Protein 5HFT (pdb70)

Nearest PDB structures (foldseek):
  5hft-assembly1_A  TM=1.003E+00  e=2.000E-55  Klebsiella pneumoniae subsp. pneumoniae MGH 78578
  5hft-assembly2_C  TM=9.776E-01  e=3.869E-46  Klebsiella pneumoniae subsp. pneumoniae MGH 78578
  2dbx-assembly1_A  TM=8.575E-01  e=5.988E-19  Escherichia coli K-12
  5y9b-assembly1_A  TM=8.487E-01  e=1.385E-17  Bacillus licheniformis
  2nqo-assembly1_C  TM=8.859E-01  e=2.750E-15  Helicobacter pylori

Structure (mmCIF, N/CA/C/O backbone):
data_5HFT
#
_entry.id   5HFT
#
_cell.length_a   70.671
_cell.length_b   124.093
_cell.length_c   156.781
_cell.angle_alpha   90.000
_cell.angle_beta   90.000
_cell.angle_gamma   90.000
#
_symmetry.space_group_name_H-M   'P 21 21 21'
#
loop_
_entity.id
_entity.type
_entity.pdbx_description
1 polymer Gamma-glutamyltranspeptidase
2 polymer Gamma-glutamyltranspeptidase
#
loop_
_atom_site.group_PDB
_atom_site.id
_atom_site.type_symbol
_atom_site.label_atom_id
_atom_site.label_alt_id
_atom_site.label_comp_id
_atom_site.label_asym_id
_atom_site.label_entity_id
_atom_site.label_seq_id
_atom_site.pdbx_PDB_ins_code
_atom_site.Cartn_x
_atom_site.Cartn_y
_atom_site.Cartn_z
_atom_site.occupancy
_atom_site.B_iso_or_equiv
_atom_site.auth_seq_id
_atom_site.auth_comp_id
_atom_site.auth_asym_id
_atom_site.auth_atom_id
_atom_site.pdbx_PDB_model_num
ATOM 1 N N . SER A 1 26 ? 34.977 32.859 15.204 1.00 46.40 3 SER A N 1
ATOM 2 C CA . SER A 1 26 ? 33.860 33.326 16.029 1.00 46.64 3 SER A CA 1
ATOM 3 C C . SER A 1 26 ? 34.351 33.834 17.394 1.00 47.76 3 SER A C 1
ATOM 4 O O . SER A 1 26 ? 35.440 33.484 17.848 1.00 48.70 3 SER A O 1
ATOM 7 N N . SER A 1 27 ? 33.511 34.646 18.034 1.00 46.00 4 SER A N 1
ATOM 8 C CA . SER A 1 27 ? 33.857 35.444 19.207 1.00 37.09 4 SER A CA 1
ATOM 9 C C . SER A 1 27 ? 33.589 34.717 20.526 1.00 41.12 4 SER A C 1
ATOM 10 O O . SER A 1 27 ? 32.491 34.191 20.726 1.00 49.86 4 SER A O 1
ATOM 13 N N . ASN A 1 28 ? 34.588 34.674 21.422 1.00 39.70 5 ASN A N 1
ATOM 14 C CA . ASN A 1 28 ? 34.401 34.046 22.733 1.00 32.99 5 ASN A CA 1
ATOM 15 C C . ASN A 1 28 ? 33.562 34.972 23.593 1.00 38.14 5 ASN A C 1
ATOM 16 O O . ASN A 1 28 ? 33.907 36.143 23.770 1.00 36.79 5 ASN A O 1
ATOM 21 N N . VAL A 1 29 ? 32.470 34.454 24.146 1.00 38.72 6 VAL A N 1
ATOM 22 C CA . VAL A 1 29 ? 31.565 35.261 24.949 1.00 31.96 6 VAL A CA 1
ATOM 23 C C . VAL A 1 29 ? 31.465 34.652 26.342 1.00 33.11 6 VAL A C 1
ATOM 24 O O . VAL A 1 29 ? 31.404 33.429 26.495 1.00 36.07 6 VAL A O 1
ATOM 28 N N . SER A 1 30 ? 31.491 35.503 27.362 1.00 35.02 7 SER A N 1
ATOM 29 C CA . SER A 1 30 ? 31.392 35.045 28.741 1.00 34.96 7 SER A CA 1
ATOM 30 C C . SER A 1 30 ? 30.485 36.009 29.492 1.00 31.85 7 SER A C 1
ATOM 31 O O . SER A 1 30 ? 29.974 36.976 28.926 1.00 31.66 7 SER A O 1
ATOM 34 N N . THR A 1 31 ? 30.308 35.754 30.787 1.00 31.61 8 THR A N 1
ATOM 35 C CA . THR A 1 31 ? 29.346 36.475 31.602 1.00 34.59 8 THR A CA 1
ATOM 36 C C . THR A 1 31 ? 29.959 37.215 32.775 1.00 37.94 8 THR A C 1
ATOM 37 O O . THR A 1 31 ? 29.352 38.179 33.254 1.00 41.20 8 THR A O 1
ATOM 41 N N . HIS A 1 32 ? 31.152 36.832 33.221 1.00 38.48 9 HIS A N 1
ATOM 42 C CA . HIS A 1 32 ? 31.744 37.399 34.423 1.00 37.86 9 HIS A CA 1
ATOM 43 C C . HIS A 1 32 ? 33.003 38.205 34.143 1.00 38.29 9 HIS A C 1
ATOM 44 O O . HIS A 1 32 ? 33.094 39.370 34.546 1.00 40.82 9 HIS A O 1
ATOM 51 N N . GLY A 1 33 ? 33.983 37.620 33.456 1.00 37.13 10 GLY A N 1
ATOM 52 C CA . GLY A 1 33 ? 35.234 38.309 33.202 1.00 33.55 10 GLY A CA 1
ATOM 53 C C . GLY A 1 33 ? 35.829 37.863 31.886 1.00 32.97 10 GLY A C 1
ATOM 54 O O . GLY A 1 33 ? 35.491 36.792 31.364 1.00 31.53 10 GLY A O 1
ATOM 55 N N . MET A 1 34 ? 36.766 38.677 31.378 1.00 32.08 11 MET A N 1
ATOM 56 C CA . MET A 1 34 ? 37.341 38.468 30.050 1.00 32.73 11 MET A CA 1
ATOM 57 C C . MET A 1 34 ? 38.709 39.149 29.945 1.00 34.82 11 MET A C 1
ATOM 58 O O . MET A 1 34 ? 38.843 40.337 30.274 1.00 28.05 11 MET A O 1
ATOM 63 N N . ALA A 1 35 ? 39.723 38.385 29.503 1.00 32.34 12 ALA A N 1
ATOM 64 C CA . ALA A 1 35 ? 41.080 38.883 29.272 1.00 28.69 12 ALA A CA 1
ATOM 65 C C . ALA A 1 35 ? 41.492 38.570 27.841 1.00 29.27 12 ALA A C 1
ATOM 66 O O . ALA A 1 35 ? 41.340 37.429 27.390 1.00 33.28 12 ALA A O 1
ATOM 68 N N . VAL A 1 36 ? 42.007 39.567 27.128 1.00 21.93 13 VAL A N 1
ATOM 69 C CA . VAL A 1 36 ? 42.581 39.356 25.801 1.00 28.21 13 VAL A CA 1
ATOM 70 C C . VAL A 1 36 ? 44.073 39.714 25.844 1.00 31.39 13 VAL A C 1
ATOM 71 O O . VAL A 1 36 ? 44.458 40.789 26.325 1.00 31.34 13 VAL A O 1
ATOM 75 N N . ALA A 1 37 ? 44.910 38.820 25.335 1.00 37.21 14 ALA A N 1
ATOM 76 C CA . ALA A 1 37 ? 46.354 38.946 25.487 1.00 32.89 14 ALA A CA 1
ATOM 77 C C . ALA A 1 37 ? 47.034 38.343 24.271 1.00 35.38 14 ALA A C 1
ATOM 78 O O . ALA A 1 37 ? 46.443 37.514 23.566 1.00 32.17 14 ALA A O 1
ATOM 80 N N . PRO A 1 38 ? 48.279 38.736 23.994 1.00 34.56 15 PRO A N 1
ATOM 81 C CA . PRO A 1 38 ? 48.967 38.196 22.826 1.00 28.39 15 PRO A CA 1
ATOM 82 C C . PRO A 1 38 ? 49.420 36.788 23.023 1.00 34.23 15 PRO A C 1
ATOM 83 O O . PRO A 1 38 ? 49.819 36.148 22.043 1.00 40.34 15 PRO A O 1
ATOM 87 N N . HIS A 1 39 ? 49.392 36.281 24.251 1.00 33.31 16 HIS A N 1
ATOM 88 C CA . HIS A 1 39 ? 49.765 34.897 24.487 1.00 37.32 16 HIS A CA 1
ATOM 89 C C . HIS A 1 39 ? 48.785 34.244 25.456 1.00 37.18 16 HIS A C 1
ATOM 90 O O . HIS A 1 39 ? 48.463 34.821 26.502 1.00 36.11 16 HIS A O 1
ATOM 97 N N . HIS A 1 40 ? 48.320 33.036 25.115 1.00 36.57 17 HIS A N 1
ATOM 98 C CA . HIS A 1 40 ? 47.269 32.410 25.917 1.00 35.34 17 HIS A CA 1
ATOM 99 C C . HIS A 1 40 ? 47.690 32.237 27.374 1.00 33.59 17 HIS A C 1
ATOM 100 O O . HIS A 1 40 ? 46.840 32.230 28.263 1.00 35.36 17 HIS A O 1
ATOM 107 N N . LEU A 1 41 ? 48.982 32.123 27.659 1.00 34.15 18 LEU A N 1
ATOM 108 C CA . LEU A 1 41 ? 49.358 31.977 29.063 1.00 36.03 18 LEU A CA 1
ATOM 109 C C . LEU A 1 41 ? 49.114 33.263 29.848 1.00 39.71 18 LEU A C 1
ATOM 110 O O . LEU A 1 41 ? 48.822 33.209 31.049 1.00 39.24 18 LEU A O 1
ATOM 115 N N . ALA A 1 42 ? 49.250 34.422 29.193 1.00 35.69 19 ALA A N 1
ATOM 116 C CA . ALA A 1 42 ? 49.007 35.700 29.854 1.00 37.20 19 ALA A CA 1
ATOM 117 C C . ALA A 1 42 ? 47.514 35.931 30.088 1.00 38.18 19 ALA A C 1
ATOM 118 O O . ALA A 1 42 ? 47.113 36.429 31.151 1.00 35.26 19 ALA A O 1
ATOM 120 N N . SER A 1 43 ? 46.685 35.608 29.087 1.00 36.97 20 SER A N 1
ATOM 121 C CA . SER A 1 43 ? 45.233 35.639 29.248 1.00 32.01 20 SER A CA 1
ATOM 122 C C . SER A 1 43 ? 44.774 34.844 30.469 1.00 31.60 20 SER A C 1
ATOM 123 O O . SER A 1 43 ? 43.918 35.304 31.232 1.00 35.15 20 SER A O 1
ATOM 126 N N . GLN A 1 44 ? 45.335 33.654 30.678 1.00 32.33 21 GLN A N 1
ATOM 127 C CA . GLN A 1 44 ? 44.913 32.829 31.805 1.00 30.72 21 GLN A CA 1
ATOM 128 C C . GLN A 1 44 ? 45.428 33.347 33.137 1.00 31.71 21 GLN A C 1
ATOM 129 O O . GLN A 1 44 ? 44.800 33.112 34.170 1.00 39.58 21 GLN A O 1
ATOM 135 N N . SER A 1 45 ? 46.543 34.067 33.146 1.00 36.66 22 SER A N 1
ATOM 136 C CA . SER A 1 45 ? 47.034 34.618 34.401 1.00 34.71 22 SER A CA 1
ATOM 137 C C . SER A 1 45 ? 46.121 35.720 34.889 1.00 34.55 22 SER A C 1
ATOM 138 O O . SER A 1 45 ? 45.786 35.767 36.075 1.00 41.11 22 SER A O 1
ATOM 141 N N . ALA A 1 46 ? 45.702 36.610 33.984 1.00 33.79 23 ALA A N 1
ATOM 142 C CA . ALA A 1 46 ? 44.663 37.578 34.319 1.00 33.57 23 ALA A CA 1
ATOM 143 C C . ALA A 1 46 ? 43.386 36.877 34.743 1.00 35.14 23 ALA A C 1
ATOM 144 O O . ALA A 1 46 ? 42.783 37.233 35.763 1.00 42.25 23 ALA A O 1
ATOM 146 N N . LEU A 1 47 ? 42.978 35.849 33.993 1.00 33.25 24 LEU A N 1
ATOM 147 C CA . LEU A 1 47 ? 41.698 35.197 34.260 1.00 36.10 24 LEU A CA 1
ATOM 148 C C . LEU A 1 47 ? 41.654 34.565 35.640 1.00 38.22 24 LEU A C 1
ATOM 149 O O . LEU A 1 47 ? 40.612 34.593 36.304 1.00 35.50 24 LEU A O 1
ATOM 154 N N . ALA A 1 48 ? 42.768 33.979 36.091 1.00 41.14 25 ALA A N 1
ATOM 155 C CA . ALA A 1 48 ? 42.758 33.339 37.402 1.00 43.13 25 ALA A CA 1
ATOM 156 C C . ALA A 1 48 ? 42.475 34.364 38.494 1.00 42.36 25 ALA A C 1
ATOM 157 O O . ALA A 1 48 ? 41.595 34.152 39.338 1.00 43.78 25 ALA A O 1
ATOM 159 N N . ILE A 1 49 ? 43.140 35.523 38.427 1.00 34.22 26 ILE A N 1
ATOM 160 C CA . ILE A 1 49 ? 42.969 36.559 39.446 1.00 38.38 26 ILE A CA 1
ATOM 161 C C . ILE A 1 49 ? 41.508 36.974 39.545 1.00 35.98 26 ILE A C 1
ATOM 162 O O . ILE A 1 49 ? 40.968 37.188 40.641 1.00 33.13 26 ILE A O 1
ATOM 167 N N . LEU A 1 50 ? 40.854 37.128 38.400 1.00 38.45 27 LEU A N 1
ATOM 168 C CA . LEU A 1 50 ? 39.427 37.411 38.396 1.00 34.23 27 LEU A CA 1
ATOM 169 C C . LEU A 1 50 ? 38.654 36.334 39.155 1.00 39.68 27 LEU A C 1
ATOM 170 O O . LEU A 1 50 ? 37.948 36.622 40.131 1.00 42.20 27 LEU A O 1
ATOM 175 N N . ARG A 1 51 ? 38.796 35.075 38.728 1.00 32.79 28 ARG A N 1
ATOM 176 C CA . ARG A 1 51 ? 38.114 33.970 39.390 1.00 35.51 28 ARG A CA 1
ATOM 177 C C . ARG A 1 51 ? 38.452 33.863 40.874 1.00 39.68 28 ARG A C 1
ATOM 178 O O . ARG A 1 51 ? 37.721 33.199 41.624 1.00 38.80 28 ARG A O 1
ATOM 186 N N . GLU A 1 52 ? 39.550 34.459 41.312 1.00 34.95 29 GLU A N 1
ATOM 187 C CA . GLU A 1 52 ? 39.930 34.414 42.714 1.00 41.41 29 GLU A CA 1
ATOM 188 C C . GLU A 1 52 ? 39.405 35.617 43.469 1.00 43.37 29 GLU A C 1
ATOM 189 O O . GLU A 1 52 ? 39.871 35.884 44.585 1.00 44.92 29 GLU A O 1
ATOM 195 N N . GLY A 1 53 ? 38.477 36.370 42.861 1.00 44.55 30 GLY A N 1
ATOM 196 C CA . GLY A 1 53 ? 37.918 37.569 43.448 1.00 37.26 30 GLY A CA 1
ATOM 197 C C . GLY A 1 53 ? 38.675 38.847 43.153 1.00 35.80 30 GLY A C 1
ATOM 198 O O . GLY A 1 53 ? 38.285 39.902 43.659 1.00 33.85 30 GLY A O 1
ATOM 199 N N . GLY A 1 54 ? 39.759 38.791 42.367 1.00 35.93 31 GLY A N 1
ATOM 200 C CA . GLY A 1 54 ? 40.524 39.994 42.083 1.00 35.11 31 GLY A CA 1
ATOM 201 C C . GLY A 1 54 ? 39.879 40.888 41.037 1.00 34.36 31 GLY A C 1
ATOM 202 O O . GLY A 1 54 ? 39.041 40.469 40.240 1.00 49.82 31 GLY A O 1
ATOM 203 N N . SER A 1 55 ? 40.302 42.142 41.023 1.00 31.60 32 SER A N 1
ATOM 204 C CA . SER A 1 55 ? 39.758 43.144 40.120 1.00 31.65 32 SER A CA 1
ATOM 205 C C . SER A 1 55 ? 40.417 43.042 38.746 1.00 37.40 32 SER A C 1
ATOM 206 O O . SER A 1 55 ? 41.449 42.394 38.569 1.00 37.91 32 SER A O 1
ATOM 209 N N . ALA A 1 56 ? 39.810 43.702 37.756 1.00 35.27 33 ALA A N 1
ATOM 210 C CA . ALA A 1 56 ? 40.408 43.718 36.426 1.00 32.89 33 ALA A CA 1
ATOM 211 C C . ALA A 1 56 ? 41.824 44.286 36.437 1.00 38.26 33 ALA A C 1
ATOM 212 O O . ALA A 1 56 ? 42.642 43.913 35.586 1.00 38.81 33 ALA A O 1
ATOM 214 N N . ILE A 1 57 ? 42.127 45.220 37.345 1.00 36.25 34 ILE A N 1
ATOM 215 C CA . ILE A 1 57 ? 43.459 45.823 37.340 1.00 35.72 34 ILE A CA 1
ATOM 216 C C . ILE A 1 57 ? 44.494 44.839 37.874 1.00 35.57 34 ILE A C 1
ATOM 217 O O . ILE A 1 57 ? 45.511 44.567 37.224 1.00 33.14 34 ILE A O 1
ATOM 222 N N . GLU A 1 58 ? 44.226 44.249 39.039 1.00 34.34 35 GLU A N 1
ATOM 223 C CA . GLU A 1 58 ? 45.139 43.249 39.577 1.00 30.79 35 GLU A CA 1
ATOM 224 C C . GLU A 1 58 ? 45.298 42.096 38.589 1.00 37.82 35 GLU A C 1
ATOM 225 O O . GLU A 1 58 ? 46.394 41.544 38.428 1.00 41.23 35 GLU A O 1
ATOM 231 N N . ALA A 1 59 ? 44.217 41.731 37.899 1.00 38.59 36 ALA A N 1
ATOM 232 C CA . ALA A 1 59 ? 44.328 40.721 36.854 1.00 37.02 36 ALA A CA 1
ATOM 233 C C . ALA A 1 59 ? 45.228 41.211 35.738 1.00 32.10 36 ALA A C 1
ATOM 234 O O . ALA A 1 59 ? 45.980 40.424 35.154 1.00 34.82 36 ALA A O 1
ATOM 236 N N . MET A 1 60 ? 45.162 42.510 35.418 1.00 34.06 37 MET A N 1
ATOM 237 C CA . MET A 1 60 ? 46.053 43.061 34.397 1.00 33.61 37 MET A CA 1
ATOM 238 C C . MET A 1 60 ? 47.496 43.061 34.870 1.00 34.88 37 MET A C 1
ATOM 239 O O . MET A 1 60 ? 48.414 42.796 34.087 1.00 34.46 37 MET A O 1
ATOM 244 N N . VAL A 1 61 ? 47.718 43.331 36.153 1.00 33.61 38 VAL A N 1
ATOM 245 C CA . VAL A 1 61 ? 49.085 43.383 36.646 1.00 31.67 38 VAL A CA 1
ATOM 246 C C . VAL A 1 61 ? 49.712 41.996 36.590 1.00 37.83 38 VAL A C 1
ATOM 247 O O . VAL A 1 61 ? 50.827 41.827 36.080 1.00 37.59 38 VAL A O 1
ATOM 251 N N . ALA A 1 62 ? 48.993 40.976 37.075 1.00 34.12 39 ALA A N 1
ATOM 252 C CA . ALA A 1 62 ? 49.488 39.611 36.958 1.00 30.95 39 ALA A CA 1
ATOM 253 C C . ALA A 1 62 ? 49.852 39.282 35.518 1.00 33.91 39 ALA A C 1
ATOM 254 O O . ALA A 1 62 ? 50.881 38.641 35.253 1.00 34.24 39 ALA A O 1
ATOM 256 N N . ALA A 1 63 ? 49.052 39.762 34.571 1.00 31.32 40 ALA A N 1
ATOM 257 C CA . ALA A 1 63 ? 49.348 39.511 33.168 1.00 30.86 40 ALA A CA 1
ATOM 258 C C . ALA A 1 63 ? 50.602 40.254 32.723 1.00 34.54 40 ALA A C 1
ATOM 259 O O . ALA A 1 63 ? 51.471 39.674 32.064 1.00 34.84 40 ALA A O 1
ATOM 261 N N . ALA A 1 64 ? 50.735 41.533 33.094 1.00 34.98 41 ALA A N 1
ATOM 262 C CA . ALA A 1 64 ? 51.923 42.293 32.699 1.00 33.93 41 ALA A CA 1
ATOM 263 C C . ALA A 1 64 ? 53.217 41.560 33.071 1.00 30.58 41 ALA A C 1
ATOM 264 O O . ALA A 1 64 ? 54.177 41.543 32.296 1.00 24.66 41 ALA A O 1
ATOM 266 N N . ALA A 1 65 ? 53.218 40.884 34.218 1.00 30.06 42 ALA A N 1
ATOM 267 C CA . ALA A 1 65 ? 54.344 40.088 34.687 1.00 32.76 42 ALA A CA 1
ATOM 268 C C . ALA A 1 65 ? 54.428 38.745 33.961 1.00 37.27 42 ALA A C 1
ATOM 269 O O . ALA A 1 65 ? 55.529 38.254 33.700 1.00 35.10 42 ALA A O 1
ATOM 271 N N . ALA A 1 66 ? 53.282 38.100 33.696 1.00 38.09 43 ALA A N 1
ATOM 272 C CA . ALA A 1 66 ? 53.283 36.844 32.944 1.00 34.01 43 ALA A CA 1
ATOM 273 C C . ALA A 1 66 ? 53.765 37.039 31.509 1.00 33.04 43 ALA A C 1
ATOM 274 O O . ALA A 1 66 ? 54.647 36.320 31.039 1.00 34.06 43 ALA A O 1
ATOM 276 N N . ILE A 1 67 ? 53.198 38.018 30.800 1.00 35.71 44 ILE A N 1
ATOM 277 C CA . ILE A 1 67 ? 53.602 38.346 29.432 1.00 33.74 44 ILE A CA 1
ATOM 278 C C . ILE A 1 67 ? 55.023 38.897 29.371 1.00 35.56 44 ILE A C 1
ATOM 279 O O . ILE A 1 67 ? 55.583 39.040 28.275 1.00 36.13 44 ILE A O 1
ATOM 284 N N . ALA A 1 68 ? 55.608 39.258 30.517 1.00 36.87 45 ALA A N 1
ATOM 285 C CA . ALA A 1 68 ? 57.012 39.655 30.540 1.00 34.70 45 ALA A CA 1
ATOM 286 C C . ALA A 1 68 ? 57.917 38.440 30.493 1.00 39.11 45 ALA A C 1
ATOM 287 O O . ALA A 1 68 ? 58.918 38.426 29.773 1.00 47.14 45 ALA A O 1
ATOM 289 N N . VAL A 1 69 ? 57.556 37.386 31.206 1.00 39.18 46 VAL A N 1
ATOM 290 C CA . VAL A 1 69 ? 58.345 36.169 31.137 1.00 34.19 46 VAL A CA 1
ATOM 291 C C . VAL A 1 69 ? 58.199 35.520 29.766 1.00 43.34 46 VAL A C 1
ATOM 292 O O . VAL A 1 69 ? 59.191 35.086 29.173 1.00 51.21 46 VAL A O 1
ATOM 296 N N . VAL A 1 70 ? 56.981 35.512 29.208 1.00 43.40 47 VAL A N 1
ATOM 297 C CA . VAL A 1 70 ? 56.661 34.673 28.046 1.00 39.53 47 VAL A CA 1
ATOM 298 C C . VAL A 1 70 ? 56.972 35.329 26.693 1.00 43.83 47 VAL A C 1
ATOM 299 O O . VAL A 1 70 ? 57.270 34.613 25.726 1.00 43.17 47 VAL A O 1
ATOM 303 N N . TYR A 1 71 ? 56.893 36.665 26.584 1.00 39.33 48 TYR A N 1
ATOM 304 C CA . TYR A 1 71 ? 57.336 37.398 25.392 1.00 36.80 48 TYR A CA 1
ATOM 305 C C . TYR A 1 71 ? 58.482 38.367 25.701 1.00 43.26 48 TYR A C 1
ATOM 306 O O . TYR A 1 71 ? 58.372 39.569 25.414 1.00 40.19 48 TYR A O 1
ATOM 315 N N . PRO A 1 72 ? 59.608 37.880 26.248 1.00 39.98 49 PRO A N 1
ATOM 316 C CA . PRO A 1 72 ? 60.651 38.806 26.734 1.00 35.06 49 PRO A CA 1
ATOM 317 C C . PRO A 1 72 ? 61.300 39.670 25.661 1.00 39.85 49 PRO A C 1
ATOM 318 O O . PRO A 1 72 ? 61.923 40.694 26.004 1.00 36.80 49 PRO A O 1
ATOM 322 N N . HIS A 1 73 ? 61.181 39.303 24.386 1.00 36.71 50 HIS A N 1
ATOM 323 C CA . HIS A 1 73 ? 61.872 40.038 23.333 1.00 37.07 50 HIS A CA 1
ATOM 324 C C . HIS A 1 73 ? 61.102 41.257 22.895 1.00 37.67 50 HIS A C 1
ATOM 325 O O . HIS A 1 73 ? 61.672 42.111 22.208 1.00 42.93 50 HIS A O 1
ATOM 332 N N . MET A 1 74 ? 59.804 41.300 23.205 1.00 38.66 51 MET A N 1
ATOM 333 C CA . MET A 1 74 ? 58.902 42.367 22.800 1.00 38.40 51 MET A CA 1
ATOM 334 C C . MET A 1 74 ? 58.488 43.287 23.937 1.00 39.05 51 MET A C 1
ATOM 335 O O . MET A 1 74 ? 57.895 44.340 23.668 1.00 39.27 51 MET A O 1
ATOM 340 N N . ASN A 1 75 ? 58.763 42.920 25.187 1.00 31.91 52 ASN A N 1
ATOM 341 C CA . ASN A 1 75 ? 58.297 43.673 26.340 1.00 31.55 52 ASN A CA 1
ATOM 342 C C . ASN A 1 75 ? 58.896 43.004 27.569 1.00 29.74 52 ASN A C 1
ATOM 343 O O . ASN A 1 75 ? 59.408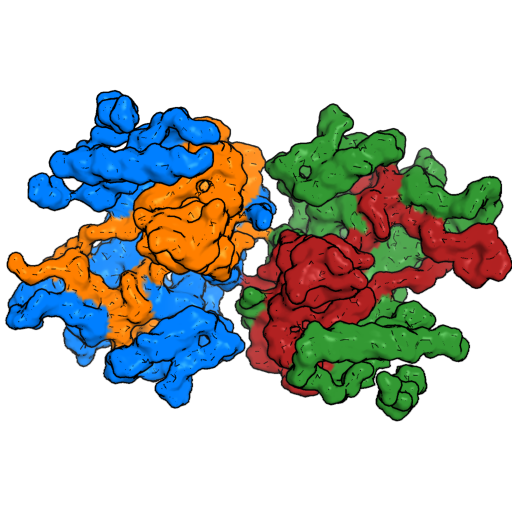 41.890 27.494 1.00 39.40 52 ASN A O 1
ATOM 348 N N . GLY A 1 76 ? 58.807 43.680 28.706 1.00 29.74 53 GLY A N 1
ATOM 349 C CA . GLY A 1 76 ? 59.234 43.089 29.954 1.00 26.99 53 GLY A CA 1
ATOM 350 C C . GLY A 1 76 ? 59.374 44.152 31.024 1.00 34.82 53 GLY A C 1
ATOM 351 O O . GLY A 1 76 ? 58.968 45.305 30.842 1.00 34.87 53 GLY A O 1
ATOM 352 N N . LEU A 1 77 ? 59.966 43.736 32.146 1.00 37.86 54 LEU A N 1
ATOM 353 C CA . LEU A 1 77 ? 60.227 44.637 33.263 1.00 30.56 54 LEU A CA 1
ATOM 354 C C . LEU A 1 77 ? 61.210 45.744 32.888 1.00 32.96 54 LEU A C 1
ATOM 355 O O . LEU A 1 77 ? 61.463 46.635 33.702 1.00 36.89 54 LEU A O 1
ATOM 360 N N . GLY A 1 78 ? 61.791 45.708 31.697 1.00 36.37 55 GLY A N 1
ATOM 361 C CA . GLY A 1 78 ? 62.830 46.665 31.380 1.00 35.95 55 GLY A CA 1
ATOM 362 C C . GLY A 1 78 ? 62.352 47.749 30.449 1.00 38.32 55 GLY A C 1
ATOM 363 O O . GLY A 1 78 ? 63.160 48.424 29.792 1.00 36.01 55 GLY A O 1
ATOM 364 N N . GLY A 1 79 ? 61.030 47.932 30.407 1.00 35.21 56 GLY A N 1
ATOM 365 C CA . GLY A 1 79 ? 60.410 48.926 29.543 1.00 38.66 56 GLY A CA 1
ATOM 366 C C . GLY A 1 79 ? 59.303 49.755 30.174 1.00 34.43 56 GLY A C 1
ATOM 367 O O . GLY A 1 79 ? 59.189 49.845 31.400 1.00 32.98 56 GLY A O 1
ATOM 368 N N . ASP A 1 80 ? 58.466 50.350 29.335 1.00 36.24 57 ASP A N 1
ATOM 369 C CA . ASP A 1 80 ? 57.458 51.316 29.749 1.00 36.04 57 ASP A CA 1
ATOM 370 C C . ASP A 1 80 ? 56.066 50.724 29.593 1.00 39.28 57 ASP A C 1
ATOM 371 O O . ASP A 1 80 ? 55.878 49.741 28.875 1.00 41.53 57 ASP A O 1
ATOM 376 N N . GLY A 1 81 ? 55.089 51.334 30.275 1.00 35.83 58 GLY A N 1
ATOM 377 C CA . GLY A 1 81 ? 53.733 50.827 30.271 1.00 30.70 58 GLY A CA 1
ATOM 378 C C . GLY A 1 81 ? 52.713 51.945 30.255 1.00 40.33 58 GLY A C 1
ATOM 379 O O . GLY A 1 81 ? 52.976 53.073 30.684 1.00 44.77 58 GLY A O 1
ATOM 380 N N . PHE A 1 82 ? 51.532 51.617 29.735 1.00 37.76 59 PHE A N 1
ATOM 381 C CA . PHE A 1 82 ? 50.492 52.610 29.514 1.00 35.30 59 PHE A CA 1
ATOM 382 C C . PHE A 1 82 ? 49.128 52.020 29.823 1.00 33.50 59 PHE A C 1
ATOM 383 O O . PHE A 1 82 ? 48.764 50.974 29.286 1.00 36.67 59 PHE A O 1
ATOM 391 N N . TRP A 1 83 ? 48.373 52.692 30.676 1.00 33.85 60 TRP A N 1
ATOM 392 C CA . TRP A 1 83 ? 47.049 52.243 31.070 1.00 32.21 60 TRP A CA 1
ATOM 393 C C . TRP A 1 83 ? 46.003 53.260 30.646 1.00 30.42 60 TRP A C 1
ATOM 394 O O . TRP A 1 83 ? 46.212 54.464 30.759 1.00 32.33 60 TRP A O 1
ATOM 405 N N . LEU A 1 84 ? 44.879 52.757 30.167 1.00 34.69 61 LEU A N 1
ATOM 406 C CA . LEU A 1 84 ? 43.623 53.486 30.118 1.00 34.98 61 LEU A CA 1
ATOM 407 C C . LEU A 1 84 ? 42.643 52.633 30.903 1.00 33.50 61 LEU A C 1
ATOM 408 O O . LEU A 1 84 ? 42.513 51.434 30.635 1.00 33.98 61 LEU A O 1
ATOM 413 N N . ILE A 1 85 ? 42.038 53.216 31.929 1.00 32.35 62 ILE A N 1
ATOM 414 C CA . ILE A 1 85 ? 41.142 52.501 32.827 1.00 31.62 62 ILE A CA 1
ATOM 415 C C . ILE A 1 85 ? 39.776 53.165 32.780 1.00 32.83 62 ILE A C 1
ATOM 416 O O . ILE A 1 85 ? 39.677 54.390 32.905 1.00 32.28 62 ILE A O 1
ATOM 421 N N . VAL A 1 86 ? 38.739 52.367 32.543 1.00 31.87 63 VAL A N 1
ATOM 422 C CA . VAL A 1 86 ? 37.370 52.881 32.514 1.00 32.50 63 VAL A CA 1
ATOM 423 C C . VAL A 1 86 ? 36.589 52.306 33.690 1.00 33.36 63 VAL A C 1
ATOM 424 O O . VAL A 1 86 ? 36.199 51.124 33.658 1.00 32.94 63 VAL A O 1
ATOM 428 N N . PRO A 1 87 ? 36.352 53.075 34.749 1.00 31.51 64 PRO A N 1
ATOM 429 C CA . PRO A 1 87 ? 35.607 52.544 35.875 1.00 35.11 64 PRO A CA 1
ATOM 430 C C . PRO A 1 87 ? 34.161 52.342 35.478 1.00 33.15 64 PRO A C 1
ATOM 431 O O . PRO A 1 87 ? 33.720 52.881 34.450 1.00 30.69 64 PRO A O 1
ATOM 435 N N . PRO A 1 88 ? 33.413 51.537 36.231 1.00 35.69 65 PRO A N 1
ATOM 436 C CA . PRO A 1 88 ? 32.010 51.302 35.861 1.00 37.52 65 PRO A CA 1
ATOM 437 C C . PRO A 1 88 ? 31.237 52.583 35.601 1.00 46.06 65 PRO A C 1
ATOM 438 O O . PRO A 1 88 ? 30.476 52.637 34.624 1.00 49.13 65 PRO A O 1
ATOM 442 N N . GLU A 1 89 ? 31.424 53.629 36.419 1.00 45.20 66 GLU A N 1
ATOM 443 C CA . GLU A 1 89 ? 30.615 54.832 36.234 1.00 47.29 66 GLU A CA 1
ATOM 444 C C . GLU A 1 89 ? 31.404 56.090 35.886 1.00 52.11 66 GLU A C 1
ATOM 445 O O . GLU A 1 89 ? 30.941 56.887 35.066 1.00 64.09 66 GLU A O 1
ATOM 451 N N . GLY A 1 90 ? 32.570 56.312 36.474 1.00 42.82 67 GLY A N 1
ATOM 452 C CA . GLY A 1 90 ? 33.233 57.600 36.366 1.00 47.24 67 GLY A CA 1
ATOM 453 C C . GLY A 1 90 ? 33.922 57.864 35.024 1.00 44.45 67 GLY A C 1
ATOM 454 O O . GLY A 1 90 ? 33.708 57.194 34.013 1.00 43.95 67 GLY A O 1
ATOM 455 N N . ASP A 1 91 ? 34.761 58.902 35.043 1.00 49.71 68 ASP A N 1
ATOM 456 C CA . ASP A 1 91 ? 35.662 59.249 33.946 1.00 50.65 68 ASP A CA 1
ATOM 457 C C . ASP A 1 91 ? 36.839 58.279 33.836 1.00 41.75 68 ASP A C 1
ATOM 458 O O . ASP A 1 91 ? 37.244 57.667 34.828 1.00 41.80 68 ASP A O 1
ATOM 463 N N . PRO A 1 92 ? 37.435 58.157 32.645 1.00 33.30 69 PRO A N 1
ATOM 464 C CA . PRO A 1 92 ? 38.582 57.253 32.490 1.00 37.55 69 PRO A CA 1
ATOM 465 C C . PRO A 1 92 ? 39.835 57.792 33.156 1.00 37.98 69 PRO A C 1
ATOM 466 O O . PRO A 1 92 ? 40.027 59.001 33.301 1.00 43.39 69 PRO A O 1
ATOM 470 N N . ILE A 1 93 ? 40.692 56.872 33.571 1.00 36.30 70 ILE A N 1
ATOM 471 C CA . ILE A 1 93 ? 41.942 57.206 34.242 1.00 36.43 70 ILE A CA 1
ATOM 472 C C . ILE A 1 93 ? 43.097 56.685 33.407 1.00 40.91 70 ILE A C 1
ATOM 473 O O . ILE A 1 93 ? 43.133 55.496 33.055 1.00 38.57 70 ILE A O 1
ATOM 478 N N . ALA A 1 94 ? 44.044 57.573 33.107 1.00 40.87 71 ALA A N 1
ATOM 479 C CA . ALA A 1 94 ? 45.208 57.256 32.298 1.00 33.56 71 ALA A CA 1
ATOM 480 C C . ALA A 1 94 ? 46.467 57.197 33.157 1.00 37.93 71 ALA A C 1
ATOM 481 O O . ALA A 1 94 ? 46.600 57.917 34.147 1.00 40.86 71 ALA A O 1
ATOM 483 N N . ILE A 1 95 ? 47.375 56.297 32.789 1.00 41.01 72 ILE A N 1
ATOM 484 C CA . ILE A 1 95 ? 48.642 56.107 33.482 1.00 34.73 72 ILE A CA 1
ATOM 485 C C . ILE A 1 95 ? 49.731 56.100 32.422 1.00 37.26 72 ILE A C 1
ATOM 486 O O . ILE A 1 95 ? 49.800 55.174 31.608 1.00 38.52 72 ILE A O 1
ATOM 491 N N . ASP A 1 96 ? 50.564 57.131 32.409 1.00 36.71 73 ASP A N 1
ATOM 492 C CA . ASP A 1 96 ? 51.737 57.164 31.544 1.00 36.05 73 ASP A CA 1
ATOM 493 C C . ASP A 1 96 ? 52.889 56.646 32.392 1.00 37.11 73 ASP A C 1
ATOM 494 O O . ASP A 1 96 ? 53.472 57.379 33.194 1.00 39.49 73 ASP A O 1
ATOM 499 N N . ALA A 1 97 ? 53.225 55.380 32.231 1.00 37.03 74 ALA A N 1
ATOM 500 C CA . ALA A 1 97 ? 54.293 54.816 33.048 1.00 38.47 74 ALA A CA 1
ATOM 501 C C . ALA A 1 97 ? 55.579 54.692 32.240 1.00 35.95 74 ALA A C 1
ATOM 502 O O . ALA A 1 97 ? 56.158 53.618 32.140 1.00 38.03 74 ALA A O 1
ATOM 504 N N . SER A 1 98 ? 56.033 55.783 31.629 1.00 32.30 75 SER A N 1
ATOM 505 C CA . SER A 1 98 ? 57.245 55.766 30.830 1.00 35.45 75 SER A CA 1
ATOM 506 C C . SER A 1 98 ? 58.331 56.602 31.500 1.00 43.29 75 SER A C 1
ATOM 507 O O . SER A 1 98 ? 58.068 57.697 32.006 1.00 50.15 75 SER A O 1
ATOM 510 N N . GLY A 1 99 ? 59.556 56.086 31.493 1.00 44.56 76 GLY A N 1
ATOM 511 C CA . GLY A 1 99 ? 60.641 56.723 32.213 1.00 44.89 76 GLY A CA 1
ATOM 512 C C . GLY A 1 99 ? 61.367 57.797 31.431 1.00 40.15 76 GLY A C 1
ATOM 513 O O . GLY A 1 99 ? 61.345 57.837 30.206 1.00 41.07 76 GLY A O 1
ATOM 514 N N . ALA A 1 100 ? 62.028 58.675 32.176 1.00 44.39 77 ALA A N 1
ATOM 515 C CA . ALA A 1 100 ? 62.783 59.776 31.600 1.00 46.84 77 ALA A CA 1
ATOM 516 C C . ALA A 1 100 ? 64.243 59.384 31.363 1.00 40.88 77 ALA A C 1
ATOM 517 O O . ALA A 1 100 ? 64.749 58.409 31.923 1.00 39.04 77 ALA A O 1
ATOM 519 N N . ALA A 1 101 ? 64.915 60.160 30.509 1.00 43.63 78 ALA A N 1
ATOM 520 C CA . ALA A 1 101 ? 66.348 59.975 30.299 1.00 44.74 78 ALA A CA 1
ATOM 521 C C . ALA A 1 101 ? 67.091 60.034 31.628 1.00 45.39 78 ALA A C 1
ATOM 522 O O . ALA A 1 101 ? 66.646 60.671 32.589 1.00 47.13 78 ALA A O 1
ATOM 524 N N . GLY A 1 102 ? 68.236 59.358 31.686 1.00 45.52 79 GLY A N 1
ATOM 525 C CA . GLY A 1 102 ? 69.016 59.362 32.904 1.00 45.49 79 GLY A CA 1
ATOM 526 C C . GLY A 1 102 ? 69.723 60.686 33.135 1.00 44.43 79 GLY A C 1
ATOM 527 O O . GLY A 1 102 ? 69.993 61.465 32.215 1.00 42.84 79 GLY A O 1
ATOM 528 N N . SER A 1 103 ? 70.043 60.933 34.404 1.00 40.60 80 SER A N 1
ATOM 529 C CA . SER A 1 103 ? 70.694 62.184 34.774 1.00 41.18 80 SER A CA 1
ATOM 530 C C . SER A 1 103 ? 72.090 62.322 34.170 1.00 45.43 80 SER A C 1
ATOM 531 O O . SER A 1 103 ? 72.611 63.439 34.090 1.00 46.69 80 SER A O 1
ATOM 534 N N . LEU A 1 104 ? 72.702 61.219 33.734 1.00 42.61 81 LEU A N 1
ATOM 535 C CA . LEU A 1 104 ? 73.974 61.243 33.026 1.00 36.91 81 LEU A CA 1
ATOM 536 C C . LEU A 1 104 ? 73.810 61.347 31.515 1.00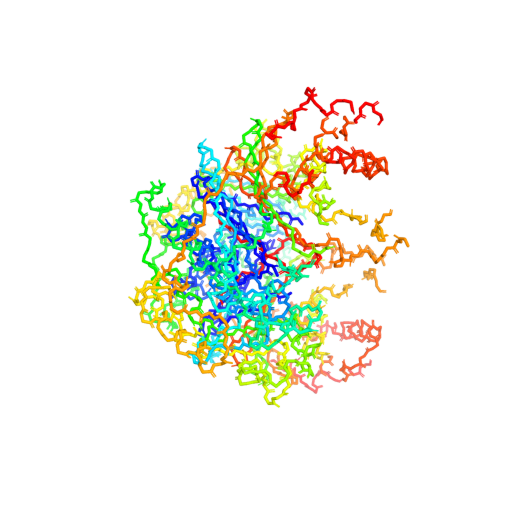 36.41 81 LEU A C 1
ATOM 537 O O . LEU A 1 104 ? 74.802 61.312 30.794 1.00 30.42 81 LEU A O 1
ATOM 542 N N . ALA A 1 105 ? 72.585 61.420 31.011 1.00 42.76 82 ALA A N 1
ATOM 543 C CA . ALA A 1 105 ? 72.355 61.414 29.567 1.00 44.63 82 ALA A CA 1
ATOM 544 C C . ALA A 1 105 ? 72.378 62.847 29.034 1.00 46.83 82 ALA A C 1
ATOM 545 O O . ALA A 1 105 ? 71.357 63.439 28.686 1.00 47.47 82 ALA A O 1
ATOM 547 N N . THR A 1 106 ? 73.577 63.413 28.964 1.00 54.24 83 THR A N 1
ATOM 548 C CA . THR A 1 106 ? 73.691 64.813 28.576 1.00 55.15 83 THR A CA 1
ATOM 549 C C . THR A 1 106 ? 74.085 64.947 27.109 1.00 55.72 83 THR A C 1
ATOM 550 O O . THR A 1 106 ? 74.768 64.089 26.545 1.00 54.76 83 THR A O 1
ATOM 554 N N . LEU A 1 107 ? 73.650 66.059 26.501 1.00 59.91 84 LEU A N 1
ATOM 555 C CA . LEU A 1 107 ? 73.902 66.301 25.082 1.00 57.04 84 LEU A CA 1
ATOM 556 C C . LEU A 1 107 ? 75.374 66.150 24.719 1.00 58.15 84 LEU A C 1
ATOM 557 O O . LEU A 1 107 ? 75.698 65.858 23.563 1.00 60.64 84 LEU A O 1
ATOM 562 N N . GLU A 1 108 ? 76.276 66.371 25.685 1.00 60.62 85 GLU A N 1
ATOM 563 C CA . GLU A 1 108 ? 77.709 66.235 25.435 1.00 58.30 85 GLU A CA 1
ATOM 564 C C . GLU A 1 108 ? 78.110 64.774 25.290 1.00 62.30 85 GLU A C 1
ATOM 565 O O . GLU A 1 108 ? 78.878 64.421 24.386 1.00 58.28 85 GLU A O 1
ATOM 567 N N . ALA A 1 109 ? 77.576 63.911 26.164 1.00 63.80 86 ALA A N 1
ATOM 568 C CA . ALA A 1 109 ? 77.985 62.512 26.284 1.00 63.50 86 ALA A CA 1
ATOM 569 C C . ALA A 1 109 ? 77.853 61.710 24.991 1.00 61.65 86 ALA A C 1
ATOM 570 O O . ALA A 1 109 ? 78.435 60.620 24.901 1.00 56.43 86 ALA A O 1
ATOM 572 N N . TYR A 1 110 ? 77.157 62.228 23.981 1.00 62.31 87 TYR A N 1
ATOM 573 C CA . TYR A 1 110 ? 76.991 61.539 22.704 1.00 67.04 87 TYR A CA 1
ATOM 574 C C . TYR A 1 110 ? 77.705 62.294 21.577 1.00 71.14 87 TYR A C 1
ATOM 575 O O . TYR A 1 110 ? 77.257 62.322 20.424 1.00 69.62 87 TYR A O 1
ATOM 584 N N . ALA A 1 111 ? 78.854 62.887 21.938 1.00 73.87 88 ALA A N 1
ATOM 585 C CA . ALA A 1 111 ? 79.856 63.544 21.094 1.00 65.09 88 ALA A CA 1
ATOM 586 C C . ALA A 1 111 ? 79.406 63.972 19.697 1.00 62.20 88 ALA A C 1
ATOM 587 O O . ALA A 1 111 ? 78.431 64.717 19.536 1.00 71.00 88 ALA A O 1
ATOM 589 N N . GLY A 1 112 ? 80.152 63.535 18.688 1.00 58.37 89 GLY A N 1
ATOM 590 C CA . GLY A 1 112 ? 79.889 63.866 17.304 1.00 57.63 89 GLY A CA 1
ATOM 591 C C . GLY A 1 112 ? 79.181 62.721 16.614 1.00 69.90 89 GLY A C 1
ATOM 592 O O . GLY A 1 112 ? 79.220 62.586 15.385 1.00 69.10 89 GLY A O 1
ATOM 593 N N . GLN A 1 113 ? 78.558 61.865 17.422 1.00 74.12 90 GLN A N 1
ATOM 594 C CA . GLN A 1 113 ? 77.669 60.843 16.892 1.00 71.16 90 GLN A CA 1
ATOM 595 C C . GLN A 1 113 ? 76.419 61.510 16.352 1.00 60.35 90 GLN A C 1
ATOM 596 O O . GLN A 1 113 ? 75.855 62.395 16.997 1.00 63.57 90 GLN A O 1
ATOM 602 N N . ARG A 1 114 ? 75.996 61.097 15.163 1.00 59.53 91 ARG A N 1
ATOM 603 C CA . ARG A 1 114 ? 74.865 61.744 14.513 1.00 64.54 91 ARG A CA 1
ATOM 604 C C . ARG A 1 114 ? 73.521 61.267 15.043 1.00 62.90 91 ARG A C 1
ATOM 605 O O . ARG A 1 114 ? 72.489 61.732 14.551 1.00 70.66 91 ARG A O 1
ATOM 607 N N . HIS A 1 115 ? 73.506 60.348 16.008 1.00 60.65 92 HIS A N 1
ATOM 608 C CA . HIS A 1 115 ? 72.273 59.858 16.620 1.00 58.03 92 HIS A CA 1
ATOM 609 C C . HIS A 1 115 ? 72.650 59.106 17.889 1.00 52.60 92 HIS A C 1
ATOM 610 O O . HIS A 1 115 ? 73.822 58.805 18.130 1.00 55.99 92 HIS A O 1
ATOM 612 N N . ILE A 1 116 ? 71.647 58.807 18.699 1.00 50.01 93 ILE A N 1
ATOM 613 C CA . ILE A 1 116 ? 71.869 57.963 19.875 1.00 54.86 93 ILE A CA 1
ATOM 614 C C . ILE A 1 116 ? 71.901 56.506 19.421 1.00 57.63 93 ILE A C 1
ATOM 615 O O . ILE A 1 116 ? 70.985 56.074 18.694 1.00 55.86 93 ILE A O 1
ATOM 620 N N . PRO A 1 117 ? 72.930 55.721 19.820 1.00 53.82 94 PRO A N 1
ATOM 621 C CA . PRO A 1 117 ? 73.036 54.322 19.371 1.00 51.57 94 PRO A CA 1
ATOM 622 C C . PRO A 1 117 ? 71.787 53.492 19.628 1.00 53.48 94 PRO A C 1
ATOM 623 O O . PRO A 1 117 ? 70.985 53.819 20.511 1.00 54.15 94 PRO A O 1
ATOM 627 N N . ASN A 1 118 ? 71.615 52.402 18.879 1.00 52.92 95 ASN A N 1
ATOM 628 C CA . ASN A 1 118 ? 70.426 51.585 19.078 1.00 43.30 95 ASN A CA 1
ATOM 629 C C . ASN A 1 118 ? 70.666 50.495 20.098 1.00 43.42 95 ASN A C 1
ATOM 630 O O . ASN A 1 118 ? 69.789 50.206 20.909 1.00 46.96 95 ASN A O 1
ATOM 635 N N . ARG A 1 119 ? 71.852 49.914 20.103 1.00 45.91 96 ARG A N 1
ATOM 636 C CA . ARG A 1 119 ? 72.200 48.868 21.046 1.00 47.60 96 ARG A CA 1
ATOM 637 C C . ARG A 1 119 ? 73.365 49.344 21.911 1.00 40.71 96 ARG A C 1
ATOM 638 O O . ARG A 1 119 ? 73.916 50.421 21.703 1.00 45.40 96 ARG A O 1
ATOM 646 N N . GLY A 1 120 ? 73.716 48.547 22.911 1.00 37.44 97 GLY A N 1
ATOM 647 C CA . GLY A 1 120 ? 74.766 48.894 23.836 1.00 35.27 97 GLY A CA 1
ATOM 648 C C . GLY A 1 120 ? 74.270 49.692 25.029 1.00 42.98 97 GLY A C 1
ATOM 649 O O . GLY A 1 120 ? 73.153 50.227 25.042 1.00 39.96 97 GLY A O 1
ATOM 650 N N . PRO A 1 121 ? 75.119 49.802 26.053 1.00 43.74 98 PRO A N 1
ATOM 651 C CA . PRO A 1 121 ? 74.732 50.538 27.276 1.00 42.91 98 PRO A CA 1
ATOM 652 C C . PRO A 1 121 ? 74.327 51.985 27.048 1.00 46.29 98 PRO A C 1
ATOM 653 O O . PRO A 1 121 ? 73.619 52.547 27.890 1.00 48.34 98 PRO A O 1
ATOM 657 N N . GLN A 1 122 ? 74.764 52.616 25.958 1.00 47.44 99 GLN A N 1
ATOM 658 C CA . GLN A 1 122 ? 74.398 54.000 25.696 1.00 43.56 99 GLN A CA 1
ATOM 659 C C . GLN A 1 122 ? 72.995 54.144 25.117 1.00 47.69 99 GLN A C 1
ATOM 660 O O . GLN A 1 122 ? 72.452 55.255 25.10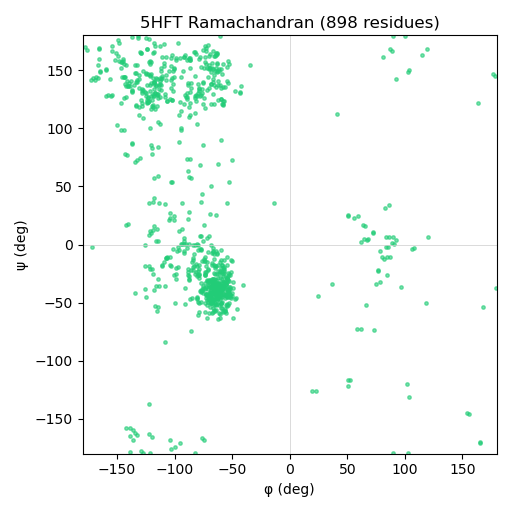2 1.00 52.69 99 GLN A O 1
ATOM 662 N N . ALA A 1 123 ? 72.416 53.073 24.588 1.00 47.13 100 ALA A N 1
ATOM 663 C CA . ALA A 1 123 ? 71.053 53.155 24.092 1.00 44.58 100 ALA A CA 1
ATOM 664 C C . ALA A 1 123 ? 70.040 52.959 25.199 1.00 38.56 100 ALA A C 1
ATOM 665 O O . ALA A 1 123 ? 68.882 53.346 25.033 1.00 39.74 100 ALA A O 1
ATOM 667 N N . ALA A 1 124 ? 70.466 52.370 26.310 1.00 36.21 101 ALA A N 1
ATOM 668 C CA . ALA A 1 124 ? 69.628 52.112 27.473 1.00 35.93 101 ALA A CA 1
ATOM 669 C C . ALA A 1 124 ? 69.637 53.314 28.414 1.00 42.23 101 ALA A C 1
ATOM 670 O O . ALA A 1 124 ? 69.985 53.203 29.596 1.00 41.20 101 ALA A O 1
ATOM 672 N N . LEU A 1 125 ? 69.222 54.467 27.862 1.00 41.48 102 LEU A N 1
ATOM 673 C CA . LEU A 1 125 ? 69.383 55.778 28.484 1.00 38.88 102 LEU A CA 1
ATOM 674 C C . LEU A 1 125 ? 68.139 56.305 29.220 1.00 47.66 102 LEU A C 1
ATOM 675 O O . LEU A 1 125 ? 68.286 57.201 30.062 1.00 46.68 102 LEU A O 1
ATOM 680 N N . THR A 1 126 ? 66.924 55.804 28.943 1.00 46.83 103 THR A N 1
ATOM 681 C CA . THR A 1 126 ? 65.740 56.234 29.689 1.00 42.11 103 THR A CA 1
ATOM 682 C C . THR A 1 126 ? 65.328 55.187 30.715 1.00 41.75 103 THR A C 1
ATOM 683 O O . THR A 1 126 ? 65.616 53.994 30.568 1.00 45.91 103 THR A O 1
ATOM 687 N N . VAL A 1 127 ? 64.660 55.663 31.766 1.00 34.45 104 VAL A N 1
ATOM 688 C CA . VAL A 1 127 ? 64.200 54.826 32.874 1.00 36.69 104 VAL A CA 1
ATOM 689 C C . VAL A 1 127 ? 63.052 53.907 32.429 1.00 41.51 104 VAL A C 1
ATOM 690 O O . VAL A 1 127 ? 62.337 54.186 31.458 1.00 44.16 104 VAL A O 1
ATOM 694 N N . ALA A 1 128 ? 62.901 52.773 33.117 1.00 35.32 105 ALA A N 1
ATOM 695 C CA . ALA A 1 128 ? 61.891 51.773 32.795 1.00 32.70 105 ALA A CA 1
ATOM 696 C C . ALA A 1 128 ? 60.645 51.988 33.655 1.00 40.37 105 ALA A C 1
ATOM 697 O O . ALA A 1 128 ? 60.721 51.950 34.888 1.00 40.49 105 ALA A O 1
ATOM 699 N N . GLY A 1 129 ? 59.494 52.185 33.015 1.00 37.56 106 GLY A N 1
ATOM 700 C CA . GLY A 1 129 ? 58.329 52.636 33.751 1.00 35.52 106 GLY A CA 1
ATOM 701 C C . GLY A 1 129 ? 57.247 51.654 34.173 1.00 38.90 106 GLY A C 1
ATOM 702 O O . GLY A 1 129 ? 56.565 51.930 35.166 1.00 36.84 106 GLY A O 1
ATOM 703 N N . THR A 1 130 ? 57.065 50.527 33.459 1.00 38.65 107 THR A N 1
ATOM 704 C CA . THR A 1 130 ? 55.899 49.672 33.692 1.00 30.94 107 THR A CA 1
ATOM 705 C C . THR A 1 130 ? 55.680 49.407 35.165 1.00 34.36 107 THR A C 1
ATOM 706 O O . THR A 1 130 ? 54.555 49.506 35.666 1.00 39.62 107 THR A O 1
ATOM 710 N N . VAL A 1 131 ? 56.745 49.051 35.876 1.00 32.32 108 VAL A N 1
ATOM 711 C CA . VAL A 1 131 ? 56.566 48.632 37.258 1.00 33.57 108 VAL A CA 1
ATOM 712 C C . VAL A 1 131 ? 55.942 49.754 38.056 1.00 36.55 108 VAL A C 1
ATOM 713 O O . VAL A 1 131 ? 55.068 49.518 38.898 1.00 37.05 108 VAL A O 1
ATOM 717 N N . SER A 1 132 ? 56.331 50.999 37.757 1.00 36.50 109 SER A N 1
ATOM 718 C CA . SER A 1 132 ? 55.633 52.142 38.342 1.00 40.52 109 SER A CA 1
ATOM 719 C C . SER A 1 132 ? 54.175 52.210 37.879 1.00 40.69 109 SER A C 1
ATOM 720 O O . SER A 1 132 ? 53.305 52.647 38.635 1.00 41.38 109 SER A O 1
ATOM 723 N N . GLY A 1 133 ? 53.873 51.737 36.671 1.00 36.52 110 GLY A N 1
ATOM 724 C CA . GLY A 1 133 ? 52.484 51.654 36.279 1.00 35.95 110 GLY A CA 1
ATOM 725 C C . GLY A 1 133 ? 51.746 50.630 37.111 1.00 36.72 110 GLY A C 1
ATOM 726 O O . GLY A 1 133 ? 50.625 50.870 37.552 1.00 36.34 110 GLY A O 1
ATOM 727 N N . TRP A 1 134 ? 52.375 49.488 37.370 1.00 39.10 111 TRP A N 1
ATOM 728 C CA . TRP A 1 134 ? 51.712 48.502 38.214 1.00 40.47 111 TRP A CA 1
ATOM 729 C C . TRP A 1 134 ? 51.462 49.062 39.609 1.00 38.53 111 TRP A C 1
ATOM 730 O O . TRP A 1 134 ? 50.366 48.905 40.152 1.00 43.54 111 TRP A O 1
ATOM 741 N N . VAL A 1 135 ? 52.451 49.749 40.193 1.00 44.60 112 VAL A N 1
ATOM 742 C CA . VAL A 1 135 ? 52.284 50.227 41.566 1.00 43.21 112 VAL A CA 1
ATOM 743 C C . VAL A 1 135 ? 51.175 51.265 41.626 1.00 39.43 112 VAL A C 1
ATOM 744 O O . VAL A 1 135 ? 50.374 51.267 42.567 1.00 40.88 112 VAL A O 1
ATOM 748 N N . GLU A 1 136 ? 51.079 52.131 40.606 1.00 42.36 113 GLU A N 1
ATOM 749 C CA . GLU A 1 136 ? 50.044 53.168 40.590 1.00 48.58 113 GLU A CA 1
ATOM 750 C C . GLU A 1 136 ? 48.653 52.581 40.340 1.00 42.34 113 GLU A C 1
ATOM 751 O O . GLU A 1 136 ? 47.686 52.928 41.030 1.00 43.13 113 GLU A O 1
ATOM 757 N N . ALA A 1 137 ? 48.524 51.722 39.330 1.00 39.54 114 ALA A N 1
ATOM 758 C CA . ALA A 1 137 ? 47.230 51.106 39.052 1.00 38.59 114 ALA A CA 1
ATOM 759 C C . ALA A 1 137 ? 46.712 50.343 40.266 1.00 38.17 114 ALA A C 1
ATOM 760 O O . ALA A 1 137 ? 45.500 50.310 40.522 1.00 37.17 114 ALA A O 1
ATOM 762 N N . LEU A 1 138 ? 47.611 49.704 41.013 1.00 35.81 115 LEU A N 1
ATOM 763 C CA . LEU A 1 138 ? 47.167 48.926 42.162 1.00 36.66 115 LEU A CA 1
ATOM 764 C C . LEU A 1 138 ? 46.614 49.822 43.257 1.00 33.47 115 LEU A C 1
ATOM 765 O O . LEU A 1 138 ? 45.596 49.493 43.876 1.00 40.68 115 LEU A O 1
ATOM 770 N N . ARG A 1 139 ? 47.282 50.943 43.525 1.00 35.60 116 ARG A N 1
ATOM 771 C CA . ARG A 1 139 ? 46.746 51.921 44.466 1.00 38.05 116 ARG A CA 1
ATOM 772 C C . ARG A 1 139 ? 45.403 52.446 43.978 1.00 40.09 116 ARG A C 1
ATOM 773 O O . ARG A 1 139 ? 44.512 52.738 44.785 1.00 42.58 116 ARG A O 1
ATOM 775 N N . ILE A 1 140 ? 45.247 52.588 42.657 1.00 37.58 117 ILE A N 1
ATOM 776 C CA . ILE A 1 140 ? 43.938 52.908 42.093 1.00 37.88 117 ILE A CA 1
ATOM 777 C C . ILE A 1 140 ? 42.959 51.781 42.358 1.00 37.91 117 ILE A C 1
ATOM 778 O O . ILE A 1 140 ? 41.817 52.011 42.763 1.00 42.42 117 ILE A O 1
ATOM 783 N N . SER A 1 141 ? 43.398 50.540 42.172 1.00 38.73 118 SER A N 1
ATOM 784 C CA . SER A 1 141 ? 42.478 49.439 42.351 1.00 33.15 118 SER A CA 1
ATOM 785 C C . SER A 1 141 ? 42.161 49.195 43.812 1.00 41.24 118 SER A C 1
ATOM 786 O O . SER A 1 141 ? 41.161 48.534 44.106 1.00 45.15 118 SER A O 1
ATOM 789 N N . ARG A 1 142 ? 42.982 49.687 44.741 1.00 39.67 119 ARG A N 1
ATOM 790 C CA . ARG A 1 142 ? 42.540 49.646 46.131 1.00 40.97 119 ARG A CA 1
ATOM 791 C C . ARG A 1 142 ? 41.579 50.793 46.454 1.00 43.16 119 ARG A C 1
ATOM 792 O O . ARG A 1 142 ? 40.737 50.647 47.343 1.00 42.34 119 ARG A O 1
ATOM 794 N N . ASP A 1 143 ? 41.661 51.928 45.742 1.00 42.69 120 ASP A N 1
ATOM 795 C CA . ASP A 1 143 ? 40.669 52.987 45.956 1.00 42.27 120 ASP A CA 1
ATOM 796 C C . ASP A 1 143 ? 39.325 52.595 45.366 1.00 47.40 120 ASP A C 1
ATOM 797 O O . ASP A 1 143 ? 38.285 52.798 46.001 1.00 52.23 120 ASP A O 1
ATOM 802 N N . LEU A 1 144 ? 39.326 52.019 44.158 1.00 44.76 121 LEU A N 1
ATOM 803 C CA . LEU A 1 144 ? 38.074 51.676 43.490 1.00 40.68 121 LEU A CA 1
ATOM 804 C C . LEU A 1 144 ? 37.423 50.471 44.142 1.00 41.60 121 LEU A C 1
ATOM 805 O O . LEU A 1 144 ? 36.281 50.542 44.594 1.00 44.80 121 LEU A O 1
ATOM 810 N N . THR A 1 145 ? 38.130 49.348 44.188 1.00 49.22 122 THR A N 1
ATOM 811 C CA . THR A 1 145 ? 37.707 48.224 45.008 1.00 43.15 122 THR A CA 1
ATOM 812 C C . THR A 1 145 ? 37.746 48.629 46.479 1.00 49.77 122 THR A C 1
ATOM 813 O O . THR A 1 145 ? 38.401 49.604 46.863 1.00 51.53 122 THR A O 1
ATOM 817 N N . GLY A 1 146 ? 37.066 47.863 47.323 1.00 52.29 123 GLY A N 1
ATOM 818 C CA . GLY A 1 146 ? 37.411 48.074 48.716 1.00 59.77 123 GLY A CA 1
ATOM 819 C C . GLY A 1 146 ? 38.511 47.176 49.241 1.00 56.55 123 GLY A C 1
ATOM 820 O O . GLY A 1 146 ? 38.906 47.283 50.409 1.00 52.19 123 GLY A O 1
ATOM 821 N N . ARG A 1 147 ? 39.040 46.312 48.380 1.00 52.58 124 ARG A N 1
ATOM 822 C CA . ARG A 1 147 ? 39.919 45.221 48.756 1.00 51.12 124 ARG A CA 1
ATOM 823 C C . ARG A 1 147 ? 41.161 45.281 47.879 1.00 45.46 124 ARG A C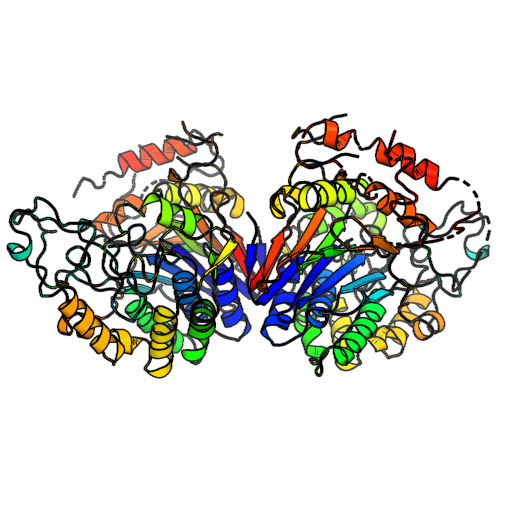 1
ATOM 824 O O . ARG A 1 147 ? 41.299 46.167 47.027 1.00 47.53 124 ARG A O 1
ATOM 826 N N . ALA A 1 148 ? 42.053 44.306 48.080 1.00 41.52 125 ALA A N 1
ATOM 827 C CA . ALA A 1 148 ? 43.263 44.110 47.289 1.00 40.16 125 ALA A CA 1
ATOM 828 C C . ALA A 1 148 ? 43.854 42.760 47.658 1.00 39.53 125 ALA A C 1
ATOM 829 O O . ALA A 1 148 ? 43.840 42.385 48.831 1.00 43.52 125 ALA A O 1
ATOM 831 N N . LEU A 1 149 ? 44.384 42.035 46.653 1.00 39.84 126 LEU A N 1
ATOM 832 C CA . LEU A 1 149 ? 45.057 40.756 46.872 1.00 38.66 126 LEU A CA 1
ATOM 833 C C . LEU A 1 149 ? 46.530 40.969 47.207 1.00 35.77 126 LEU A C 1
ATOM 834 O O . LEU A 1 149 ? 47.102 42.023 46.919 1.00 37.65 126 LEU A O 1
ATOM 839 N N . PRO A 1 150 ? 47.173 39.991 47.842 1.00 41.79 127 PRO A N 1
ATOM 840 C CA . PRO A 1 150 ? 48.622 40.095 48.077 1.00 42.06 127 PRO A CA 1
ATOM 841 C C . PRO A 1 150 ? 49.402 40.196 46.772 1.00 42.23 127 PRO A C 1
ATOM 842 O O . PRO A 1 150 ? 49.119 39.496 45.796 1.00 43.35 127 PRO A O 1
ATOM 846 N N . VAL A 1 151 ? 50.386 41.098 46.761 1.00 46.72 128 VAL A N 1
ATOM 847 C CA . VAL A 1 151 ? 51.292 41.220 45.617 1.00 49.20 128 VAL A CA 1
ATOM 848 C C . VAL A 1 151 ? 51.916 39.870 45.261 1.00 43.83 128 VAL A C 1
ATOM 849 O O . VAL A 1 151 ? 51.990 39.496 44.082 1.00 39.87 128 VAL A O 1
ATOM 853 N N . ALA A 1 152 ? 52.336 39.100 46.278 1.00 49.58 129 ALA A N 1
ATOM 854 C CA . ALA A 1 152 ? 52.937 37.783 46.058 1.00 48.79 129 ALA A CA 1
ATOM 855 C C . ALA A 1 152 ? 52.011 36.864 45.279 1.00 42.90 129 ALA A C 1
ATOM 856 O O . ALA A 1 152 ? 52.474 35.908 44.648 1.00 51.24 129 ALA A O 1
ATOM 858 N N . ARG A 1 153 ? 50.710 37.116 45.342 1.00 43.79 130 ARG A N 1
ATOM 859 C CA . ARG A 1 153 ? 49.763 36.384 44.515 1.00 47.61 130 ARG A CA 1
ATOM 860 C C . ARG A 1 153 ? 49.779 36.891 43.072 1.00 46.58 130 ARG A C 1
ATOM 861 O O . ARG A 1 153 ? 49.760 36.082 42.134 1.00 46.91 130 ARG A O 1
ATOM 869 N N . LEU A 1 154 ? 49.860 38.217 42.868 1.00 39.51 131 LEU A N 1
ATOM 870 C CA . LEU A 1 154 ? 49.804 38.753 41.509 1.00 32.94 131 LEU A CA 1
ATOM 871 C C . LEU A 1 154 ? 50.996 38.321 40.651 1.00 39.68 131 LEU A C 1
ATOM 872 O O . LEU A 1 154 ? 50.870 38.234 39.424 1.00 36.16 131 LEU A O 1
ATOM 877 N N . LEU A 1 155 ? 52.162 38.077 41.260 1.00 41.53 132 LEU A N 1
ATOM 878 C CA . LEU A 1 155 ? 53.359 37.668 40.532 1.00 41.92 132 LEU A CA 1
ATOM 879 C C . LEU A 1 155 ? 53.586 36.168 40.540 1.00 37.04 132 LEU A C 1
ATOM 880 O O . LEU A 1 155 ? 54.557 35.708 39.942 1.00 36.72 132 LEU A O 1
ATOM 885 N N . ALA A 1 156 ? 52.732 35.405 41.215 1.00 38.33 133 ALA A N 1
ATOM 886 C CA . ALA A 1 156 ? 52.994 33.986 41.398 1.00 38.75 133 ALA A CA 1
ATOM 887 C C . ALA A 1 156 ? 53.216 33.285 40.060 1.00 40.57 133 ALA A C 1
ATOM 888 O O . ALA A 1 156 ? 54.205 32.558 39.888 1.00 42.47 133 ALA A O 1
ATOM 890 N N . ASP A 1 157 ? 52.296 33.459 39.108 1.00 42.33 134 ASP A N 1
ATOM 891 C CA . ASP A 1 157 ? 52.470 32.774 37.828 1.00 40.52 134 ASP A CA 1
ATOM 892 C C . ASP A 1 157 ? 53.741 33.234 37.125 1.00 41.98 134 ASP A C 1
ATOM 893 O O . ASP A 1 157 ? 54.482 32.409 36.580 1.00 44.34 134 ASP A O 1
ATOM 898 N N . ALA A 1 158 ? 54.029 34.542 37.161 1.00 38.01 135 ALA A N 1
ATOM 899 C CA . ALA A 1 158 ? 55.226 35.068 36.502 1.00 39.01 135 ALA A CA 1
ATOM 900 C C . ALA A 1 158 ? 56.497 34.443 37.060 1.00 38.61 135 ALA A C 1
ATOM 901 O O . ALA A 1 158 ? 57.411 34.091 36.301 1.00 37.36 135 ALA A O 1
ATOM 903 N N . ILE A 1 159 ? 56.575 34.316 38.384 1.00 32.02 136 ILE A N 1
ATOM 904 C CA . ILE A 1 159 ? 57.735 33.709 39.023 1.00 38.11 136 ILE A CA 1
ATOM 905 C C . ILE A 1 159 ? 57.935 32.274 38.541 1.00 40.21 136 ILE A C 1
ATOM 906 O O . ILE A 1 159 ? 59.008 31.910 38.045 1.00 41.88 136 ILE A O 1
ATOM 911 N N . GLY A 1 160 ? 56.896 31.446 38.667 1.00 41.27 137 GLY A N 1
ATOM 912 C CA . GLY A 1 160 ? 57.004 30.033 38.337 1.00 36.23 137 GLY A CA 1
ATOM 913 C C . GLY A 1 160 ? 57.317 29.753 36.880 1.00 37.91 137 GLY A C 1
ATOM 914 O O . GLY A 1 160 ? 57.983 28.763 36.570 1.00 42.47 137 GLY A O 1
ATOM 915 N N . TYR A 1 161 ? 56.828 30.590 35.965 1.00 34.56 138 TYR A N 1
ATOM 916 C CA . TYR A 1 161 ? 57.164 30.399 34.559 1.00 35.95 138 TYR A CA 1
ATOM 917 C C . TYR A 1 161 ? 58.619 30.757 34.282 1.00 39.30 138 TYR A C 1
ATOM 918 O O . TYR A 1 161 ? 59.169 30.317 33.267 1.00 37.83 138 TYR A O 1
ATOM 927 N N . ALA A 1 162 ? 59.236 31.568 35.150 1.00 37.74 139 ALA A N 1
ATOM 928 C CA . ALA A 1 162 ? 60.646 31.920 35.018 1.00 37.47 139 ALA A CA 1
ATOM 929 C C . ALA A 1 162 ? 61.555 30.797 35.514 1.00 33.08 139 ALA A C 1
ATOM 930 O O . ALA A 1 162 ? 62.490 30.403 34.809 1.00 26.37 139 ALA A O 1
ATOM 932 N N . GLU A 1 163 ? 61.297 30.288 36.728 1.00 30.37 140 GLU A N 1
ATOM 933 C CA . GLU A 1 163 ? 62.094 29.200 37.297 1.00 38.89 140 GLU A CA 1
ATOM 934 C C . GLU A 1 163 ? 61.897 27.897 36.536 1.00 39.37 140 GLU A C 1
ATOM 935 O O . GLU A 1 163 ? 62.837 27.120 36.340 1.00 38.35 140 GLU A O 1
ATOM 941 N N . ASP A 1 164 ? 60.664 27.618 36.156 1.00 43.00 141 ASP A N 1
ATOM 942 C CA . ASP A 1 164 ? 60.287 26.304 35.679 1.00 41.66 141 ASP A CA 1
ATOM 943 C C . ASP A 1 164 ? 60.139 26.257 34.175 1.00 39.11 141 ASP A C 1
ATOM 944 O O . ASP A 1 164 ? 60.101 25.166 33.606 1.00 41.76 141 ASP A O 1
ATOM 949 N N . GLY A 1 165 ? 59.990 27.406 33.541 1.00 33.79 142 GLY A N 1
ATOM 950 C CA . GLY A 1 165 ? 60.189 27.542 32.120 1.00 37.57 142 GLY A CA 1
ATOM 951 C C . GLY A 1 165 ? 58.919 27.908 31.381 1.00 34.09 142 GLY A C 1
ATOM 952 O O . GLY A 1 165 ? 57.805 27.720 31.872 1.00 37.83 142 GLY A O 1
ATOM 953 N N . ILE A 1 166 ? 59.109 28.382 30.157 1.00 33.79 143 ILE A N 1
ATOM 954 C CA . ILE A 1 166 ? 58.007 28.724 29.266 1.00 33.91 143 ILE A CA 1
ATOM 955 C C . ILE A 1 166 ? 58.150 27.859 28.024 1.00 36.68 143 ILE A C 1
ATOM 956 O O . ILE A 1 166 ? 59.251 27.368 27.710 1.00 39.22 143 ILE A O 1
ATOM 961 N N . PRO A 1 167 ? 57.063 27.647 27.294 1.00 35.92 144 PRO A N 1
ATOM 962 C CA . PRO A 1 167 ? 57.196 27.086 25.945 1.00 31.68 144 PRO A CA 1
ATOM 963 C C . PRO A 1 167 ? 57.743 28.165 25.031 1.00 33.72 144 PRO A C 1
ATOM 964 O O . PRO A 1 167 ? 57.115 29.213 24.871 1.00 33.81 144 PRO A O 1
ATOM 968 N N . VAL A 1 168 ? 58.933 27.934 24.468 1.00 31.88 145 VAL A N 1
ATOM 969 C CA . VAL A 1 168 ? 59.509 28.973 23.617 1.00 35.12 145 VAL A CA 1
ATOM 970 C C . VAL A 1 168 ? 58.537 29.259 22.488 1.00 30.11 145 VAL A C 1
ATOM 971 O O . VAL A 1 168 ? 58.147 28.366 21.730 1.00 27.73 145 VAL A O 1
ATOM 975 N N . THR A 1 169 ? 58.090 30.494 22.411 1.00 33.47 146 THR A N 1
ATOM 976 C CA . THR A 1 169 ? 57.338 30.897 21.242 1.00 34.29 146 THR A CA 1
ATOM 977 C C . THR A 1 169 ? 58.228 30.916 20.001 1.00 31.45 146 THR A C 1
ATOM 978 O O . THR A 1 169 ? 59.450 31.065 20.066 1.00 31.50 146 THR A O 1
ATOM 982 N N . ALA A 1 170 ? 57.582 30.789 18.851 1.00 27.74 147 ALA A N 1
ATOM 983 C CA . ALA A 1 170 ? 58.311 30.851 17.602 1.00 27.46 147 ALA A CA 1
ATOM 984 C C . ALA A 1 170 ? 58.817 32.260 17.341 1.00 31.97 147 ALA A C 1
ATOM 985 O O . ALA A 1 170 ? 59.909 32.438 16.784 1.00 33.38 147 ALA A O 1
ATOM 987 N N . SER A 1 171 ? 58.049 33.280 17.732 1.00 34.51 148 SER A N 1
ATOM 988 C CA . SER A 1 171 ? 58.520 34.637 17.455 1.00 39.60 148 SER A CA 1
ATOM 989 C C . SER A 1 171 ? 59.697 35.016 18.355 1.00 37.79 148 SER A C 1
ATOM 990 O O . SER A 1 171 ? 60.588 35.750 17.916 1.00 41.12 148 SER A O 1
ATOM 993 N N . GLN A 1 172 ? 59.743 34.491 19.590 1.00 36.29 149 GLN A N 1
ATOM 994 C CA . GLN A 1 172 ? 60.931 34.653 20.428 1.00 34.40 149 GLN A CA 1
ATOM 995 C C . GLN A 1 172 ? 62.140 33.975 19.809 1.00 38.78 149 GLN A C 1
ATOM 996 O O . GLN A 1 172 ? 63.255 34.513 19.856 1.00 41.24 149 GLN A O 1
ATOM 1002 N N . ALA A 1 173 ? 61.952 32.767 19.270 1.00 35.91 150 ALA A N 1
ATOM 1003 C CA . ALA A 1 173 ? 63.041 32.111 18.555 1.00 39.07 150 ALA A CA 1
ATOM 1004 C C . ALA A 1 173 ? 63.446 32.909 17.316 1.00 41.42 150 ALA A C 1
ATOM 1005 O O . ALA A 1 173 ? 64.639 33.125 17.064 1.00 43.99 150 ALA A O 1
ATOM 1007 N N . HIS A 1 174 ? 62.465 33.368 16.537 1.00 37.05 151 HIS A N 1
ATOM 1008 C CA . HIS A 1 174 ? 62.767 34.097 15.308 1.00 39.94 151 HIS A CA 1
ATOM 1009 C C . HIS A 1 174 ? 63.460 35.418 15.613 1.00 45.60 151 HIS A C 1
ATOM 1010 O O . HIS A 1 174 ? 64.515 35.723 15.043 1.00 47.23 151 HIS A O 1
ATOM 1017 N N . ALA A 1 175 ? 62.878 36.221 16.510 1.00 42.34 152 ALA A N 1
ATOM 1018 C CA . ALA A 1 175 ? 63.497 37.492 16.875 1.00 42.61 152 ALA A CA 1
ATOM 1019 C C . ALA A 1 175 ? 64.937 37.302 17.342 1.00 39.36 152 ALA A C 1
ATOM 1020 O O . ALA A 1 175 ? 65.825 38.061 16.947 1.00 34.06 152 ALA A O 1
ATOM 1022 N N . THR A 1 176 ? 65.177 36.291 18.186 1.00 37.63 153 THR A N 1
ATOM 1023 C CA . THR A 1 176 ? 66.524 36.006 18.668 1.00 37.79 153 THR A CA 1
ATOM 1024 C C . THR A 1 176 ? 67.459 35.590 17.541 1.00 39.34 153 THR A C 1
ATOM 1025 O O . THR A 1 176 ? 68.606 36.042 17.485 1.00 42.27 153 THR A O 1
ATOM 1029 N N . ALA A 1 177 ? 67.005 34.723 16.640 1.00 44.62 154 ALA A N 1
ATOM 1030 C CA . ALA A 1 177 ? 67.856 34.346 15.511 1.00 41.20 154 ALA A CA 1
ATOM 1031 C C . ALA A 1 177 ? 68.169 35.556 14.638 1.00 44.14 154 ALA A C 1
ATOM 1032 O O . ALA A 1 177 ? 69.324 35.795 14.265 1.00 48.84 154 ALA A O 1
ATOM 1034 N N . SER A 1 178 ? 67.151 36.339 14.314 1.00 42.80 155 SER A N 1
ATOM 1035 C CA . SER A 1 178 ? 67.294 37.421 13.357 1.00 42.17 155 SER A CA 1
ATOM 1036 C C . SER A 1 178 ? 67.995 38.632 13.943 1.00 44.63 155 SER A C 1
ATOM 1037 O O . SER A 1 178 ? 68.226 39.601 13.216 1.00 48.01 155 SER A O 1
ATOM 1040 N N . LYS A 1 179 ? 68.323 38.607 15.232 1.00 46.14 156 LYS A N 1
ATOM 1041 C CA . LYS A 1 179 ? 69.121 39.651 15.861 1.00 43.30 156 LYS A CA 1
ATOM 1042 C C . LYS A 1 179 ? 70.387 39.079 16.498 1.00 42.56 156 LYS A C 1
ATOM 1043 O O . LYS A 1 179 ? 71.121 39.807 17.186 1.00 35.25 156 LYS A O 1
ATOM 1045 N N . LEU A 1 180 ? 70.664 37.794 16.261 1.00 44.95 157 LEU A N 1
ATOM 1046 C CA . LEU A 1 180 ? 71.735 37.108 16.974 1.00 40.38 157 LEU A CA 1
ATOM 1047 C C . LEU A 1 180 ? 73.090 37.740 16.685 1.00 44.07 157 LEU A C 1
ATOM 1048 O O . LEU A 1 180 ? 73.853 38.029 17.614 1.00 41.68 157 LEU A O 1
ATOM 1053 N N . GLU A 1 181 ? 73.377 38.045 15.416 1.00 43.10 158 GLU A N 1
ATOM 1054 C CA . GLU A 1 181 ? 74.712 38.528 15.084 1.00 43.82 158 GLU A CA 1
ATOM 1055 C C . GLU A 1 181 ? 74.968 39.907 15.687 1.00 44.05 158 GLU A C 1
ATOM 1056 O O . GLU A 1 181 ? 76.068 40.181 16.178 1.00 51.80 158 GLU A O 1
ATOM 1058 N N . GLU A 1 182 ? 73.938 40.743 15.760 1.00 46.61 159 GLU A N 1
ATOM 1059 C CA . GLU A 1 182 ? 74.096 42.116 16.223 1.00 41.85 159 GLU A CA 1
ATOM 1060 C C . GLU A 1 182 ? 74.148 42.204 17.748 1.00 42.98 159 GLU A C 1
ATOM 1061 O O . GLU A 1 182 ? 75.051 42.841 18.306 1.00 44.86 159 GLU A O 1
ATOM 1067 N N . LEU A 1 183 ? 73.230 41.520 18.438 1.00 39.30 160 LEU A N 1
ATOM 1068 C CA . LEU A 1 183 ? 73.164 41.489 19.896 1.00 37.89 160 LEU A CA 1
ATOM 1069 C C . LEU A 1 183 ? 74.023 40.395 20.540 1.00 43.57 160 LEU A C 1
ATOM 1070 O O . LEU A 1 183 ? 73.999 40.258 21.769 1.00 44.10 160 LEU A O 1
ATOM 1075 N N . ARG A 1 184 ? 74.750 39.593 19.756 1.00 36.47 161 ARG A N 1
ATOM 1076 C CA . ARG A 1 184 ? 75.467 38.455 20.328 1.00 40.34 161 ARG A CA 1
ATOM 1077 C C . ARG A 1 184 ? 76.405 38.877 21.460 1.00 41.62 161 ARG A C 1
ATOM 1078 O O . ARG A 1 184 ? 76.627 38.111 22.412 1.00 36.62 161 ARG A O 1
ATOM 1086 N N . HIS A 1 185 ? 76.992 40.069 21.363 1.00 41.29 162 HIS A N 1
ATOM 1087 C CA . HIS A 1 185 ? 78.073 40.463 22.258 1.00 39.29 162 HIS A CA 1
ATOM 1088 C C . HIS A 1 185 ? 77.646 41.399 23.388 1.00 43.43 162 HIS A C 1
ATOM 1089 O O . HIS A 1 185 ? 78.474 41.699 24.263 1.00 37.01 162 HIS A O 1
ATOM 1096 N N . GLN A 1 186 ? 76.378 41.834 23.417 1.00 39.75 163 GLN A N 1
ATOM 1097 C CA . GLN A 1 186 ? 75.944 42.827 24.392 1.00 35.30 163 GLN A CA 1
ATOM 1098 C C . GLN A 1 186 ? 75.978 42.281 25.818 1.00 34.67 163 GLN A C 1
ATOM 1099 O O . GLN A 1 186 ? 75.819 41.080 26.041 1.00 34.65 163 GLN A O 1
ATOM 1105 N N . PRO A 1 187 ? 76.188 43.148 26.807 1.00 34.97 164 PRO A N 1
ATOM 1106 C CA . PRO A 1 187 ? 76.334 42.660 28.183 1.00 34.12 164 PRO A CA 1
ATOM 1107 C C . PRO A 1 187 ? 75.093 41.896 28.606 1.00 32.44 164 PRO A C 1
ATOM 1108 O O . PRO A 1 187 ? 73.986 42.427 28.608 1.00 37.44 164 PRO A O 1
ATOM 1112 N N . GLY A 1 188 ? 75.280 40.642 28.962 1.00 34.96 165 GLY A N 1
ATOM 1113 C CA . GLY A 1 188 ? 74.183 39.834 29.435 1.00 35.10 165 GLY A CA 1
ATOM 1114 C C . GLY A 1 188 ? 73.378 39.125 28.369 1.00 31.72 165 GLY A C 1
ATOM 1115 O O . GLY A 1 188 ? 72.586 38.247 28.718 1.00 43.22 165 GLY A O 1
ATOM 1116 N N . PHE A 1 189 ? 73.560 39.444 27.085 1.00 29.23 166 PHE A N 1
ATOM 1117 C CA . PHE A 1 189 ? 72.688 38.876 26.061 1.00 33.45 166 PHE A CA 1
ATOM 1118 C C . PHE A 1 189 ? 72.786 37.352 25.977 1.00 41.52 166 PHE A C 1
ATOM 1119 O O . PHE A 1 189 ? 71.807 36.640 26.244 1.00 34.60 166 PHE A O 1
ATOM 1127 N N . SER A 1 190 ? 73.971 36.831 25.610 1.00 43.93 167 SER A N 1
ATOM 1128 C CA . SER A 1 190 ? 74.114 35.402 25.316 1.00 35.20 167 SER A CA 1
ATOM 1129 C C . SER A 1 190 ? 73.780 34.541 26.526 1.00 35.12 167 SER A C 1
ATOM 1130 O O . SER A 1 190 ? 73.080 33.525 26.398 1.00 31.62 167 SER A O 1
ATOM 1133 N N . GLU A 1 191 ? 74.273 34.926 27.705 1.00 32.40 168 GLU A N 1
ATOM 1134 C CA . GLU A 1 191 ? 73.998 34.172 28.927 1.00 33.36 168 GLU A CA 1
ATOM 1135 C C . GLU A 1 191 ? 72.505 34.073 29.223 1.00 41.10 168 GLU A C 1
ATOM 1136 O O . GLU A 1 191 ? 72.064 33.132 29.902 1.00 37.56 168 GLU A O 1
ATOM 1138 N N . THR A 1 192 ? 71.710 35.003 28.708 1.00 39.13 169 THR A N 1
ATOM 1139 C CA . THR A 1 192 ? 70.331 35.119 29.132 1.00 40.21 169 THR A CA 1
ATOM 1140 C C . THR A 1 192 ? 69.339 34.667 28.068 1.00 38.63 169 THR A C 1
ATOM 1141 O O . THR A 1 192 ? 68.341 34.022 28.405 1.00 39.15 169 THR A O 1
ATOM 1145 N N . TRP A 1 193 ? 69.625 34.917 26.787 1.00 36.17 170 TRP A N 1
ATOM 1146 C CA . TRP A 1 193 ? 68.716 34.602 25.701 1.00 30.26 170 TRP A CA 1
ATOM 1147 C C . TRP A 1 193 ? 69.136 33.442 24.806 1.00 37.03 170 TRP A C 1
ATOM 1148 O O . TRP A 1 193 ? 68.295 32.907 24.068 1.00 37.48 170 TRP A O 1
ATOM 1159 N N . LEU A 1 194 ? 70.377 33.006 24.868 1.00 38.96 171 LEU A N 1
ATOM 1160 C CA . LEU A 1 194 ? 70.852 31.976 23.966 1.00 29.87 171 LEU A CA 1
ATOM 1161 C C . LEU A 1 194 ? 70.832 30.618 24.634 1.00 32.38 171 LEU A C 1
ATOM 1162 O O . LEU A 1 194 ? 70.761 30.492 25.858 1.00 36.26 171 LEU A O 1
ATOM 1167 N N . VAL A 1 195 ? 70.859 29.590 23.802 1.00 34.32 172 VAL A N 1
ATOM 1168 C CA . VAL A 1 195 ? 70.981 28.211 24.252 1.00 39.33 172 VAL A CA 1
ATOM 1169 C C . VAL A 1 195 ? 72.040 27.555 23.386 1.00 37.48 172 VAL A C 1
ATOM 1170 O O . VAL A 1 195 ? 71.906 27.528 22.154 1.00 38.34 172 VAL A O 1
ATOM 1174 N N . ALA A 1 196 ? 73.103 27.064 24.025 1.00 36.39 173 ALA A N 1
ATOM 1175 C CA . ALA A 1 196 ? 74.299 26.592 23.325 1.00 37.20 173 ALA A CA 1
ATOM 1176 C C . ALA A 1 196 ? 74.804 27.637 22.335 1.00 37.71 173 ALA A C 1
ATOM 1177 O O . ALA A 1 196 ? 75.442 27.311 21.330 1.00 40.86 173 ALA A O 1
ATOM 1179 N N . GLY A 1 197 ? 74.485 28.903 22.598 1.00 33.26 174 GLY A N 1
ATOM 1180 C CA . GLY A 1 197 ? 74.990 29.977 21.786 1.00 31.79 174 GLY A CA 1
ATOM 1181 C C . GLY A 1 197 ? 74.214 30.252 20.527 1.00 36.82 174 GLY A C 1
ATOM 1182 O O . GLY A 1 197 ? 74.664 31.078 19.720 1.00 35.19 174 GLY A O 1
ATOM 1183 N N . GLU A 1 198 ? 73.068 29.595 20.325 1.00 36.99 175 GLU A N 1
ATOM 1184 C CA . GLU A 1 198 ? 72.153 29.934 19.233 1.00 38.93 175 GLU A CA 1
ATOM 1185 C C . GLU A 1 198 ? 70.800 30.297 19.807 1.00 35.27 175 GLU A C 1
ATOM 1186 O O . GLU A 1 198 ? 70.615 30.319 21.026 1.00 40.25 175 GLU A O 1
ATOM 1192 N N . ALA A 1 199 ? 69.868 30.620 18.909 1.00 36.48 176 ALA A N 1
ATOM 1193 C CA . ALA A 1 199 ? 68.483 30.885 19.310 1.00 37.76 176 ALA A CA 1
ATOM 1194 C C . ALA A 1 199 ? 67.799 29.608 19.794 1.00 32.66 176 ALA A C 1
ATOM 1195 O O . ALA A 1 199 ? 67.940 28.550 19.166 1.00 34.24 176 ALA A O 1
ATOM 1197 N N . PRO A 1 200 ? 67.016 29.679 20.874 1.00 38.88 177 PRO A N 1
ATOM 1198 C CA . PRO A 1 200 ? 66.386 28.460 21.409 1.00 33.49 177 PRO A CA 1
ATOM 1199 C C . PRO A 1 200 ? 65.352 27.921 20.439 1.00 26.95 177 PRO A C 1
ATOM 1200 O O . PRO A 1 200 ? 64.766 28.660 19.647 1.00 34.07 177 PRO A O 1
ATOM 1204 N N . ARG A 1 201 ? 65.148 26.621 20.487 1.00 28.74 178 ARG A N 1
ATOM 1205 C CA . ARG A 1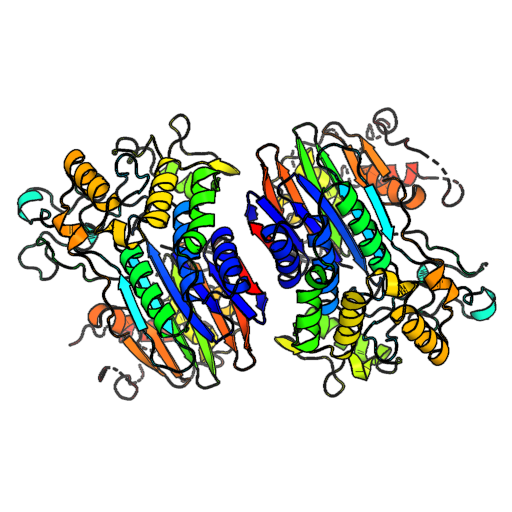 201 ? 64.246 25.962 19.547 1.00 24.64 178 ARG A CA 1
ATOM 1206 C C . ARG A 1 201 ? 62.796 26.232 19.936 1.00 25.47 178 ARG A C 1
ATOM 1207 O O . ARG A 1 201 ? 62.453 26.173 21.122 1.00 22.02 178 ARG A O 1
ATOM 1209 N N . PRO A 1 202 ? 61.944 26.597 18.985 1.00 25.84 179 PRO A N 1
ATOM 1210 C CA . PRO A 1 202 ? 60.516 26.735 19.285 1.00 30.95 179 PRO A CA 1
ATOM 1211 C C . PRO A 1 202 ? 59.958 25.454 19.897 1.00 33.70 179 PRO A C 1
ATOM 1212 O O . PRO A 1 202 ? 60.348 24.347 19.524 1.00 37.31 179 PRO A O 1
ATOM 1216 N N . GLY A 1 203 ? 59.076 25.599 20.884 1.00 30.26 180 GLY A N 1
ATOM 1217 C CA . GLY A 1 203 ? 58.522 24.427 21.536 1.00 28.52 180 GLY A CA 1
ATOM 1218 C C . GLY A 1 203 ? 59.361 23.833 22.647 1.00 35.27 180 GLY A C 1
ATOM 1219 O O . GLY A 1 203 ? 58.899 22.885 23.302 1.00 30.79 180 GLY A O 1
ATOM 1220 N N . SER A 1 204 ? 60.553 24.384 22.911 1.00 36.26 181 SER A N 1
ATOM 1221 C CA . SER A 1 204 ? 61.430 23.916 23.976 1.00 37.54 181 SER A CA 1
ATOM 1222 C C . SER A 1 204 ? 61.127 24.643 25.276 1.00 32.90 181 SER A C 1
ATOM 1223 O O . SER A 1 204 ? 60.567 25.739 25.289 1.00 33.74 181 SER A O 1
ATOM 1226 N N . ARG A 1 205 ? 61.528 24.021 26.379 1.00 36.22 182 ARG A N 1
ATOM 1227 C CA . ARG A 1 205 ? 61.386 24.637 27.688 1.00 39.88 182 ARG A CA 1
ATOM 1228 C C . ARG A 1 205 ? 62.538 25.612 27.891 1.00 41.56 182 ARG A C 1
ATOM 1229 O O . ARG A 1 205 ? 63.700 25.255 27.678 1.00 45.17 182 ARG A O 1
ATOM 1237 N N . PHE A 1 206 ? 62.214 26.850 28.266 1.00 38.54 183 PHE A N 1
ATOM 1238 C CA . PHE A 1 206 ? 63.196 27.924 28.393 1.00 39.04 183 PHE A CA 1
ATOM 1239 C C . PHE A 1 206 ? 63.006 28.565 29.759 1.00 39.05 183 PHE A C 1
ATOM 1240 O O . PHE A 1 206 ? 61.890 28.968 30.103 1.00 36.80 183 PHE A O 1
ATOM 1248 N N . ARG A 1 207 ? 64.079 28.609 30.546 1.00 35.99 184 ARG A N 1
ATOM 1249 C CA . ARG A 1 207 ? 64.068 29.117 31.910 1.00 32.73 184 ARG A CA 1
ATOM 1250 C C . ARG A 1 207 ? 64.656 30.516 31.933 1.00 29.88 184 ARG A C 1
ATOM 1251 O O . ARG A 1 207 ? 65.214 30.996 30.952 1.00 32.84 184 ARG A O 1
ATOM 1259 N N . GLN A 1 208 ? 64.401 31.216 33.019 1.00 35.02 185 GLN A N 1
ATOM 1260 C CA . GLN A 1 208 ? 64.997 32.526 33.265 1.00 34.59 185 GLN A CA 1
ATOM 1261 C C . GLN A 1 208 ? 65.257 32.566 34.757 1.00 37.02 185 GLN A C 1
ATOM 1262 O O . GLN A 1 208 ? 64.483 33.147 35.528 1.00 39.44 185 GLN A O 1
ATOM 1268 N N . PRO A 1 209 ? 66.320 31.904 35.213 1.00 35.85 186 PRO A N 1
ATOM 1269 C CA . PRO A 1 209 ? 66.542 31.807 36.658 1.00 39.53 186 PRO A CA 1
ATOM 1270 C C . PRO A 1 209 ? 66.849 33.150 37.272 1.00 38.88 186 PRO A C 1
ATOM 1271 O O . PRO A 1 209 ? 66.529 33.369 38.447 1.00 42.01 186 PRO A O 1
ATOM 1275 N N . ALA A 1 210 ? 67.460 34.052 36.502 1.00 38.43 187 ALA A N 1
ATOM 1276 C CA . ALA A 1 210 ? 67.731 35.393 36.997 1.00 39.77 187 ALA A CA 1
ATOM 1277 C C . ALA A 1 210 ? 66.441 36.162 37.183 1.00 36.46 187 ALA A C 1
ATOM 1278 O O . ALA A 1 210 ? 66.176 36.674 38.272 1.00 40.65 187 ALA A O 1
ATOM 1280 N N . LEU A 1 211 ? 65.582 36.174 36.155 1.00 41.60 188 LEU A N 1
ATOM 1281 C CA . LEU A 1 211 ? 64.345 36.951 36.236 1.00 35.29 188 LEU A CA 1
ATOM 1282 C C . LEU A 1 211 ? 63.482 36.513 37.406 1.00 33.89 188 LEU A C 1
ATOM 1283 O O . LEU A 1 211 ? 62.782 37.338 37.995 1.00 34.62 188 LEU A O 1
ATOM 1288 N N . ALA A 1 212 ? 63.562 35.240 37.793 1.00 34.11 189 ALA A N 1
ATOM 1289 C CA . ALA A 1 212 ? 62.764 34.760 38.914 1.00 35.23 189 ALA A CA 1
ATOM 1290 C C . ALA A 1 212 ? 63.225 35.356 40.243 1.00 42.06 189 ALA A C 1
ATOM 1291 O O . ALA A 1 212 ? 62.393 35.683 41.097 1.00 41.87 189 ALA A O 1
ATOM 1293 N N . GLY A 1 213 ? 64.539 35.450 40.470 1.00 40.62 190 GLY A N 1
ATOM 1294 C CA . GLY A 1 213 ? 65.016 36.151 41.653 1.00 35.93 190 GLY A CA 1
ATOM 1295 C C . GLY A 1 213 ? 64.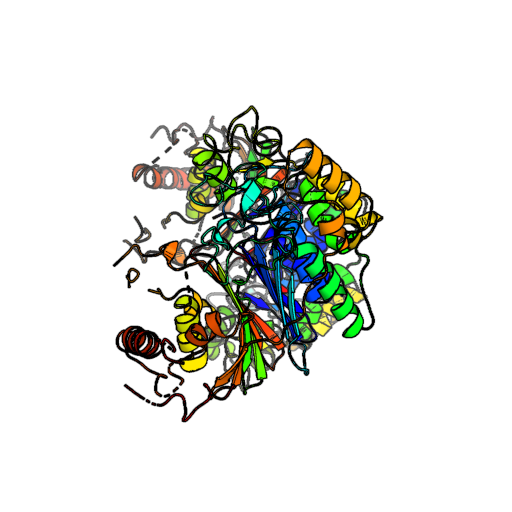562 37.601 41.686 1.00 41.76 190 GLY A C 1
ATOM 1296 O O . GLY A 1 213 ? 64.228 38.139 42.746 1.00 41.66 190 GLY A O 1
ATOM 1297 N N . THR A 1 214 ? 64.555 38.258 40.527 1.00 37.80 191 THR A N 1
ATOM 1298 C CA . THR A 1 214 ? 64.026 39.614 40.464 1.00 41.09 191 THR A CA 1
ATOM 1299 C C . THR A 1 214 ? 62.550 39.644 40.851 1.00 44.26 191 THR A C 1
ATOM 1300 O O . THR A 1 214 ? 62.139 40.419 41.723 1.00 46.78 191 THR A O 1
ATOM 1304 N N . LEU A 1 215 ? 61.736 38.797 40.213 1.00 40.87 192 LEU A N 1
ATOM 1305 C CA . LEU A 1 215 ? 60.314 38.771 40.527 1.00 36.30 192 LEU A CA 1
ATOM 1306 C C . LEU A 1 215 ? 60.073 38.339 41.968 1.00 39.94 192 LEU A C 1
ATOM 1307 O O . LEU A 1 215 ? 59.134 38.815 42.610 1.00 42.47 192 LEU A O 1
ATOM 1312 N N . ARG A 1 216 ? 60.897 37.437 42.496 1.00 42.62 193 ARG A N 1
ATOM 1313 C CA . ARG A 1 216 ? 60.756 37.070 43.903 1.00 41.60 193 ARG A CA 1
ATOM 1314 C C . ARG A 1 216 ? 61.107 38.226 44.829 1.00 46.78 193 ARG A C 1
ATOM 1315 O O . ARG A 1 216 ? 60.517 38.341 45.911 1.00 48.47 193 ARG A O 1
ATOM 1323 N N . MET A 1 217 ? 62.076 39.071 44.441 1.00 45.30 194 MET A N 1
ATOM 1324 C CA . MET A 1 217 ? 62.358 40.284 45.209 1.00 44.56 194 MET A CA 1
ATOM 1325 C C . MET A 1 217 ? 61.163 41.232 45.204 1.00 45.20 194 MET A C 1
ATOM 1326 O O . MET A 1 217 ? 60.788 41.770 46.255 1.00 44.94 194 MET A O 1
ATOM 1331 N N . LEU A 1 218 ? 60.541 41.436 44.036 1.00 45.73 195 LEU A N 1
ATOM 1332 C CA . LEU A 1 218 ? 59.363 42.301 43.968 1.00 41.30 195 LEU A CA 1
ATOM 1333 C C . LEU A 1 218 ? 58.261 41.813 44.895 1.00 42.20 195 LEU A C 1
ATOM 1334 O O . LEU A 1 218 ? 57.544 42.625 45.490 1.00 41.52 195 LEU A O 1
ATOM 1339 N N . ALA A 1 219 ? 58.120 40.488 45.040 1.00 44.23 196 ALA A N 1
ATOM 1340 C CA . ALA A 1 219 ? 57.046 39.927 45.859 1.00 42.37 196 ALA A CA 1
ATOM 1341 C C . ALA A 1 219 ? 57.333 40.077 47.350 1.00 43.64 196 ALA A C 1
ATOM 1342 O O . ALA A 1 219 ? 56.404 40.252 48.146 1.00 46.10 196 ALA A O 1
ATOM 1344 N N . SER A 1 220 ? 58.602 39.968 47.757 1.00 43.35 197 SER A N 1
ATOM 1345 C CA . SER A 1 220 ? 58.931 40.087 49.175 1.00 39.27 197 SER A CA 1
ATOM 1346 C C . SER A 1 220 ? 58.974 41.542 49.600 1.00 46.43 197 SER A C 1
ATOM 1347 O O . SER A 1 220 ? 58.358 41.915 50.608 1.00 42.30 197 SER A O 1
ATOM 1350 N N . ASP A 1 221 ? 59.703 42.370 48.818 1.00 50.62 198 ASP A N 1
ATOM 1351 C CA . ASP A 1 221 ? 59.930 43.796 49.062 1.00 44.31 198 ASP A CA 1
ATOM 1352 C C . ASP A 1 221 ? 58.805 44.704 48.594 1.00 42.31 198 ASP A C 1
ATOM 1353 O O . ASP A 1 221 ? 58.692 45.812 49.117 1.00 47.40 198 ASP A O 1
ATOM 1358 N N . GLY A 1 222 ? 58.004 44.299 47.616 1.00 45.99 199 GLY A N 1
ATOM 1359 C CA . GLY A 1 222 ? 57.010 45.207 47.068 1.00 42.39 199 GLY A CA 1
ATOM 1360 C C . GLY A 1 222 ? 57.414 45.777 45.715 1.00 43.65 199 GLY A C 1
ATOM 1361 O O . GLY A 1 222 ? 58.600 45.943 45.402 1.00 44.48 199 GLY A O 1
ATOM 1362 N N . LEU A 1 223 ? 56.405 46.074 44.886 1.00 40.90 200 LEU A N 1
ATOM 1363 C CA . LEU A 1 223 ? 56.679 46.523 43.525 1.00 39.35 200 LEU A CA 1
ATOM 1364 C C . LEU A 1 223 ? 57.523 47.784 43.508 1.00 41.07 200 LEU A C 1
ATOM 1365 O O . LEU A 1 223 ? 58.356 47.966 42.617 1.00 42.24 200 LEU A O 1
ATOM 1370 N N . ASP A 1 224 ? 57.290 48.693 44.448 1.00 43.05 201 ASP A N 1
ATOM 1371 C CA . ASP A 1 224 ? 58.013 49.954 44.370 1.00 40.52 201 ASP A CA 1
ATOM 1372 C C . ASP A 1 224 ? 59.485 49.807 44.727 1.00 40.94 201 ASP A C 1
ATOM 1373 O O . ASP A 1 224 ? 60.272 50.714 44.422 1.00 41.94 201 ASP A O 1
ATOM 1378 N N . SER A 1 225 ? 59.885 48.687 45.339 1.00 45.68 202 SER A N 1
ATOM 1379 C CA . SER A 1 225 ? 61.303 48.466 45.620 1.00 37.62 202 SER A CA 1
ATOM 1380 C C . SER A 1 225 ? 62.143 48.492 44.355 1.00 38.00 202 SER A C 1
ATOM 1381 O O . SER A 1 225 ? 63.358 48.676 44.433 1.00 47.10 202 SER A O 1
ATOM 1384 N N . PHE A 1 226 ? 61.515 48.343 43.191 1.00 37.76 203 PHE A N 1
ATOM 1385 C CA . PHE A 1 226 ? 62.209 48.482 41.915 1.00 39.76 203 PHE A CA 1
ATOM 1386 C C . PHE A 1 226 ? 62.858 49.853 41.777 1.00 38.27 203 PHE A C 1
ATOM 1387 O O . PHE A 1 226 ? 63.922 49.977 41.158 1.00 38.51 203 PHE A O 1
ATOM 1395 N N . TYR A 1 227 ? 62.246 50.892 42.349 1.00 40.13 204 TYR A N 1
ATOM 1396 C CA . TYR A 1 227 ? 62.799 52.242 42.276 1.00 43.00 204 TYR A CA 1
ATOM 1397 C C . TYR A 1 227 ? 63.303 52.776 43.609 1.00 42.59 204 TYR A C 1
ATOM 1398 O O . TYR A 1 227 ? 64.091 53.722 43.610 1.00 40.79 204 TYR A O 1
ATOM 1407 N N . ARG A 1 228 ? 62.884 52.179 44.738 1.00 46.21 205 ARG A N 1
ATOM 1408 C CA . ARG A 1 228 ? 63.144 52.729 46.066 1.00 43.41 205 ARG A CA 1
ATOM 1409 C C . ARG A 1 228 ? 63.483 51.664 47.114 1.00 42.94 205 ARG A C 1
ATOM 1410 O O . ARG A 1 228 ? 63.411 51.949 48.316 1.00 45.99 205 ARG A O 1
ATOM 1418 N N . GLY A 1 229 ? 63.852 50.454 46.701 1.00 40.64 206 GLY A N 1
ATOM 1419 C CA . GLY A 1 229 ? 64.189 49.397 47.625 1.00 40.51 206 GLY A CA 1
ATOM 1420 C C . GLY A 1 229 ? 65.464 48.671 47.233 1.00 44.46 206 GLY A C 1
ATOM 1421 O O . GLY A 1 229 ? 66.283 49.189 46.458 1.00 46.05 206 GLY A O 1
ATOM 1422 N N . PRO A 1 230 ? 65.661 47.458 47.787 1.00 43.55 207 PRO A N 1
ATOM 1423 C CA . PRO A 1 230 ? 66.882 46.679 47.473 1.00 41.64 207 PRO A CA 1
ATOM 1424 C C . PRO A 1 230 ? 67.109 46.442 45.990 1.00 40.19 207 PRO A C 1
ATOM 1425 O O . PRO A 1 230 ? 68.245 46.560 45.513 1.00 38.43 207 PRO A O 1
ATOM 1429 N N . LEU A 1 231 ? 66.056 46.088 45.251 1.00 43.79 208 LEU A N 1
ATOM 1430 C CA . LEU A 1 231 ? 66.191 45.857 43.817 1.00 44.57 208 LEU A CA 1
ATOM 1431 C C . LEU A 1 231 ? 66.607 47.124 43.079 1.00 43.93 208 LEU A C 1
ATOM 1432 O O . LEU A 1 231 ? 67.295 47.049 42.057 1.00 45.56 208 LEU A O 1
ATOM 1437 N N . ALA A 1 232 ? 66.178 48.296 43.546 1.00 43.03 209 ALA A N 1
ATOM 1438 C CA . ALA A 1 232 ? 66.616 49.510 42.879 1.00 39.63 209 ALA A CA 1
ATOM 1439 C C . ALA A 1 232 ? 68.116 49.692 43.030 1.00 45.52 209 ALA A C 1
ATOM 1440 O O . ALA A 1 232 ? 68.809 50.050 42.069 1.00 48.76 209 ALA A O 1
ATOM 1442 N N . GLU A 1 233 ? 68.643 49.399 44.218 1.00 43.33 210 GLU A N 1
ATOM 1443 C CA . GLU A 1 233 ? 70.078 49.532 44.439 1.00 50.27 210 GLU A CA 1
ATOM 1444 C C . GLU A 1 233 ? 70.864 48.465 43.682 1.00 48.06 210 GLU A C 1
ATOM 1445 O O . GLU A 1 233 ? 71.957 48.745 43.171 1.00 47.87 210 GLU A O 1
ATOM 1451 N N . ARG A 1 234 ? 70.337 47.241 43.592 1.00 42.19 211 ARG A N 1
ATOM 1452 C CA . ARG A 1 234 ? 70.985 46.265 42.725 1.00 39.94 211 ARG A CA 1
ATOM 1453 C C . ARG A 1 234 ? 70.934 46.700 41.265 1.00 42.54 211 ARG A C 1
ATOM 1454 O O . ARG A 1 234 ? 71.874 46.440 40.506 1.00 46.10 211 ARG A O 1
ATOM 1462 N N . LEU A 1 235 ? 69.861 47.374 40.851 1.00 43.43 212 LEU A N 1
ATOM 1463 C CA . LEU A 1 235 ? 69.812 47.887 39.483 1.00 45.35 212 LEU A CA 1
ATOM 1464 C C . LEU A 1 235 ? 70.810 49.022 39.282 1.00 43.65 212 LEU A C 1
ATOM 1465 O O . LEU A 1 235 ? 71.332 49.198 38.173 1.00 38.99 212 LEU A O 1
ATOM 1470 N N . ALA A 1 236 ? 71.091 49.788 40.343 1.00 45.43 213 ALA A N 1
ATOM 1471 C CA . ALA A 1 236 ? 71.988 50.936 40.234 1.00 45.12 213 ALA A CA 1
ATOM 1472 C C . ALA A 1 236 ? 73.415 50.489 39.977 1.00 47.70 213 ALA A C 1
ATOM 1473 O O . ALA A 1 236 ? 74.082 50.987 39.058 1.00 47.47 213 ALA A O 1
ATOM 1475 N N . GLN A 1 237 ? 73.904 49.558 40.795 1.00 49.66 214 GLN A N 1
ATOM 1476 C CA . GLN A 1 237 ? 75.232 49.005 40.588 1.00 46.38 214 GLN A CA 1
ATOM 1477 C C . GLN A 1 237 ? 75.380 48.489 39.162 1.00 50.46 214 GLN A C 1
ATOM 1478 O O . GLN A 1 237 ? 76.327 48.854 38.451 1.00 50.58 214 GLN A O 1
ATOM 1484 N N . GLY A 1 238 ? 74.418 47.671 38.717 1.00 43.92 215 GLY A N 1
ATOM 1485 C CA . GLY A 1 238 ? 74.455 47.145 37.364 1.00 43.21 215 GLY A CA 1
ATOM 1486 C C . GLY A 1 238 ? 74.577 48.227 36.312 1.00 45.05 215 GLY A C 1
ATOM 1487 O O . GLY A 1 238 ? 75.294 48.069 35.323 1.00 44.74 215 GLY A O 1
ATOM 1488 N N . MET A 1 239 ? 73.858 49.331 36.492 1.00 49.06 216 MET A N 1
ATOM 1489 C CA . MET A 1 239 ? 74.005 50.444 35.563 1.00 45.81 216 MET A CA 1
ATOM 1490 C C . MET A 1 239 ? 75.407 51.030 35.622 1.00 46.70 216 MET A C 1
ATOM 1491 O O . MET A 1 239 ? 75.996 51.346 34.579 1.00 46.56 216 MET A O 1
ATOM 1496 N N . ALA A 1 240 ? 75.964 51.175 36.829 1.00 46.13 217 ALA A N 1
ATOM 1497 C CA . ALA A 1 240 ? 77.310 51.729 36.952 1.00 44.43 217 ALA A CA 1
ATOM 1498 C C . ALA A 1 240 ? 78.313 50.835 36.242 1.00 43.93 217 ALA A C 1
ATOM 1499 O O . ALA A 1 240 ? 78.951 51.253 35.268 1.00 41.91 217 ALA A O 1
ATOM 1501 N N . ALA A 1 241 ? 78.387 49.567 36.664 1.00 41.76 218 ALA A N 1
ATOM 1502 C CA . ALA A 1 241 ? 79.300 48.602 36.058 1.00 43.15 218 ALA A CA 1
ATOM 1503 C C . ALA A 1 241 ? 79.196 48.593 34.540 1.00 42.27 218 ALA A C 1
ATOM 1504 O O . ALA A 1 241 ? 80.205 48.409 33.854 1.00 43.91 218 ALA A O 1
ATOM 1506 N N . LEU A 1 242 ? 78.002 48.860 34.002 1.00 46.48 219 LEU A N 1
ATOM 1507 C CA . LEU A 1 242 ? 77.739 48.780 32.569 1.00 46.48 219 LEU A CA 1
ATOM 1508 C C . LEU A 1 242 ? 78.093 50.058 31.822 1.00 44.73 219 LEU A C 1
ATOM 1509 O O . LEU A 1 242 ? 78.301 50.013 30.601 1.00 42.93 219 LEU A O 1
ATOM 1514 N N . GLY A 1 243 ? 78.158 51.191 32.514 1.00 43.29 220 GLY A N 1
ATOM 1515 C CA . GLY A 1 243 ? 78.297 52.454 31.823 1.00 41.17 220 GLY A CA 1
ATOM 1516 C C . GLY A 1 243 ? 76.990 53.013 31.323 1.00 45.14 220 GLY A C 1
ATOM 1517 O O . GLY A 1 243 ? 76.963 53.685 30.287 1.00 46.25 220 GLY A O 1
ATOM 1518 N N . MET A 1 244 ? 75.955 52.762 31.991 1.00 44.56 221 MET A N 1
ATOM 1519 C CA . MET A 1 244 ? 74.662 53.252 31.550 1.00 45.26 221 MET A CA 1
ATOM 1520 C C . MET A 1 244 ? 74.411 54.651 32.117 1.00 44.52 221 MET A C 1
ATOM 1521 O O . MET A 1 244 ? 74.702 54.905 33.290 1.00 47.67 221 MET A O 1
ATOM 1526 N N . PRO A 1 245 ? 73.851 55.572 31.323 1.00 40.65 222 PRO A N 1
ATOM 1527 C CA . PRO A 1 245 ? 73.673 56.951 31.790 1.00 37.71 222 PRO A CA 1
ATOM 1528 C C . PRO A 1 245 ? 72.516 57.136 32.761 1.00 42.07 222 PRO A C 1
ATOM 1529 O O . PRO A 1 245 ? 71.763 58.100 32.625 1.00 45.24 222 PRO A O 1
ATOM 1533 N N . ILE A 1 246 ? 72.349 56.234 33.726 1.00 37.94 223 ILE A N 1
ATOM 1534 C CA . ILE A 1 246 ? 71.230 56.262 34.660 1.00 41.33 223 ILE A CA 1
ATOM 1535 C C . ILE A 1 246 ? 71.765 56.112 36.077 1.00 41.12 223 ILE A C 1
ATOM 1536 O O . ILE A 1 246 ? 72.727 55.374 36.308 1.00 45.59 223 ILE A O 1
ATOM 1541 N N . THR A 1 247 ? 71.156 56.824 37.023 1.00 43.88 224 THR A N 1
ATOM 1542 C CA . THR A 1 247 ? 71.581 56.807 38.414 1.00 45.11 224 THR A CA 1
ATOM 1543 C C . THR A 1 247 ? 70.468 56.292 39.315 1.00 48.96 224 THR A C 1
ATOM 1544 O O . THR A 1 247 ? 69.308 56.179 38.910 1.00 49.20 224 THR A O 1
ATOM 1548 N N . LEU A 1 248 ? 70.857 55.942 40.544 1.00 49.47 225 LEU A N 1
ATOM 1549 C CA . LEU A 1 248 ? 69.880 55.601 41.568 1.00 42.81 225 LEU A CA 1
ATOM 1550 C C . LEU A 1 248 ? 68.929 56.753 41.812 1.00 49.70 225 LEU A C 1
ATOM 1551 O O . LEU A 1 248 ? 67.736 56.541 42.058 1.00 49.02 225 LEU A O 1
ATOM 1556 N N . GLY A 1 249 ? 69.434 57.986 41.729 1.00 53.83 226 GLY A N 1
ATOM 1557 C CA . GLY A 1 249 ? 68.554 59.131 41.876 1.00 45.04 226 GLY A CA 1
ATOM 1558 C C . GLY A 1 249 ? 67.458 59.121 40.832 1.00 52.51 226 GLY A C 1
ATOM 1559 O O . GLY A 1 249 ? 66.289 59.383 41.138 1.00 48.48 226 GLY A O 1
ATOM 1560 N N . ASP A 1 250 ? 67.809 58.739 39.599 1.00 49.28 227 ASP A N 1
ATOM 1561 C CA . ASP A 1 250 ? 66.825 58.714 38.528 1.00 49.62 227 ASP A CA 1
ATOM 1562 C C . ASP A 1 250 ? 65.669 57.778 38.869 1.00 47.28 227 ASP A C 1
ATOM 1563 O O . ASP A 1 250 ? 64.500 58.146 38.703 1.00 40.35 227 ASP A O 1
ATOM 1568 N N . LEU A 1 251 ? 65.981 56.591 39.408 1.00 45.79 228 LEU A N 1
ATOM 1569 C CA . LEU A 1 251 ? 64.955 55.619 39.799 1.00 43.34 228 LEU A CA 1
ATOM 1570 C C . LEU A 1 251 ? 64.109 56.147 40.943 1.00 43.36 228 LEU A C 1
ATOM 1571 O O . LEU A 1 251 ? 62.881 56.215 40.842 1.00 45.78 228 LEU A O 1
ATOM 1576 N N . GLN A 1 252 ? 64.758 56.513 42.050 1.00 49.85 229 GLN A N 1
ATOM 1577 C CA . GLN A 1 252 ? 64.035 56.995 43.223 1.00 49.20 229 GLN A CA 1
ATOM 1578 C C . GLN A 1 252 ? 63.122 58.179 42.893 1.00 46.65 229 GLN A C 1
ATOM 1579 O O . GLN A 1 252 ? 62.018 58.280 43.444 1.00 45.14 229 GLN A O 1
ATOM 1581 N N . ALA A 1 253 ? 63.540 59.060 41.966 1.00 41.00 230 ALA A N 1
ATOM 1582 C CA . ALA A 1 253 ? 62.777 60.260 41.608 1.00 41.74 230 ALA A CA 1
ATOM 1583 C C . ALA A 1 253 ? 61.593 59.998 40.679 1.00 47.18 230 ALA A C 1
ATOM 1584 O O . ALA A 1 253 ? 61.016 60.974 40.175 1.00 50.43 230 ALA A O 1
ATOM 1586 N N . HIS A 1 254 ? 61.243 58.748 40.384 1.00 45.35 231 HIS A N 1
ATOM 1587 C CA . HIS A 1 254 ? 60.391 58.454 39.239 1.00 42.64 231 HIS A CA 1
ATOM 1588 C C . HIS A 1 254 ? 59.033 57.929 39.674 1.00 43.14 231 HIS A C 1
ATOM 1589 O O . HIS A 1 254 ? 58.947 56.961 40.434 1.00 42.72 231 HIS A O 1
ATOM 1596 N N . ARG A 1 255 ? 57.975 58.557 39.171 1.00 48.85 232 ARG A N 1
ATOM 1597 C CA . ARG A 1 255 ? 56.607 58.096 39.387 1.00 44.79 232 ARG A CA 1
ATOM 1598 C C . ARG A 1 255 ? 55.899 57.958 38.043 1.00 38.53 232 ARG A C 1
ATOM 1599 O O . ARG A 1 255 ? 56.215 58.662 37.079 1.00 41.96 232 ARG A O 1
ATOM 1607 N N . ALA A 1 256 ? 54.965 57.019 37.962 1.00 39.94 233 ALA A N 1
ATOM 1608 C CA . ALA A 1 256 ? 54.075 57.025 36.807 1.00 42.09 233 ALA A CA 1
ATOM 1609 C C . ALA A 1 256 ? 53.278 58.325 36.799 1.00 39.71 233 ALA A C 1
ATOM 1610 O O . ALA A 1 256 ? 52.773 58.766 37.837 1.00 36.63 233 ALA A O 1
ATOM 1612 N N . ARG A 1 257 ? 53.147 58.918 35.615 1.00 37.13 234 ARG A N 1
ATOM 1613 C CA . ARG A 1 257 ? 52.363 60.124 35.406 1.00 33.30 234 ARG A CA 1
ATOM 1614 C C . ARG A 1 257 ? 50.884 59.782 35.264 1.00 36.98 234 ARG A C 1
ATOM 1615 O O . ARG A 1 257 ? 50.503 58.624 35.082 1.00 41.42 234 ARG A O 1
ATOM 1623 N N . ARG A 1 258 ? 50.032 60.792 35.406 1.00 36.93 235 ARG A N 1
ATOM 1624 C CA . ARG A 1 258 ? 48.591 60.618 35.230 1.00 30.75 235 ARG A CA 1
ATOM 1625 C C . ARG A 1 258 ? 48.019 61.730 34.375 1.00 30.70 235 ARG A C 1
ATOM 1626 O O . ARG A 1 258 ? 47.281 62.583 34.871 1.00 35.71 235 ARG A O 1
ATOM 1634 N N . PRO A 1 259 ? 48.314 61.736 33.080 1.00 30.94 236 PRO A N 1
ATOM 1635 C CA . PRO A 1 259 ? 47.735 62.745 32.201 1.00 31.97 236 PRO A CA 1
ATOM 1636 C C . PRO A 1 259 ? 46.273 62.442 31.962 1.00 41.65 236 PRO A C 1
ATOM 1637 O O . PRO A 1 259 ? 45.760 61.370 32.295 1.00 47.38 236 PRO A O 1
ATOM 1641 N N . GLY A 1 260 ? 45.612 63.404 31.339 1.00 40.38 237 GLY A N 1
ATOM 1642 C CA . GLY A 1 260 ? 44.246 63.252 30.926 1.00 37.01 237 GLY A CA 1
ATOM 1643 C C . GLY A 1 260 ? 44.182 62.585 29.570 1.00 44.63 237 GLY A C 1
ATOM 1644 O O . GLY A 1 260 ? 45.017 62.833 28.695 1.00 47.89 237 GLY A O 1
ATOM 1645 N N . PRO A 1 261 ? 43.235 61.667 29.393 1.00 40.70 238 PRO A N 1
ATOM 1646 C CA . PRO A 1 261 ? 43.073 61.033 28.089 1.00 35.94 238 PRO A CA 1
ATOM 1647 C C . PRO A 1 261 ? 42.607 62.058 27.084 1.00 40.47 238 PRO A C 1
ATOM 1648 O O . PRO A 1 261 ? 41.827 62.946 27.424 1.00 43.69 238 PRO A O 1
ATOM 1652 N N . LEU A 1 262 ? 43.106 61.956 25.850 1.00 40.81 239 LEU A N 1
ATOM 1653 C CA . LEU A 1 262 ? 42.496 62.686 24.738 1.00 42.42 239 LEU A CA 1
ATOM 1654 C C . LEU A 1 262 ? 41.123 62.090 24.453 1.00 44.83 239 LEU A C 1
ATOM 1655 O O . LEU A 1 262 ? 41.012 60.894 24.171 1.00 46.56 239 LEU A O 1
ATOM 1660 N N . THR A 1 263 ? 40.078 62.911 24.550 1.00 46.09 240 THR A N 1
ATOM 1661 C CA . THR A 1 263 ? 38.690 62.459 24.529 1.00 44.53 240 THR A CA 1
ATOM 1662 C C . THR A 1 263 ? 38.010 62.856 23.218 1.00 43.84 240 THR A C 1
ATOM 1663 O O . THR A 1 263 ? 38.077 64.023 22.820 1.00 47.75 240 THR A O 1
ATOM 1666 N N . LEU A 1 264 ? 37.351 61.897 22.550 1.00 39.70 241 LEU A N 1
ATOM 1667 C CA . LEU A 1 264 ? 36.593 62.164 21.322 1.00 46.33 241 LEU A CA 1
ATOM 1668 C C . LEU A 1 264 ? 35.100 61.915 21.550 1.00 43.33 241 LEU A C 1
ATOM 1669 O O . LEU A 1 264 ? 34.702 60.788 21.853 1.00 41.09 241 LEU A O 1
ATOM 1674 N N . GLN A 1 265 ? 34.280 62.965 21.382 1.00 45.76 242 GLN A N 1
ATOM 1675 C CA . GLN A 1 265 ? 32.822 62.860 21.412 1.00 46.51 242 GLN A CA 1
ATOM 1676 C C . GLN A 1 265 ? 32.304 62.569 20.013 1.00 46.23 242 GLN A C 1
ATOM 1677 O O . GLN A 1 265 ? 32.598 63.317 19.076 1.00 49.53 242 GLN A O 1
ATOM 1683 N N . HIS A 1 266 ? 31.506 61.512 19.877 1.00 43.96 243 HIS A N 1
ATOM 1684 C CA . HIS A 1 266 ? 30.903 61.202 18.590 1.00 46.03 243 HIS A CA 1
ATOM 1685 C C . HIS A 1 266 ? 29.414 60.937 18.786 1.00 51.42 243 HIS A C 1
ATOM 1686 O O . HIS A 1 266 ? 28.886 61.002 19.905 1.00 49.24 243 HIS A O 1
ATOM 1693 N N . GLN A 1 267 ? 28.715 60.688 17.675 1.00 52.65 244 GLN A N 1
ATOM 1694 C CA . GLN A 1 267 ? 27.265 60.564 17.755 1.00 43.12 244 GLN A CA 1
ATOM 1695 C C . GLN A 1 267 ? 26.866 59.412 18.653 1.00 46.41 244 GLN A C 1
ATOM 1696 O O . GLN A 1 267 ? 25.859 59.502 19.369 1.00 47.43 244 GLN A O 1
ATOM 1702 N N . GLN A 1 268 ? 27.653 58.331 18.654 1.00 46.89 245 GLN A N 1
ATOM 1703 C CA . GLN A 1 268 ? 27.323 57.166 19.460 1.00 43.08 245 GLN A CA 1
ATOM 1704 C C . GLN A 1 268 ? 27.961 57.185 20.848 1.00 40.97 245 GLN A C 1
ATOM 1705 O O . GLN A 1 268 ? 27.622 56.317 21.665 1.00 34.94 245 GLN A O 1
ATOM 1711 N N . GLY A 1 269 ? 28.852 58.134 21.142 1.00 37.31 246 GLY A N 1
ATOM 1712 C CA . GLY A 1 269 ? 29.323 58.304 22.512 1.00 35.26 246 GLY A CA 1
ATOM 1713 C C . GLY A 1 269 ? 30.718 58.925 22.575 1.00 45.50 246 GLY A C 1
ATOM 1714 O O . GLY A 1 269 ? 31.075 59.765 21.745 1.00 43.52 246 GLY A O 1
ATOM 1715 N N . THR A 1 270 ? 31.481 58.477 23.572 1.00 43.77 247 THR A N 1
ATOM 1716 C CA . THR A 1 270 ? 32.796 58.994 23.914 1.00 43.24 247 THR A CA 1
ATOM 1717 C C . THR A 1 270 ? 33.850 57.914 23.700 1.00 41.39 247 THR A C 1
ATOM 1718 O O . THR A 1 270 ? 33.606 56.734 23.978 1.00 43.63 247 THR A O 1
ATOM 1722 N N . LEU A 1 271 ? 35.027 58.326 23.215 1.00 38.87 248 LEU A N 1
ATOM 1723 C CA . LEU A 1 271 ? 36.145 57.438 22.920 1.00 37.96 248 LEU A CA 1
ATOM 1724 C C . LEU A 1 271 ? 37.429 58.108 23.388 1.00 40.99 248 LEU A C 1
ATOM 1725 O O . LEU A 1 271 ? 37.640 59.297 23.147 1.00 42.87 248 LEU A O 1
ATOM 1730 N N . TRP A 1 272 ? 38.302 57.344 24.033 1.00 43.72 249 TRP A N 1
ATOM 1731 C CA . TRP A 1 272 ? 39.507 57.904 24.620 1.00 40.96 249 TRP A CA 1
ATOM 1732 C C . TRP A 1 272 ? 40.748 57.241 24.034 1.00 41.90 249 TRP A C 1
ATOM 1733 O O . TRP A 1 272 ? 40.733 56.056 23.689 1.00 40.45 249 TRP A O 1
ATOM 1744 N N . ASN A 1 273 ? 41.814 58.037 23.897 1.00 37.94 250 ASN A N 1
ATOM 1745 C CA . ASN A 1 273 ? 43.150 57.574 23.535 1.00 36.76 250 ASN A CA 1
ATOM 1746 C C . ASN A 1 273 ? 44.136 58.229 24.484 1.00 40.21 250 ASN A C 1
ATOM 1747 O O . ASN A 1 273 ? 44.012 59.417 24.782 1.00 44.72 250 ASN A O 1
ATOM 1752 N N . LEU A 1 274 ? 45.135 57.487 24.934 1.00 36.74 251 LEU A N 1
ATOM 1753 C CA . LEU A 1 274 ? 46.240 58.092 25.659 1.00 35.51 251 LEU A CA 1
ATOM 1754 C C . LEU A 1 274 ? 47.246 58.557 24.618 1.00 39.88 251 LEU A C 1
ATOM 1755 O O . LEU A 1 274 ? 47.840 57.738 23.914 1.00 44.03 251 LEU A O 1
ATOM 1760 N N . ALA A 1 275 ? 47.386 59.865 24.483 1.00 37.58 252 ALA A N 1
ATOM 1761 C CA . ALA A 1 275 ? 48.346 60.495 23.588 1.00 44.29 252 ALA A CA 1
ATOM 1762 C C . ALA A 1 275 ? 48.402 62.006 23.840 1.00 51.56 252 ALA A C 1
ATOM 1763 O O . ALA A 1 275 ? 47.380 62.632 24.161 1.00 45.19 252 ALA A O 1
ATOM 1765 N N . PRO A 1 276 ? 49.589 62.614 23.735 1.00 55.91 253 PRO A N 1
ATOM 1766 C CA . PRO A 1 276 ? 49.675 64.071 23.865 1.00 51.89 253 PRO A CA 1
ATOM 1767 C C . PRO A 1 276 ? 49.051 64.753 22.664 1.00 56.01 253 PRO A C 1
ATOM 1768 O O . PRO A 1 276 ? 48.998 64.178 21.563 1.00 54.73 253 PRO A O 1
ATOM 1772 N N . PRO A 1 277 ? 48.534 65.976 22.837 1.00 60.13 254 PRO A N 1
ATOM 1773 C CA . PRO A 1 277 ? 47.770 66.638 21.758 1.00 56.42 254 PRO A CA 1
ATOM 1774 C C . PRO A 1 277 ? 48.474 66.720 20.412 1.00 57.70 254 PRO A C 1
ATOM 1775 O O . PRO A 1 277 ? 47.797 66.820 19.384 1.00 55.80 254 PRO A O 1
ATOM 1779 N N . THR A 1 278 ? 49.808 66.698 20.374 1.00 68.61 255 THR A N 1
ATOM 1780 C CA . THR A 1 278 ? 50.502 66.762 19.088 1.00 69.67 255 THR A CA 1
ATOM 1781 C C . THR A 1 278 ? 50.355 65.460 18.293 1.00 68.42 255 THR A C 1
ATOM 1782 O O . THR A 1 278 ? 50.092 65.494 17.080 1.00 61.01 255 THR A O 1
ATOM 1784 N N . GLN A 1 279 ? 50.480 64.304 18.965 1.00 68.83 256 GLN A N 1
ATOM 1785 C CA . GLN A 1 279 ? 50.529 63.001 18.298 1.00 68.21 256 GLN A CA 1
ATOM 1786 C C . GLN A 1 279 ? 49.157 62.380 18.069 1.00 68.10 256 GLN A C 1
ATOM 1787 O O . GLN A 1 279 ? 48.991 61.591 17.129 1.00 72.06 256 GLN A O 1
ATOM 1789 N N . GLY A 1 280 ? 48.169 62.717 18.893 1.00 62.70 257 GLY A N 1
ATOM 1790 C CA . GLY A 1 280 ? 46.912 61.999 18.860 1.00 59.33 257 GLY A CA 1
ATOM 1791 C C . GLY A 1 280 ? 45.765 62.770 18.248 1.00 60.93 257 GLY A C 1
ATOM 1792 O O . GLY A 1 280 ? 44.696 62.201 18.002 1.00 60.23 257 GLY A O 1
ATOM 1793 N N . LEU A 1 281 ? 45.955 64.072 18.027 1.00 58.56 258 LEU A N 1
ATOM 1794 C CA . LEU A 1 281 ? 44.934 64.849 17.337 1.00 55.49 258 LEU A CA 1
ATOM 1795 C C . LEU A 1 281 ? 44.605 64.243 15.978 1.00 54.87 258 LEU A C 1
ATOM 1796 O O . LEU A 1 281 ? 43.430 64.069 15.632 1.00 53.48 258 LEU A O 1
ATOM 1801 N N . VAL A 1 282 ? 45.634 63.885 15.204 1.00 54.51 259 VAL A N 1
ATOM 1802 C CA . VAL A 1 282 ? 45.395 63.412 13.842 1.00 54.00 259 VAL A CA 1
ATOM 1803 C C . VAL A 1 282 ? 44.572 62.127 13.847 1.00 59.53 259 VAL A C 1
ATOM 1804 O O . VAL A 1 282 ? 43.610 61.994 13.083 1.00 64.24 259 VAL A O 1
ATOM 1808 N N . SER A 1 283 ? 44.895 61.181 14.732 1.00 60.57 260 SER A N 1
ATOM 1809 C CA . SER A 1 283 ? 44.176 59.911 14.724 1.00 54.05 260 SER A CA 1
ATOM 1810 C C . SER A 1 283 ? 42.718 60.103 15.121 1.00 51.73 260 SER A C 1
ATOM 1811 O O . SER A 1 283 ? 41.815 59.601 14.444 1.00 52.77 260 SER A O 1
ATOM 1814 N N . LEU A 1 284 ? 42.468 60.835 16.211 1.00 52.90 261 LEU A N 1
ATOM 1815 C CA . LEU A 1 284 ? 41.096 61.012 16.683 1.00 49.06 261 LEU A CA 1
ATOM 1816 C C . LEU A 1 284 ? 40.260 61.811 15.693 1.00 50.10 261 LEU A C 1
ATOM 1817 O O . LEU A 1 284 ? 39.076 61.519 15.502 1.00 49.18 261 LEU A O 1
ATOM 1822 N N . ALA A 1 285 ? 40.862 62.803 15.028 1.00 53.19 262 ALA A N 1
ATOM 1823 C CA . ALA A 1 285 ? 40.117 63.594 14.050 1.00 51.63 262 ALA A CA 1
ATOM 1824 C C . ALA A 1 285 ? 39.617 62.736 12.899 1.00 54.79 262 ALA A C 1
ATOM 1825 O O . ALA A 1 285 ? 38.518 62.964 12.379 1.00 57.73 262 ALA A O 1
ATOM 1827 N N . ILE A 1 286 ? 40.419 61.756 12.479 1.00 57.39 263 ILE A N 1
ATOM 1828 C CA . ILE A 1 286 ? 39.985 60.819 11.444 1.00 52.12 263 ILE A CA 1
ATOM 1829 C C . ILE A 1 286 ? 38.578 60.335 11.750 1.00 56.63 263 ILE A C 1
ATOM 1830 O O . ILE A 1 286 ? 37.649 60.512 10.954 1.00 61.70 263 ILE A O 1
ATOM 1835 N N . LEU A 1 287 ? 38.393 59.774 12.948 1.00 57.49 264 LEU A N 1
ATOM 1836 C CA . LEU A 1 287 ? 37.093 59.230 13.326 1.00 50.64 264 LEU A CA 1
ATOM 1837 C C . LEU A 1 287 ? 36.033 60.318 13.372 1.00 53.06 264 LEU A C 1
ATOM 1838 O O . LEU A 1 287 ? 34.881 60.076 13.000 1.00 60.20 264 LEU A O 1
ATOM 1843 N N . GLY A 1 288 ? 36.400 61.529 13.785 1.00 54.84 265 GLY A N 1
ATOM 1844 C CA . GLY A 1 288 ? 35.466 62.648 13.735 1.00 56.61 265 GLY A CA 1
ATOM 1845 C C . GLY A 1 288 ? 35.481 63.401 12.410 1.00 57.80 265 GLY A C 1
ATOM 1846 O O . GLY A 1 288 ? 34.723 63.099 11.484 1.00 55.43 265 GLY A O 1
ATOM 1847 N N . THR A 1 290 ? 34.539 61.748 9.566 1.00 53.80 267 THR A N 1
ATOM 1848 C CA . THR A 1 290 ? 33.857 60.473 9.308 1.00 62.19 267 THR A CA 1
ATOM 1849 C C . THR A 1 290 ? 32.482 60.425 9.972 1.00 60.77 267 THR A C 1
ATOM 1850 O O . THR A 1 290 ? 31.453 60.492 9.289 1.00 65.53 267 THR A O 1
ATOM 1854 N N . ASP A 1 291 ? 32.495 60.297 11.299 1.00 54.01 268 ASP A N 1
ATOM 1855 C CA . ASP A 1 291 ? 31.303 60.324 12.153 1.00 53.44 268 ASP A CA 1
ATOM 1856 C C . ASP A 1 291 ? 30.392 61.522 11.889 1.00 54.39 268 ASP A C 1
ATOM 1857 O O . ASP A 1 291 ? 29.727 61.612 10.856 1.00 57.90 268 ASP A O 1
ATOM 1862 N N . LYS A 1 294 ? 28.611 59.863 7.485 1.00 54.14 271 LYS A N 1
ATOM 1863 C CA . LYS A 1 294 ? 27.460 58.970 7.332 1.00 61.72 271 LYS A CA 1
ATOM 1864 C C . LYS A 1 294 ? 27.884 57.705 6.604 1.00 66.76 271 LYS A C 1
ATOM 1865 O O . LYS A 1 294 ? 27.981 57.694 5.374 1.00 65.00 271 LYS A O 1
ATOM 1867 N N . MET A 1 295 ? 28.100 56.632 7.377 1.00 67.97 272 MET A N 1
ATOM 1868 C CA . MET A 1 295 ? 28.895 55.495 6.929 1.00 60.52 272 MET A CA 1
ATOM 1869 C C . MET A 1 295 ? 28.207 54.138 7.018 1.00 55.45 272 MET A C 1
ATOM 1870 O O . MET A 1 295 ? 28.824 53.140 6.634 1.00 53.35 272 MET A O 1
ATOM 1875 N N . ALA A 1 296 ? 26.967 54.066 7.499 1.00 57.75 273 ALA A N 1
ATOM 1876 C CA . ALA A 1 296 ? 26.299 52.785 7.750 1.00 51.41 273 ALA A CA 1
ATOM 1877 C C . ALA A 1 296 ? 26.284 51.872 6.524 1.00 56.55 273 ALA A C 1
ATOM 1878 O O . ALA A 1 296 ? 26.813 50.753 6.564 1.00 55.83 273 ALA A O 1
ATOM 1880 N N . ASP A 1 300 ? 31.137 49.542 -0.480 1.00 61.98 277 ASP A N 1
ATOM 1881 C CA . ASP A 1 300 ? 32.143 48.978 0.426 1.00 72.20 277 ASP A CA 1
ATOM 1882 C C . ASP A 1 300 ? 33.541 49.539 0.190 1.00 71.96 277 ASP A C 1
ATOM 1883 O O . ASP A 1 300 ? 34.299 49.725 1.141 1.00 72.15 277 ASP A O 1
ATOM 1888 N N . ALA A 1 301 ? 33.908 49.760 -1.078 1.00 73.64 278 ALA A N 1
ATOM 1889 C CA . ALA A 1 301 ? 35.212 50.359 -1.358 1.00 66.66 278 ALA A CA 1
ATOM 1890 C C . ALA A 1 301 ? 35.220 51.843 -1.015 1.00 62.36 278 ALA A C 1
ATOM 1891 O O . ALA A 1 301 ? 36.281 52.409 -0.739 1.00 61.80 278 ALA A O 1
ATOM 1893 N N . GLN A 1 302 ? 34.051 52.488 -1.039 1.00 61.46 279 GLN A N 1
ATOM 1894 C CA . GLN A 1 302 ? 33.930 53.844 -0.521 1.00 64.31 279 GLN A CA 1
ATOM 1895 C C . GLN A 1 302 ? 34.431 53.928 0.914 1.00 63.34 279 GLN A C 1
ATOM 1896 O O . GLN A 1 302 ? 34.924 54.980 1.341 1.00 63.73 279 GLN A O 1
ATOM 1898 N N . THR A 1 303 ? 34.335 52.824 1.661 1.00 61.04 280 THR A N 1
ATOM 1899 C CA . THR A 1 303 ? 34.657 52.852 3.082 1.00 58.65 280 THR A CA 1
ATOM 1900 C C . THR A 1 303 ? 36.112 53.214 3.305 1.00 62.03 280 THR A C 1
ATOM 1901 O O . THR A 1 303 ? 36.434 54.009 4.192 1.00 64.98 280 THR A O 1
ATOM 1905 N N . VAL A 1 304 ? 37.010 52.646 2.505 1.00 63.68 281 VAL A N 1
ATOM 1906 C CA . VAL A 1 304 ? 38.414 53.012 2.637 1.00 58.28 281 VAL A CA 1
ATOM 1907 C C . VAL A 1 304 ? 38.646 54.423 2.095 1.00 60.24 281 VAL A C 1
ATOM 1908 O O . VAL A 1 304 ? 39.407 55.206 2.674 1.00 63.92 281 VAL A O 1
ATOM 1912 N N . HIS A 1 305 ? 37.942 54.796 1.024 1.00 60.47 282 HIS A N 1
ATOM 1913 C CA . HIS A 1 305 ? 38.165 56.100 0.406 1.00 65.31 282 HIS A CA 1
ATOM 1914 C C . HIS A 1 305 ? 37.702 57.243 1.312 1.00 64.09 282 HIS A C 1
ATOM 1915 O O . HIS A 1 305 ? 38.407 58.248 1.463 1.00 57.91 282 HIS A O 1
ATOM 1922 N N . ARG A 1 306 ? 36.534 57.104 1.931 1.00 63.43 283 ARG A N 1
ATOM 1923 C CA . ARG A 1 306 ? 35.986 58.163 2.777 1.00 65.71 283 ARG A CA 1
ATOM 1924 C C . ARG A 1 306 ? 36.780 58.347 4.075 1.00 63.61 283 ARG A C 1
ATOM 1925 O O . ARG A 1 306 ? 37.974 58.051 4.149 1.00 60.05 283 ARG A O 1
ATOM 1927 N N . VAL A 1 308 ? 40.182 57.487 4.358 1.00 61.34 285 VAL A N 1
ATOM 1928 C CA . VAL A 1 308 ? 41.466 57.887 3.791 1.00 63.45 285 VAL A CA 1
ATOM 1929 C C . VAL A 1 308 ? 41.403 59.315 3.289 1.00 62.11 285 VAL A C 1
ATOM 1930 O O . VAL A 1 308 ? 42.333 60.092 3.517 1.00 61.63 285 VAL A O 1
ATOM 1934 N N . GLU A 1 309 ? 40.318 59.670 2.597 1.00 65.12 286 GLU A N 1
ATOM 1935 C CA . GLU A 1 309 ? 40.120 61.077 2.253 1.00 68.98 286 GLU A CA 1
ATOM 1936 C C . GLU A 1 309 ? 39.989 61.920 3.516 1.00 65.83 286 GLU A C 1
ATOM 1937 O O . GLU A 1 309 ? 40.527 63.034 3.592 1.00 66.91 286 GLU A O 1
ATOM 1939 N N . ALA A 1 310 ? 39.303 61.388 4.532 1.00 62.64 287 ALA A N 1
ATOM 1940 C CA . ALA A 1 310 ? 39.226 62.076 5.816 1.00 63.81 287 ALA A CA 1
ATOM 1941 C C . ALA A 1 310 ? 40.606 62.241 6.445 1.00 64.85 287 ALA A C 1
ATOM 1942 O O . ALA A 1 310 ? 40.867 63.247 7.116 1.00 63.67 287 ALA A O 1
ATOM 1944 N N . THR A 1 311 ? 41.504 61.275 6.229 1.00 64.28 288 THR A N 1
ATOM 1945 C CA . THR A 1 311 ? 42.840 61.360 6.810 1.00 59.76 288 THR A CA 1
ATOM 1946 C C . THR A 1 311 ? 43.685 62.405 6.098 1.00 64.12 288 THR A C 1
ATOM 1947 O O . THR A 1 311 ? 44.481 63.103 6.738 1.00 65.94 288 THR A O 1
ATOM 1951 N N . LYS A 1 312 ? 43.534 62.525 4.776 1.00 66.43 289 LYS A N 1
ATOM 1952 C CA . LYS A 1 312 ? 44.197 63.602 4.052 1.00 55.48 289 LYS A CA 1
ATOM 1953 C C . LYS A 1 312 ? 43.819 64.951 4.655 1.00 62.85 289 LYS A C 1
ATOM 1954 O O . LYS A 1 312 ? 44.679 65.682 5.161 1.00 64.19 289 LYS A O 1
ATOM 1956 N N . ARG A 1 313 ? 42.517 65.264 4.677 1.00 65.17 290 ARG A N 1
ATOM 1957 C CA . ARG A 1 313 ? 42.029 66.514 5.260 1.00 62.92 290 ARG A CA 1
ATOM 1958 C C . ARG A 1 313 ? 42.307 66.629 6.757 1.00 64.34 290 ARG A C 1
ATOM 1959 O O . ARG A 1 313 ? 42.068 67.700 7.329 1.00 65.54 290 ARG A O 1
ATOM 1961 N N . ALA A 1 314 ? 42.804 65.572 7.403 1.00 62.33 291 ALA A N 1
ATOM 1962 C CA . ALA A 1 314 ? 43.010 65.578 8.849 1.00 64.10 291 ALA A CA 1
ATOM 1963 C C . ALA A 1 314 ? 44.402 66.065 9.236 1.00 65.23 291 ALA A C 1
ATOM 19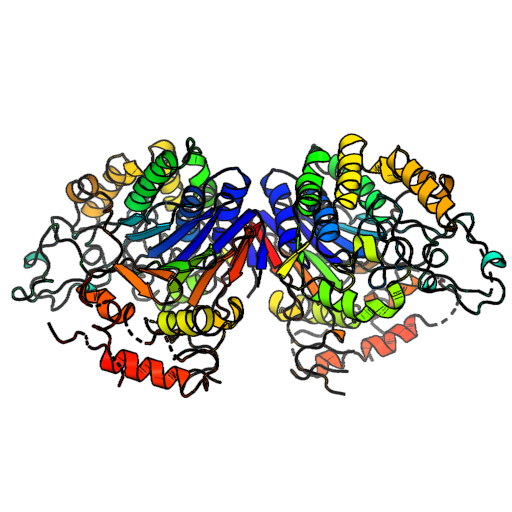64 O O . ALA A 1 314 ? 44.523 66.953 10.085 1.00 66.39 291 ALA A O 1
ATOM 1966 N N . PHE A 1 315 ? 45.455 65.492 8.638 1.00 60.44 292 PHE A N 1
ATOM 1967 C CA . PHE A 1 315 ? 46.801 66.032 8.826 1.00 63.68 292 PHE A CA 1
ATOM 1968 C C . PHE A 1 315 ? 46.834 67.529 8.533 1.00 61.81 292 PHE A C 1
ATOM 1969 O O . PHE A 1 315 ? 47.522 68.298 9.220 1.00 57.12 292 PHE A O 1
ATOM 1977 N N . ALA A 1 316 ? 46.086 67.956 7.513 1.00 62.23 293 ALA A N 1
ATOM 1978 C CA . ALA A 1 316 ? 45.967 69.375 7.208 1.00 61.80 293 ALA A CA 1
ATOM 1979 C C . ALA A 1 316 ? 45.493 70.165 8.420 1.00 62.74 293 ALA A C 1
ATOM 1980 O O . ALA A 1 316 ? 46.000 71.261 8.694 1.00 66.54 293 ALA A O 1
ATOM 1982 N N . LEU A 1 317 ? 44.535 69.612 9.170 1.00 59.34 294 LEU A N 1
ATOM 1983 C CA . LEU A 1 317 ? 44.007 70.305 10.338 1.00 59.28 294 LEU A CA 1
ATOM 1984 C C . LEU A 1 317 ? 45.051 70.478 11.426 1.00 58.58 294 LEU A C 1
ATOM 1985 O O . LEU A 1 317 ? 44.926 71.399 12.239 1.00 61.11 294 LEU A O 1
ATOM 1990 N N . ARG A 1 318 ? 46.071 69.613 11.470 1.00 56.66 295 ARG A N 1
ATOM 1991 C CA . ARG A 1 318 ? 47.162 69.824 12.418 1.00 61.25 295 ARG A CA 1
ATOM 1992 C C . ARG A 1 318 ? 47.997 71.043 12.031 1.00 63.20 295 ARG A C 1
ATOM 1993 O O . ARG A 1 318 ? 48.378 71.842 12.895 1.00 65.70 295 ARG A O 1
ATOM 2001 N N . ASP A 1 319 ? 48.272 71.214 10.740 1.00 62.65 296 ASP A N 1
ATOM 2002 C CA . ASP A 1 319 ? 49.103 72.315 10.261 1.00 62.08 296 ASP A CA 1
ATOM 2003 C C . ASP A 1 319 ? 48.286 73.601 10.118 1.00 60.82 296 ASP A C 1
ATOM 2004 O O . ASP A 1 319 ? 47.344 73.850 10.881 1.00 51.83 296 ASP A O 1
ATOM 2009 N N . THR A 1 323 ? 53.037 74.928 15.601 1.00 65.48 300 THR A N 1
ATOM 2010 C CA . THR A 1 323 ? 54.226 75.567 16.177 1.00 70.34 300 THR A CA 1
ATOM 2011 C C . THR A 1 323 ? 55.368 74.551 16.384 1.00 71.63 300 THR A C 1
ATOM 2012 O O . THR A 1 323 ? 56.270 74.418 15.545 1.00 72.02 300 THR A O 1
ATOM 2016 N N . ASP A 1 324 ? 55.308 73.842 17.516 1.00 70.91 301 ASP A N 1
ATOM 2017 C CA . ASP A 1 324 ? 56.176 72.732 17.902 1.00 67.23 301 ASP A CA 1
ATOM 2018 C C . ASP A 1 324 ? 55.280 71.509 18.156 1.00 69.82 301 ASP A C 1
ATOM 2019 O O . ASP A 1 324 ? 54.375 71.249 17.350 1.00 64.85 301 ASP A O 1
ATOM 2024 N N . PRO A 1 325 ? 55.491 70.700 19.227 1.00 70.55 302 PRO A N 1
ATOM 2025 C CA . PRO A 1 325 ? 54.341 69.990 19.817 1.00 66.50 302 PRO A CA 1
ATOM 2026 C C . PRO A 1 325 ? 53.345 70.915 20.521 1.00 69.43 302 PRO A C 1
ATOM 2027 O O . PRO A 1 325 ? 52.955 70.633 21.664 1.00 63.76 302 PRO A O 1
ATOM 2031 N N . ARG A 1 326 ? 52.913 71.985 19.830 1.00 64.86 303 ARG A N 1
ATOM 2032 C CA . ARG A 1 326 ? 52.067 73.083 20.349 1.00 60.17 303 ARG A CA 1
ATOM 2033 C C . ARG A 1 326 ? 52.115 73.249 21.876 1.00 61.58 303 ARG A C 1
ATOM 2034 O O . ARG A 1 326 ? 53.131 73.683 22.443 1.00 59.86 303 ARG A O 1
ATOM 2042 N N . GLN A 1 333 ? 42.639 72.782 23.572 1.00 66.10 310 GLN A N 1
ATOM 2043 C CA . GLN A 1 333 ? 43.045 71.850 22.520 1.00 63.41 310 GLN A CA 1
ATOM 2044 C C . GLN A 1 333 ? 41.880 71.017 21.964 1.00 68.42 310 GLN A C 1
ATOM 2045 O O . GLN A 1 333 ? 41.832 70.712 20.768 1.00 69.45 310 GLN A O 1
ATOM 2051 N N . GLN A 1 334 ? 40.950 70.621 22.830 1.00 66.20 311 GLN A N 1
ATOM 2052 C CA . GLN A 1 334 ? 39.839 69.790 22.388 1.00 56.43 311 GLN A CA 1
ATOM 2053 C C . GLN A 1 334 ? 38.972 70.505 21.352 1.00 66.12 311 GLN A C 1
ATOM 2054 O O . GLN A 1 334 ? 37.827 70.865 21.637 1.00 64.75 311 GLN A O 1
ATOM 2056 N N . LEU A 1 335 ? 39.500 70.715 20.141 1.00 66.52 312 LEU A N 1
ATOM 2057 C CA . LEU A 1 335 ? 38.654 71.206 19.060 1.00 63.28 312 LEU A CA 1
ATOM 2058 C C . LEU A 1 335 ? 37.795 70.106 18.439 1.00 70.37 312 LEU A C 1
ATOM 2059 O O . LEU A 1 335 ? 36.783 70.422 17.807 1.00 78.08 312 LEU A O 1
ATOM 2064 N N . LEU A 1 336 ? 38.181 68.831 18.593 1.00 66.72 313 LEU A N 1
ATOM 2065 C CA . LEU A 1 336 ? 37.540 67.671 17.966 1.00 64.02 313 LEU A CA 1
ATOM 2066 C C . LEU A 1 336 ? 36.030 67.569 18.193 1.00 62.71 313 LEU A C 1
ATOM 2067 O O . LEU A 1 336 ? 35.524 66.534 18.642 1.00 59.85 313 LEU A O 1
ATOM 2072 N N . THR A 1 337 ? 35.307 68.619 17.866 1.00 68.52 314 THR A N 1
ATOM 2073 C CA . THR A 1 337 ? 33.870 68.782 17.985 1.00 68.55 314 THR A CA 1
ATOM 2074 C C . THR A 1 337 ? 33.208 68.674 16.616 1.00 65.92 314 THR A C 1
ATOM 2075 O O . THR A 1 337 ? 33.817 69.011 15.594 1.00 63.87 314 THR A O 1
ATOM 2079 N N . PRO A 1 338 ? 31.970 68.180 16.548 1.00 66.49 315 PRO A N 1
ATOM 2080 C CA . PRO A 1 338 ? 31.252 68.221 15.265 1.00 64.84 315 PRO A CA 1
ATOM 2081 C C . PRO A 1 338 ? 31.019 69.645 14.782 1.00 68.53 315 PRO A C 1
ATOM 2082 O O . PRO A 1 338 ? 30.854 69.864 13.573 1.00 68.50 315 PRO A O 1
ATOM 2086 N N . GLU A 1 339 ? 31.034 70.624 15.691 1.00 68.53 316 GLU A N 1
ATOM 2087 C CA . GLU A 1 339 ? 31.059 72.035 15.320 1.00 71.72 316 GLU A CA 1
ATOM 2088 C C . GLU A 1 339 ? 32.368 72.454 14.655 1.00 67.91 316 GLU A C 1
ATOM 2089 O O . GLU A 1 339 ? 32.459 73.594 14.179 1.00 64.73 316 GLU A O 1
ATOM 2091 N N . ALA A 1 340 ? 33.375 71.570 14.610 1.00 68.38 317 ALA A N 1
ATOM 2092 C CA . ALA A 1 340 ? 34.695 71.901 14.089 1.00 64.47 317 ALA A CA 1
ATOM 2093 C C . ALA A 1 340 ? 35.190 70.972 12.997 1.00 61.63 317 ALA A C 1
ATOM 2094 O O . ALA A 1 340 ? 36.113 71.348 12.273 1.00 62.49 317 ALA A O 1
ATOM 2096 N N . LEU A 1 341 ? 34.622 69.777 12.856 1.00 65.85 318 LEU A N 1
ATOM 2097 C CA . LEU A 1 341 ? 35.062 68.863 11.811 1.00 63.68 318 LEU A CA 1
ATOM 2098 C C . LEU A 1 341 ? 34.103 68.794 10.630 1.00 63.23 318 LEU A C 1
ATOM 2099 O O . LEU A 1 341 ? 34.511 68.331 9.557 1.00 63.42 318 LEU A O 1
ATOM 2104 N N . GLN A 1 342 ? 32.858 69.252 10.803 1.00 65.87 319 GLN A N 1
ATOM 2105 C CA . GLN A 1 342 ? 31.902 69.304 9.696 1.00 64.67 319 GLN A CA 1
ATOM 2106 C C . GLN A 1 342 ? 32.465 69.954 8.435 1.00 68.55 319 GLN A C 1
ATOM 2107 O O . GLN A 1 342 ? 32.144 69.475 7.334 1.00 71.82 319 GLN A O 1
ATOM 2109 N N . PRO A 1 343 ? 33.302 71.003 8.500 1.00 69.93 320 PRO A N 1
ATOM 2110 C CA . PRO A 1 343 ? 34.029 71.357 7.276 1.00 70.94 320 PRO A CA 1
ATOM 2111 C C . PRO A 1 343 ? 35.222 70.436 7.003 1.00 68.24 320 PRO A C 1
ATOM 2112 O O . PRO A 1 343 ? 35.021 69.294 6.600 1.00 66.83 320 PRO A O 1
ATOM 2116 N N . ALA A 1 345 ? 35.394 66.992 6.082 1.00 59.16 322 ALA A N 1
ATOM 2117 C CA . ALA A 1 345 ? 34.192 66.155 6.145 1.00 64.53 322 ALA A CA 1
ATOM 2118 C C . ALA A 1 345 ? 33.203 66.481 5.016 1.00 62.99 322 ALA A C 1
ATOM 2119 O O . ALA A 1 345 ? 33.089 65.709 4.061 1.00 57.07 322 ALA A O 1
ATOM 2121 N N . ASP A 1 346 ? 32.515 67.631 5.111 1.00 68.42 323 ASP A N 1
ATOM 2122 C CA . ASP A 1 346 ? 31.588 68.108 4.075 1.00 70.67 323 ASP A CA 1
ATOM 2123 C C . ASP A 1 346 ? 32.217 68.110 2.684 1.00 71.59 323 ASP A C 1
ATOM 2124 O O . ASP A 1 346 ? 31.511 68.277 1.680 1.00 66.06 323 ASP A O 1
ATOM 2129 N N . SER A 1 347 ? 33.540 67.956 2.624 1.00 65.17 324 SER A N 1
ATOM 2130 C CA . SER A 1 347 ? 34.264 67.721 1.385 1.00 59.18 324 SER A CA 1
ATOM 2131 C C . SER A 1 347 ? 34.191 66.250 0.959 1.00 66.73 324 SER A C 1
ATOM 2132 O O . SER A 1 347 ? 34.757 65.364 1.608 1.00 68.74 324 SER A O 1
ATOM 2135 N N . SER B 1 27 ? 48.501 26.990 17.971 1.00 38.52 4 SER C N 1
ATOM 2136 C CA . SER B 1 27 ? 48.522 25.887 18.934 1.00 41.54 4 SER C CA 1
ATOM 2137 C C . SER B 1 27 ? 49.059 26.305 20.311 1.00 41.34 4 SER C C 1
ATOM 2138 O O . SER B 1 27 ? 50.246 26.621 20.451 1.00 44.68 4 SER C O 1
ATOM 2141 N N . ASN B 1 28 ? 48.194 26.209 21.328 1.00 40.70 5 ASN C N 1
ATOM 2142 C CA . ASN B 1 28 ? 48.513 26.618 22.694 1.00 34.69 5 ASN C CA 1
ATOM 2143 C C . ASN B 1 28 ? 49.366 25.580 23.399 1.00 34.77 5 ASN C C 1
ATOM 2144 O O . ASN B 1 28 ? 48.983 24.412 23.478 1.00 45.38 5 ASN C O 1
ATOM 2149 N N . VAL B 1 29 ? 50.489 26.007 23.971 1.00 37.48 6 VAL C N 1
ATOM 2150 C CA . VAL B 1 29 ? 51.376 25.110 24.705 1.00 37.05 6 VAL C CA 1
ATOM 2151 C C . VAL B 1 29 ? 51.427 25.593 26.149 1.00 34.78 6 VAL C C 1
ATOM 2152 O O . VAL B 1 29 ? 51.451 26.802 26.404 1.00 32.71 6 VAL C O 1
ATOM 2156 N N . SER B 1 30 ? 51.380 24.653 27.095 1.00 30.89 7 SER C N 1
ATOM 2157 C CA . SER B 1 30 ? 51.395 25.012 28.508 1.00 32.68 7 SER C CA 1
ATOM 2158 C C . SER B 1 30 ? 52.333 24.085 29.272 1.00 32.83 7 SER C C 1
ATOM 2159 O O . SER B 1 30 ? 52.943 23.175 28.703 1.00 34.65 7 SER C O 1
ATOM 2162 N N . THR B 1 31 ? 52.451 24.331 30.583 1.00 31.31 8 THR C N 1
ATOM 2163 C CA . THR B 1 31 ? 53.413 23.636 31.430 1.00 33.35 8 THR C CA 1
ATOM 2164 C C . THR B 1 31 ? 52.799 22.891 32.605 1.00 37.67 8 THR C C 1
ATOM 2165 O O . THR B 1 31 ? 53.502 22.091 33.222 1.00 43.40 8 THR C O 1
ATOM 2169 N N . HIS B 1 32 ? 51.568 23.208 33.007 1.00 41.07 9 HIS C N 1
ATOM 2170 C CA . HIS B 1 32 ? 50.963 22.624 34.199 1.00 40.17 9 HIS C CA 1
ATOM 2171 C C . HIS B 1 32 ? 49.719 21.800 33.901 1.00 41.58 9 HIS C C 1
ATOM 2172 O O . HIS B 1 32 ? 49.622 20.652 34.350 1.00 39.19 9 HIS C O 1
ATOM 2179 N N . GLY B 1 33 ? 48.750 22.365 33.188 1.00 38.58 10 GLY C N 1
ATOM 2180 C CA . GLY B 1 33 ? 47.505 21.679 32.902 1.00 38.46 10 GLY C CA 1
ATOM 2181 C C . GLY B 1 33 ? 46.953 22.174 31.585 1.00 39.31 10 GLY C C 1
ATOM 2182 O O . GLY B 1 33 ? 47.392 23.198 31.056 1.00 40.48 10 GLY C O 1
ATOM 2183 N N . MET B 1 34 ? 45.998 21.424 31.041 1.00 41.96 11 MET C N 1
ATOM 2184 C CA . MET B 1 34 ? 45.471 21.751 29.719 1.00 41.88 11 MET C CA 1
ATOM 2185 C C . MET B 1 34 ? 44.106 21.093 29.538 1.00 38.69 11 MET C C 1
ATOM 2186 O O . MET B 1 34 ? 43.977 19.884 29.744 1.00 38.89 11 MET C O 1
ATOM 2191 N N . ALA B 1 35 ? 43.097 21.879 29.150 1.00 40.04 12 ALA C N 1
ATOM 2192 C CA . ALA B 1 35 ? 41.750 21.372 28.896 1.00 34.53 12 ALA C CA 1
ATOM 2193 C C . ALA B 1 35 ? 41.303 21.746 27.491 1.00 32.59 12 ALA C C 1
ATOM 2194 O O . ALA B 1 35 ? 41.362 22.918 27.121 1.00 33.76 12 ALA C O 1
ATOM 2196 N N . VAL B 1 36 ? 40.843 20.760 26.717 1.00 31.84 13 VAL C N 1
ATOM 2197 C CA . VAL B 1 36 ? 40.248 20.990 25.398 1.00 34.23 13 VAL C CA 1
ATOM 2198 C C . VAL B 1 36 ? 38.788 20.530 25.407 1.00 36.21 13 VAL C C 1
ATOM 2199 O O . VAL B 1 36 ? 38.481 19.411 25.842 1.00 29.52 13 VAL C O 1
ATOM 2203 N N . ALA B 1 37 ? 37.900 21.402 24.933 1.00 29.33 14 ALA C N 1
ATOM 2204 C CA . ALA B 1 37 ? 36.463 21.205 24.961 1.00 27.88 14 ALA C CA 1
ATOM 2205 C C . ALA B 1 37 ? 35.864 21.961 23.787 1.00 34.25 14 ALA C C 1
ATOM 2206 O O . ALA B 1 37 ? 36.492 22.879 23.251 1.00 36.07 14 ALA C O 1
ATOM 2208 N N . PRO B 1 38 ? 34.658 21.589 23.346 1.00 34.45 15 PRO C N 1
ATOM 2209 C CA . PRO B 1 38 ? 34.040 22.276 22.205 1.00 32.45 15 PRO C CA 1
ATOM 2210 C C . PRO B 1 38 ? 33.524 23.670 22.510 1.00 33.69 15 PRO C C 1
ATOM 2211 O O . PRO B 1 38 ? 33.110 24.364 21.570 1.00 31.01 15 PRO C O 1
ATOM 2215 N N . HIS B 1 39 ? 33.467 24.071 23.781 1.00 33.71 16 HIS C N 1
ATOM 2216 C CA . HIS B 1 39 ? 33.050 25.413 24.171 1.00 31.95 16 HIS C CA 1
ATOM 2217 C C . HIS B 1 39 ? 33.983 25.918 25.261 1.00 38.19 16 HIS C C 1
ATOM 2218 O O . HIS B 1 39 ? 34.235 25.214 26.249 1.00 37.92 16 HIS C O 1
ATOM 2225 N N . HIS B 1 40 ? 34.470 27.149 25.067 1.00 32.93 17 HIS C N 1
ATOM 2226 C CA . HIS B 1 40 ? 35.524 27.700 25.902 1.00 33.39 17 HIS C CA 1
ATOM 2227 C C . HIS B 1 40 ? 35.099 27.836 27.347 1.00 35.14 17 HIS C C 1
ATOM 2228 O O . HIS B 1 40 ? 35.950 27.876 28.240 1.00 39.50 17 HIS C O 1
ATOM 2235 N N . LEU B 1 41 ? 33.809 27.967 27.608 1.00 36.62 18 LEU C N 1
ATOM 2236 C CA . LEU B 1 41 ? 33.413 28.052 29.005 1.00 38.21 18 LEU C CA 1
ATOM 2237 C C . LEU B 1 41 ? 33.632 26.727 29.715 1.00 38.13 18 LEU C C 1
ATOM 2238 O O . LEU B 1 41 ? 33.931 26.708 30.917 1.00 36.69 18 LEU C O 1
ATOM 2243 N N . ALA B 1 42 ? 33.504 25.616 28.989 1.00 36.38 19 ALA C N 1
ATOM 2244 C CA . ALA B 1 42 ? 33.776 24.323 29.590 1.00 34.21 19 ALA C CA 1
ATOM 2245 C C . ALA B 1 42 ? 35.268 24.174 29.841 1.00 39.47 19 ALA C C 1
ATOM 2246 O O . ALA B 1 42 ? 35.690 23.809 30.944 1.00 39.52 19 ALA C O 1
ATOM 2248 N N . SER B 1 43 ? 36.078 24.537 28.840 1.00 37.00 20 SER C N 1
ATOM 2249 C CA . SER B 1 43 ? 37.528 24.520 28.968 1.00 31.25 20 SER C CA 1
ATOM 2250 C C . SER B 1 43 ? 37.988 25.285 30.199 1.00 34.20 20 SER C C 1
ATOM 2251 O O . SER B 1 43 ? 38.833 24.802 30.958 1.00 37.99 20 SER C O 1
ATOM 2254 N N . GLN B 1 44 ? 37.421 26.478 30.425 1.00 35.06 21 GLN C N 1
ATOM 2255 C CA . GLN B 1 44 ? 37.830 27.320 31.548 1.00 31.50 21 GLN C CA 1
ATOM 2256 C C . GLN B 1 44 ? 37.334 26.789 32.883 1.00 36.07 21 GLN C C 1
ATOM 2257 O O . GLN B 1 44 ? 37.897 27.130 33.925 1.00 43.86 21 GLN C O 1
ATOM 2263 N N . SER B 1 45 ? 36.236 26.037 32.897 1.00 37.30 22 SER C N 1
ATOM 2264 C CA . SER B 1 45 ? 35.791 25.444 34.151 1.00 34.28 22 SER C CA 1
ATOM 2265 C C . SER B 1 45 ? 36.667 24.252 34.519 1.00 36.56 22 SER C C 1
ATOM 2266 O O . SER B 1 45 ? 37.020 24.068 35.690 1.00 38.88 22 SER C O 1
ATOM 2269 N N . ALA B 1 46 ? 37.016 23.421 33.535 1.00 36.00 23 ALA C N 1
ATOM 2270 C CA . ALA B 1 46 ? 38.015 22.391 33.780 1.00 33.57 23 ALA C CA 1
ATOM 2271 C C . ALA B 1 46 ? 39.318 23.016 34.263 1.00 37.76 23 ALA C C 1
ATOM 2272 O O . ALA B 1 46 ? 39.939 22.518 35.212 1.00 37.08 23 ALA C O 1
ATOM 2274 N N . LEU B 1 47 ? 39.734 24.123 33.635 1.00 36.38 24 LEU C N 1
ATOM 2275 C CA . LEU B 1 47 ? 41.008 24.749 33.977 1.00 38.46 24 LEU C CA 1
ATOM 2276 C C . LEU B 1 47 ? 41.011 25.267 35.411 1.00 39.39 24 LEU C C 1
ATOM 2277 O O . LEU B 1 47 ? 42.033 25.183 36.107 1.00 38.95 24 LEU C O 1
ATOM 2282 N N . ALA B 1 48 ? 39.885 25.820 35.865 1.00 35.54 25 ALA C N 1
ATOM 2283 C CA . ALA B 1 48 ? 39.832 26.376 37.214 1.00 34.32 25 ALA C CA 1
ATOM 2284 C C . ALA B 1 48 ? 40.029 25.293 38.264 1.00 40.62 25 ALA C C 1
ATOM 2285 O O . ALA B 1 48 ? 40.755 25.503 39.246 1.00 40.83 25 ALA C O 1
ATOM 2287 N N . ILE B 1 49 ? 39.384 24.133 38.080 1.00 30.48 26 ILE C N 1
ATOM 2288 C CA . ILE B 1 49 ? 39.535 23.039 39.035 1.00 31.34 26 ILE C CA 1
ATOM 2289 C C . ILE B 1 49 ? 40.997 22.609 39.133 1.00 37.81 26 ILE C C 1
ATOM 2290 O O . ILE B 1 49 ? 41.533 22.419 40.233 1.00 34.78 26 ILE C O 1
ATOM 2295 N N . LEU B 1 50 ? 41.668 22.467 37.982 1.00 41.94 27 LEU C N 1
ATOM 2296 C CA . LEU B 1 50 ? 43.093 22.137 37.965 1.00 35.02 27 LEU C CA 1
ATOM 2297 C C . LEU B 1 50 ? 43.901 23.153 38.767 1.00 38.26 27 LEU C C 1
ATOM 2298 O O . LEU B 1 50 ? 44.597 22.796 39.728 1.00 37.90 27 LEU C O 1
ATOM 2303 N N . ARG B 1 51 ? 43.794 24.437 38.399 1.00 36.01 28 ARG C N 1
ATOM 2304 C CA . ARG B 1 51 ? 44.503 25.495 39.112 1.00 32.39 28 ARG C CA 1
ATOM 2305 C C . ARG B 1 51 ? 44.207 25.491 40.606 1.00 35.29 28 ARG C C 1
ATOM 2306 O O . ARG B 1 51 ? 44.933 26.141 41.371 1.00 36.69 28 ARG C O 1
ATOM 2314 N N . GLU B 1 52 ? 43.123 24.831 41.033 1.00 35.71 29 GLU C N 1
ATOM 2315 C CA . GLU B 1 52 ? 42.748 24.760 42.438 1.00 36.18 29 GLU C CA 1
ATOM 2316 C C . GLU B 1 52 ? 43.239 23.497 43.120 1.00 38.44 29 GLU C C 1
ATOM 2317 O O . GLU B 1 52 ? 42.838 23.244 44.261 1.00 40.28 29 GLU C O 1
ATOM 2323 N N . GLY B 1 53 ? 44.131 22.728 42.474 1.00 36.51 30 GLY C N 1
ATOM 2324 C CA . GLY B 1 53 ? 44.618 21.466 43.007 1.00 33.96 30 GLY C CA 1
ATOM 2325 C C . GLY B 1 53 ? 43.839 20.218 42.622 1.00 33.81 30 GLY C C 1
ATOM 2326 O O . GLY B 1 53 ? 44.234 19.113 43.027 1.00 37.70 30 GLY C O 1
ATOM 2327 N N . GLY B 1 54 ? 42.775 20.338 41.829 1.00 32.31 31 GLY C N 1
ATOM 2328 C CA . GLY B 1 54 ? 42.005 19.169 41.455 1.00 40.48 31 GLY C CA 1
ATOM 2329 C C . GLY B 1 54 ? 42.641 18.334 40.349 1.00 36.22 31 GLY C C 1
ATOM 2330 O O . GLY B 1 54 ? 43.472 18.792 39.571 1.00 39.91 31 GLY C O 1
ATOM 2331 N N . SER B 1 55 ? 42.213 17.079 40.261 1.00 37.04 32 SER C N 1
ATOM 2332 C CA . SER B 1 55 ? 42.760 16.192 39.245 1.00 39.31 32 SER C CA 1
ATOM 2333 C C . SER B 1 55 ? 42.039 16.393 37.906 1.00 42.74 32 SER C C 1
ATOM 2334 O O . SER B 1 55 ? 40.965 17.003 37.825 1.00 38.43 32 SER C O 1
ATOM 2337 N N . ALA B 1 56 ? 42.648 15.861 36.839 1.00 37.91 33 ALA C N 1
ATOM 2338 C CA . ALA B 1 56 ? 42.012 15.922 35.529 1.00 35.49 33 ALA C CA 1
ATOM 2339 C C . ALA B 1 56 ? 40.628 15.297 35.555 1.00 38.08 33 ALA C C 1
ATOM 2340 O O . ALA B 1 56 ? 39.743 15.736 34.816 1.00 37.44 33 ALA C O 1
ATOM 2342 N N . ILE B 1 57 ? 40.423 14.278 36.399 1.00 38.27 34 ILE C N 1
ATOM 2343 C CA . ILE B 1 57 ? 39.128 13.615 36.458 1.00 38.44 34 ILE C CA 1
ATOM 2344 C C . ILE B 1 57 ? 38.093 14.553 37.048 1.00 35.32 34 ILE C C 1
ATOM 2345 O O . ILE B 1 57 ? 36.969 14.642 36.549 1.00 40.76 34 ILE C O 1
ATOM 2350 N N . GLU B 1 58 ? 38.435 15.212 38.156 1.00 32.73 35 GLU C N 1
ATOM 2351 C CA . GLU B 1 58 ? 37.562 16.239 38.703 1.00 35.25 35 GLU C CA 1
ATOM 2352 C C . GLU B 1 58 ? 37.390 17.385 37.728 1.00 32.29 35 GLU C C 1
ATOM 2353 O O . GLU B 1 58 ? 36.293 17.926 37.579 1.00 36.23 35 GLU C O 1
ATOM 2359 N N . ALA B 1 59 ? 38.459 17.760 37.036 1.00 39.97 36 ALA C N 1
ATOM 2360 C CA . ALA B 1 59 ? 38.336 18.847 36.074 1.00 41.10 36 ALA C CA 1
ATOM 2361 C C . ALA B 1 59 ? 37.384 18.465 34.957 1.00 33.84 36 ALA C C 1
ATOM 2362 O O . ALA B 1 59 ? 36.560 19.274 34.524 1.00 32.89 36 ALA C O 1
ATOM 2364 N N . MET B 1 60 ? 37.456 17.216 34.515 1.00 38.53 37 MET C N 1
ATOM 2365 C CA . MET B 1 60 ? 36.573 16.731 33.463 1.00 36.49 37 MET C CA 1
ATOM 2366 C C . MET B 1 60 ? 35.126 16.669 33.929 1.00 35.62 37 MET C C 1
ATOM 2367 O O . MET B 1 60 ? 34.218 16.798 33.110 1.00 37.45 37 MET C O 1
ATOM 2372 N N . VAL B 1 61 ? 34.882 16.393 35.213 1.00 35.52 38 VAL C N 1
ATOM 2373 C CA . VAL B 1 61 ? 33.504 16.310 35.687 1.00 34.94 38 VAL C CA 1
ATOM 2374 C C . VAL B 1 61 ? 32.874 17.691 35.722 1.00 34.42 38 VAL C C 1
ATOM 2375 O O . VAL B 1 61 ? 31.768 17.898 35.207 1.00 39.50 38 VAL C O 1
ATOM 2379 N N . ALA B 1 62 ? 33.567 18.658 36.323 1.00 34.78 39 ALA C N 1
ATOM 2380 C CA . ALA B 1 62 ? 33.109 20.042 36.256 1.00 34.92 39 ALA C CA 1
ATOM 2381 C C . ALA B 1 62 ? 32.889 20.469 34.815 1.00 36.39 39 ALA C C 1
ATOM 2382 O O . ALA B 1 62 ? 31.943 21.210 34.510 1.00 41.49 39 ALA C O 1
ATOM 2384 N N . ALA B 1 63 ? 33.762 20.015 33.913 1.00 33.24 40 ALA C N 1
ATOM 2385 C CA . ALA B 1 63 ? 33.584 20.319 32.500 1.00 35.88 40 ALA C CA 1
ATOM 2386 C C . ALA B 1 63 ? 32.362 19.607 31.952 1.00 36.24 40 ALA C C 1
ATOM 2387 O O . ALA B 1 63 ? 31.592 20.189 31.175 1.00 38.85 40 ALA C O 1
ATOM 2389 N N . ALA B 1 64 ? 32.195 18.333 32.329 1.00 33.92 41 ALA C N 1
ATOM 2390 C CA . ALA B 1 64 ? 31.040 17.539 31.930 1.00 33.27 41 ALA C CA 1
ATOM 2391 C C . ALA B 1 64 ? 29.726 18.203 32.309 1.00 36.78 41 ALA C C 1
ATOM 2392 O O . ALA B 1 64 ? 28.718 18.025 31.610 1.00 36.95 41 ALA C O 1
ATOM 2394 N N . ALA B 1 65 ? 29.702 18.917 33.437 1.00 31.76 42 ALA C N 1
ATOM 2395 C CA . ALA B 1 65 ? 28.497 19.621 33.848 1.00 31.91 42 ALA C CA 1
ATOM 2396 C C . ALA B 1 65 ? 28.328 20.958 33.125 1.00 34.40 42 ALA C C 1
ATOM 2397 O O . ALA B 1 65 ? 27.248 21.255 32.625 1.00 41.66 42 ALA C O 1
ATOM 2399 N N . ALA B 1 66 ? 29.389 21.756 33.013 1.00 43.88 43 ALA C N 1
ATOM 2400 C CA . ALA B 1 66 ? 29.284 23.052 32.341 1.00 36.43 43 ALA C CA 1
ATOM 2401 C C . ALA B 1 66 ? 28.867 22.909 30.877 1.00 36.39 43 ALA C C 1
ATOM 2402 O O . ALA B 1 66 ? 28.116 23.742 30.368 1.00 37.77 43 ALA C O 1
ATOM 2404 N N . ILE B 1 67 ? 29.424 21.923 30.156 1.00 37.72 44 ILE C N 1
ATOM 2405 C CA . ILE B 1 67 ? 29.035 21.663 28.761 1.00 36.32 44 ILE C CA 1
ATOM 2406 C C . ILE B 1 67 ? 27.592 21.141 28.653 1.00 38.32 44 ILE C C 1
ATOM 2407 O O . ILE B 1 67 ? 26.967 21.197 27.577 1.00 32.57 44 ILE C O 1
ATOM 2412 N N . ALA B 1 68 ? 27.033 20.656 29.759 1.00 36.85 45 ALA C N 1
ATOM 2413 C CA . ALA B 1 68 ? 25.625 20.294 29.770 1.00 34.85 45 ALA C CA 1
ATOM 2414 C C . ALA B 1 68 ? 24.752 21.545 29.818 1.00 38.64 45 ALA C C 1
ATOM 2415 O O . ALA B 1 68 ? 23.677 21.591 29.204 1.00 42.03 45 ALA C O 1
ATOM 2417 N N . VAL B 1 69 ? 25.187 22.561 30.565 1.00 31.90 46 VAL C N 1
ATOM 2418 C CA . VAL B 1 69 ? 24.450 23.816 30.618 1.00 36.04 46 VAL C CA 1
ATOM 2419 C C . VAL B 1 69 ? 24.667 24.660 29.352 1.00 41.70 46 VAL C C 1
ATOM 2420 O O . VAL B 1 69 ? 23.723 25.287 28.858 1.00 45.65 46 VAL C O 1
ATOM 2424 N N . VAL B 1 70 ? 25.890 24.708 28.806 1.00 37.79 47 VAL C N 1
ATOM 2425 C CA . VAL B 1 70 ? 26.195 25.653 27.721 1.00 34.36 47 VAL C CA 1
ATOM 2426 C C . VAL B 1 70 ? 25.884 25.090 26.327 1.00 40.84 47 VAL C C 1
ATOM 2427 O O . VAL B 1 70 ? 25.560 25.851 25.406 1.00 41.79 47 VAL C O 1
ATOM 2431 N N . TYR B 1 71 ? 25.979 23.771 26.134 1.00 46.89 48 TYR C N 1
ATOM 2432 C CA . TYR B 1 71 ? 25.524 23.184 24.874 1.00 41.53 48 TYR C CA 1
ATOM 2433 C C . TYR B 1 71 ? 24.334 22.265 25.085 1.00 40.82 48 TYR C C 1
ATOM 2434 O O . TYR B 1 71 ? 24.418 21.088 24.726 1.00 43.28 48 TYR C O 1
ATOM 2443 N N . PRO B 1 72 ? 23.209 22.758 25.627 1.00 40.73 49 PRO C N 1
ATOM 2444 C CA . PRO B 1 72 ? 22.128 21.843 26.039 1.00 38.58 49 PRO C CA 1
ATOM 2445 C C . PRO B 1 72 ? 21.516 21.044 24.913 1.00 38.59 49 PRO C C 1
ATOM 2446 O O . PRO B 1 72 ? 20.856 20.030 25.186 1.00 41.86 49 PRO C O 1
ATOM 2450 N N . HIS B 1 73 ? 21.704 21.455 23.660 1.00 34.68 50 HIS C N 1
ATOM 2451 C CA . HIS B 1 73 ? 21.030 20.764 22.574 1.00 35.66 50 HIS C CA 1
ATOM 2452 C C . HIS B 1 73 ? 21.775 19.536 22.119 1.00 41.18 50 HIS C C 1
ATOM 2453 O O . HIS B 1 73 ? 21.148 18.608 21.587 1.00 43.55 50 HIS C O 1
ATOM 2460 N N . MET B 1 74 ? 23.080 19.474 22.387 1.00 42.73 51 MET C N 1
ATOM 2461 C CA . MET B 1 74 ? 23.925 18.400 21.883 1.00 41.66 51 MET C CA 1
ATOM 2462 C C . MET B 1 74 ? 24.281 17.362 22.939 1.00 34.03 51 MET C C 1
ATOM 2463 O O . MET B 1 74 ? 24.793 16.299 22.573 1.00 32.81 51 MET C O 1
ATOM 2468 N N . ASN B 1 75 ? 24.002 17.634 24.215 1.00 29.25 52 ASN C N 1
ATOM 2469 C CA . ASN B 1 75 ? 24.362 16.756 25.320 1.00 30.17 52 ASN C CA 1
ATOM 2470 C C . ASN B 1 75 ? 23.829 17.400 26.600 1.00 28.78 52 ASN C C 1
ATOM 2471 O O . ASN B 1 75 ? 23.387 18.553 26.598 1.00 32.69 52 ASN C O 1
ATOM 2476 N N . GLY B 1 76 ? 23.887 16.647 27.695 1.00 28.14 53 GLY C N 1
ATOM 2477 C CA . GLY B 1 76 ? 23.539 17.185 28.997 1.00 29.52 53 GLY C CA 1
ATOM 2478 C C . GLY B 1 76 ? 23.340 16.072 30.008 1.00 32.76 53 GLY C C 1
ATOM 2479 O O . GLY B 1 76 ? 23.593 14.897 29.719 1.00 35.39 53 GLY C O 1
ATOM 2480 N N . LEU B 1 77 ? 22.822 16.455 31.184 1.00 33.36 54 LEU C N 1
ATOM 2481 C CA . LEU B 1 77 ? 22.538 15.472 32.230 1.00 29.44 54 LEU C CA 1
ATOM 2482 C C . LEU B 1 77 ? 21.539 14.400 31.824 1.00 26.61 54 LEU C C 1
ATOM 2483 O O . LEU B 1 77 ? 21.326 13.470 32.604 1.00 26.66 54 LEU C O 1
ATOM 2488 N N . GLY B 1 78 ? 20.938 14.480 30.644 1.00 34.61 55 GLY C N 1
ATOM 2489 C CA . GLY B 1 78 ? 19.894 13.539 30.281 1.00 28.14 55 GLY C CA 1
ATOM 2490 C C . GLY B 1 78 ? 20.365 12.488 29.310 1.00 32.90 55 GLY C C 1
ATOM 2491 O O . GLY B 1 78 ? 19.558 11.917 28.566 1.00 35.52 55 GLY C O 1
ATOM 2492 N N . GLY B 1 79 ? 21.679 12.243 29.285 1.00 35.20 56 GLY C N 1
ATOM 2493 C CA . GLY B 1 79 ? 22.249 11.286 28.353 1.00 34.21 56 GLY C CA 1
ATOM 2494 C C . GLY B 1 79 ? 23.334 10.368 28.889 1.00 37.13 56 GLY C C 1
ATOM 2495 O O . GLY B 1 79 ? 23.459 10.164 30.099 1.00 36.66 56 GLY C O 1
ATOM 2496 N N . ASP B 1 80 ? 24.145 9.831 27.981 1.00 35.30 57 ASP C N 1
ATOM 2497 C CA . ASP B 1 80 ? 25.159 8.838 28.284 1.00 35.79 57 ASP C CA 1
ATOM 2498 C C . ASP B 1 80 ? 26.562 9.443 28.197 1.00 42.06 57 ASP C C 1
ATOM 2499 O O . ASP B 1 80 ? 26.772 10.520 27.620 1.00 38.78 57 ASP C O 1
ATOM 2504 N N . GLY B 1 81 ? 27.518 8.753 28.814 1.00 39.76 58 GLY C N 1
ATOM 2505 C CA . GLY B 1 81 ? 28.885 9.237 28.879 1.00 38.21 58 GLY C CA 1
ATOM 2506 C C . GLY B 1 81 ? 29.893 8.114 28.782 1.00 37.40 58 GLY C C 1
ATOM 2507 O O . GLY B 1 81 ? 29.608 6.960 29.101 1.00 35.97 58 GLY C O 1
ATOM 2508 N N . PHE B 1 82 ? 31.086 8.468 28.322 1.00 37.77 59 PHE C N 1
ATOM 2509 C CA . PHE B 1 82 ? 32.120 7.478 28.055 1.00 39.65 59 PHE C CA 1
ATOM 2510 C C . PHE B 1 82 ? 33.485 8.065 28.415 1.00 41.82 59 PHE C C 1
ATOM 2511 O O . PHE B 1 82 ? 33.844 9.157 27.947 1.00 38.55 59 PHE C O 1
ATOM 2519 N N . TRP B 1 83 ? 34.237 7.348 29.258 1.00 38.36 60 TRP C N 1
ATOM 2520 C CA . TRP B 1 83 ? 35.546 7.789 29.729 1.00 34.57 60 TRP C CA 1
ATOM 2521 C C . TRP B 1 83 ? 36.623 6.827 29.282 1.00 34.29 60 TRP C C 1
ATOM 2522 O O . TRP B 1 83 ? 36.447 5.611 29.344 1.00 35.59 60 TRP C O 1
ATOM 2533 N N . LEU B 1 84 ? 37.755 7.375 28.875 1.00 35.59 61 LEU C N 1
ATOM 2534 C CA . LEU B 1 84 ? 39.000 6.629 28.855 1.00 34.02 61 LEU C CA 1
ATOM 2535 C C . LEU B 1 84 ? 39.986 7.408 29.705 1.00 34.77 61 LEU C C 1
ATOM 2536 O O . LEU B 1 84 ? 40.222 8.591 29.460 1.00 33.35 61 LEU C O 1
ATOM 2541 N N . ILE B 1 85 ? 40.519 6.755 30.730 1.00 40.49 62 ILE C N 1
ATOM 2542 C CA . ILE B 1 85 ? 41.408 7.384 31.694 1.00 40.27 62 ILE C CA 1
ATOM 2543 C C . ILE B 1 85 ? 42.747 6.667 31.645 1.00 36.31 62 ILE C C 1
ATOM 2544 O O . ILE B 1 85 ? 42.813 5.440 31.802 1.00 34.57 62 ILE C O 1
ATOM 2549 N N . VAL B 1 86 ? 43.804 7.431 31.408 1.00 37.85 63 VAL C N 1
ATOM 2550 C CA . VAL B 1 86 ? 45.157 6.890 31.356 1.00 35.20 63 VAL C CA 1
ATOM 2551 C C . VAL B 1 86 ? 45.927 7.484 32.523 1.00 32.10 63 VAL C C 1
ATOM 2552 O O . VAL B 1 86 ? 46.257 8.680 32.499 1.00 32.72 63 VAL C O 1
ATOM 2556 N N . PRO B 1 87 ? 46.185 6.710 33.569 1.00 33.85 64 PRO C N 1
ATOM 2557 C CA . PRO B 1 87 ? 46.943 7.217 34.713 1.00 43.26 64 PRO C CA 1
ATOM 2558 C C . PRO B 1 87 ? 48.392 7.452 34.327 1.00 37.96 64 PRO C C 1
ATOM 2559 O O . PRO B 1 87 ? 48.850 6.963 33.285 1.00 38.02 64 PRO C O 1
ATOM 2563 N N . PRO B 1 88 ? 49.144 8.203 35.124 1.00 37.99 65 PRO C N 1
ATOM 2564 C CA . PRO B 1 88 ? 50.550 8.478 34.743 1.00 45.02 65 PRO C CA 1
ATOM 2565 C C . PRO B 1 88 ? 51.360 7.231 34.380 1.00 42.90 65 PRO C C 1
ATOM 2566 O O . PRO B 1 88 ? 51.986 7.196 33.311 1.00 39.53 65 PRO C O 1
ATOM 2570 N N . GLU B 1 89 ? 51.280 6.172 35.183 1.00 42.66 66 GLU C N 1
ATOM 2571 C CA . GLU B 1 89 ? 52.067 4.963 34.952 1.00 47.80 66 GLU C CA 1
ATOM 2572 C C . GLU B 1 89 ? 51.235 3.720 34.648 1.00 52.25 66 GLU C C 1
ATOM 2573 O O . GLU B 1 89 ? 51.665 2.883 33.835 1.00 55.08 66 GLU C O 1
ATOM 2575 N N . GLY B 1 90 ? 50.066 3.561 35.270 1.00 45.73 67 GLY C N 1
ATOM 2576 C CA . GLY B 1 90 ? 49.357 2.295 35.242 1.00 46.35 67 GLY C CA 1
ATOM 2577 C C . GLY B 1 90 ? 48.670 1.962 33.915 1.00 46.01 67 GLY C C 1
ATOM 2578 O O . GLY B 1 90 ? 48.898 2.570 32.868 1.00 44.31 67 GLY C O 1
ATOM 2579 N N . ASP B 1 91 ? 47.824 0.928 33.986 1.00 42.32 68 ASP C N 1
ATOM 2580 C CA . ASP B 1 91 ? 46.939 0.540 32.894 1.00 48.62 68 ASP C CA 1
ATOM 2581 C C . ASP B 1 91 ? 45.766 1.520 32.771 1.00 50.05 68 ASP C C 1
ATOM 2582 O O . ASP B 1 91 ? 45.351 2.135 33.758 1.00 47.72 68 ASP C O 1
ATOM 2587 N N . PRO B 1 92 ? 45.210 1.680 31.574 1.00 45.96 69 PRO C N 1
ATOM 2588 C CA . PRO B 1 92 ? 44.090 2.611 31.397 1.00 44.75 69 PRO C CA 1
ATOM 2589 C C . PRO B 1 92 ? 42.777 2.035 31.899 1.00 46.52 69 PRO C C 1
ATOM 2590 O O . PRO B 1 92 ? 42.556 0.820 31.896 1.00 50.16 69 PRO C O 1
ATOM 2594 N N . ILE B 1 93 ? 41.884 2.936 32.302 1.00 41.81 70 ILE C N 1
ATOM 2595 C CA . ILE B 1 93 ? 40.573 2.570 32.825 1.00 40.60 70 ILE C CA 1
ATOM 2596 C C . ILE B 1 93 ? 39.497 3.151 31.913 1.00 43.99 70 ILE C C 1
ATOM 2597 O O . ILE B 1 93 ? 39.506 4.354 31.612 1.00 39.22 70 ILE C O 1
ATOM 2602 N N . ALA B 1 94 ? 38.578 2.300 31.465 1.00 43.51 71 ALA C N 1
ATOM 2603 C CA . ALA B 1 94 ? 37.506 2.729 30.584 1.00 40.19 71 ALA C CA 1
ATOM 2604 C C . ALA B 1 94 ? 36.200 2.738 31.358 1.00 39.08 71 ALA C C 1
ATOM 2605 O O . ALA B 1 94 ? 35.940 1.835 32.158 1.00 42.72 71 ALA C O 1
ATOM 2607 N N . ILE B 1 95 ? 35.361 3.731 31.087 1.00 34.39 72 ILE C N 1
ATOM 2608 C CA . ILE B 1 95 ? 34.084 3.871 31.765 1.00 36.19 72 ILE C CA 1
ATOM 2609 C C . ILE B 1 95 ? 33.009 4.006 30.705 1.00 36.50 72 ILE C C 1
ATOM 2610 O O . ILE B 1 95 ? 32.920 5.042 30.038 1.00 37.63 72 ILE C O 1
ATOM 2615 N N . ASP B 1 96 ? 32.191 2.969 30.561 1.00 37.89 73 ASP C N 1
ATOM 2616 C CA . ASP B 1 96 ? 30.988 2.988 29.733 1.00 39.22 73 ASP C CA 1
ATOM 2617 C C . ASP B 1 96 ? 29.815 3.342 30.634 1.00 38.69 73 ASP C C 1
ATOM 2618 O O . ASP B 1 96 ? 29.273 2.483 31.334 1.00 38.91 73 ASP C O 1
ATOM 2623 N N . ALA B 1 97 ? 29.405 4.602 30.594 1.00 37.10 74 ALA C N 1
ATOM 2624 C CA . ALA B 1 97 ? 28.314 5.093 31.433 1.00 39.26 74 ALA C CA 1
ATOM 2625 C C . ALA B 1 97 ? 27.010 5.222 30.653 1.00 38.69 74 ALA C C 1
ATOM 2626 O O . ALA B 1 97 ? 26.407 6.288 30.643 1.00 39.00 74 ALA C O 1
ATOM 2628 N N . SER B 1 98 ? 26.557 4.163 29.987 1.00 36.67 75 SER C N 1
ATOM 2629 C CA . SER B 1 98 ? 25.315 4.198 29.226 1.00 38.92 75 SER C CA 1
ATOM 2630 C C . SER B 1 98 ? 24.267 3.287 29.852 1.00 40.17 75 SER C C 1
ATOM 2631 O O . SER B 1 98 ? 24.573 2.171 30.288 1.00 38.28 75 SER C O 1
ATOM 2634 N N . GLY B 1 99 ? 23.020 3.797 29.912 1.00 46.39 76 GLY C N 1
ATOM 2635 C CA . GLY B 1 99 ? 21.926 3.095 30.542 1.00 35.89 76 GLY C CA 1
ATOM 2636 C C . GLY B 1 99 ? 21.213 2.164 29.583 1.00 41.26 76 GLY C C 1
ATOM 2637 O O . GLY B 1 99 ? 21.311 2.314 28.364 1.00 38.98 76 GLY C O 1
ATOM 2638 N N . ALA B 1 100 ? 20.503 1.192 30.160 1.00 44.88 77 ALA C N 1
ATOM 2639 C CA . ALA B 1 100 ? 19.724 0.222 29.401 1.00 46.99 77 ALA C CA 1
ATOM 2640 C C . ALA B 1 100 ? 18.294 0.721 29.198 1.00 38.31 77 ALA C C 1
ATOM 2641 O O . ALA B 1 100 ? 17.832 1.635 29.880 1.00 36.87 77 ALA C O 1
ATOM 2643 N N . ALA B 1 101 ? 17.600 0.103 28.241 1.00 38.57 78 ALA C N 1
ATOM 2644 C CA . ALA B 1 101 ? 16.188 0.369 27.990 1.00 38.34 78 ALA C CA 1
ATOM 2645 C C . ALA B 1 101 ? 15.394 0.233 29.275 1.00 38.37 78 ALA C C 1
ATOM 2646 O O . ALA B 1 101 ? 15.828 -0.439 30.208 1.00 40.91 78 ALA C O 1
ATOM 2648 N N . GLY B 1 102 ? 14.259 0.903 29.354 1.00 41.93 79 GLY C N 1
ATOM 2649 C CA . GLY B 1 102 ? 13.465 0.860 30.561 1.00 40.80 79 GLY C CA 1
ATOM 2650 C C . GLY B 1 102 ? 12.750 -0.466 30.749 1.00 43.67 79 GLY C C 1
ATOM 2651 O O . GLY B 1 102 ? 12.587 -1.276 29.829 1.00 41.70 79 GLY C O 1
ATOM 2652 N N . SER B 1 103 ? 12.334 -0.701 31.991 1.00 41.05 80 SER C N 1
ATOM 2653 C CA . SER B 1 103 ? 11.636 -1.937 32.289 1.00 40.79 80 SER C CA 1
ATOM 2654 C C . SER B 1 103 ? 10.301 -2.023 31.562 1.00 44.91 80 SER C C 1
ATOM 2655 O O . SER B 1 103 ? 9.766 -3.127 31.417 1.00 46.33 80 SER C O 1
ATOM 2658 N N . LEU B 1 104 ? 9.741 -0.895 31.108 1.00 44.78 81 LEU C N 1
ATOM 2659 C CA . LEU B 1 104 ? 8.502 -0.931 30.327 1.00 42.74 81 LEU C CA 1
ATOM 2660 C C . LEU B 1 104 ? 8.733 -0.932 28.822 1.00 40.59 81 LEU C C 1
ATOM 2661 O O . LEU B 1 104 ? 7.762 -0.944 28.068 1.00 39.82 81 LEU C O 1
ATOM 2666 N N . ALA B 1 105 ? 9.979 -0.913 28.357 1.00 41.32 82 ALA C N 1
ATOM 2667 C CA . ALA B 1 105 ? 10.238 -0.812 26.922 1.00 46.16 82 ALA C CA 1
ATOM 2668 C C . ALA B 1 105 ? 10.236 -2.205 26.285 1.00 57.47 82 ALA C C 1
ATOM 2669 O O . ALA B 1 105 ? 11.274 -2.755 25.898 1.00 60.13 82 ALA C O 1
ATOM 2671 N N . THR B 1 106 ? 9.028 -2.767 26.160 1.00 53.48 83 THR C N 1
ATOM 2672 C CA . THR B 1 106 ? 8.819 -4.128 25.676 1.00 52.37 83 THR C CA 1
ATOM 2673 C C . THR B 1 106 ? 8.396 -4.131 24.212 1.00 55.49 83 THR C C 1
ATOM 2674 O O . THR B 1 106 ? 7.753 -3.198 23.726 1.00 55.74 83 THR C O 1
ATOM 2678 N N . LEU B 1 107 ? 8.733 -5.220 23.521 1.00 57.86 84 LEU C N 1
ATOM 2679 C CA . LEU B 1 107 ? 8.372 -5.342 22.114 1.00 57.86 84 LEU C CA 1
ATOM 2680 C C . LEU B 1 107 ? 6.874 -5.140 21.890 1.00 64.42 84 LEU C C 1
ATOM 2681 O O . LEU B 1 107 ? 6.462 -4.671 20.821 1.00 64.61 84 LEU C O 1
ATOM 2686 N N . GLU B 1 108 ? 6.047 -5.461 22.892 1.00 65.82 85 GLU C N 1
ATOM 2687 C CA . GLU B 1 108 ? 4.605 -5.298 22.739 1.00 59.63 85 GLU C CA 1
ATOM 2688 C C . GLU B 1 108 ? 4.214 -3.822 22.739 1.00 63.21 85 GLU C C 1
ATOM 2689 O O . GLU B 1 108 ? 3.436 -3.378 21.888 1.00 67.07 85 GLU C O 1
ATOM 2691 N N . ALA B 1 109 ? 4.755 -3.038 23.677 1.00 61.61 86 ALA C N 1
ATOM 2692 C CA . ALA B 1 109 ? 4.357 -1.639 23.807 1.00 63.88 86 ALA C CA 1
ATOM 2693 C C . ALA B 1 109 ? 4.625 -0.824 22.538 1.00 67.95 86 ALA C C 1
ATOM 2694 O O . ALA B 1 109 ? 4.129 0.307 22.425 1.00 65.80 86 ALA C O 1
ATOM 2696 N N . TYR B 1 110 ? 5.412 -1.357 21.602 1.00 68.73 87 TYR C N 1
ATOM 2697 C CA . TYR B 1 110 ? 5.707 -0.732 20.315 1.00 72.19 87 TYR C CA 1
ATOM 2698 C C . TYR B 1 110 ? 5.220 -1.619 19.169 1.00 73.65 87 TYR C C 1
ATOM 2699 O O . TYR B 1 110 ? 5.882 -1.751 18.133 1.00 71.44 87 TYR C O 1
ATOM 2708 N N . ALA B 1 111 ? 4.079 -2.280 19.354 1.00 71.09 88 ALA C N 1
ATOM 2709 C CA . ALA B 1 111 ? 3.498 -3.071 18.280 1.00 72.06 88 ALA C CA 1
ATOM 2710 C C . ALA B 1 111 ? 2.761 -2.162 17.308 1.00 76.93 88 ALA C C 1
ATOM 2711 O O . ALA B 1 111 ? 2.056 -1.233 17.715 1.00 75.71 88 ALA C O 1
ATOM 2713 N N . GLY B 1 112 ? 2.933 -2.437 16.018 1.00 78.65 89 GLY C N 1
ATOM 2714 C CA . GLY B 1 112 ? 2.318 -1.634 14.980 1.00 76.74 89 GLY C CA 1
ATOM 2715 C C . GLY B 1 112 ? 3.256 -0.579 14.428 1.00 76.19 89 GLY C C 1
ATOM 2716 O O . GLY B 1 112 ? 3.234 -0.284 13.228 1.00 77.09 89 GLY C O 1
ATOM 2717 N N . GLN B 1 113 ? 4.088 -0.005 15.294 1.00 73.62 90 GLN C N 1
ATOM 2718 C CA . GLN B 1 113 ? 5.140 0.897 14.842 1.00 72.56 90 GLN C CA 1
ATOM 2719 C C . GLN B 1 113 ? 6.241 0.099 14.143 1.00 63.44 90 GLN C C 1
ATOM 2720 O O . GLN B 1 113 ? 6.670 -0.943 14.642 1.00 70.03 90 GLN C O 1
ATOM 2726 N N . ARG B 1 114 ? 6.675 0.567 12.970 1.00 59.11 91 ARG C N 1
ATOM 2727 C CA . ARG B 1 114 ? 7.670 -0.144 12.170 1.00 60.17 91 ARG C CA 1
ATOM 2728 C C . ARG B 1 114 ? 9.103 0.148 12.596 1.00 64.67 91 ARG C C 1
ATOM 2729 O O . ARG B 1 114 ? 10.038 -0.394 11.994 1.00 64.84 91 ARG C O 1
ATOM 2731 N N . HIS B 1 115 ? 9.285 0.998 13.600 1.00 66.14 92 HIS C N 1
ATOM 2732 C CA . HIS B 1 115 ? 10.566 1.370 14.188 1.00 58.65 92 HIS C CA 1
ATOM 2733 C C . HIS B 1 115 ? 10.224 2.056 15.504 1.00 65.79 92 HIS C C 1
ATOM 2734 O O . HIS B 1 115 ?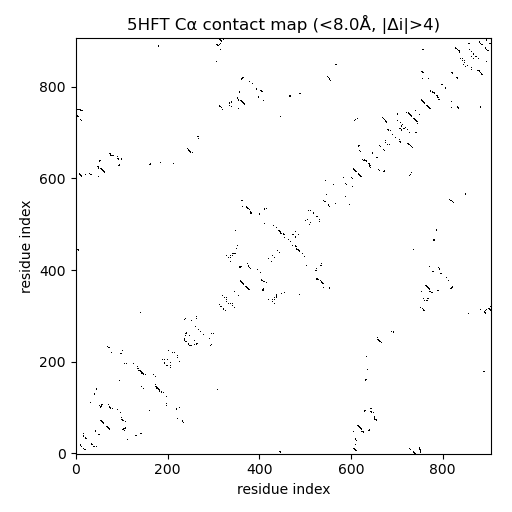 9.053 2.338 15.785 1.00 65.77 92 HIS C O 1
ATOM 2736 N N . ILE B 1 116 ? 11.238 2.286 16.324 1.00 63.91 93 ILE C N 1
ATOM 2737 C CA . ILE B 1 116 ? 11.013 3.015 17.574 1.00 61.04 93 ILE C CA 1
ATOM 2738 C C . ILE B 1 116 ? 11.017 4.513 17.277 1.00 64.08 93 ILE C C 1
ATOM 2739 O O . ILE B 1 116 ? 11.959 5.006 16.636 1.00 63.51 93 ILE C O 1
ATOM 2744 N N . PRO B 1 117 ? 9.998 5.257 17.700 1.00 56.76 94 PRO C N 1
ATOM 2745 C CA . PRO B 1 117 ? 9.991 6.701 17.460 1.00 51.20 94 PRO C CA 1
ATOM 2746 C C . PRO B 1 117 ? 11.216 7.380 18.062 1.00 54.44 94 PRO C C 1
ATOM 2747 O O . PRO B 1 117 ? 11.856 6.875 18.989 1.00 56.40 94 PRO C O 1
ATOM 2751 N N . ASN B 1 118 ? 11.556 8.533 17.478 1.00 57.63 95 ASN C N 1
ATOM 2752 C CA . ASN B 1 118 ? 12.693 9.358 17.878 1.00 46.17 95 ASN C CA 1
ATOM 2753 C C . ASN B 1 118 ? 12.308 10.533 18.766 1.00 44.25 95 ASN C C 1
ATOM 2754 O O . ASN B 1 118 ? 13.123 10.963 19.590 1.00 43.18 95 ASN C O 1
ATOM 2759 N N . ARG B 1 119 ? 11.106 11.073 18.635 1.00 43.36 96 ARG C N 1
ATOM 2760 C CA . ARG B 1 119 ? 10.692 12.150 19.521 1.00 42.68 96 ARG C CA 1
ATOM 2761 C C . ARG B 1 119 ? 9.559 11.666 20.420 1.00 41.98 96 ARG C C 1
ATOM 2762 O O . ARG B 1 119 ? 9.031 10.566 20.256 1.00 43.84 96 ARG C O 1
ATOM 2764 N N . GLY B 1 120 ? 9.208 12.491 21.402 1.00 40.50 97 GLY C N 1
ATOM 2765 C CA . GLY B 1 120 ? 8.148 12.167 22.325 1.00 38.22 97 GLY C CA 1
ATOM 2766 C C . GLY B 1 120 ? 8.589 11.357 23.527 1.00 39.59 97 GLY C C 1
ATOM 2767 O O . GLY B 1 120 ? 9.702 10.839 23.588 1.00 34.01 97 GLY C O 1
ATOM 2768 N N . PRO B 1 121 ? 7.706 11.251 24.522 1.00 41.92 98 PRO C N 1
ATOM 2769 C CA . PRO B 1 121 ? 8.021 10.446 25.714 1.00 44.37 98 PRO C CA 1
ATOM 2770 C C . PRO B 1 121 ? 8.288 8.952 25.444 1.00 47.35 98 PRO C C 1
ATOM 2771 O O . PRO B 1 121 ? 8.952 8.312 26.272 1.00 45.63 98 PRO C O 1
ATOM 2775 N N . GLN B 1 122 ? 7.781 8.360 24.347 1.00 43.60 99 GLN C N 1
ATOM 2776 C CA . GLN B 1 122 ? 8.071 6.944 24.101 1.00 44.80 99 GLN C CA 1
ATOM 2777 C C . GLN B 1 122 ? 9.444 6.721 23.480 1.00 44.19 99 GLN C C 1
ATOM 2778 O O . GLN B 1 122 ? 9.969 5.607 23.539 1.00 46.23 99 GLN C O 1
ATOM 2784 N N . ALA B 1 123 ? 10.040 7.754 22.898 1.00 46.78 100 ALA C N 1
ATOM 2785 C CA . ALA B 1 123 ? 11.371 7.658 22.323 1.00 42.80 100 ALA C CA 1
ATOM 2786 C C . ALA B 1 123 ? 12.448 7.787 23.382 1.00 40.78 100 ALA C C 1
ATOM 2787 O O . ALA B 1 123 ? 13.605 7.425 23.129 1.00 34.83 100 ALA C O 1
ATOM 2789 N N . ALA B 1 124 ? 12.070 8.291 24.557 1.00 35.43 101 ALA C N 1
ATOM 2790 C CA . ALA B 1 124 ? 12.968 8.469 25.690 1.00 39.63 101 ALA C CA 1
ATOM 2791 C C . ALA B 1 124 ? 13.080 7.187 26.531 1.00 39.05 101 ALA C C 1
ATOM 2792 O O . ALA B 1 124 ? 12.849 7.184 27.741 1.00 40.33 101 ALA C O 1
ATOM 2794 N N . LEU B 1 125 ? 13.496 6.089 25.878 1.00 39.19 102 LEU C N 1
ATOM 2795 C CA . LEU B 1 125 ? 13.366 4.741 26.448 1.00 39.41 102 LEU C CA 1
ATOM 2796 C C . LEU B 1 125 ? 14.609 4.185 27.152 1.00 40.59 102 LEU C C 1
ATOM 2797 O O . LEU B 1 125 ? 14.460 3.238 27.930 1.00 44.24 102 LEU C O 1
ATOM 2802 N N . THR B 1 126 ? 15.821 4.700 26.922 1.00 36.48 103 THR C N 1
ATOM 2803 C CA . THR B 1 126 ? 16.969 4.196 27.670 1.00 38.53 103 THR C CA 1
ATOM 2804 C C . THR B 1 126 ? 17.335 5.162 28.794 1.00 36.28 103 THR C C 1
ATOM 2805 O O . THR B 1 126 ? 17.172 6.379 28.667 1.00 35.19 103 THR C O 1
ATOM 2809 N N . VAL B 1 127 ? 17.866 4.597 29.890 1.00 36.20 104 VAL C N 1
ATOM 2810 C CA . VAL B 1 127 ? 18.221 5.378 31.076 1.00 35.84 104 VAL C CA 1
ATOM 2811 C C . VAL B 1 127 ? 19.417 6.262 30.754 1.00 36.11 104 VAL C C 1
ATOM 2812 O O . VAL B 1 127 ? 20.258 5.921 29.909 1.00 38.22 104 VAL C O 1
ATOM 2816 N N . ALA B 1 128 ? 19.507 7.400 31.450 1.00 33.43 105 ALA C N 1
ATOM 2817 C CA . ALA B 1 128 ? 20.527 8.406 31.187 1.00 31.09 105 ALA C CA 1
ATOM 2818 C C . ALA B 1 128 ? 21.739 8.145 32.070 1.00 33.91 105 ALA C C 1
ATOM 2819 O O . ALA B 1 128 ? 21.640 8.198 33.299 1.00 38.59 105 ALA C O 1
ATOM 2821 N N . GLY B 1 129 ? 22.892 7.926 31.448 1.00 33.69 106 GLY C N 1
ATOM 2822 C CA . GLY B 1 129 ? 24.038 7.450 32.190 1.00 36.38 106 GLY C CA 1
ATOM 2823 C C . GLY B 1 129 ? 25.140 8.391 32.677 1.00 37.80 106 GLY C C 1
ATOM 2824 O O . GLY B 1 129 ? 25.794 8.031 33.656 1.00 37.34 106 GLY C O 1
ATOM 2825 N N . THR B 1 130 ? 25.375 9.560 32.053 1.00 36.55 107 THR C N 1
ATOM 2826 C CA . THR B 1 130 ? 26.605 10.317 32.332 1.00 34.05 107 THR C CA 1
ATOM 2827 C C . THR B 1 130 ? 26.895 10.443 33.817 1.00 36.84 107 THR C C 1
ATOM 2828 O O . THR B 1 130 ? 28.041 10.277 34.244 1.00 48.36 107 THR C O 1
ATOM 2832 N N . VAL B 1 131 ? 25.891 10.781 34.614 1.00 31.49 108 VAL C N 1
ATOM 2833 C CA . VAL B 1 131 ? 26.146 11.026 36.029 1.00 34.17 108 VAL C CA 1
ATOM 2834 C C . VAL B 1 131 ? 26.647 9.754 36.705 1.00 37.02 108 VAL C C 1
ATOM 2835 O O . VAL B 1 131 ? 27.520 9.804 37.583 1.00 37.56 108 VAL C O 1
ATOM 2839 N N . SER B 1 132 ? 26.130 8.586 36.295 1.00 35.13 109 SER C N 1
ATOM 2840 C CA . SER B 1 132 ? 26.743 7.352 36.787 1.00 36.22 109 SER C CA 1
ATOM 2841 C C . SER B 1 132 ? 28.196 7.257 36.333 1.00 39.96 109 SER C C 1
ATOM 2842 O O . SER B 1 132 ? 29.020 6.645 37.020 1.00 42.68 109 SER C O 1
ATOM 2845 N N . GLY B 1 133 ? 28.525 7.859 35.186 1.00 37.82 110 GLY C N 1
ATOM 2846 C CA . GLY B 1 133 ? 29.918 7.980 34.793 1.00 39.70 110 GLY C CA 1
ATOM 2847 C C . GLY B 1 133 ? 30.695 8.972 35.639 1.00 41.98 110 GLY C C 1
ATOM 2848 O O . GLY B 1 133 ? 31.833 8.694 36.022 1.00 40.58 110 GLY C O 1
ATOM 2849 N N . TRP B 1 134 ? 30.105 10.151 35.932 1.00 40.11 111 TRP C N 1
ATOM 2850 C CA . TRP B 1 134 ? 30.801 11.106 36.799 1.00 35.50 111 TRP C CA 1
ATOM 2851 C C . TRP B 1 134 ? 31.065 10.477 38.159 1.00 42.26 111 TRP C C 1
ATOM 2852 O O . TRP B 1 134 ? 32.132 10.683 38.749 1.00 40.84 111 TRP C O 1
ATOM 2863 N N . VAL B 1 135 ? 30.091 9.716 38.678 1.00 42.92 112 VAL C N 1
ATOM 2864 C CA . VAL B 1 135 ? 30.206 9.130 40.014 1.00 43.62 112 VAL C CA 1
ATOM 2865 C C . VAL B 1 135 ? 31.305 8.074 40.055 1.00 42.45 112 VAL C C 1
ATOM 2866 O O . VAL B 1 135 ? 32.051 7.976 41.035 1.00 40.97 112 VAL C O 1
ATOM 2870 N N . GLU B 1 136 ? 31.421 7.269 38.999 1.00 43.22 113 GLU C N 1
ATOM 2871 C CA . GLU B 1 136 ? 32.463 6.251 38.966 1.00 40.24 113 GLU C CA 1
ATOM 2872 C C . GLU B 1 136 ? 33.835 6.889 38.808 1.00 47.35 113 GLU C C 1
ATOM 2873 O O . GLU B 1 136 ? 34.769 6.562 39.550 1.00 52.96 113 GLU C O 1
ATOM 2879 N N . ALA B 1 137 ? 33.978 7.818 37.860 1.00 42.32 114 ALA C N 1
ATOM 2880 C CA . ALA B 1 137 ? 35.277 8.448 37.653 1.00 41.37 114 ALA C CA 1
ATOM 2881 C C . ALA B 1 137 ? 35.781 9.111 38.929 1.00 44.11 114 ALA C C 1
ATOM 2882 O O . ALA B 1 137 ? 36.983 9.075 39.224 1.00 45.12 114 ALA C O 1
ATOM 2884 N N . LEU B 1 138 ? 34.877 9.697 39.716 1.00 40.27 115 LEU C N 1
ATOM 2885 C CA . LEU B 1 138 ? 35.310 10.388 40.926 1.00 42.65 115 LEU C CA 1
ATOM 2886 C C . LEU B 1 138 ? 35.874 9.414 41.957 1.00 46.29 115 LEU C C 1
ATOM 2887 O O . LEU B 1 138 ? 36.891 9.709 42.600 1.00 44.48 115 LEU C O 1
ATOM 2892 N N . ARG B 1 139 ? 35.233 8.248 42.121 1.00 45.62 116 ARG C N 1
ATOM 2893 C CA . ARG B 1 139 ? 35.773 7.209 43.000 1.00 48.32 116 ARG C CA 1
ATOM 2894 C C . ARG B 1 139 ? 37.156 6.751 42.535 1.00 46.86 116 ARG C C 1
ATOM 2895 O O . ARG B 1 139 ? 38.042 6.480 43.352 1.00 43.29 116 ARG C O 1
ATOM 2903 N N . ILE B 1 140 ? 37.359 6.679 41.222 1.00 46.84 117 ILE C N 1
ATOM 2904 C CA . ILE B 1 140 ? 38.683 6.412 40.677 1.00 44.40 117 ILE C CA 1
ATOM 2905 C C . ILE B 1 140 ? 39.645 7.540 41.038 1.00 47.45 117 ILE C C 1
ATOM 2906 O O . ILE B 1 140 ? 40.826 7.295 41.312 1.00 47.08 117 ILE C O 1
ATOM 2911 N N . SER B 1 141 ? 39.166 8.799 41.021 1.00 49.67 118 SER C N 1
ATOM 2912 C CA . SER B 1 141 ? 40.035 9.947 41.316 1.00 43.69 118 SER C CA 1
ATOM 2913 C C . SER B 1 141 ? 40.380 10.078 42.791 1.00 45.52 118 SER C C 1
ATOM 2914 O O . SER B 1 141 ? 41.396 10.703 43.112 1.00 49.39 118 SER C O 1
ATOM 2917 N N . ARG B 1 142 ? 39.563 9.524 43.694 1.00 42.43 119 ARG C N 1
ATOM 2918 C CA . ARG B 1 142 ? 39.971 9.386 45.086 1.00 43.22 119 ARG C CA 1
ATOM 2919 C C . ARG B 1 142 ? 40.889 8.181 45.273 1.00 47.72 119 ARG C C 1
ATOM 2920 O O . ARG B 1 142 ? 41.659 8.134 46.236 1.00 41.89 119 ARG C O 1
ATOM 2922 N N . ASP B 1 143 ? 40.809 7.213 44.365 1.00 44.92 120 ASP C N 1
ATOM 2923 C CA . ASP B 1 143 ? 41.675 6.043 44.409 1.00 48.59 120 ASP C CA 1
ATOM 2924 C C . ASP B 1 143 ? 43.109 6.394 44.013 1.00 50.90 120 ASP C C 1
ATOM 2925 O O . ASP B 1 143 ? 44.060 5.987 44.687 1.00 54.13 120 ASP C O 1
ATOM 2930 N N . LEU B 1 144 ? 43.285 7.156 42.924 1.00 52.74 121 LEU C N 1
ATOM 2931 C CA . LEU B 1 144 ? 44.616 7.521 42.434 1.00 44.95 121 LEU C CA 1
ATOM 2932 C C . LEU B 1 144 ? 45.225 8.665 43.250 1.00 47.86 121 LEU C C 1
ATOM 2933 O O . LEU B 1 144 ? 46.323 8.534 43.797 1.00 51.93 121 LEU C O 1
ATOM 2938 N N . THR B 1 145 ? 44.543 9.808 43.312 1.00 52.53 122 THR C N 1
ATOM 2939 C CA . THR B 1 145 ? 44.877 10.833 44.296 1.00 50.06 122 THR C CA 1
ATOM 2940 C C . THR B 1 145 ? 44.619 10.288 45.700 1.00 50.75 122 THR C C 1
ATOM 2941 O O . THR B 1 145 ? 43.907 9.304 45.890 1.00 57.17 122 THR C O 1
ATOM 2945 N N . GLY B 1 146 ? 45.191 10.937 46.695 1.00 53.38 123 GLY C N 1
ATOM 2946 C CA . GLY B 1 146 ? 44.722 10.726 48.049 1.00 50.73 123 GLY C CA 1
ATOM 2947 C C . GLY B 1 146 ? 43.644 11.700 48.474 1.00 52.94 123 GLY C C 1
ATOM 2948 O O . GLY B 1 146 ? 43.256 11.713 49.648 1.00 47.37 123 GLY C O 1
ATOM 2949 N N . ARG B 1 147 ? 43.173 12.540 47.550 1.00 55.07 124 ARG C N 1
ATOM 2950 C CA . ARG B 1 147 ? 42.349 13.703 47.846 1.00 58.20 124 ARG C CA 1
ATOM 2951 C C . ARG B 1 147 ? 41.074 13.673 47.008 1.00 54.60 124 ARG C C 1
ATOM 2952 O O . ARG B 1 147 ? 40.805 12.729 46.252 1.00 51.43 124 ARG C O 1
ATOM 2954 N N . ALA B 1 148 ? 40.268 14.713 47.199 1.00 50.74 125 ALA C N 1
ATOM 2955 C CA . ALA B 1 148 ? 39.059 14.984 46.435 1.00 50.38 125 ALA C CA 1
ATOM 2956 C C . ALA B 1 148 ? 38.539 16.350 46.853 1.00 44.48 125 ALA C C 1
ATOM 2957 O O . ALA B 1 148 ? 38.646 16.722 48.025 1.00 44.60 125 ALA C O 1
ATOM 2959 N N . LEU B 1 149 ? 38.029 17.104 45.890 1.00 44.25 126 LEU C N 1
ATOM 2960 C CA . LEU B 1 149 ? 37.386 18.373 46.194 1.00 43.80 126 LEU C CA 1
ATOM 2961 C C . LEU B 1 149 ? 35.912 18.154 46.498 1.00 44.87 126 LEU C C 1
ATOM 2962 O O . LEU B 1 149 ? 35.337 17.116 46.139 1.00 47.95 126 LEU C O 1
ATOM 2967 N N . PRO B 1 150 ? 35.263 19.103 47.170 1.00 43.66 127 PRO C N 1
ATOM 2968 C CA . PRO B 1 150 ? 33.813 18.989 47.374 1.00 39.91 127 PRO C CA 1
ATOM 2969 C C . PRO B 1 150 ? 33.085 18.937 46.038 1.00 44.61 127 PRO C C 1
ATOM 2970 O O . PRO B 1 150 ? 33.368 19.729 45.134 1.00 46.46 127 PRO C O 1
ATOM 2974 N N . VAL B 1 151 ? 32.132 18.001 45.918 1.00 40.95 128 VAL C N 1
ATOM 2975 C CA . VAL B 1 151 ? 31.302 17.955 44.715 1.00 41.81 128 VAL C CA 1
ATOM 2976 C C . VAL B 1 151 ? 30.676 19.328 44.467 1.00 44.77 128 VAL C C 1
ATOM 2977 O O . VAL B 1 151 ? 30.538 19.778 43.319 1.00 45.74 128 VAL C O 1
ATOM 2981 N N . ALA B 1 152 ? 30.303 20.026 45.541 1.00 40.33 129 ALA C N 1
ATOM 2982 C CA . ALA B 1 152 ? 29.693 21.335 45.372 1.00 43.85 129 ALA C CA 1
ATOM 2983 C C . ALA B 1 152 ? 30.570 22.264 44.551 1.00 39.18 129 ALA C C 1
ATOM 2984 O O . ALA B 1 152 ? 30.052 23.131 43.840 1.00 42.91 129 ALA C O 1
ATOM 2986 N N . ARG B 1 153 ? 31.890 22.064 44.584 1.00 42.77 130 ARG C N 1
ATOM 2987 C CA . ARG B 1 153 ? 32.786 22.878 43.770 1.00 42.48 130 ARG C CA 1
ATOM 2988 C C . ARG B 1 153 ? 32.754 22.460 42.306 1.00 39.81 130 ARG C C 1
ATOM 2989 O O . ARG B 1 153 ? 32.807 23.312 41.411 1.00 40.79 130 ARG C O 1
ATOM 2997 N N . LEU B 1 154 ? 32.678 21.158 42.044 1.00 35.49 131 LEU C N 1
ATOM 2998 C CA . LEU B 1 154 ? 32.691 20.692 40.664 1.00 36.28 131 LEU C CA 1
ATOM 2999 C C . LEU B 1 154 ? 31.447 21.128 39.905 1.00 39.54 131 LEU C C 1
ATOM 3000 O O . LEU B 1 154 ? 31.514 21.350 38.691 1.00 43.19 131 LEU C O 1
ATOM 3005 N N . LEU B 1 155 ? 30.315 21.282 40.597 1.00 37.69 132 LEU C N 1
ATOM 3006 C CA . LEU B 1 155 ? 29.061 21.651 39.957 1.00 37.06 132 LEU C CA 1
ATOM 3007 C C . LEU B 1 155 ? 28.743 23.136 40.011 1.00 35.76 132 LEU C C 1
ATOM 3008 O O . LEU B 1 155 ? 27.746 23.537 39.405 1.00 38.66 132 LEU C O 1
ATOM 3013 N N . ALA B 1 156 ? 29.556 23.952 40.699 1.00 34.45 133 ALA C N 1
ATOM 3014 C CA . ALA B 1 156 ? 29.220 25.364 40.928 1.00 36.77 133 ALA C CA 1
ATOM 3015 C C . ALA B 1 156 ? 29.008 26.130 39.625 1.00 33.15 133 ALA C C 1
ATOM 3016 O O . ALA B 1 156 ? 27.932 26.691 39.390 1.00 36.52 133 ALA C O 1
ATOM 3018 N N . ASP B 1 157 ? 30.024 26.140 38.753 1.00 39.96 134 ASP C N 1
ATOM 3019 C CA . ASP B 1 157 ? 29.957 26.908 37.511 1.00 34.43 134 ASP C CA 1
ATOM 3020 C C . ASP B 1 157 ? 28.779 26.469 36.657 1.00 32.07 134 ASP C C 1
ATOM 3021 O O . ASP B 1 157 ? 28.176 27.288 35.962 1.00 33.16 134 ASP C O 1
ATOM 3026 N N . ALA B 1 158 ? 28.504 25.161 36.630 1.00 34.35 135 ALA C N 1
ATOM 3027 C CA . ALA B 1 158 ? 27.355 24.619 35.910 1.00 29.32 135 ALA C CA 1
ATOM 3028 C C . ALA B 1 158 ? 26.056 25.116 36.522 1.00 35.31 135 ALA C C 1
ATOM 3029 O O . ALA B 1 158 ? 25.122 25.490 35.803 1.00 34.27 135 ALA C O 1
ATOM 3031 N N . ILE B 1 159 ? 25.979 25.104 37.858 1.00 35.99 136 ILE C N 1
ATOM 3032 C CA . ILE B 1 159 ? 24.855 25.705 38.570 1.00 37.01 136 ILE C CA 1
ATOM 3033 C C . ILE B 1 159 ? 24.759 27.182 38.221 1.00 41.88 136 ILE C C 1
ATOM 3034 O O . ILE B 1 159 ? 23.712 27.669 37.769 1.00 34.03 136 ILE C O 1
ATOM 3039 N N . GLY B 1 160 ? 25.869 27.910 38.411 1.00 35.52 137 GLY C N 1
ATOM 3040 C CA . GLY B 1 160 ? 25.842 29.341 38.193 1.00 32.84 137 GLY C CA 1
ATOM 3041 C C . GLY B 1 160 ? 25.531 29.703 36.755 1.00 38.27 137 GLY C C 1
ATOM 3042 O O . GLY B 1 160 ? 24.841 30.690 36.491 1.00 43.59 137 GLY C O 1
ATOM 3043 N N . TYR B 1 161 ? 26.025 28.909 35.802 1.00 36.79 138 TYR C N 1
ATOM 3044 C CA . TYR B 1 161 ? 25.683 29.198 34.416 1.00 37.36 138 TYR C CA 1
ATOM 3045 C C . TYR B 1 161 ? 24.245 28.842 34.116 1.00 41.91 138 TYR C C 1
ATOM 3046 O O . TYR B 1 161 ? 23.654 29.436 33.207 1.00 45.09 138 TYR C O 1
ATOM 3055 N N . ALA B 1 162 ? 23.655 27.922 34.884 1.00 38.79 139 ALA C N 1
ATOM 3056 C CA . ALA B 1 162 ? 22.233 27.655 34.704 1.00 35.24 139 ALA C CA 1
ATOM 3057 C C . ALA B 1 162 ? 21.394 28.756 35.343 1.00 39.34 139 ALA C C 1
ATOM 3058 O O . ALA B 1 162 ? 20.511 29.329 34.694 1.00 42.09 139 ALA C O 1
ATOM 3060 N N . GLU B 1 163 ? 21.692 29.097 36.603 1.00 40.57 140 GLU C N 1
ATOM 3061 C CA . GLU B 1 163 ? 20.905 30.103 37.310 1.00 42.39 140 GLU C CA 1
ATOM 3062 C C . GLU B 1 163 ? 21.079 31.495 36.704 1.00 44.09 140 GLU C C 1
ATOM 3063 O O . GLU B 1 163 ? 20.083 32.172 36.424 1.00 41.54 140 GLU C O 1
ATOM 3069 N N . ASP B 1 164 ? 22.334 31.954 36.491 1.00 42.11 141 ASP C N 1
ATOM 3070 C CA . ASP B 1 164 ? 22.526 33.318 35.982 1.00 38.43 141 ASP C CA 1
ATOM 3071 C C . ASP B 1 164 ? 22.525 33.421 34.456 1.00 37.58 141 ASP C C 1
ATOM 3072 O O . ASP B 1 164 ? 22.183 34.486 33.940 1.00 36.20 141 ASP C O 1
ATOM 3077 N N . GLY B 1 165 ? 22.828 32.356 33.723 1.00 37.04 142 GLY C N 1
ATOM 3078 C CA . GLY B 1 165 ? 22.586 32.324 32.292 1.00 36.59 142 GLY C CA 1
ATOM 3079 C C . GLY B 1 165 ? 23.852 32.135 31.465 1.00 36.30 142 GLY C C 1
ATOM 3080 O O . GLY B 1 165 ? 24.977 32.217 31.951 1.00 40.65 142 GLY C O 1
ATOM 3081 N N . ILE B 1 166 ? 23.624 31.853 30.188 1.00 34.35 143 ILE C N 1
ATOM 3082 C CA . ILE B 1 166 ? 24.675 31.661 29.194 1.00 32.06 143 ILE C CA 1
ATOM 3083 C C . ILE B 1 166 ? 24.480 32.669 28.070 1.00 32.73 143 ILE C C 1
ATOM 3084 O O . ILE B 1 166 ? 23.391 33.234 27.884 1.00 30.09 143 ILE C O 1
ATOM 3089 N N . PRO B 1 167 ? 25.542 32.964 27.323 1.00 37.93 144 PRO C N 1
ATOM 3090 C CA . PRO B 1 167 ? 25.368 33.580 26.008 1.00 32.66 144 PRO C CA 1
ATOM 3091 C C . PRO B 1 167 ? 24.885 32.490 25.073 1.00 33.00 144 PRO C C 1
ATOM 3092 O O . PRO B 1 167 ? 25.532 31.447 24.950 1.00 35.05 144 PRO C O 1
ATOM 3096 N N . VAL B 1 168 ? 23.716 32.688 24.480 1.00 34.18 145 VAL C N 1
ATOM 3097 C CA . VAL B 1 168 ? 23.211 31.684 23.559 1.00 33.11 145 VAL C CA 1
ATOM 3098 C C . VAL B 1 168 ? 24.245 31.515 22.464 1.00 33.00 145 VAL C C 1
ATOM 3099 O O . VAL B 1 168 ? 24.602 32.487 21.787 1.00 33.66 145 VAL C O 1
ATOM 3103 N N . THR B 1 169 ? 24.760 30.296 22.312 1.00 31.38 146 THR C N 1
ATOM 3104 C CA . THR B 1 169 ? 25.586 29.999 21.157 1.00 32.01 146 THR C CA 1
ATOM 3105 C C . THR B 1 169 ? 24.752 30.081 19.885 1.00 38.68 146 THR C C 1
ATOM 3106 O O . THR B 1 169 ? 23.514 30.088 19.916 1.00 41.86 146 THR C O 1
ATOM 3110 N N . ALA B 1 170 ? 25.447 30.192 18.753 1.00 41.84 147 ALA C N 1
ATOM 3111 C CA . ALA B 1 170 ? 24.749 30.157 17.474 1.00 38.81 147 ALA C CA 1
ATOM 3112 C C . ALA B 1 170 ? 24.232 28.759 17.162 1.00 37.09 147 ALA C C 1
ATOM 3113 O O . ALA B 1 170 ? 23.174 28.615 16.541 1.00 43.41 147 ALA C O 1
ATOM 3115 N N . SER B 1 171 ? 24.960 27.711 17.557 1.00 38.55 148 SER C N 1
ATOM 3116 C CA . SER B 1 171 ? 24.467 26.380 17.210 1.00 41.69 148 SER C CA 1
ATOM 3117 C C . SER B 1 171 ? 23.233 26.017 18.033 1.00 41.80 148 SER C C 1
ATOM 3118 O O . SER B 1 171 ? 22.361 25.293 17.547 1.00 46.58 148 SER C O 1
ATOM 3121 N N . GLN B 1 172 ? 23.120 26.525 19.259 1.00 40.46 149 GLN C N 1
ATOM 3122 C CA . GLN B 1 172 ? 21.871 26.360 19.998 1.00 41.72 149 GLN C CA 1
ATOM 3123 C C . GLN B 1 172 ? 20.715 27.096 19.329 1.00 40.49 149 GLN C C 1
ATOM 3124 O O . GLN B 1 172 ? 19.597 26.576 19.262 1.00 44.69 149 GLN C O 1
ATOM 3130 N N . ALA B 1 173 ? 20.951 28.315 18.851 1.00 39.42 150 ALA C N 1
ATOM 3131 C CA . ALA B 1 173 ? 19.898 29.039 18.147 1.00 37.37 150 ALA C CA 1
ATOM 3132 C C . ALA B 1 173 ? 19.465 28.300 16.888 1.00 37.68 150 ALA C C 1
ATOM 3133 O O . ALA B 1 173 ? 18.268 28.156 16.620 1.00 39.73 150 ALA C O 1
ATOM 3135 N N . HIS B 1 174 ? 20.426 27.829 16.100 1.00 39.32 151 HIS C N 1
ATOM 3136 C CA . HIS B 1 174 ? 20.089 27.135 14.861 1.00 42.47 151 HIS C CA 1
ATOM 3137 C C . HIS B 1 174 ? 19.365 25.816 15.138 1.00 45.59 151 HIS C C 1
ATOM 3138 O O . HIS B 1 174 ? 18.289 25.563 14.583 1.00 53.29 151 HIS C O 1
ATOM 3145 N N . ALA B 1 175 ? 19.932 24.963 15.999 1.00 43.58 152 ALA C N 1
ATOM 3146 C CA . ALA B 1 175 ? 19.281 23.698 16.329 1.00 42.70 152 ALA C CA 1
ATOM 3147 C C . ALA B 1 175 ? 17.855 23.916 16.827 1.00 38.44 152 ALA C C 1
ATOM 3148 O O . ALA B 1 175 ? 16.924 23.238 16.390 1.00 43.47 152 ALA C O 1
ATOM 3150 N N . THR B 1 176 ? 17.666 24.884 17.723 1.00 40.30 153 THR C N 1
ATOM 3151 C CA . THR B 1 176 ? 16.337 25.177 18.249 1.00 37.34 153 THR C CA 1
ATOM 3152 C C . THR B 1 176 ? 15.393 25.646 17.149 1.00 39.18 153 THR C C 1
ATOM 3153 O O . THR B 1 176 ? 14.264 25.167 17.042 1.00 45.05 153 THR C O 1
ATOM 3157 N N . ALA B 1 177 ? 15.837 26.579 16.311 1.00 45.20 154 ALA C N 1
ATOM 3158 C CA . ALA B 1 177 ? 14.986 27.050 15.219 1.00 46.12 154 ALA C CA 1
ATOM 3159 C C . ALA B 1 177 ? 14.696 25.938 14.208 1.00 46.91 154 ALA C C 1
ATOM 3160 O O . ALA B 1 177 ? 13.544 25.758 13.788 1.00 42.27 154 ALA C O 1
ATOM 3162 N N . SER B 1 178 ? 15.730 25.191 13.790 1.00 39.19 155 SER C N 1
ATOM 3163 C CA . SER B 1 178 ? 15.567 24.242 12.691 1.00 39.64 155 SER C CA 1
ATOM 3164 C C . SER B 1 178 ? 14.861 22.957 13.107 1.00 46.22 155 SER C C 1
ATOM 3165 O O . SER B 1 178 ? 14.574 22.113 12.247 1.00 45.19 155 SER C O 1
ATOM 3168 N N . LYS B 1 179 ? 14.569 22.790 14.393 1.00 43.61 156 LYS C N 1
ATOM 3169 C CA . LYS B 1 179 ? 13.750 21.686 14.867 1.00 47.77 156 LYS C CA 1
ATOM 3170 C C . LYS B 1 179 ? 12.514 22.205 15.592 1.00 46.63 156 LYS C C 1
ATOM 3171 O O . LYS B 1 179 ? 11.786 21.410 16.207 1.00 41.38 156 LYS C O 1
ATOM 3173 N N . LEU B 1 180 ? 12.265 23.524 15.511 1.00 45.44 157 LEU C N 1
ATOM 3174 C CA . LEU B 1 180 ? 11.236 24.188 16.315 1.00 43.93 157 LEU C CA 1
ATOM 3175 C C . LEU B 1 180 ? 9.844 23.673 15.975 1.00 44.85 157 LEU C C 1
ATOM 3176 O O . LEU B 1 180 ? 9.026 23.419 16.864 1.00 44.29 157 LEU C O 1
ATOM 3181 N N . GLU B 1 181 ? 9.542 23.567 14.682 1.00 49.27 158 GLU C N 1
ATOM 3182 C CA . GLU B 1 181 ? 8.228 23.146 14.206 1.00 50.81 158 GLU C CA 1
ATOM 3183 C C . GLU B 1 181 ? 7.984 21.648 14.384 1.00 51.72 158 GLU C C 1
ATOM 3184 O O . GLU B 1 181 ? 7.091 21.087 13.738 1.00 58.46 158 GLU C O 1
ATOM 3186 N N . GLU B 1 182 ? 8.783 20.978 15.215 1.00 50.39 159 GLU C N 1
ATOM 3187 C CA . GLU B 1 182 ? 8.666 19.529 15.371 1.00 51.32 159 GLU C CA 1
ATOM 3188 C C . GLU B 1 182 ? 8.688 19.122 16.837 1.00 47.39 159 GLU C C 1
ATOM 3189 O O . GLU B 1 182 ? 7.974 18.203 17.256 1.00 49.76 159 GLU C O 1
ATOM 3195 N N . LEU B 1 183 ? 9.567 19.753 17.596 1.00 42.39 160 LEU C N 1
ATOM 3196 C CA . LEU B 1 183 ? 9.658 19.573 19.031 1.00 40.02 160 LEU C CA 1
ATOM 3197 C C . LEU B 1 183 ? 8.767 20.536 19.789 1.00 43.08 160 LEU C C 1
ATOM 3198 O O . LEU B 1 183 ? 8.709 20.452 21.018 1.00 43.92 160 LEU C O 1
ATOM 3203 N N . ARG B 1 184 ? 8.073 21.442 19.083 1.00 44.34 161 ARG C N 1
ATOM 3204 C CA . ARG B 1 184 ? 7.385 22.546 19.745 1.00 38.48 161 ARG C CA 1
ATOM 3205 C C . ARG B 1 184 ? 6.437 22.055 20.818 1.00 41.22 161 ARG C C 1
ATOM 3206 O O . ARG B 1 184 ? 6.360 22.643 21.905 1.00 43.28 161 ARG C O 1
ATOM 3214 N N . HIS B 1 185 ? 5.760 20.940 20.566 1.00 39.27 162 HIS C N 1
ATOM 3215 C CA . HIS B 1 185 ? 4.659 20.529 21.419 1.00 39.80 162 HIS C CA 1
ATOM 3216 C C . HIS B 1 185 ? 5.054 19.498 22.457 1.00 43.41 162 HIS C C 1
ATOM 3217 O O . HIS B 1 185 ? 4.235 19.198 23.341 1.00 38.73 162 HIS C O 1
ATOM 3224 N N . GLN B 1 186 ? 6.300 19.006 22.408 1.00 43.24 163 GLN C N 1
ATOM 3225 C CA . GLN B 1 186 ? 6.755 17.983 23.329 1.00 35.49 163 GLN C CA 1
ATOM 3226 C C . GLN B 1 186 ? 6.771 18.543 24.748 1.00 38.07 163 GLN C C 1
ATOM 3227 O O . GLN B 1 186 ? 6.985 19.744 24.950 1.00 37.95 163 GLN C O 1
ATOM 3233 N N . PRO B 1 187 ? 6.544 17.693 25.746 1.00 38.32 164 PRO C N 1
ATOM 3234 C CA . PRO B 1 187 ? 6.437 18.175 27.136 1.00 34.97 164 PRO C CA 1
ATOM 3235 C C . PRO B 1 187 ? 7.677 18.936 27.579 1.00 43.19 164 PRO C C 1
ATOM 3236 O O . PRO B 1 187 ? 8.808 18.448 27.475 1.00 46.10 164 PRO C O 1
ATOM 3240 N N . GLY B 1 188 ? 7.468 20.171 28.021 1.00 41.38 165 GLY C N 1
ATOM 3241 C CA . GLY B 1 188 ? 8.568 20.959 28.533 1.00 41.31 165 GLY C CA 1
ATOM 3242 C C . GLY B 1 188 ? 9.376 21.691 27.485 1.00 40.73 165 GLY C C 1
ATOM 3243 O O . GLY B 1 188 ? 10.178 22.567 27.845 1.00 42.42 165 GLY C O 1
ATOM 3244 N N . PHE B 1 189 ? 9.178 21.393 26.201 1.00 36.09 166 PHE C N 1
ATOM 3245 C CA . PHE B 1 189 ? 10.063 21.945 25.192 1.00 34.72 166 PHE C CA 1
ATOM 3246 C C . PHE B 1 189 ? 10.019 23.463 25.194 1.00 38.86 166 PHE C C 1
ATOM 3247 O O . PHE B 1 189 ? 11.051 24.119 25.394 1.00 37.81 166 PHE C O 1
ATOM 3255 N N . SER B 1 190 ? 8.829 24.038 24.949 1.00 42.88 167 SER C N 1
ATOM 3256 C CA . SER B 1 190 ? 8.681 25.490 24.834 1.00 31.73 167 SER C CA 1
ATOM 3257 C C . SER B 1 190 ? 9.089 26.186 26.118 1.00 29.94 167 SER C C 1
ATOM 3258 O O . SER B 1 190 ? 9.872 27.140 26.098 1.00 33.94 167 SER C O 1
ATOM 3261 N N . GLU B 1 191 ? 8.613 25.678 27.254 1.00 31.32 168 GLU C N 1
ATOM 3262 C CA . GLU B 1 191 ? 8.878 26.317 28.538 1.00 31.18 168 GLU C CA 1
ATOM 3263 C C . GLU B 1 191 ? 10.359 26.457 28.824 1.00 32.60 168 GLU C C 1
ATOM 3264 O O . GLU B 1 191 ? 10.751 27.337 29.600 1.00 30.31 168 GLU C O 1
ATOM 3266 N N . THR B 1 192 ? 11.192 25.598 28.235 1.00 35.43 169 THR C N 1
ATOM 3267 C CA . THR B 1 192 ? 12.594 25.502 28.617 1.00 34.36 169 THR C CA 1
ATOM 3268 C C . THR B 1 192 ? 13.570 25.952 27.540 1.00 34.48 169 THR C C 1
ATOM 3269 O O . THR B 1 192 ? 14.575 26.575 27.874 1.00 32.53 169 THR C O 1
ATOM 3273 N N . TRP B 1 193 ? 13.284 25.698 26.254 1.00 34.39 170 TRP C N 1
ATOM 3274 C CA . TRP B 1 193 ? 14.180 26.055 25.158 1.00 31.71 170 TRP C CA 1
ATOM 3275 C C . TRP B 1 193 ? 13.695 27.249 24.345 1.00 39.94 170 TRP C C 1
ATOM 3276 O O . TRP B 1 193 ? 14.458 27.757 23.507 1.00 40.81 170 TRP C O 1
ATOM 3287 N N . LEU B 1 194 ? 12.453 27.696 24.543 1.00 39.26 171 LEU C N 1
ATOM 3288 C CA . LEU B 1 194 ? 11.896 28.816 23.801 1.00 33.18 171 LEU C CA 1
ATOM 3289 C C . LEU B 1 194 ? 11.971 30.106 24.603 1.00 31.84 171 LEU C C 1
ATOM 3290 O O . LEU B 1 194 ? 12.068 30.105 25.831 1.00 36.25 171 LEU C O 1
ATOM 3295 N N . VAL B 1 195 ? 11.913 31.218 23.883 1.00 29.77 172 VAL C N 1
ATOM 3296 C CA . VAL B 1 195 ? 11.839 32.540 24.482 1.00 34.66 172 VAL C CA 1
ATOM 3297 C C . VAL B 1 195 ? 10.741 33.312 23.761 1.00 38.80 172 VAL C C 1
ATOM 3298 O O . VAL B 1 195 ? 10.819 33.518 22.541 1.00 38.45 172 VAL C O 1
ATOM 3302 N N . ALA B 1 196 ? 9.714 33.721 24.510 1.00 35.94 173 ALA C N 1
ATOM 3303 C CA . ALA B 1 196 ? 8.501 34.289 23.925 1.00 37.62 173 ALA C CA 1
ATOM 3304 C C . ALA B 1 196 ? 7.934 33.398 22.823 1.00 36.16 173 ALA C C 1
ATOM 3305 O O . ALA B 1 196 ? 7.247 33.882 21.913 1.00 32.54 173 ALA C O 1
ATOM 3307 N N . GLY B 1 197 ? 8.244 32.100 22.884 1.00 36.29 174 GLY C N 1
ATOM 3308 C CA . GLY B 1 197 ? 7.746 31.122 21.938 1.00 33.52 174 GLY C CA 1
ATOM 3309 C C . GLY B 1 197 ? 8.532 30.946 20.652 1.00 38.05 174 GLY C C 1
ATOM 3310 O O . GLY B 1 197 ? 8.082 30.191 19.777 1.00 34.97 174 GLY C O 1
ATOM 3311 N N . GLU B 1 198 ? 9.694 31.590 20.497 1.00 34.82 175 GLU C N 1
ATOM 3312 C CA . GLU B 1 198 ? 10.543 31.285 19.343 1.00 37.11 175 GLU C CA 1
ATOM 3313 C C . GLU B 1 198 ? 11.938 30.824 19.782 1.00 34.15 175 GLU C C 1
ATOM 3314 O O . GLU B 1 198 ? 12.263 30.792 20.974 1.00 34.34 175 GLU C O 1
ATOM 3320 N N . ALA B 1 199 ? 12.758 30.453 18.792 1.00 33.10 176 ALA C N 1
ATOM 3321 C CA . ALA B 1 199 ? 14.156 30.105 19.049 1.00 36.21 176 ALA C CA 1
ATOM 3322 C C . ALA B 1 199 ? 14.919 31.336 19.530 1.00 35.10 176 ALA C C 1
ATOM 3323 O O . ALA B 1 199 ? 14.718 32.431 18.996 1.00 33.08 176 ALA C O 1
ATOM 3325 N N . PRO B 1 200 ? 15.773 31.197 20.547 1.00 35.47 177 PRO C N 1
ATOM 3326 C CA . PRO B 1 200 ? 16.435 32.381 21.128 1.00 34.40 177 PRO C CA 1
ATOM 3327 C C . PRO B 1 200 ? 17.476 33.011 20.220 1.00 31.73 177 PRO C C 1
ATOM 3328 O O . PRO B 1 200 ? 18.105 32.351 19.389 1.00 37.52 177 PRO C O 1
ATOM 3332 N N . ARG B 1 201 ? 17.647 34.317 20.396 1.00 32.58 178 ARG C N 1
ATOM 3333 C CA . ARG B 1 201 ? 18.565 35.096 19.560 1.00 37.09 178 ARG C CA 1
ATOM 3334 C C . ARG B 1 201 ? 20.024 34.843 19.970 1.00 31.69 178 ARG C C 1
ATOM 3335 O O . ARG B 1 201 ? 20.353 34.939 21.162 1.00 27.94 178 ARG C O 1
ATOM 3337 N N . PRO B 1 202 ? 20.918 34.531 19.015 1.00 33.90 179 PRO C N 1
ATOM 3338 C CA . PRO B 1 202 ? 22.356 34.424 19.332 1.00 34.21 179 PRO C CA 1
ATOM 3339 C C . PRO B 1 202 ? 22.877 35.678 20.017 1.00 32.76 179 PRO C C 1
ATOM 3340 O O . PRO B 1 202 ? 22.503 36.796 19.666 1.00 36.12 179 PRO C O 1
ATOM 3344 N N . GLY B 1 203 ? 23.730 35.485 21.021 1.00 30.42 180 GLY C N 1
ATOM 3345 C CA . GLY B 1 203 ? 24.274 36.596 21.788 1.00 33.66 180 GLY C CA 1
ATOM 3346 C C . GLY B 1 203 ? 23.438 37.106 22.955 1.00 39.01 180 GLY C C 1
ATOM 3347 O O . GLY B 1 203 ? 23.891 38.019 23.673 1.00 44.07 180 GLY C O 1
ATOM 3348 N N . SER B 1 204 ? 22.251 36.552 23.181 1.00 33.84 181 SER C N 1
ATOM 3349 C CA . SER B 1 204 ? 21.414 36.948 24.305 1.00 34.06 181 SER C CA 1
ATOM 3350 C C . SER B 1 204 ? 21.680 36.080 25.532 1.00 30.33 181 SER C C 1
ATOM 3351 O O . SER B 1 204 ? 22.249 34.989 25.448 1.00 29.06 181 SER C O 1
ATOM 3354 N N . ARG B 1 205 ? 21.262 36.603 26.684 1.00 30.67 182 ARG C N 1
ATOM 3355 C CA . ARG B 1 205 ? 21.355 35.898 27.954 1.00 27.61 182 ARG C CA 1
ATOM 3356 C C . ARG B 1 205 ? 20.182 34.929 28.102 1.00 32.55 182 ARG C C 1
ATOM 3357 O O . ARG B 1 205 ? 19.019 35.334 28.009 1.00 31.88 182 ARG C O 1
ATOM 3365 N N . PHE B 1 206 ? 20.493 33.655 28.371 1.00 34.36 183 PHE C N 1
ATOM 3366 C CA . PHE B 1 206 ? 19.525 32.558 28.401 1.00 31.68 183 PHE C CA 1
ATOM 3367 C C . PHE B 1 206 ? 19.681 31.805 29.711 1.00 35.23 183 PHE C C 1
ATOM 3368 O O . PHE B 1 206 ? 20.770 31.305 30.014 1.00 38.07 183 PHE C O 1
ATOM 3376 N N . ARG B 1 207 ? 18.607 31.736 30.488 1.00 31.49 184 ARG C N 1
ATOM 3377 C CA . ARG B 1 207 ? 18.623 31.124 31.809 1.00 33.91 184 ARG C CA 1
ATOM 3378 C C . ARG B 1 207 ? 17.975 29.740 31.751 1.00 36.23 184 ARG C C 1
ATOM 3379 O O . ARG B 1 207 ? 17.229 29.425 30.822 1.00 35.35 184 ARG C O 1
ATOM 3387 N N . GLN B 1 208 ? 18.279 28.911 32.764 1.00 36.00 185 GLN C N 1
ATOM 3388 C CA . GLN B 1 208 ? 17.748 27.547 32.890 1.00 33.15 185 GLN C CA 1
ATOM 3389 C C . GLN B 1 208 ? 17.455 27.271 34.367 1.00 40.07 185 GLN C C 1
ATOM 3390 O O . GLN B 1 208 ? 18.224 26.590 35.064 1.00 41.31 185 GLN C O 1
ATOM 3396 N N . PRO B 1 209 ? 16.348 27.817 34.889 1.00 39.66 186 PRO C N 1
ATOM 3397 C CA . PRO B 1 209 ? 16.109 27.743 36.340 1.00 37.83 186 PRO C CA 1
ATOM 3398 C C . PRO B 1 209 ? 15.756 26.363 36.825 1.00 36.47 186 PRO C C 1
ATOM 3399 O O . PRO B 1 209 ? 16.063 26.036 37.977 1.00 38.31 186 PRO C O 1
ATOM 3403 N N . ALA B 1 210 ? 15.093 25.555 35.996 1.00 41.89 187 ALA C N 1
ATOM 3404 C CA . ALA B 1 210 ? 14.787 24.184 36.396 1.00 45.03 187 ALA C CA 1
ATOM 3405 C C . ALA B 1 210 ? 16.070 23.362 36.505 1.00 39.91 187 ALA C C 1
ATOM 3406 O O . ALA B 1 210 ? 16.317 22.710 37.526 1.00 40.83 187 ALA C O 1
ATOM 3408 N N . LEU B 1 211 ? 16.919 23.413 35.473 1.00 39.54 188 LEU C N 1
ATOM 3409 C CA . LEU B 1 211 ? 18.197 22.709 35.534 1.00 38.43 188 LEU C CA 1
ATOM 3410 C C . LEU B 1 211 ? 19.076 23.214 36.672 1.00 37.34 188 LEU C C 1
ATOM 3411 O O . LEU B 1 211 ? 19.870 22.441 37.223 1.00 36.11 188 LEU C O 1
ATOM 3416 N N . ALA B 1 212 ? 18.939 24.485 37.060 1.00 29.50 189 ALA C N 1
ATOM 3417 C CA . ALA B 1 212 ? 19.761 24.972 38.154 1.00 29.03 189 ALA C CA 1
ATOM 3418 C C . ALA B 1 212 ? 19.391 24.291 39.466 1.00 35.23 189 ALA C C 1
ATOM 3419 O O . ALA B 1 212 ? 20.267 23.787 40.180 1.00 35.49 189 ALA C O 1
ATOM 3421 N N . GLY B 1 213 ? 18.095 24.216 39.776 1.00 33.34 190 GLY C N 1
ATOM 3422 C CA . GLY B 1 213 ? 17.672 23.445 40.936 1.00 33.98 190 GLY C CA 1
ATOM 3423 C C . GLY B 1 213 ? 18.070 21.974 40.866 1.00 35.65 190 GLY C C 1
ATOM 3424 O O . GLY B 1 213 ? 18.436 21.373 41.880 1.00 36.80 190 GLY C O 1
ATOM 3425 N N . THR B 1 214 ? 18.003 21.372 39.673 1.00 32.88 191 THR C N 1
ATOM 3426 C CA . THR B 1 214 ? 18.445 19.986 39.513 1.00 36.31 191 THR C CA 1
ATOM 3427 C C . THR B 1 214 ? 19.915 19.829 39.894 1.00 40.38 191 THR C C 1
ATOM 3428 O O . THR B 1 214 ? 20.268 18.969 40.707 1.00 37.82 191 THR C O 1
ATOM 3432 N N . LEU B 1 215 ? 20.785 20.675 39.325 1.00 42.37 192 LEU C N 1
ATOM 3433 C CA . LEU B 1 215 ? 22.203 20.640 39.671 1.00 37.44 192 LEU C CA 1
ATOM 3434 C C . LEU B 1 215 ? 22.410 20.964 41.143 1.00 40.53 192 LEU C C 1
ATOM 3435 O O . LEU B 1 215 ? 23.277 20.370 41.802 1.00 39.62 192 LEU C O 1
ATOM 3440 N N . ARG B 1 216 ? 21.595 21.879 41.687 1.00 38.83 193 ARG C N 1
ATOM 3441 C CA . ARG B 1 216 ? 21.661 22.171 43.118 1.00 39.61 193 ARG C CA 1
ATOM 3442 C C . ARG B 1 216 ? 21.267 20.945 43.935 1.00 41.16 193 ARG C C 1
ATOM 3443 O O . ARG B 1 216 ? 21.839 20.690 45.002 1.00 42.36 193 ARG C O 1
ATOM 3451 N N . MET B 1 217 ? 20.301 20.158 43.439 1.00 39.47 194 MET C N 1
ATOM 3452 C CA . MET B 1 217 ? 19.982 18.893 44.093 1.00 37.46 194 MET C CA 1
ATOM 3453 C C . MET B 1 217 ? 21.171 17.930 44.042 1.00 40.61 194 MET C C 1
ATOM 3454 O O . MET B 1 217 ? 21.486 17.266 45.037 1.00 41.63 194 MET C O 1
ATOM 3459 N N . LEU B 1 218 ? 21.839 17.832 42.889 1.00 37.48 195 LEU C N 1
ATOM 3460 C CA . LEU B 1 218 ? 23.001 16.958 42.790 1.00 36.61 195 LEU C CA 1
ATOM 3461 C C . LEU B 1 218 ? 24.078 17.354 43.784 1.00 39.82 195 LEU C C 1
ATOM 3462 O O . LEU B 1 218 ? 24.748 16.488 44.355 1.00 40.56 195 LEU C O 1
ATOM 3467 N N . ALA B 1 219 ? 24.246 18.660 44.028 1.00 42.28 196 ALA C N 1
ATOM 3468 C CA . ALA B 1 219 ? 25.337 19.113 44.889 1.00 38.24 196 ALA C CA 1
ATOM 3469 C C . ALA B 1 219 ? 25.065 18.825 46.362 1.00 40.83 196 ALA C C 1
ATOM 3470 O O . ALA B 1 219 ? 25.984 18.459 47.107 1.00 37.78 196 ALA C O 1
ATOM 3472 N N . SER B 1 220 ? 23.813 18.984 46.805 1.00 46.67 197 SER C N 1
ATOM 3473 C CA . SER B 1 220 ? 23.495 18.781 48.219 1.00 43.58 197 SER C CA 1
ATOM 3474 C C . SER B 1 220 ? 23.336 17.302 48.548 1.00 38.83 197 SER C C 1
ATOM 3475 O O . SER B 1 220 ? 23.870 16.821 49.553 1.00 34.96 197 SER C O 1
ATOM 3478 N N . ASP B 1 221 ? 22.602 16.571 47.707 1.00 43.03 198 ASP C N 1
ATOM 3479 C CA . ASP B 1 221 ? 22.354 15.147 47.915 1.00 39.80 198 ASP C CA 1
ATOM 3480 C C . ASP B 1 221 ? 23.507 14.262 47.445 1.00 41.57 198 ASP C C 1
ATOM 3481 O O . ASP B 1 221 ? 23.650 13.141 47.937 1.00 43.54 198 ASP C O 1
ATOM 3486 N N . GLY B 1 222 ? 24.333 14.734 46.526 1.00 44.22 199 GLY C N 1
ATOM 3487 C CA . GLY B 1 222 ? 25.359 13.922 45.912 1.00 34.93 199 GLY C CA 1
ATOM 3488 C C . GLY B 1 222 ? 24.956 13.492 44.515 1.00 34.72 199 GLY C C 1
ATOM 3489 O O . GLY B 1 222 ? 23.778 13.290 44.210 1.00 43.02 199 GLY C O 1
ATOM 3490 N N . LEU B 1 223 ? 25.953 13.333 43.650 1.00 34.01 200 LEU C N 1
ATOM 3491 C CA . LEU B 1 223 ? 25.676 13.021 42.253 1.00 35.50 200 LEU C CA 1
ATOM 3492 C C . LEU B 1 223 ? 24.816 11.756 42.117 1.00 44.26 200 LEU C C 1
ATOM 3493 O O . LEU B 1 223 ? 23.908 11.700 41.271 1.00 42.05 200 LEU C O 1
ATOM 3498 N N . ASP B 1 224 ? 25.046 10.746 42.971 1.00 39.86 201 ASP C N 1
ATOM 3499 C CA . ASP B 1 224 ? 24.297 9.495 42.843 1.00 33.74 201 ASP C CA 1
ATOM 3500 C C . ASP B 1 224 ? 22.800 9.655 43.178 1.00 38.20 201 ASP C C 1
ATOM 3501 O O . ASP B 1 224 ? 21.997 8.780 42.812 1.00 32.84 201 ASP C O 1
ATOM 3506 N N . SER B 1 225 ? 22.389 10.748 43.843 1.00 34.70 202 SER C N 1
ATOM 3507 C CA . SER B 1 225 ? 20.965 10.924 44.123 1.00 35.15 202 SER C CA 1
ATOM 3508 C C . SER B 1 225 ? 20.143 10.951 42.842 1.00 38.56 202 SER C C 1
ATOM 3509 O O . SER B 1 225 ? 18.930 10.722 42.874 1.00 43.71 202 SER C O 1
ATOM 3512 N N . PHE B 1 226 ? 20.800 11.171 41.712 1.00 38.32 203 PHE C N 1
ATOM 3513 C CA . PHE B 1 226 ? 20.164 11.095 40.407 1.00 35.93 203 PHE C CA 1
ATOM 3514 C C . PHE B 1 226 ? 19.522 9.729 40.157 1.00 36.85 203 PHE C C 1
ATOM 3515 O O . PHE B 1 226 ? 18.504 9.637 39.460 1.00 39.38 203 PHE C O 1
ATOM 3523 N N . TYR B 1 227 ? 20.098 8.653 40.694 1.00 33.92 204 TYR C N 1
ATOM 3524 C CA . TYR B 1 227 ? 19.530 7.328 40.490 1.00 35.56 204 TYR C CA 1
ATOM 3525 C C . TYR B 1 227 ? 18.940 6.722 41.758 1.00 41.05 204 TYR C C 1
ATOM 3526 O O . TYR B 1 227 ? 18.122 5.798 41.661 1.00 40.65 204 TYR C O 1
ATOM 3535 N N . ARG B 1 228 ? 19.318 7.233 42.941 1.00 43.13 205 ARG C N 1
ATOM 3536 C CA . ARG B 1 228 ? 18.967 6.596 44.205 1.00 39.42 205 ARG C CA 1
ATOM 3537 C C . ARG B 1 228 ? 18.636 7.611 45.288 1.00 39.10 205 ARG C C 1
ATOM 3538 O O . ARG B 1 228 ? 18.635 7.257 46.471 1.00 44.21 205 ARG C O 1
ATOM 3546 N N . GLY B 1 229 ? 18.372 8.856 44.926 1.00 38.70 206 GLY C N 1
ATOM 3547 C CA . GLY B 1 229 ? 18.033 9.856 45.909 1.00 39.80 206 GLY C CA 1
ATOM 3548 C C . GLY B 1 229 ? 16.810 10.629 45.476 1.00 40.19 206 GLY C C 1
ATOM 3549 O O . GLY B 1 229 ? 16.095 10.227 44.548 1.00 41.10 206 GLY C O 1
ATOM 3550 N N . PRO B 1 230 ? 16.574 11.780 46.107 1.00 34.48 207 PRO C N 1
ATOM 3551 C CA . PRO B 1 230 ? 15.354 12.552 45.798 1.00 35.52 207 PRO C CA 1
ATOM 3552 C C . PRO B 1 230 ? 15.181 12.855 44.323 1.00 39.29 207 PRO C C 1
ATOM 3553 O O . PRO B 1 230 ? 14.063 12.722 43.806 1.00 41.85 207 PRO C O 1
ATOM 3557 N N . LEU B 1 231 ? 16.261 13.204 43.614 1.00 39.50 208 LEU C N 1
ATOM 3558 C CA . LEU B 1 231 ? 16.129 13.506 42.192 1.00 36.99 208 LEU C CA 1
ATOM 3559 C C . LEU B 1 231 ? 15.577 12.317 41.412 1.00 39.92 208 LEU C C 1
ATOM 3560 O O . LEU B 1 231 ? 14.842 12.509 40.435 1.00 37.78 208 LEU C O 1
ATOM 3565 N N . ALA B 1 232 ? 15.913 11.083 41.823 1.00 38.52 209 ALA C N 1
ATOM 3566 C CA . ALA B 1 232 ? 15.334 9.910 41.172 1.00 35.18 209 ALA C CA 1
ATOM 3567 C C . ALA B 1 232 ? 13.839 9.827 41.434 1.00 45.71 209 ALA C C 1
ATOM 3568 O O . ALA B 1 232 ? 13.084 9.324 40.593 1.00 47.87 209 ALA C O 1
ATOM 3570 N N . GLU B 1 233 ? 13.400 10.270 42.611 1.00 45.65 210 GLU C N 1
ATOM 3571 C CA . GLU B 1 233 ? 11.974 10.274 42.879 1.00 44.23 210 GLU C CA 1
ATOM 3572 C C . GLU B 1 233 ? 11.267 11.260 41.957 1.00 44.34 210 GLU C C 1
ATOM 3573 O O . GLU B 1 233 ? 10.272 10.905 41.318 1.00 41.67 210 GLU C O 1
ATOM 3579 N N . ARG B 1 234 ? 11.831 12.463 41.785 1.00 42.33 211 ARG C N 1
ATOM 3580 C CA . ARG B 1 234 ? 11.262 13.416 40.830 1.00 43.89 211 ARG C CA 1
ATOM 3581 C C . ARG B 1 234 ? 11.389 12.945 39.382 1.00 46.96 211 ARG C C 1
ATOM 3582 O O . ARG B 1 234 ? 10.525 13.272 38.557 1.00 46.20 211 ARG C O 1
ATOM 3590 N N . LEU B 1 235 ? 12.466 12.224 39.035 1.00 43.94 212 LEU C N 1
ATOM 3591 C CA . LEU B 1 235 ? 12.564 11.675 37.682 1.00 41.72 212 LEU C CA 1
ATOM 3592 C C . LEU B 1 235 ? 11.566 10.542 37.459 1.00 42.21 212 LEU C C 1
ATOM 3593 O O . LEU B 1 235 ? 11.077 10.358 36.339 1.00 39.76 212 LEU C O 1
ATOM 3598 N N . ALA B 1 236 ? 11.253 9.772 38.504 1.00 41.04 213 ALA C N 1
ATOM 3599 C CA . ALA B 1 236 ? 10.326 8.661 38.339 1.00 39.58 213 ALA C CA 1
ATOM 3600 C C . ALA B 1 236 ? 8.912 9.171 38.070 1.00 45.82 213 ALA C C 1
ATOM 3601 O O . ALA B 1 236 ? 8.265 8.754 37.100 1.00 43.08 213 ALA C O 1
ATOM 3603 N N . GLN B 1 237 ? 8.430 10.095 38.913 1.00 44.69 214 GLN C N 1
ATOM 3604 C CA . GLN B 1 237 ? 7.113 10.702 38.729 1.00 41.83 214 GLN C CA 1
ATOM 3605 C C . GLN B 1 237 ? 6.959 11.285 37.335 1.00 43.44 214 GLN C C 1
ATOM 3606 O O . GLN B 1 237 ? 5.984 10.996 36.629 1.00 46.03 214 GLN C O 1
ATOM 3612 N N . GLY B 1 238 ? 7.915 12.121 36.930 1.00 35.12 215 GLY C N 1
ATOM 3613 C CA . GLY B 1 238 ? 7.862 12.705 35.606 1.00 36.07 215 GLY C CA 1
ATOM 3614 C C . GLY B 1 238 ? 7.789 11.661 34.513 1.00 42.01 215 GLY C C 1
ATOM 3615 O O . GLY B 1 238 ? 6.998 11.785 33.571 1.00 41.38 215 GLY C O 1
ATOM 3616 N N . MET B 1 239 ? 8.588 10.598 34.633 1.00 43.36 216 MET C N 1
ATOM 3617 C CA . MET B 1 239 ? 8.498 9.529 33.648 1.00 40.61 216 MET C CA 1
ATOM 3618 C C . MET B 1 239 ? 7.107 8.908 33.655 1.00 46.33 216 MET C C 1
ATOM 3619 O O . MET B 1 239 ? 6.555 8.572 32.594 1.00 40.34 216 MET C O 1
ATOM 3624 N N . ALA B 1 240 ? 6.532 8.736 34.847 1.00 46.82 217 ALA C N 1
ATOM 3625 C CA . ALA B 1 240 ? 5.158 8.267 34.948 1.00 46.46 217 ALA C CA 1
ATOM 3626 C C . ALA B 1 240 ? 4.216 9.297 34.348 1.00 49.43 217 ALA C C 1
ATOM 3627 O O . ALA B 1 240 ? 3.436 8.991 33.435 1.00 50.10 217 ALA C O 1
ATOM 3629 N N . ALA B 1 241 ? 4.276 10.530 34.871 1.00 42.97 218 ALA C N 1
ATOM 3630 C CA . ALA B 1 241 ? 3.403 11.602 34.407 1.00 35.92 218 ALA C CA 1
ATOM 3631 C C . ALA B 1 241 ? 3.478 11.777 32.899 1.00 40.54 218 ALA C C 1
ATOM 3632 O O . ALA B 1 241 ? 2.495 12.182 32.275 1.00 45.19 218 ALA C O 1
ATOM 3634 N N . LEU B 1 242 ? 4.632 11.500 32.295 1.00 44.71 219 LEU C N 1
ATOM 3635 C CA . LEU B 1 242 ? 4.787 11.672 30.854 1.00 40.86 219 LEU C CA 1
ATOM 3636 C C . LEU B 1 242 ? 4.388 10.431 30.076 1.00 36.94 219 LEU C C 1
ATOM 3637 O O . LEU B 1 242 ? 4.069 10.526 28.890 1.00 41.16 219 LEU C O 1
ATOM 3642 N N . GLY B 1 243 ? 4.371 9.276 30.710 1.00 38.86 220 GLY C N 1
ATOM 3643 C CA . GLY B 1 243 ? 4.257 8.048 29.955 1.00 43.79 220 GLY C CA 1
ATOM 3644 C C . GLY B 1 243 ? 5.577 7.506 29.462 1.00 38.43 220 GLY C C 1
ATOM 3645 O O . GLY B 1 243 ? 5.632 6.919 28.375 1.00 39.61 220 GLY C O 1
ATOM 3646 N N . MET B 1 244 ? 6.596 7.682 30.188 1.00 34.39 221 MET C N 1
ATOM 3647 C CA . MET B 1 244 ? 7.885 7.212 29.713 1.00 38.56 221 MET C CA 1
ATOM 3648 C C . MET B 1 244 ? 8.127 5.766 30.133 1.00 37.68 221 MET C C 1
ATOM 3649 O O . MET B 1 244 ? 7.890 5.405 31.291 1.00 35.77 221 MET C O 1
ATOM 3654 N N . PRO B 1 245 ? 8.660 4.951 29.225 1.00 35.84 222 PRO C N 1
ATOM 3655 C CA . PRO B 1 245 ? 8.807 3.524 29.511 1.00 36.56 222 PRO C CA 1
ATOM 3656 C C . PRO B 1 245 ? 9.970 3.210 30.433 1.00 37.82 222 PRO C C 1
ATOM 3657 O O . PRO B 1 245 ? 10.599 2.160 30.281 1.00 43.96 222 PRO C O 1
ATOM 3661 N N . ILE B 1 246 ? 10.237 4.072 31.407 1.00 29.54 223 ILE C N 1
ATOM 3662 C CA . ILE B 1 246 ? 11.336 3.900 32.339 1.00 32.97 223 ILE C CA 1
ATOM 3663 C C . ILE B 1 246 ? 10.783 4.138 33.732 1.00 37.78 223 ILE C C 1
ATOM 3664 O O . ILE B 1 246 ? 10.018 5.089 33.950 1.00 33.72 223 ILE C O 1
ATOM 3669 N N . THR B 1 247 ? 11.221 3.321 34.687 1.00 38.29 224 THR C N 1
ATOM 3670 C CA . THR B 1 247 ? 10.660 3.337 36.029 1.00 41.64 224 THR C CA 1
ATOM 3671 C C . THR B 1 247 ? 11.720 3.707 37.042 1.00 35.33 224 THR C C 1
ATOM 3672 O O . THR B 1 247 ? 12.921 3.653 36.772 1.00 43.69 224 THR C O 1
ATOM 3676 N N . LEU B 1 248 ? 11.247 4.032 38.240 1.00 29.14 225 LEU C N 1
ATOM 3677 C CA . LEU B 1 248 ? 12.154 4.211 39.363 1.00 32.93 225 LEU C CA 1
ATOM 3678 C C . LEU B 1 248 ? 13.032 2.980 39.568 1.00 36.76 225 LEU C C 1
ATOM 3679 O O . LEU B 1 248 ? 14.178 3.099 40.014 1.00 38.76 225 LEU C O 1
ATOM 3684 N N . GLY B 1 249 ? 12.517 1.789 39.262 1.00 39.13 226 GLY C N 1
ATOM 3685 C CA . GLY B 1 249 ? 13.360 0.605 39.333 1.00 41.07 226 GLY C CA 1
ATOM 3686 C C . GLY B 1 249 ? 14.538 0.682 38.379 1.00 47.84 226 GLY C C 1
ATOM 3687 O O . GLY B 1 249 ? 15.653 0.247 38.701 1.00 44.18 226 GLY C O 1
ATOM 3688 N N . ASP B 1 250 ? 14.294 1.221 37.180 1.00 48.04 227 ASP C N 1
ATOM 3689 C CA . ASP B 1 250 ? 15.339 1.342 36.170 1.00 42.86 227 ASP C CA 1
ATOM 3690 C C . ASP B 1 250 ? 16.468 2.260 36.624 1.00 42.96 227 ASP C C 1
ATOM 3691 O O . ASP B 1 250 ? 17.649 1.967 36.386 1.00 44.35 227 ASP C O 1
ATOM 3696 N N . LEU B 1 251 ? 16.129 3.379 37.267 1.00 38.91 228 LEU C N 1
ATOM 3697 C CA . LEU B 1 251 ? 17.152 4.304 37.744 1.00 34.74 228 LEU C CA 1
ATOM 3698 C C . LEU B 1 251 ? 17.988 3.671 38.846 1.00 33.62 228 LEU C C 1
ATOM 3699 O O . LEU B 1 251 ? 19.208 3.546 38.718 1.00 37.61 228 LEU C O 1
ATOM 3704 N N . GLN B 1 252 ? 17.343 3.252 39.933 1.00 35.74 229 GLN C N 1
ATOM 3705 C CA . GLN B 1 252 ? 18.061 2.664 41.061 1.00 34.40 229 GLN C CA 1
ATOM 3706 C C . GLN B 1 252 ? 18.943 1.486 40.644 1.00 37.35 229 GLN C C 1
ATOM 3707 O O . GLN B 1 252 ? 19.985 1.242 41.265 1.00 35.06 229 GLN C O 1
ATOM 3713 N N . ALA B 1 253 ? 18.554 0.752 39.595 1.00 37.63 230 ALA C N 1
ATOM 3714 C CA . ALA B 1 253 ? 19.320 -0.395 39.112 1.00 33.63 230 ALA C CA 1
ATOM 3715 C C . ALA B 1 253 ? 20.572 -0.019 38.329 1.00 38.48 230 ALA C C 1
ATOM 3716 O O . ALA B 1 253 ? 21.277 -0.923 37.861 1.00 40.83 230 ALA C O 1
ATOM 3718 N N . HIS B 1 254 ? 20.913 1.256 38.200 1.00 32.24 231 HIS C N 1
ATOM 3719 C CA . HIS B 1 254 ? 21.842 1.650 37.153 1.00 34.90 231 HIS C CA 1
ATOM 3720 C C . HIS B 1 254 ? 23.212 1.999 37.719 1.00 35.88 231 HIS C C 1
ATOM 3721 O O . HIS B 1 254 ? 23.342 2.906 38.552 1.00 36.17 231 HIS C O 1
ATOM 3728 N N . ARG B 1 255 ? 24.235 1.319 37.217 1.00 31.08 232 ARG C N 1
ATOM 3729 C CA . ARG B 1 255 ? 25.610 1.600 37.575 1.00 30.25 232 ARG C CA 1
ATOM 3730 C C . ARG B 1 255 ? 26.441 1.723 36.304 1.00 30.94 232 ARG C C 1
ATOM 3731 O O . ARG B 1 255 ? 26.193 1.040 35.309 1.00 26.78 232 ARG C O 1
ATOM 3739 N N . ALA B 1 256 ? 27.439 2.600 36.348 1.00 35.40 233 ALA C N 1
ATOM 3740 C CA . ALA B 1 256 ? 28.409 2.676 35.262 1.00 35.74 233 ALA C CA 1
ATOM 3741 C C . ALA B 1 256 ? 29.181 1.363 35.122 1.00 35.09 233 ALA C C 1
ATOM 3742 O O . ALA B 1 256 ? 29.474 0.690 36.113 1.00 31.91 233 ALA C O 1
ATOM 3744 N N . ARG B 1 257 ? 29.432 0.959 33.878 1.00 32.36 234 ARG C N 1
ATOM 3745 C CA . ARG B 1 257 ? 30.309 -0.164 33.579 1.00 33.61 234 ARG C CA 1
ATOM 3746 C C . ARG B 1 257 ? 31.768 0.309 33.478 1.00 40.68 234 ARG C C 1
ATOM 3747 O O . ARG B 1 257 ? 32.050 1.497 33.290 1.00 39.05 234 ARG C O 1
ATOM 3749 N N . ARG B 1 258 ? 32.699 -0.640 33.612 1.00 37.11 235 ARG C N 1
ATOM 3750 C CA . ARG B 1 258 ? 34.141 -0.396 33.463 1.00 36.33 235 ARG C CA 1
ATOM 3751 C C . ARG B 1 258 ? 34.695 -1.494 32.563 1.00 38.34 235 ARG C C 1
ATOM 3752 O O . ARG B 1 258 ? 35.353 -2.427 33.040 1.00 33.83 235 ARG C O 1
ATOM 3760 N N . PRO B 1 259 ? 34.408 -1.451 31.265 1.00 37.25 236 PRO C N 1
ATOM 3761 C CA . PRO B 1 259 ? 34.964 -2.466 30.364 1.00 36.02 236 PRO C CA 1
ATOM 3762 C C . PRO B 1 259 ? 36.458 -2.258 30.127 1.00 40.21 236 PRO C C 1
ATOM 3763 O O . PRO B 1 259 ? 37.066 -1.255 30.515 1.00 36.42 236 PRO C O 1
ATOM 3767 N N . GLY B 1 260 ? 37.064 -3.267 29.505 1.00 49.31 237 GLY C N 1
ATOM 3768 C CA . GLY B 1 260 ? 38.447 -3.179 29.106 1.00 46.24 237 GLY C CA 1
ATOM 3769 C C . GLY B 1 260 ? 38.526 -2.538 27.739 1.00 48.95 237 GLY C C 1
ATOM 3770 O O . GLY B 1 260 ? 37.840 -2.951 26.793 1.00 46.23 237 GLY C O 1
ATOM 3771 N N . PRO B 1 261 ? 39.395 -1.538 27.598 1.00 45.41 238 PRO C N 1
ATOM 3772 C CA . PRO B 1 261 ? 39.521 -0.857 26.309 1.00 37.19 238 PRO C CA 1
ATOM 3773 C C . PRO B 1 261 ? 40.072 -1.793 25.257 1.00 40.84 238 PRO C C 1
ATOM 3774 O O . PRO B 1 261 ? 40.844 -2.709 25.548 1.00 50.86 238 PRO C O 1
ATOM 3778 N N . LEU B 1 262 ? 39.609 -1.602 24.032 1.00 37.81 239 LEU C N 1
ATOM 3779 C CA . LEU B 1 262 ? 40.242 -2.262 22.901 1.00 42.99 239 LEU C CA 1
ATOM 3780 C C . LEU B 1 262 ? 41.657 -1.715 22.719 1.00 46.73 239 LEU C C 1
ATOM 3781 O O . LEU B 1 262 ? 41.843 -0.510 22.536 1.00 41.26 239 LEU C O 1
ATOM 3786 N N . THR B 1 263 ? 42.653 -2.599 22.793 1.00 49.48 240 THR C N 1
ATOM 3787 C CA . THR B 1 263 ? 44.062 -2.228 22.843 1.00 48.81 240 THR C CA 1
ATOM 3788 C C . THR B 1 263 ? 44.735 -2.578 21.517 1.00 54.54 240 THR C C 1
ATOM 3789 O O . THR B 1 263 ? 44.648 -3.724 21.061 1.00 54.80 240 THR C O 1
ATOM 3792 N N . LEU B 1 264 ? 45.407 -1.594 20.905 1.00 47.32 241 LEU C N 1
ATOM 3793 C CA . LEU B 1 264 ? 46.161 -1.780 19.668 1.00 45.22 241 LEU C CA 1
ATOM 3794 C C . LEU B 1 264 ? 47.635 -1.458 19.886 1.00 50.09 241 LEU C C 1
ATOM 3795 O O . LEU B 1 264 ? 47.982 -0.319 20.217 1.00 47.94 241 LEU C O 1
ATOM 3800 N N . GLN B 1 265 ? 48.496 -2.455 19.684 1.00 51.48 242 GLN C N 1
ATOM 3801 C CA . GLN B 1 265 ? 49.936 -2.251 19.676 1.00 46.46 242 GLN C CA 1
ATOM 3802 C C . GLN B 1 265 ? 50.367 -1.920 18.256 1.00 47.48 242 GLN C C 1
ATOM 3803 O O . GLN B 1 265 ? 49.936 -2.574 17.302 1.00 44.68 242 GLN C O 1
ATOM 3809 N N . HIS B 1 266 ? 51.147 -0.852 18.121 1.00 47.68 243 HIS C N 1
ATOM 3810 C CA . HIS B 1 266 ? 51.711 -0.408 16.857 1.00 48.36 243 HIS C CA 1
ATOM 3811 C C . HIS B 1 266 ? 53.203 -0.146 17.067 1.00 50.26 243 HIS C C 1
ATOM 3812 O O . HIS B 1 266 ? 53.736 -0.336 18.168 1.00 47.33 243 HIS C O 1
ATOM 3819 N N . GLN B 1 267 ? 53.895 0.271 16.000 1.00 50.08 244 GLN C N 1
ATOM 3820 C CA . GLN B 1 267 ? 55.348 0.407 16.092 1.00 45.88 244 GLN C CA 1
ATOM 3821 C C . GLN B 1 267 ? 55.758 1.470 17.114 1.00 48.48 244 GLN C C 1
ATOM 3822 O O . GLN B 1 267 ? 56.711 1.264 17.871 1.00 50.29 244 GLN C O 1
ATOM 3824 N N . GLN B 1 268 ? 55.028 2.591 17.198 1.00 50.94 245 GLN C N 1
ATOM 3825 C CA . GLN B 1 268 ? 55.438 3.657 18.117 1.00 48.02 245 GLN C CA 1
ATOM 3826 C C . GLN B 1 268 ? 54.811 3.561 19.508 1.00 48.95 245 GLN C C 1
ATOM 3827 O O . GLN B 1 268 ? 55.159 4.375 20.374 1.00 44.08 245 GLN C O 1
ATOM 3833 N N . GLY B 1 269 ? 53.889 2.630 19.748 1.00 48.27 246 GLY C N 1
ATOM 3834 C CA . GLY B 1 269 ? 53.400 2.439 21.113 1.00 43.96 246 GLY C CA 1
ATOM 3835 C C . GLY B 1 269 ? 52.005 1.826 21.128 1.00 47.19 246 GLY C C 1
ATOM 3836 O O . GLY B 1 269 ? 51.649 1.042 20.251 1.00 51.35 246 GLY C O 1
ATOM 3837 N N . THR B 1 270 ? 51.224 2.229 22.120 1.00 44.54 247 THR C N 1
ATOM 3838 C CA . THR B 1 270 ? 49.923 1.640 22.398 1.00 44.86 247 THR C CA 1
ATOM 3839 C C . THR B 1 270 ? 48.810 2.667 22.212 1.00 46.29 247 THR C C 1
ATOM 3840 O O . THR B 1 270 ? 48.981 3.848 22.538 1.00 45.04 247 THR C O 1
ATOM 3844 N N . LEU B 1 271 ? 47.661 2.219 21.698 1.00 43.08 248 LEU C N 1
ATOM 3845 C CA . LEU B 1 271 ? 46.541 3.117 21.438 1.00 42.30 248 LEU C CA 1
ATOM 3846 C C . LEU B 1 271 ? 45.222 2.440 21.813 1.00 46.09 248 LEU C C 1
ATOM 3847 O O . LEU B 1 271 ? 45.019 1.256 21.531 1.00 46.71 248 LEU C O 1
ATOM 3852 N N . TRP B 1 272 ? 44.337 3.189 22.476 1.00 42.71 249 TRP C N 1
ATOM 3853 C CA . TRP B 1 272 ? 43.108 2.642 23.034 1.00 40.36 249 TRP C CA 1
ATOM 3854 C C . TRP B 1 272 ? 41.855 3.342 22.515 1.00 39.18 249 TRP C C 1
ATOM 3855 O O . TRP B 1 272 ? 41.844 4.550 22.266 1.00 43.89 249 TRP C O 1
ATOM 3866 N N . ASN B 1 273 ? 40.789 2.553 22.384 1.00 42.77 250 ASN C N 1
ATOM 3867 C CA . ASN B 1 273 ? 39.435 2.998 22.069 1.00 42.00 250 ASN C CA 1
ATOM 3868 C C . ASN B 1 273 ? 38.462 2.333 23.036 1.00 37.53 250 ASN C C 1
ATOM 3869 O O . ASN B 1 273 ? 38.650 1.171 23.395 1.00 35.18 250 ASN C O 1
ATOM 3874 N N . LEU B 1 274 ? 37.438 3.055 23.485 1.00 41.16 251 LEU C N 1
ATOM 3875 C CA . LEU B 1 274 ? 36.296 2.393 24.113 1.00 39.92 251 LEU C CA 1
ATOM 3876 C C . LEU B 1 274 ? 35.337 2.042 22.982 1.00 43.47 251 LEU C C 1
ATOM 3877 O O . LEU B 1 274 ? 34.685 2.925 22.418 1.00 48.29 251 LEU C O 1
ATOM 3882 N N . ALA B 1 275 ? 35.217 0.757 22.680 1.00 46.31 252 ALA C N 1
ATOM 3883 C CA . ALA B 1 275 ? 34.326 0.286 21.628 1.00 50.28 252 ALA C CA 1
ATOM 3884 C C . ALA B 1 275 ? 34.205 -1.224 21.739 1.00 47.44 252 ALA C C 1
ATOM 3885 O O . ALA B 1 275 ? 35.184 -1.895 22.086 1.00 50.82 252 ALA C O 1
ATOM 3887 N N . PRO B 1 276 ? 33.038 -1.795 21.463 1.00 54.08 253 PRO C N 1
ATOM 3888 C CA . PRO B 1 276 ? 32.892 -3.251 21.550 1.00 56.19 253 PRO C CA 1
ATOM 3889 C C . PRO B 1 276 ? 33.639 -3.928 20.416 1.00 55.55 253 PRO C C 1
ATOM 3890 O O . PRO B 1 276 ? 33.637 -3.432 19.275 1.00 55.37 253 PRO C O 1
ATOM 3894 N N . PRO B 1 277 ? 34.234 -5.095 20.681 1.00 56.35 254 PRO C N 1
ATOM 3895 C CA . PRO B 1 277 ? 35.138 -5.727 19.694 1.00 57.69 254 PRO C CA 1
ATOM 3896 C C . PRO B 1 277 ? 34.549 -5.916 18.295 1.00 64.69 254 PRO C C 1
ATOM 3897 O O . PRO B 1 277 ? 35.308 -5.931 17.313 1.00 64.88 254 PRO C O 1
ATOM 3901 N N . THR B 1 278 ? 33.224 -6.045 18.171 1.00 61.57 255 THR C N 1
ATOM 3902 C CA . THR B 1 278 ? 32.599 -6.152 16.854 1.00 61.83 255 THR C CA 1
ATOM 3903 C C . THR B 1 278 ? 32.647 -4.821 16.115 1.00 63.18 255 THR C C 1
ATOM 3904 O O . THR B 1 278 ? 32.809 -4.790 14.890 1.00 67.10 255 THR C O 1
ATOM 3908 N N . GLN B 1 279 ? 32.457 -3.716 16.842 1.00 61.95 256 GLN C N 1
ATOM 3909 C CA . GLN B 1 279 ? 32.340 -2.384 16.258 1.00 61.83 256 GLN C CA 1
ATOM 3910 C C . GLN B 1 279 ? 33.685 -1.695 16.077 1.00 62.26 256 GLN C C 1
ATOM 3911 O O . GLN B 1 279 ? 33.830 -0.855 15.178 1.00 61.78 256 GLN C O 1
ATOM 3917 N N . GLY B 1 280 ? 34.674 -2.048 16.893 1.00 60.14 257 GLY C N 1
ATOM 3918 C CA . GLY B 1 280 ? 35.911 -1.298 16.935 1.00 57.32 257 GLY C CA 1
ATOM 3919 C C . GLY B 1 280 ? 37.071 -2.005 16.279 1.00 57.29 257 GLY C C 1
ATOM 3920 O O . GLY B 1 280 ? 38.114 -1.390 16.045 1.00 60.04 257 GLY C O 1
ATOM 3921 N N . LEU B 1 281 ? 36.898 -3.294 15.966 1.00 64.17 258 LEU C N 1
ATOM 3922 C CA . LEU B 1 281 ? 37.921 -4.023 15.222 1.00 60.83 258 LEU C CA 1
ATOM 3923 C C . LEU B 1 281 ? 38.280 -3.284 13.943 1.00 55.62 258 LEU C C 1
ATOM 3924 O O . LEU B 1 281 ? 39.462 -3.109 13.628 1.00 56.53 258 LEU C O 1
ATOM 3926 N N . VAL B 1 282 ? 37.266 -2.810 13.215 1.00 54.95 259 VAL C N 1
ATOM 3927 C CA . VAL B 1 282 ? 37.497 -2.112 11.953 1.00 57.36 259 VAL C CA 1
ATOM 3928 C C . VAL B 1 282 ? 38.293 -0.826 12.183 1.00 60.27 259 VAL C C 1
ATOM 3929 O O . VAL B 1 282 ? 39.219 -0.506 11.428 1.00 60.21 259 VAL C O 1
ATOM 3933 N N . SER B 1 283 ? 37.947 -0.069 13.229 1.00 59.97 260 SER C N 1
ATOM 3934 C CA . SER B 1 283 ? 38.578 1.228 13.455 1.00 53.84 260 SER C CA 1
ATOM 3935 C C . SER B 1 283 ? 40.057 1.081 13.806 1.00 57.40 260 SER C C 1
ATOM 3936 O O . SER B 1 283 ? 40.915 1.776 13.239 1.00 52.79 260 SER C O 1
ATOM 3938 N N . LEU B 1 284 ? 40.378 0.178 14.741 1.00 55.51 261 LEU C N 1
ATOM 3939 C CA . LEU B 1 284 ? 41.761 0.043 15.200 1.00 51.18 261 LEU C CA 1
ATOM 3940 C C . LEU B 1 284 ? 42.700 -0.475 14.104 1.00 54.62 261 LEU C C 1
ATOM 3941 O O . LEU B 1 284 ? 43.896 -0.149 14.111 1.00 59.70 261 LEU C O 1
ATOM 3946 N N . ALA B 1 285 ? 42.206 -1.282 13.171 1.00 56.97 262 ALA C N 1
ATOM 3947 C CA . ALA B 1 285 ? 43.048 -1.737 12.061 1.00 60.68 262 ALA C CA 1
ATOM 3948 C C . ALA B 1 285 ? 43.549 -0.562 11.196 1.00 64.52 262 ALA C C 1
ATOM 3949 O O . ALA B 1 285 ? 42.784 0.336 10.818 1.00 65.32 262 ALA C O 1
ATOM 3951 N N . THR B 1 290 ? 48.151 -0.450 8.565 1.00 62.01 267 THR C N 1
ATOM 3952 C CA . THR B 1 290 ? 48.844 0.685 7.944 1.00 57.89 267 THR C CA 1
ATOM 3953 C C . THR B 1 290 ? 50.195 0.912 8.589 1.00 57.67 267 THR C C 1
ATOM 3954 O O . THR B 1 290 ? 51.198 1.042 7.890 1.00 67.62 267 THR C O 1
ATOM 3958 N N . ASP B 1 291 ? 50.220 0.984 9.919 1.00 53.69 268 ASP C N 1
ATOM 3959 C CA . ASP B 1 291 ? 51.481 1.052 10.648 1.00 51.64 268 ASP C CA 1
ATOM 3960 C C . ASP B 1 291 ? 52.345 -0.186 10.367 1.00 48.75 268 ASP C C 1
ATOM 3961 O O . ASP B 1 291 ? 53.051 -0.260 9.355 1.00 43.42 268 ASP C O 1
ATOM 3966 N N . LYS B 1 294 ? 55.205 1.787 5.795 1.00 64.57 271 LYS C N 1
ATOM 3967 C CA . LYS B 1 294 ? 56.203 2.812 5.486 1.00 63.11 271 LYS C CA 1
ATOM 3968 C C . LYS B 1 294 ? 55.501 4.069 4.990 1.00 63.20 271 LYS C C 1
ATOM 3969 O O . LYS B 1 294 ? 55.309 4.249 3.781 1.00 62.54 271 LYS C O 1
ATOM 3971 N N . MET B 1 295 ? 55.126 4.938 5.933 1.00 62.51 272 MET C N 1
ATOM 3972 C CA . MET B 1 295 ? 54.250 6.074 5.661 1.00 61.64 272 MET C CA 1
ATOM 3973 C C . MET B 1 295 ? 54.872 7.425 6.008 1.00 60.68 272 MET C C 1
ATOM 3974 O O . MET B 1 295 ? 54.153 8.437 6.012 1.00 59.11 272 MET C O 1
ATOM 3979 N N . ALA B 1 296 ? 56.177 7.477 6.289 1.00 59.82 273 ALA C N 1
ATOM 3980 C CA . ALA B 1 296 ? 56.769 8.667 6.902 1.00 63.84 273 ALA C CA 1
ATOM 3981 C C . ALA B 1 296 ? 56.603 9.904 6.019 1.00 72.14 273 ALA C C 1
ATOM 3982 O O . ALA B 1 296 ? 55.945 10.879 6.406 1.00 62.83 273 ALA C O 1
ATOM 3984 N N . ASP B 1 297 ? 57.209 9.889 4.831 1.00 78.91 274 ASP C N 1
ATOM 3985 C CA . ASP B 1 297 ? 57.126 10.992 3.870 1.00 72.66 274 ASP C CA 1
ATOM 3986 C C . ASP B 1 297 ? 56.367 10.486 2.642 1.00 70.53 274 ASP C C 1
ATOM 3987 O O . ASP B 1 297 ? 56.966 10.071 1.649 1.00 71.09 274 ASP C O 1
ATOM 3989 N N . ALA B 1 298 ? 55.038 10.527 2.716 1.00 72.01 275 ALA C N 1
ATOM 3990 C CA . ALA B 1 298 ? 54.167 10.007 1.671 1.00 72.26 275 ALA C CA 1
ATOM 3991 C C . ALA B 1 298 ? 53.469 11.136 0.918 1.00 79.76 275 ALA C C 1
ATOM 3992 O O . ALA B 1 298 ? 53.521 12.312 1.295 1.00 76.72 275 ALA C O 1
ATOM 3994 N N . ASP B 1 299 ? 52.773 10.738 -0.149 1.00 83.50 276 ASP C N 1
ATOM 3995 C CA . ASP B 1 299 ? 52.381 11.629 -1.233 1.00 81.18 276 ASP C CA 1
ATOM 3996 C C . ASP B 1 299 ? 51.231 12.564 -0.872 1.00 84.45 276 ASP C C 1
ATOM 3997 O O . ASP B 1 299 ? 50.992 13.524 -1.615 1.00 87.14 276 ASP C O 1
ATOM 4002 N N . ASP B 1 300 ? 50.518 12.312 0.234 1.00 79.47 277 ASP C N 1
ATOM 4003 C CA . ASP B 1 300 ? 49.288 13.026 0.584 1.00 80.95 277 ASP C CA 1
ATOM 4004 C C . ASP B 1 300 ? 48.215 12.727 -0.462 1.00 78.93 277 ASP C C 1
ATOM 4005 O O . ASP B 1 300 ? 47.117 13.296 -0.441 1.00 76.01 277 ASP C O 1
ATOM 4010 N N . ALA B 1 301 ? 48.539 11.834 -1.389 1.00 80.95 278 ALA C N 1
ATOM 4011 C CA . ALA B 1 301 ? 47.576 11.177 -2.255 1.00 75.04 278 ALA C CA 1
ATOM 4012 C C . ALA B 1 301 ? 47.712 9.671 -2.142 1.00 73.40 278 ALA C C 1
ATOM 4013 O O . ALA B 1 301 ? 46.707 8.963 -2.019 1.00 70.79 278 ALA C O 1
ATOM 4015 N N . GLN B 1 302 ? 48.951 9.168 -2.160 1.00 79.90 279 GLN C N 1
ATOM 4016 C CA . GLN B 1 302 ? 49.225 7.821 -1.679 1.00 73.15 279 GLN C CA 1
ATOM 4017 C C . GLN B 1 302 ? 48.831 7.671 -0.221 1.00 72.50 279 GLN C C 1
ATOM 4018 O O . GLN B 1 302 ? 48.623 6.544 0.240 1.00 74.58 279 GLN C O 1
ATOM 4020 N N . THR B 1 303 ? 48.714 8.784 0.511 1.00 75.54 280 THR C N 1
ATOM 4021 C CA . THR B 1 303 ? 48.278 8.728 1.903 1.00 73.46 280 THR C CA 1
ATOM 4022 C C . THR B 1 303 ? 46.799 8.392 1.997 1.00 70.26 280 THR C C 1
ATOM 4023 O O . THR B 1 303 ? 46.422 7.350 2.545 1.00 70.60 280 THR C O 1
ATOM 4027 N N . VAL B 1 304 ? 45.941 9.271 1.473 1.00 66.64 281 VAL C N 1
ATOM 4028 C CA . VAL B 1 304 ? 44.507 8.990 1.478 1.00 70.56 281 VAL C CA 1
ATOM 4029 C C . VAL B 1 304 ? 44.233 7.631 0.845 1.00 70.13 281 VAL C C 1
ATOM 4030 O O . VAL B 1 304 ? 43.413 6.849 1.340 1.00 66.47 281 VAL C O 1
ATOM 4032 N N . HIS B 1 305 ? 44.951 7.310 -0.232 1.00 73.38 282 HIS C N 1
ATOM 4033 C CA . HIS B 1 305 ? 44.712 6.058 -0.943 1.00 73.08 282 HIS C CA 1
ATOM 4034 C C . HIS B 1 305 ? 45.081 4.850 -0.088 1.00 71.04 282 HIS C C 1
ATOM 4035 O O . HIS B 1 305 ? 44.265 3.940 0.107 1.00 68.28 282 HIS C O 1
ATOM 4042 N N . ARG B 1 306 ? 46.318 4.818 0.421 1.00 72.10 283 ARG C N 1
ATOM 4043 C CA . ARG B 1 306 ? 46.743 3.704 1.266 1.00 71.12 283 ARG C CA 1
ATOM 4044 C C . ARG B 1 306 ? 45.731 3.445 2.377 1.00 69.30 283 ARG C C 1
ATOM 4045 O O . ARG B 1 306 ? 45.348 2.299 2.633 1.00 74.30 283 ARG C O 1
ATOM 4047 N N . ILE B 1 307 ? 45.261 4.509 3.025 1.00 67.36 284 ILE C N 1
ATOM 4048 C CA . ILE B 1 307 ? 44.345 4.345 4.145 1.00 63.91 284 ILE C CA 1
ATOM 4049 C C . ILE B 1 307 ? 43.011 3.787 3.662 1.00 67.31 284 ILE C C 1
ATOM 4050 O O . ILE B 1 307 ? 42.391 2.953 4.334 1.00 66.59 284 ILE C O 1
ATOM 4055 N N . VAL B 1 308 ? 42.563 4.207 2.477 1.00 70.20 285 VAL C N 1
ATOM 4056 C CA . VAL B 1 308 ? 41.304 3.697 1.939 1.00 65.39 285 VAL C CA 1
ATOM 4057 C C . VAL B 1 308 ? 41.406 2.200 1.689 1.00 66.15 285 VAL C C 1
ATOM 4058 O O . VAL B 1 308 ? 40.558 1.418 2.135 1.00 64.89 285 VAL C O 1
ATOM 4062 N N . GLU B 1 309 ? 42.460 1.779 0.981 1.00 70.01 286 GLU C N 1
ATOM 4063 C CA . GLU B 1 309 ? 42.679 0.356 0.718 1.00 71.99 286 GLU C CA 1
ATOM 4064 C C . GLU B 1 309 ? 42.966 -0.419 1.992 1.00 67.56 286 GLU C C 1
ATOM 4065 O O . GLU B 1 309 ? 42.759 -1.637 2.033 1.00 66.67 286 GLU C O 1
ATOM 4071 N N . ALA B 1 310 ? 43.462 0.258 3.026 1.00 66.66 287 ALA C N 1
ATOM 4072 C CA . ALA B 1 310 ? 43.503 -0.356 4.345 1.00 65.02 287 ALA C CA 1
ATOM 4073 C C . ALA B 1 310 ? 42.093 -0.547 4.883 1.00 64.99 287 ALA C C 1
ATOM 4074 O O . ALA B 1 310 ? 41.743 -1.631 5.361 1.00 62.07 287 ALA C O 1
ATOM 4076 N N . THR B 1 311 ? 41.263 0.499 4.787 1.00 66.13 288 THR C N 1
ATOM 4077 C CA . THR B 1 311 ? 39.884 0.415 5.259 1.00 62.49 288 THR C CA 1
ATOM 4078 C C . THR B 1 311 ? 39.107 -0.626 4.465 1.00 65.30 288 THR C C 1
ATOM 4079 O O . THR B 1 311 ? 38.428 -1.487 5.041 1.00 56.79 288 THR C O 1
ATOM 4081 N N . LYS B 1 312 ? 39.203 -0.564 3.134 1.00 68.38 289 LYS C N 1
ATOM 4082 C CA . LYS B 1 312 ? 38.644 -1.620 2.301 1.00 64.02 289 LYS C CA 1
ATOM 4083 C C . LYS B 1 312 ? 39.093 -2.982 2.816 1.00 63.92 289 LYS C C 1
ATOM 4084 O O . LYS B 1 312 ? 38.281 -3.772 3.307 1.00 67.27 289 LYS C O 1
ATOM 4086 N N . ARG B 1 313 ? 40.406 -3.241 2.791 1.00 66.14 290 ARG C N 1
ATOM 4087 C CA . ARG B 1 313 ? 40.923 -4.537 3.230 1.00 65.06 290 ARG C CA 1
ATOM 4088 C C . ARG B 1 313 ? 40.593 -4.843 4.692 1.00 63.39 290 ARG C C 1
ATOM 4089 O O . ARG B 1 313 ? 40.712 -6.000 5.111 1.00 59.55 290 ARG C O 1
ATOM 4091 N N . ALA B 1 314 ? 40.172 -3.849 5.480 1.00 65.48 291 ALA C N 1
ATOM 4092 C CA . ALA B 1 314 ? 39.785 -4.091 6.866 1.00 65.00 291 ALA C CA 1
ATOM 4093 C C . ALA B 1 314 ? 38.291 -4.347 7.022 1.00 67.31 291 ALA C C 1
ATOM 4094 O O . ALA B 1 314 ? 37.695 -3.926 8.018 1.00 67.00 291 ALA C O 1
ATOM 4096 N N . PHE B 1 315 ? 37.670 -5.018 6.062 1.00 65.05 292 PHE C N 1
ATOM 4097 C CA . PHE B 1 315 ? 36.302 -5.483 6.224 1.00 69.08 292 PHE C CA 1
ATOM 4098 C C . PHE B 1 315 ? 36.261 -6.959 5.853 1.00 64.31 292 PHE C C 1
ATOM 4099 O O . PHE B 1 315 ? 37.238 -7.683 6.064 1.00 58.85 292 PHE C O 1
ATOM 4101 N N . ARG B 1 318 ? 37.723 -8.876 8.367 1.00 63.82 295 ARG C N 1
ATOM 4102 C CA . ARG B 1 318 ? 36.900 -8.199 9.372 1.00 71.20 295 ARG C CA 1
ATOM 4103 C C . ARG B 1 318 ? 35.417 -8.503 9.212 1.00 70.20 295 ARG C C 1
ATOM 4104 O O . ARG B 1 318 ? 34.761 -8.882 10.181 1.00 71.19 295 ARG C O 1
ATOM 4106 N N . ASP B 1 319 ? 34.878 -8.313 8.001 1.00 72.10 296 ASP C N 1
ATOM 4107 C CA . ASP B 1 319 ? 33.592 -8.922 7.664 1.00 71.01 296 ASP C CA 1
ATOM 4108 C C . ASP B 1 319 ? 33.689 -10.443 7.606 1.00 71.16 296 ASP C C 1
ATOM 4109 O O . ASP B 1 319 ? 32.661 -11.108 7.431 1.00 69.26 296 ASP C O 1
ATOM 4111 N N . ALA B 1 320 ? 34.902 -10.994 7.728 1.00 73.54 297 ALA C N 1
ATOM 4112 C CA . ALA B 1 320 ? 35.138 -12.398 8.029 1.00 70.27 297 ALA C CA 1
ATOM 4113 C C . ALA B 1 320 ? 35.032 -12.627 9.538 1.00 73.01 297 ALA C C 1
ATOM 4114 O O . ALA B 1 320 ? 34.801 -11.697 10.315 1.00 74.43 297 ALA C O 1
ATOM 4116 N N . HIS B 1 321 ? 35.236 -13.876 9.961 1.00 71.64 298 HIS C N 1
ATOM 4117 C CA . HIS B 1 321 ? 34.861 -14.335 11.309 1.00 71.12 298 HIS C CA 1
ATOM 4118 C C . HIS B 1 321 ? 33.408 -13.956 11.632 1.00 75.44 298 HIS C C 1
ATOM 4119 O O . HIS B 1 321 ? 33.136 -12.918 12.246 1.00 66.90 298 HIS C O 1
ATOM 4126 N N . GLN B 1 333 ? 44.227 -8.666 21.180 1.00 57.30 310 GLN C N 1
ATOM 4127 C CA . GLN B 1 333 ? 43.502 -9.790 20.596 1.00 67.71 310 GLN C CA 1
ATOM 4128 C C . GLN B 1 333 ? 44.221 -10.328 19.371 1.00 68.63 310 GLN C C 1
ATOM 4129 O O . GLN B 1 333 ? 44.771 -9.557 18.588 1.00 65.07 310 GLN C O 1
ATOM 4135 N N . GLN B 1 334 ? 44.194 -11.658 19.220 1.00 71.71 311 GLN C N 1
ATOM 4136 C CA . GLN B 1 334 ? 44.795 -12.377 18.100 1.00 70.12 311 GLN C CA 1
ATOM 4137 C C . GLN B 1 334 ? 44.580 -11.670 16.762 1.00 68.20 311 GLN C C 1
ATOM 4138 O O . GLN B 1 334 ? 45.459 -11.691 15.893 1.00 72.44 311 GLN C O 1
ATOM 4140 N N . LEU B 1 335 ? 43.432 -11.028 16.587 1.00 63.80 312 LEU C N 1
ATOM 4141 C CA . LEU B 1 335 ? 43.191 -10.236 15.391 1.00 63.00 312 LEU C CA 1
ATOM 4142 C C . LEU B 1 335 ? 44.155 -9.051 15.320 1.00 72.17 312 LEU C C 1
ATOM 4143 O O . LEU B 1 335 ? 43.926 -8.077 14.597 1.00 72.49 312 LEU C O 1
ATOM 4145 N N . THR B 1 337 ? 47.093 -7.316 15.981 1.00 70.64 314 THR C N 1
ATOM 4146 C CA . THR B 1 337 ? 48.537 -7.542 16.074 1.00 72.81 314 THR C CA 1
ATOM 4147 C C . THR B 1 337 ? 49.221 -7.550 14.700 1.00 68.95 314 THR C C 1
ATOM 4148 O O . THR B 1 337 ? 48.567 -7.726 13.672 1.00 65.95 314 THR C O 1
ATOM 4152 N N . PRO B 1 338 ? 50.550 -7.366 14.681 1.00 70.39 315 PRO C N 1
ATOM 4153 C CA . PRO B 1 338 ? 51.298 -7.592 13.437 1.00 71.55 315 PRO C CA 1
ATOM 4154 C C . PRO B 1 338 ? 51.157 -9.029 12.950 1.00 74.69 315 PRO C C 1
ATOM 4155 O O . PRO B 1 338 ? 50.480 -9.838 13.597 1.00 80.45 315 PRO C O 1
ATOM 4159 N N . GLU B 1 339 ? 51.782 -9.359 11.817 1.00 69.15 316 GLU C N 1
ATOM 4160 C CA . GLU B 1 339 ? 51.638 -10.676 11.192 1.00 76.90 316 GLU C CA 1
ATOM 4161 C C . GLU B 1 339 ? 50.188 -10.921 10.782 1.00 73.55 316 GLU C C 1
ATOM 4162 O O . GLU B 1 339 ? 49.868 -10.881 9.586 1.00 72.31 316 GLU C O 1
ATOM 4164 N N . ALA B 1 340 ? 49.302 -11.160 11.759 1.00 69.24 317 ALA C N 1
ATOM 4165 C CA . ALA B 1 340 ? 47.875 -11.301 11.479 1.00 72.21 317 ALA C CA 1
ATOM 4166 C C . ALA B 1 340 ? 47.292 -10.109 10.727 1.00 65.12 317 ALA C C 1
ATOM 4167 O O . ALA B 1 340 ? 46.162 -10.207 10.242 1.00 63.97 317 ALA C O 1
ATOM 4169 N N . LEU B 1 341 ? 48.029 -9.005 10.599 1.00 65.75 318 LEU C N 1
ATOM 4170 C CA . LEU B 1 341 ? 47.599 -7.838 9.843 1.00 61.59 318 LEU C CA 1
ATOM 4171 C C . LEU B 1 341 ? 48.374 -7.678 8.534 1.00 66.02 318 LEU C C 1
ATOM 4172 O O . LEU B 1 341 ? 48.615 -6.558 8.086 1.00 63.37 318 LEU C O 1
ATOM 4177 N N . GLN B 1 342 ? 48.745 -8.783 7.890 1.00 73.71 319 GLN C N 1
ATOM 4178 C CA . GLN B 1 342 ? 49.608 -8.715 6.712 1.00 67.63 319 GLN C CA 1
ATOM 4179 C C . GLN B 1 342 ? 49.294 -9.804 5.682 1.00 58.22 319 GLN C C 1
ATOM 4180 O O . GLN B 1 342 ? 48.762 -9.517 4.607 1.00 55.48 319 GLN C O 1
ATOM 4186 N N . ASP B 1 346 ? 48.810 -5.540 3.670 1.00 66.94 323 ASP C N 1
ATOM 4187 C CA . ASP B 1 346 ? 49.888 -5.885 2.737 1.00 74.44 323 ASP C CA 1
ATOM 4188 C C . ASP B 1 346 ? 49.412 -5.833 1.285 1.00 78.77 323 ASP C C 1
ATOM 4189 O O . ASP B 1 346 ? 50.151 -6.220 0.367 1.00 72.63 323 ASP C O 1
ATOM 4194 N N . SER B 1 347 ? 48.178 -5.361 1.095 1.00 76.86 324 SER C N 1
ATOM 4195 C CA . SER B 1 347 ? 47.545 -5.304 -0.220 1.00 73.25 324 SER C CA 1
ATOM 4196 C C . SER B 1 347 ? 48.198 -4.227 -1.077 1.00 68.76 324 SER C C 1
ATOM 4197 O O . SER B 1 347 ? 47.698 -3.104 -1.169 1.00 67.61 324 SER C O 1
ATOM 4199 N N . THR C 2 1 ? 55.863 45.078 21.402 1.00 41.80 342 THR B N 1
ATOM 4200 C CA . THR C 2 1 ? 54.751 45.817 21.983 1.00 40.19 342 THR B CA 1
ATOM 4201 C C . THR C 2 1 ? 53.546 44.890 22.192 1.00 48.12 342 THR B C 1
ATOM 4202 O O . THR C 2 1 ? 53.061 44.265 21.252 1.00 52.87 342 THR B O 1
ATOM 4206 N N . VAL C 2 2 ? 53.049 44.823 23.419 1.00 43.21 343 VAL B N 1
ATOM 4207 C CA . VAL C 2 2 ? 51.915 43.983 23.771 1.00 38.46 343 VAL B CA 1
ATOM 4208 C C . VAL C 2 2 ? 50.735 44.881 24.109 1.00 38.62 343 VAL B C 1
ATOM 4209 O O . VAL C 2 2 ? 50.904 45.895 24.795 1.00 41.01 343 VAL B O 1
ATOM 4213 N N . TRP C 2 3 ? 49.541 44.521 23.624 1.00 41.17 344 TRP B N 1
ATOM 4214 C CA . TRP C 2 3 ? 48.281 45.094 24.102 1.00 32.43 344 TRP B CA 1
ATOM 4215 C C . TRP C 2 3 ? 47.509 44.042 24.868 1.00 33.19 344 TRP B C 1
ATOM 4216 O O . TRP C 2 3 ? 47.483 42.875 24.481 1.00 35.81 344 TRP B O 1
ATOM 4223 N N . MET C 2 4 ? 46.838 44.468 25.918 1.00 33.84 345 MET B N 1
ATOM 4224 C CA . MET C 2 4 ? 46.063 43.568 26.746 1.00 33.20 345 MET B CA 1
ATOM 4225 C C . MET C 2 4 ? 44.810 44.295 27.200 1.00 39.34 345 MET B C 1
ATOM 4226 O O . MET C 2 4 ? 44.846 45.508 27.442 1.00 35.51 345 MET B O 1
ATOM 4231 N N . GLY C 2 5 ? 43.707 43.561 27.295 1.00 36.42 346 GLY B N 1
ATOM 4232 C CA . GLY C 2 5 ? 42.485 44.099 27.860 1.00 33.63 346 GLY B CA 1
ATOM 4233 C C . GLY C 2 5 ? 42.017 43.208 28.986 1.00 31.34 346 GLY B C 1
ATOM 4234 O O . GLY C 2 5 ? 42.221 42.001 28.969 1.00 31.70 346 GLY B O 1
ATOM 4235 N N . VAL C 2 6 ? 41.407 43.822 29.991 1.00 32.89 347 VAL B N 1
ATOM 4236 C CA . VAL C 2 6 ? 40.678 43.061 31.002 1.00 34.91 347 VAL B CA 1
ATOM 4237 C C . VAL C 2 6 ? 39.425 43.839 31.410 1.00 31.82 347 VAL B C 1
ATOM 4238 O O . VAL C 2 6 ? 39.485 45.057 31.600 1.00 34.18 347 VAL B O 1
ATOM 4242 N N . VAL C 2 7 ? 38.295 43.122 31.565 1.00 33.77 348 VAL B N 1
ATOM 4243 C CA . VAL C 2 7 ? 37.057 43.623 32.179 1.00 34.94 348 VAL B CA 1
ATOM 4244 C C . VAL C 2 7 ? 36.648 42.637 33.269 1.00 32.57 348 VAL B C 1
ATOM 4245 O O . VAL C 2 7 ? 36.690 41.426 33.041 1.00 31.31 348 VAL B O 1
ATOM 4249 N N . ASP C 2 8 ? 36.295 43.139 34.467 1.00 33.86 349 ASP B N 1
ATOM 4250 C CA . ASP C 2 8 ? 35.915 42.244 35.558 1.00 30.31 349 ASP B CA 1
ATOM 4251 C C . ASP C 2 8 ? 34.389 42.223 35.738 1.00 41.76 349 ASP B C 1
ATOM 4252 O O . ASP C 2 8 ? 33.639 42.878 35.002 1.00 42.91 349 ASP B O 1
ATOM 4257 N N . ASN C 2 9 ? 33.929 41.490 36.768 1.00 39.64 350 ASN B N 1
ATOM 4258 C CA . ASN C 2 9 ? 32.496 41.232 36.920 1.00 37.26 350 ASN B CA 1
ATOM 4259 C C . ASN C 2 9 ? 31.704 42.508 37.216 1.00 34.58 350 ASN B C 1
ATOM 4260 O O . ASN C 2 9 ? 30.542 42.607 36.822 1.00 37.98 350 ASN B O 1
ATOM 4265 N N . SER C 2 10 ? 32.308 43.490 37.886 1.00 36.58 351 SER B N 1
ATOM 4266 C CA . SER C 2 10 ? 31.626 44.746 38.168 1.00 34.61 351 SER B CA 1
ATOM 4267 C C . SER C 2 10 ? 31.620 45.697 36.982 1.00 35.12 351 SER B C 1
ATOM 4268 O O . SER C 2 10 ? 30.968 46.743 37.057 1.00 42.21 351 SER B O 1
ATOM 4271 N N . GLY C 2 11 ? 32.290 45.352 35.888 1.00 36.71 352 GLY B N 1
ATOM 4272 C CA . GLY C 2 11 ? 32.368 46.217 34.726 1.00 35.53 352 GLY B CA 1
ATOM 4273 C C . GLY C 2 11 ? 33.545 47.171 34.654 1.00 27.83 352 GLY B C 1
ATOM 4274 O O . GLY C 2 11 ? 33.613 47.950 33.700 1.00 32.06 352 GLY B O 1
ATOM 4275 N N . LEU C 2 12 ? 34.480 47.120 35.609 1.00 32.53 353 LEU B N 1
ATOM 4276 C CA . LEU C 2 12 ? 35.788 47.763 35.465 1.00 35.08 353 LEU B CA 1
ATOM 4277 C C . LEU C 2 12 ? 36.543 47.193 34.255 1.00 35.37 353 LEU B C 1
ATOM 4278 O O . LEU C 2 12 ? 36.741 45.970 34.142 1.00 31.48 353 LEU B O 1
ATOM 4283 N N . ALA C 2 13 ? 36.955 48.087 33.356 1.00 26.51 354 ALA B N 1
ATOM 4284 C CA . ALA C 2 13 ? 37.584 47.743 32.087 1.00 28.44 354 ALA B CA 1
ATOM 4285 C C . ALA C 2 13 ? 38.967 48.382 32.014 1.00 36.34 354 ALA B C 1
ATOM 4286 O O . ALA C 2 13 ? 39.120 49.582 32.299 1.00 35.01 354 ALA B O 1
ATOM 4288 N N . VAL C 2 14 ? 39.968 47.586 31.623 1.00 31.12 355 VAL B N 1
ATOM 4289 C CA . VAL C 2 14 ? 41.358 48.023 31.567 1.00 32.19 355 VAL B CA 1
ATOM 4290 C C . VAL C 2 14 ? 41.918 47.753 30.173 1.00 31.96 355 VAL B C 1
ATOM 4291 O O . VAL C 2 14 ? 41.767 46.646 29.643 1.00 31.72 355 VAL B O 1
ATOM 4295 N N . SER C 2 15 ? 42.568 48.756 29.587 1.00 28.46 356 SER B N 1
ATOM 4296 C CA . SER C 2 15 ? 43.290 48.604 28.333 1.00 29.08 356 SER B CA 1
ATOM 4297 C C . SER C 2 15 ? 44.744 49.035 28.554 1.00 34.37 356 SER B C 1
ATOM 4298 O O . SER C 2 15 ? 44.991 50.144 29.044 1.00 28.68 356 SER B O 1
ATOM 4301 N N . PHE C 2 16 ? 45.706 48.157 28.194 1.00 33.98 357 PHE B N 1
ATOM 4302 C CA . PHE C 2 16 ? 47.102 48.256 28.638 1.00 33.56 357 PHE B CA 1
ATOM 4303 C C . PHE C 2 16 ? 48.096 48.022 27.502 1.00 32.25 357 PHE B C 1
ATOM 4304 O O . PHE C 2 16 ? 47.894 47.136 26.671 1.00 34.75 357 PHE B O 1
ATOM 4312 N N . ILE C 2 17 ? 49.151 48.847 27.445 1.00 38.58 358 ILE B N 1
ATOM 4313 C CA . ILE C 2 17 ? 50.286 48.680 26.525 1.00 36.54 358 ILE B CA 1
ATOM 4314 C C . ILE C 2 17 ? 51.582 48.629 27.331 1.00 33.31 358 ILE B C 1
ATOM 4315 O O . ILE C 2 17 ? 51.787 49.422 28.254 1.00 32.55 358 ILE B O 1
ATOM 4320 N N . GLN C 2 18 ? 52.467 47.709 26.957 1.00 38.73 359 GLN B N 1
ATOM 4321 C CA . GLN C 2 18 ? 53.745 47.468 27.610 1.00 30.32 359 GLN B CA 1
ATOM 4322 C C . GLN C 2 18 ? 54.750 47.183 26.509 1.00 35.27 359 GLN B C 1
ATOM 4323 O O . GLN C 2 18 ? 54.398 46.520 25.529 1.00 36.65 359 GLN B O 1
ATOM 4329 N N . SER C 2 19 ? 55.981 47.698 26.638 1.00 34.79 360 SER B N 1
ATOM 4330 C CA . SER C 2 19 ? 56.868 47.656 25.478 1.00 30.59 360 SER B CA 1
ATOM 4331 C C . SER C 2 19 ? 58.313 47.971 25.835 1.00 39.95 360 SER B C 1
ATOM 4332 O O . SER C 2 19 ? 58.597 48.682 26.807 1.00 41.62 360 SER B O 1
ATOM 4335 N N . ILE C 2 20 ? 59.220 47.452 25.007 1.00 37.47 361 ILE B N 1
ATOM 4336 C CA . ILE C 2 20 ? 60.594 47.912 24.945 1.00 35.81 361 ILE B CA 1
ATOM 4337 C C . ILE C 2 20 ? 60.928 48.478 23.563 1.00 35.30 361 ILE B C 1
ATOM 4338 O O . ILE C 2 20 ? 62.070 48.580 23.214 1.00 33.91 361 ILE B O 1
ATOM 4343 N N . TYR C 2 21 ? 59.910 48.785 22.756 1.00 37.86 362 TYR B N 1
ATOM 4344 C CA . TYR C 2 21 ? 60.017 49.658 21.586 1.00 34.69 362 TYR B CA 1
ATOM 4345 C C . TYR C 2 21 ? 60.706 49.004 20.394 1.00 33.24 362 TYR B C 1
ATOM 4346 O O . TYR C 2 21 ? 60.365 49.277 19.235 1.00 36.04 362 TYR B O 1
ATOM 4355 N N . HIS C 2 22 ? 61.674 48.144 20.668 1.00 25.90 363 HIS B N 1
ATOM 4356 C CA . HIS C 2 22 ? 62.379 47.418 19.624 1.00 32.04 363 HIS B CA 1
ATOM 4357 C C . HIS C 2 22 ? 62.710 46.045 20.185 1.00 36.34 363 HIS B C 1
ATOM 4358 O O . HIS C 2 22 ? 62.772 45.848 21.403 1.00 38.14 363 HIS B O 1
ATOM 4365 N N . GLU C 2 23 ? 62.916 45.088 19.294 1.00 38.38 364 GLU B N 1
ATOM 4366 C CA . GLU C 2 23 ? 63.154 43.729 19.759 1.00 42.10 364 GLU B CA 1
ATOM 4367 C C . GLU C 2 23 ? 64.424 43.624 20.607 1.00 39.36 364 GLU B C 1
ATOM 4368 O O . GLU C 2 23 ? 65.521 43.986 20.169 1.00 38.92 364 GLU B O 1
ATOM 4374 N N . PHE C 2 24 ? 64.250 43.111 21.827 1.00 39.88 365 PHE B N 1
ATOM 4375 C CA . PHE C 2 24 ? 65.285 42.937 22.839 1.00 35.70 365 PHE B CA 1
ATOM 4376 C C . PHE C 2 24 ? 65.860 44.254 23.333 1.00 39.91 365 PHE B C 1
ATOM 4377 O O . PHE C 2 24 ? 66.896 44.265 24.021 1.00 39.78 365 PHE B O 1
ATOM 4385 N N . GLY C 2 25 ? 65.158 45.353 23.061 1.00 38.73 366 GLY B N 1
ATOM 4386 C CA . GLY C 2 25 ? 65.585 46.663 23.499 1.00 40.35 366 GLY B CA 1
ATOM 4387 C C . GLY C 2 25 ? 67.017 46.986 23.108 1.00 44.06 366 GLY B C 1
ATOM 4388 O O . GLY C 2 25 ? 67.359 47.045 21.921 1.00 44.30 366 GLY B O 1
ATOM 4389 N N . SER C 2 26 ? 67.876 47.175 24.095 1.00 42.61 367 SER B N 1
ATOM 4390 C CA . SER C 2 26 ? 69.248 47.569 23.819 1.00 40.70 367 SER B CA 1
ATOM 4391 C C . SER C 2 26 ? 70.188 46.385 23.688 1.00 41.67 367 SER B C 1
ATOM 4392 O O . SER C 2 26 ? 71.400 46.588 23.536 1.00 45.18 367 SER B O 1
ATOM 4395 N N . GLY C 2 27 ? 69.669 45.166 23.775 1.00 37.04 368 GLY B N 1
ATOM 4396 C CA . GLY C 2 27 ? 70.507 43.996 23.900 1.00 36.97 368 GLY B CA 1
ATOM 4397 C C . GLY C 2 27 ? 71.061 43.844 25.299 1.00 37.54 368 GLY B C 1
ATOM 4398 O O . GLY C 2 27 ? 71.405 42.744 25.743 1.00 35.49 368 GLY B O 1
ATOM 4399 N N . VAL C 2 28 ? 71.107 44.953 26.020 1.00 37.78 369 VAL B N 1
ATOM 4400 C CA . VAL C 2 28 ? 71.807 45.001 27.297 1.00 42.99 369 VAL B CA 1
ATOM 4401 C C . VAL C 2 28 ? 70.908 44.421 28.376 1.00 37.41 369 VAL B C 1
ATOM 4402 O O . VAL C 2 28 ? 69.794 44.901 28.597 1.00 37.33 369 VAL B O 1
ATOM 4406 N N . VAL C 2 29 ? 71.405 43.420 29.062 1.00 33.96 370 VAL B N 1
ATOM 4407 C CA . VAL C 2 29 ? 70.750 42.837 30.221 1.00 37.73 370 VAL B CA 1
ATOM 4408 C C . VAL C 2 29 ? 71.454 43.368 31.454 1.00 40.04 370 VAL B C 1
ATOM 4409 O O . VAL C 2 29 ? 72.677 43.527 31.453 1.00 44.41 370 VAL B O 1
ATOM 4413 N N . LEU C 2 30 ? 70.706 43.626 32.499 1.00 46.78 371 LEU B N 1
ATOM 4414 C CA . LEU C 2 30 ? 71.283 44.152 33.737 1.00 40.92 371 LEU B CA 1
ATOM 4415 C C . LEU C 2 30 ? 71.707 42.997 34.638 1.00 41.78 371 LEU B C 1
ATOM 4416 O O . LEU C 2 30 ? 70.876 42.124 34.954 1.00 37.17 371 LEU B O 1
ATOM 4421 N N . PRO C 2 31 ? 72.972 42.979 35.056 1.00 43.27 372 PRO B N 1
ATOM 4422 C CA . PRO C 2 31 ? 73.542 41.794 35.721 1.00 46.96 372 PRO B CA 1
ATOM 4423 C C . PRO C 2 31 ? 72.657 41.221 36.820 1.00 42.87 372 PRO B C 1
ATOM 4424 O O . PRO C 2 31 ? 72.142 41.943 37.673 1.00 39.91 372 PRO B O 1
ATOM 4428 N N . ASP C 2 32 ? 72.474 39.903 36.771 1.00 49.24 373 ASP B N 1
ATOM 4429 C CA . ASP C 2 32 ? 71.778 39.142 37.805 1.00 45.03 373 ASP B CA 1
ATOM 4430 C C . ASP C 2 32 ? 70.341 39.609 38.015 1.00 42.82 373 ASP B C 1
ATOM 4431 O O . ASP C 2 32 ? 69.768 39.399 39.088 1.00 43.61 373 ASP B O 1
ATOM 4433 N N . THR C 2 33 ? 69.729 40.220 36.996 1.00 43.67 374 THR B N 1
ATOM 4434 C CA . THR C 2 33 ? 68.310 40.563 37.052 1.00 40.80 374 THR B CA 1
ATOM 4435 C C . THR C 2 33 ? 67.459 39.894 35.989 1.00 41.16 374 THR B C 1
ATOM 4436 O O . THR C 2 33 ? 66.260 39.704 36.211 1.00 42.09 374 THR B O 1
ATOM 4440 N N . GLY C 2 34 ? 68.044 39.516 34.853 1.00 40.95 375 GLY B N 1
ATOM 4441 C CA . GLY C 2 34 ? 67.289 39.022 33.723 1.00 39.33 375 GLY B CA 1
ATOM 4442 C C . GLY C 2 34 ? 66.503 40.080 32.981 1.00 38.69 375 GLY B C 1
ATOM 4443 O O . GLY C 2 34 ? 65.674 39.735 32.138 1.00 48.15 375 GLY B O 1
ATOM 4444 N N . ILE C 2 35 ? 66.728 41.355 33.269 1.00 35.63 376 ILE B N 1
ATOM 4445 C CA . ILE C 2 35 ? 65.958 42.445 32.683 1.00 37.97 376 ILE B CA 1
ATOM 4446 C C . ILE C 2 35 ? 66.737 42.968 31.485 1.00 37.29 376 ILE B C 1
ATOM 4447 O O . ILE C 2 35 ? 67.800 43.571 31.647 1.00 41.97 376 ILE B O 1
ATOM 4452 N N . VAL C 2 36 ? 66.220 42.759 30.282 1.00 36.59 377 VAL B N 1
ATOM 4453 C CA . VAL C 2 36 ? 66.715 43.479 29.111 1.00 38.70 377 VAL B CA 1
ATOM 4454 C C . VAL C 2 36 ? 66.108 44.871 29.138 1.00 39.56 377 VAL B C 1
ATOM 4455 O O . VAL C 2 36 ? 64.906 45.018 29.371 1.00 45.34 377 VAL B O 1
ATOM 4457 N N . TRP C 2 37 ? 66.926 45.896 28.906 1.00 41.85 378 TRP B N 1
ATOM 4458 C CA . TRP C 2 37 ? 66.503 47.281 29.098 1.00 40.03 378 TRP B CA 1
ATOM 4459 C C . TRP C 2 37 ? 66.163 47.971 27.776 1.00 39.62 378 TRP B C 1
ATOM 4460 O O . TRP C 2 37 ? 66.882 47.841 26.780 1.00 39.04 378 TRP B O 1
ATOM 4471 N N . GLN C 2 38 ? 65.079 48.743 27.793 1.00 40.48 379 GLN B N 1
ATOM 4472 C CA . GLN C 2 38 ? 64.564 49.372 26.585 1.00 41.26 379 GLN B CA 1
ATOM 4473 C C . GLN C 2 38 ? 65.565 50.375 26.022 1.00 39.07 379 GLN B C 1
ATOM 4474 O O . GLN C 2 38 ? 66.477 50.825 26.710 1.00 43.40 379 GLN B O 1
ATOM 4480 N N . ASN C 2 39 ? 65.346 50.770 24.758 1.00 42.56 380 ASN B N 1
ATOM 4481 C CA . ASN C 2 39 ? 66.304 51.578 23.993 1.00 37.37 380 ASN B CA 1
ATOM 4482 C C . ASN C 2 39 ? 65.547 52.674 23.238 1.00 39.47 380 ASN B C 1
ATOM 4483 O O . ASN C 2 39 ? 65.174 52.517 22.073 1.00 40.47 380 ASN B O 1
ATOM 4488 N N . ARG C 2 40 ? 65.324 53.803 23.914 1.00 45.04 381 ARG B N 1
ATOM 4489 C CA . ARG C 2 40 ? 64.487 54.880 23.390 1.00 42.72 381 ARG B CA 1
ATOM 4490 C C . ARG C 2 40 ? 65.281 56.067 22.865 1.00 41.55 381 ARG B C 1
ATOM 4491 O O . ARG C 2 40 ? 64.768 57.186 22.849 1.00 47.39 381 ARG B O 1
ATOM 4499 N N . GLY C 2 41 ? 66.515 55.855 22.416 1.00 55.90 382 GLY B N 1
ATOM 4500 C CA . GLY C 2 41 ? 67.295 56.945 21.859 1.00 48.18 382 GLY B CA 1
ATOM 4501 C C . GLY C 2 41 ? 66.563 57.733 20.787 1.00 49.18 382 GLY B C 1
ATOM 4502 O O . GLY C 2 41 ? 66.896 58.889 20.530 1.00 57.23 382 GLY B O 1
ATOM 4503 N N . ALA C 2 42 ? 65.572 57.120 20.142 1.00 49.70 383 ALA B N 1
ATOM 4504 C CA . ALA C 2 42 ? 64.819 57.784 19.084 1.00 47.03 383 ALA B CA 1
ATOM 4505 C C . ALA C 2 42 ? 63.809 58.791 19.609 1.00 51.44 383 ALA B C 1
ATOM 4506 O O . ALA C 2 42 ? 63.265 59.572 18.820 1.00 56.33 383 ALA B O 1
ATOM 4508 N N . ALA C 2 43 ? 63.504 58.777 20.899 1.00 48.48 384 ALA B N 1
ATOM 4509 C CA . ALA C 2 43 ? 62.568 59.765 21.413 1.00 45.07 384 ALA B CA 1
ATOM 4510 C C . ALA C 2 43 ? 63.231 61.107 21.642 1.00 56.78 384 ALA B C 1
ATOM 4511 O O . ALA C 2 43 ? 62.562 62.030 22.118 1.00 58.08 384 ALA B O 1
ATOM 4513 N N . PHE C 2 44 ? 64.538 61.204 21.368 1.00 61.21 385 PHE B N 1
ATOM 4514 C CA . PHE C 2 44 ? 65.316 62.421 21.502 1.00 52.46 385 PHE B CA 1
ATOM 4515 C C . PHE C 2 44 ? 66.078 62.668 20.211 1.00 58.31 385 PHE B C 1
ATOM 4516 O O . PHE C 2 44 ? 66.223 61.773 19.376 1.00 57.70 385 PHE B O 1
ATOM 4524 N N . SER C 2 45 ? 66.574 63.894 20.063 1.00 65.29 386 SER B N 1
ATOM 4525 C CA . SER C 2 45 ? 67.453 64.309 18.971 1.00 64.76 386 SER B CA 1
ATOM 4526 C C . SER C 2 45 ? 68.740 64.909 19.538 1.00 65.97 386 SER B C 1
ATOM 4527 O O . SER C 2 45 ? 68.938 64.989 20.756 1.00 61.64 386 SER B O 1
ATOM 4530 N N . LEU C 2 46 ? 69.640 65.279 18.624 1.00 68.78 387 LEU B N 1
ATOM 4531 C CA . LEU C 2 46 ? 70.807 66.106 18.916 1.00 67.31 387 LEU B CA 1
ATOM 4532 C C . LEU C 2 46 ? 70.716 67.370 18.059 1.00 73.33 387 LEU B C 1
ATOM 4533 O O . LEU C 2 46 ? 70.741 67.284 16.825 1.00 70.61 387 LEU B O 1
ATOM 4535 N N . ASP C 2 47 ? 70.605 68.532 18.718 1.00 73.03 388 ASP B N 1
ATOM 4536 C CA . ASP C 2 47 ? 70.253 69.837 18.113 1.00 74.27 388 ASP B CA 1
ATOM 4537 C C . ASP C 2 47 ? 70.308 69.915 16.588 1.00 71.84 388 ASP B C 1
ATOM 4538 O O . ASP C 2 47 ? 69.364 70.374 15.950 1.00 68.02 388 ASP B O 1
ATOM 4543 N N . PRO C 2 56 ? 68.395 65.196 29.715 1.00 38.73 397 PRO B N 1
ATOM 4544 C CA . PRO C 2 56 ? 68.809 64.637 31.015 1.00 43.31 397 PRO B CA 1
ATOM 4545 C C . PRO C 2 56 ? 67.710 64.833 32.066 1.00 45.05 397 PRO B C 1
ATOM 4546 O O . PRO C 2 56 ? 67.316 65.967 32.311 1.00 48.96 397 PRO B O 1
ATOM 4550 N N . GLY C 2 57 ? 67.219 63.743 32.671 1.00 51.72 398 GLY B N 1
ATOM 4551 C CA . GLY C 2 57 ? 65.956 63.768 33.389 1.00 40.35 398 GLY B CA 1
ATOM 4552 C C . GLY C 2 57 ? 64.762 64.110 32.525 1.00 43.48 398 GLY B C 1
ATOM 4553 O O . GLY C 2 57 ? 63.642 64.187 33.045 1.00 51.56 398 GLY B O 1
ATOM 4554 N N . LYS C 2 58 ? 64.966 64.311 31.223 1.00 43.15 399 LYS B N 1
ATOM 4555 C CA . LYS C 2 58 ? 63.910 64.709 30.302 1.00 46.72 399 LYS B CA 1
ATOM 4556 C C . LYS C 2 58 ? 63.042 63.511 29.918 1.00 53.40 399 LYS B C 1
ATOM 4557 O O . LYS C 2 58 ? 63.548 62.425 29.597 1.00 47.56 399 LYS B O 1
ATOM 4563 N N . GLN C 2 59 ? 61.716 63.720 29.946 1.00 53.95 400 GLN B N 1
ATOM 4564 C CA . GLN C 2 59 ? 60.862 62.597 29.605 1.00 52.81 400 GLN B CA 1
ATOM 4565 C C . GLN C 2 59 ? 60.655 62.522 28.092 1.00 51.56 400 GLN B C 1
ATOM 4566 O O . GLN C 2 59 ? 60.738 63.537 27.392 1.00 50.94 400 GLN B O 1
ATOM 4568 N N . PRO C 2 60 ? 60.415 61.326 27.568 1.00 55.34 401 PRO B N 1
ATOM 4569 C CA . PRO C 2 60 ? 60.035 61.192 26.154 1.00 59.56 401 PRO B CA 1
ATOM 4570 C C . PRO C 2 60 ? 58.622 61.708 25.893 1.00 56.17 401 PRO B C 1
ATOM 4571 O O . PRO C 2 60 ? 57.847 62.008 26.804 1.00 55.34 401 PRO B O 1
ATOM 4575 N N . PHE C 2 61 ? 58.287 61.773 24.603 1.00 59.44 402 PHE B N 1
ATOM 4576 C CA . PHE C 2 61 ? 57.021 62.292 24.079 1.00 58.86 402 PHE B CA 1
ATOM 4577 C C . PHE C 2 61 ? 56.294 61.175 23.306 1.00 59.22 402 PHE B C 1
ATOM 4578 O O . PHE C 2 61 ? 56.308 61.122 22.071 1.00 59.65 402 PHE B O 1
ATOM 4586 N N . HIS C 2 62 ? 55.659 60.268 24.043 1.00 55.72 403 HIS B N 1
ATOM 4587 C CA . HIS C 2 62 ? 54.877 59.205 23.422 1.00 50.14 403 HIS B CA 1
ATOM 4588 C C . HIS C 2 62 ? 53.605 58.899 24.227 1.00 48.16 403 HIS B C 1
ATOM 4589 O O . HIS C 2 62 ? 53.017 57.820 24.113 1.00 45.31 403 HIS B O 1
ATOM 4591 N N . LEU C 2 64 ? 52.721 55.710 23.331 1.00 39.07 405 LEU B N 1
ATOM 4592 C CA . LEU C 2 64 ? 51.880 54.610 22.840 1.00 30.43 405 LEU B CA 1
ATOM 4593 C C . LEU C 2 64 ? 50.418 54.808 23.254 1.00 39.83 405 LEU B C 1
ATOM 4594 O O . LEU C 2 64 ? 50.147 55.399 24.290 1.00 40.97 405 LEU B O 1
ATOM 4599 N N . ASN C 2 65 ? 49.485 54.234 22.482 1.00 39.95 406 ASN B N 1
ATOM 4600 C CA . ASN C 2 65 ? 48.082 54.638 22.482 1.00 36.46 406 ASN B CA 1
ATOM 4601 C C . ASN C 2 65 ? 47.156 53.494 22.885 1.00 37.98 406 ASN B C 1
ATOM 4602 O O . ASN C 2 65 ? 46.533 52.861 22.019 1.00 41.54 406 ASN B O 1
ATOM 4607 N N . PRO C 2 66 ? 46.977 53.250 24.185 1.00 33.87 407 PRO B N 1
ATOM 4608 C CA . PRO C 2 66 ? 45.832 52.451 24.631 1.00 33.29 407 PRO B CA 1
ATOM 4609 C C . PRO C 2 66 ? 44.543 53.175 24.283 1.00 38.01 407 PRO B C 1
ATOM 4610 O O . PRO C 2 66 ? 44.503 54.406 24.271 1.00 38.59 407 PRO B O 1
ATOM 4614 N N . ALA C 2 67 ? 43.477 52.409 24.007 1.00 33.26 408 ALA B N 1
ATOM 4615 C CA . ALA C 2 67 ? 42.198 53.003 23.630 1.00 34.09 408 ALA B CA 1
ATOM 4616 C C . ALA C 2 67 ? 41.050 52.343 24.386 1.00 32.69 408 ALA B C 1
ATOM 4617 O O . ALA C 2 67 ? 41.148 51.195 24.832 1.00 29.46 408 ALA B O 1
ATOM 4619 N N . ALA C 2 68 ? 39.965 53.105 24.541 1.00 36.98 409 ALA B N 1
ATOM 4620 C CA . ALA C 2 68 ? 38.751 52.678 25.241 1.00 39.89 409 ALA B CA 1
ATOM 4621 C C . ALA C 2 68 ? 37.594 53.557 24.807 1.00 33.00 409 ALA B C 1
ATOM 4622 O O . ALA C 2 68 ? 37.796 54.718 24.454 1.00 37.17 409 ALA B O 1
ATOM 4624 N N . ALA C 2 69 ? 36.381 53.006 24.841 1.00 32.50 410 ALA B N 1
ATOM 4625 C CA . ALA C 2 69 ? 35.208 53.770 24.429 1.00 36.26 410 ALA B CA 1
ATOM 4626 C C . ALA C 2 69 ? 34.010 53.409 25.292 1.00 34.12 410 ALA B C 1
ATOM 4627 O O . ALA C 2 69 ? 33.863 52.257 25.699 1.00 36.21 410 ALA B O 1
ATOM 4629 N N . ARG C 2 70 ? 33.170 54.408 25.578 1.00 37.08 411 ARG B N 1
ATOM 4630 C CA . ARG C 2 70 ? 31.845 54.223 26.171 1.00 34.90 411 ARG B CA 1
ATOM 4631 C C . ARG C 2 70 ? 30.802 54.633 25.149 1.00 34.29 411 ARG B C 1
ATOM 4632 O O . ARG C 2 70 ? 30.934 55.683 24.519 1.00 37.79 411 ARG B O 1
ATOM 4634 N N . LEU C 2 71 ? 29.771 53.812 24.981 1.00 33.69 412 LEU B N 1
ATOM 4635 C CA . LEU C 2 71 ? 28.766 54.053 23.958 1.00 35.01 412 LEU B CA 1
ATOM 4636 C C . LEU C 2 71 ? 27.425 54.418 24.587 1.00 34.34 412 LEU B C 1
ATOM 4637 O O . LEU C 2 71 ? 27.124 54.047 25.730 1.00 31.02 412 LEU B O 1
ATOM 4642 N N . ASN C 2 72 ? 26.645 55.202 23.839 1.00 36.78 413 ASN B N 1
ATOM 4643 C CA . ASN C 2 72 ? 25.373 55.698 24.360 1.00 42.96 413 ASN B CA 1
ATOM 4644 C C . ASN C 2 72 ? 24.478 54.545 24.839 1.00 39.33 413 ASN B C 1
ATOM 4645 O O . ASN C 2 72 ? 23.930 54.602 25.945 1.00 33.41 413 ASN B O 1
ATOM 4650 N N . ASP C 2 73 ? 24.382 53.461 24.057 1.00 33.34 414 ASP B N 1
ATOM 4651 C CA . ASP C 2 73 ? 23.536 52.316 24.408 1.00 38.00 414 ASP B CA 1
ATOM 4652 C C . ASP C 2 73 ? 24.034 51.512 25.619 1.00 41.65 414 ASP B C 1
ATOM 4653 O O . ASP C 2 73 ? 23.411 50.492 25.946 1.00 41.43 414 ASP B O 1
ATOM 4658 N N . GLY C 2 74 ? 25.153 51.875 26.247 1.00 40.17 415 GLY B N 1
ATOM 4659 C CA . GLY C 2 74 ? 25.605 51.213 27.460 1.00 37.14 415 GLY B CA 1
ATOM 4660 C C . GLY C 2 74 ? 26.802 50.292 27.296 1.00 39.12 415 GLY B C 1
ATOM 4661 O O . GLY C 2 74 ? 27.275 49.731 28.293 1.00 38.44 415 GLY B O 1
ATOM 4662 N N . ARG C 2 75 ? 27.299 50.098 26.083 1.00 33.71 416 ARG B N 1
ATOM 4663 C CA . ARG C 2 75 ? 28.490 49.288 25.914 1.00 36.89 416 ARG B CA 1
ATOM 4664 C C . ARG C 2 75 ? 29.737 50.062 26.342 1.00 38.58 416 ARG B C 1
ATOM 4665 O O . ARG C 2 75 ? 29.887 51.249 26.044 1.00 36.12 416 ARG B O 1
ATOM 4673 N N . VAL C 2 76 ? 30.641 49.371 27.036 1.00 40.44 417 VAL B N 1
ATOM 4674 C CA . VAL C 2 76 ? 32.008 49.828 27.271 1.00 38.38 417 VAL B CA 1
ATOM 4675 C C . VAL C 2 76 ? 32.917 48.940 26.433 1.00 34.62 417 VAL B C 1
ATOM 4676 O O . VAL C 2 76 ? 32.580 47.787 26.143 1.00 32.58 417 VAL B O 1
ATOM 4680 N N . MET C 2 77 ? 34.080 49.460 26.054 1.00 30.09 418 MET B N 1
ATOM 4681 C CA . MET C 2 77 ? 34.868 48.739 25.065 1.00 32.88 418 MET B CA 1
ATOM 4682 C C . MET C 2 77 ? 36.343 49.095 25.196 1.00 33.81 418 MET B C 1
ATOM 4683 O O . MET C 2 77 ? 36.690 50.277 25.172 1.00 38.59 418 MET B O 1
ATOM 4688 N N . VAL C 2 78 ? 37.215 48.095 25.310 1.00 28.36 419 VAL B N 1
ATOM 4689 C CA . VAL C 2 78 ? 38.659 48.352 25.278 1.00 37.43 419 VAL B CA 1
ATOM 4690 C C . VAL C 2 78 ? 39.286 47.636 24.089 1.00 35.98 419 VAL B C 1
ATOM 4691 O O . VAL C 2 78 ? 38.903 46.511 23.756 1.00 39.76 419 VAL B O 1
ATOM 4695 N N . TYR C 2 79 ? 40.227 48.307 23.428 1.00 38.50 420 TYR B N 1
ATOM 4696 C CA . TYR C 2 79 ? 40.870 47.749 22.246 1.00 41.20 420 TYR B CA 1
ATOM 4697 C C . TYR C 2 79 ? 42.301 48.269 22.160 1.00 43.02 420 TYR B C 1
ATOM 4698 O O . TYR C 2 79 ? 42.753 49.064 22.990 1.00 45.68 420 TYR B O 1
ATOM 4706 N N . GLY C 2 80 ? 43.034 47.778 21.170 1.00 42.79 421 GLY B N 1
ATOM 4707 C CA . GLY C 2 80 ? 44.426 48.143 21.019 1.00 40.66 421 GLY B CA 1
ATOM 4708 C C . GLY C 2 80 ? 45.069 47.430 19.853 1.00 41.71 421 GLY B C 1
ATOM 4709 O O . GLY C 2 80 ? 44.761 46.268 19.585 1.00 44.32 421 GLY B O 1
ATOM 4710 N N . SER C 2 81 ? 45.981 48.111 19.170 1.00 47.37 422 SER B N 1
ATOM 4711 C CA . SER C 2 81 ? 46.663 47.598 17.992 1.00 48.11 422 SER B CA 1
ATOM 4712 C C . SER C 2 81 ? 48.159 47.525 18.300 1.00 54.27 422 SER B C 1
ATOM 4713 O O . SER C 2 81 ? 48.712 48.468 18.875 1.00 57.05 422 SER B O 1
ATOM 4716 N N . MET C 2 82 ? 48.813 46.405 17.953 1.00 48.10 423 MET B N 1
ATOM 4717 C CA . MET C 2 82 ? 50.258 46.254 18.154 1.00 51.54 423 MET B CA 1
ATOM 4718 C C . MET C 2 82 ? 50.945 45.944 16.824 1.00 55.50 423 MET B C 1
ATOM 4719 O O . MET C 2 82 ? 50.625 44.941 16.172 1.00 51.69 423 MET B O 1
ATOM 4724 N N . GLY C 2 83 ? 51.921 46.797 16.444 1.00 52.03 424 GLY B N 1
ATOM 4725 C CA . GLY C 2 83 ? 52.555 46.732 15.139 1.00 46.59 424 GLY B CA 1
ATOM 4726 C C . GLY C 2 83 ? 51.834 47.579 14.099 1.00 48.95 424 GLY B C 1
ATOM 4727 O O . GLY C 2 83 ? 50.833 48.246 14.368 1.00 56.04 424 GLY B O 1
ATOM 4728 N N . GLY C 2 84 ? 52.365 47.551 12.877 1.00 46.42 425 GLY B N 1
ATOM 4729 C CA . GLY C 2 84 ? 51.819 48.327 11.774 1.00 47.93 425 GLY B CA 1
ATOM 4730 C C . GLY C 2 84 ? 52.616 49.576 11.433 1.00 49.59 425 GLY B C 1
ATOM 4731 O O . GLY C 2 84 ? 52.612 50.047 10.288 1.00 50.74 425 GLY B O 1
ATOM 4732 N N . GLN C 2 87 ? 48.557 51.912 11.482 1.00 61.62 428 GLN B N 1
ATOM 4733 C CA . GLN C 2 87 ? 48.284 51.948 12.921 1.00 63.05 428 GLN B CA 1
ATOM 4734 C C . GLN C 2 87 ? 47.150 52.922 13.280 1.00 66.59 428 GLN B C 1
ATOM 4735 O O . GLN C 2 87 ? 46.185 52.518 13.941 1.00 67.65 428 GLN B O 1
ATOM 4741 N N . PRO C 2 88 ? 47.231 54.196 12.862 1.00 65.35 429 PRO B N 1
ATOM 4742 C CA . PRO C 2 88 ? 46.046 55.057 12.998 1.00 57.83 429 PRO B CA 1
ATOM 4743 C C . PRO C 2 88 ? 44.928 54.683 12.036 1.00 57.05 429 PRO B C 1
ATOM 4744 O O . PRO C 2 88 ? 43.765 55.019 12.300 1.00 59.16 429 PRO B O 1
ATOM 4748 N N . GLN C 2 89 ? 45.243 53.999 10.929 1.00 59.79 430 GLN B N 1
ATOM 4749 C CA . GLN C 2 89 ? 44.217 53.474 10.032 1.00 55.44 430 GLN B CA 1
ATOM 4750 C C . GLN C 2 89 ? 43.579 52.186 10.561 1.00 54.19 430 GLN B C 1
ATOM 4751 O O . GLN C 2 89 ? 42.415 51.903 10.247 1.00 49.38 430 GLN B O 1
ATOM 4757 N N . THR C 2 90 ? 44.321 51.389 11.343 1.00 51.85 431 THR B N 1
ATOM 4758 C CA . THR C 2 90 ? 43.709 50.250 12.020 1.00 51.46 431 THR B CA 1
ATOM 4759 C C . THR C 2 90 ? 42.615 50.712 12.977 1.00 49.69 431 THR B C 1
ATOM 4760 O O . THR C 2 90 ? 41.548 50.094 13.053 1.00 45.88 431 THR B O 1
ATOM 4764 N N . GLN C 2 91 ? 42.851 51.807 13.712 1.00 52.93 432 GLN B N 1
ATOM 4765 C CA . GLN C 2 91 ? 41.806 52.294 14.607 1.00 47.49 432 GLN B CA 1
ATOM 4766 C C . GLN C 2 91 ? 40.621 52.843 13.817 1.00 49.83 432 GLN B C 1
ATOM 4767 O O . GLN C 2 91 ? 39.464 52.675 14.226 1.00 46.03 432 GLN B O 1
ATOM 4773 N N . ALA C 2 92 ? 40.884 53.498 12.681 1.00 51.27 433 ALA B N 1
ATOM 4774 C CA . ALA C 2 92 ? 39.787 53.957 11.835 1.00 45.77 433 ALA B CA 1
ATOM 4775 C C . ALA C 2 92 ? 38.928 52.781 11.412 1.00 48.64 433 ALA B C 1
ATOM 4776 O O . ALA C 2 92 ? 37.706 52.788 11.598 1.00 48.58 433 ALA B O 1
ATOM 4778 N N . ALA C 2 93 ? 39.575 51.731 10.905 1.00 55.41 434 ALA B N 1
ATOM 4779 C CA . ALA C 2 93 ? 38.874 50.539 10.445 1.00 47.63 434 ALA B CA 1
ATOM 4780 C C . ALA C 2 93 ? 38.004 49.952 11.548 1.00 47.11 434 ALA B C 1
ATOM 4781 O O . ALA C 2 93 ? 36.799 49.738 11.358 1.00 52.27 434 ALA B O 1
ATOM 4783 N N . LEU C 2 94 ? 38.600 49.652 12.703 1.00 41.21 435 LEU B N 1
ATOM 4784 C CA . LEU C 2 94 ? 37.830 48.974 13.741 1.00 47.70 435 LEU B CA 1
ATOM 4785 C C . LEU C 2 94 ? 36.699 49.858 14.258 1.00 45.19 435 LEU B C 1
ATOM 4786 O O . LEU C 2 94 ? 35.589 49.373 14.499 1.00 48.80 435 LEU B O 1
ATOM 4791 N N . PHE C 2 95 ? 36.943 51.162 14.380 1.00 46.01 436 PHE B N 1
ATOM 4792 C CA . PHE C 2 95 ? 35.891 52.087 14.798 1.00 43.17 436 PHE B CA 1
ATOM 4793 C C . PHE C 2 95 ? 34.769 52.133 13.775 1.00 44.45 436 PHE B C 1
ATOM 4794 O O . PHE C 2 95 ? 33.589 52.018 14.120 1.00 42.61 436 PHE B O 1
ATOM 4802 N N . THR C 2 96 ? 35.117 52.354 12.509 1.00 44.91 437 THR B N 1
ATOM 4803 C CA . THR C 2 96 ? 34.080 52.508 11.501 1.00 43.31 437 THR B CA 1
ATOM 4804 C C . THR C 2 96 ? 33.347 51.187 11.258 1.00 46.87 437 THR B C 1
ATOM 4805 O O . THR C 2 96 ? 32.123 51.177 11.110 1.00 49.15 437 THR B O 1
ATOM 4809 N N . ARG C 2 97 ? 34.061 50.058 11.253 1.00 48.54 438 ARG B N 1
ATOM 4810 C CA . ARG C 2 97 ? 33.400 48.768 11.059 1.00 47.85 438 ARG B CA 1
ATOM 4811 C C . ARG C 2 97 ? 32.506 48.416 12.242 1.00 46.29 438 ARG B C 1
ATOM 4812 O O . ARG C 2 97 ? 31.301 48.196 12.078 1.00 47.78 438 ARG B O 1
ATOM 4820 N N . TYR C 2 98 ? 33.078 48.338 13.445 1.00 45.38 439 TYR B N 1
ATOM 4821 C CA . TYR C 2 98 ? 32.289 47.879 14.584 1.00 42.59 439 TYR B CA 1
ATOM 4822 C C . TYR C 2 98 ? 31.250 48.914 14.990 1.00 45.28 439 TYR B C 1
ATOM 4823 O O . TYR C 2 98 ? 30.043 48.640 14.988 1.00 48.92 439 TYR B O 1
ATOM 4832 N N . ILE C 2 99 ? 31.704 50.115 15.343 1.00 49.65 440 ILE B N 1
ATOM 4833 C CA . ILE C 2 99 ? 30.807 51.129 15.893 1.00 45.70 440 ILE B CA 1
ATOM 4834 C C . ILE C 2 99 ? 29.880 51.686 14.813 1.00 43.67 440 ILE B C 1
ATOM 4835 O O . ILE C 2 99 ? 28.659 51.746 14.996 1.00 45.49 440 ILE B O 1
ATOM 4840 N N . LEU C 2 100 ? 30.438 52.134 13.686 1.00 44.61 441 LEU B N 1
ATOM 4841 C CA . LEU C 2 100 ? 29.611 52.835 12.710 1.00 40.66 441 LEU B CA 1
ATOM 4842 C C . LEU C 2 100 ? 28.751 51.899 11.891 1.00 43.94 441 LEU B C 1
ATOM 4843 O O . LEU C 2 100 ? 27.643 52.279 11.490 1.00 50.00 441 LEU B O 1
ATOM 4848 N N . GLN C 2 101 ? 29.229 50.695 11.610 1.00 45.40 442 GLN B N 1
ATOM 4849 C CA . GLN C 2 101 ? 28.586 49.857 10.612 1.00 45.92 442 GLN B CA 1
ATOM 4850 C C . GLN C 2 101 ? 27.961 48.584 11.175 1.00 45.84 442 GLN B C 1
ATOM 4851 O O . GLN C 2 101 ? 27.416 47.790 10.397 1.00 50.32 442 GLN B O 1
ATOM 4857 N N . GLY C 2 102 ? 27.988 48.378 12.496 1.00 45.62 443 GLY B N 1
ATOM 4858 C CA . GLY C 2 102 ? 27.357 47.223 13.121 1.00 45.79 443 GLY B CA 1
ATOM 4859 C C . GLY C 2 102 ? 27.983 45.871 12.828 1.00 47.81 443 GLY B C 1
ATOM 4860 O O . GLY C 2 102 ? 27.460 44.856 13.300 1.00 50.21 443 GLY B O 1
ATOM 4861 N N . VAL C 2 103 ? 29.103 45.824 12.107 1.00 47.82 444 VAL B N 1
ATOM 4862 C CA . VAL C 2 103 ? 29.841 44.577 11.850 1.00 46.61 444 VAL B CA 1
ATOM 4863 C C . VAL C 2 103 ? 30.196 43.913 13.175 1.00 48.51 444 VAL B C 1
ATOM 4864 O O . VAL C 2 103 ? 30.652 44.603 14.109 1.00 51.58 444 VAL B O 1
ATOM 4868 N N . PRO C 2 104 ? 30.027 42.600 13.327 1.00 47.97 445 PRO B N 1
ATOM 4869 C CA . PRO C 2 104 ? 30.321 41.973 14.620 1.00 45.14 445 PRO B CA 1
ATOM 4870 C C . PRO C 2 104 ? 31.776 42.188 15.014 1.00 48.11 445 PRO B C 1
ATOM 4871 O O . PRO C 2 104 ? 32.657 42.326 14.160 1.00 45.98 445 PRO B O 1
ATOM 4875 N N . LEU C 2 105 ? 32.018 42.221 16.331 1.00 44.96 446 LEU B N 1
ATOM 4876 C CA . LEU C 2 105 ? 33.318 42.649 16.842 1.00 40.65 446 LEU B CA 1
ATOM 4877 C C . LEU C 2 105 ? 34.450 41.845 16.226 1.00 39.23 446 LEU B C 1
ATOM 4878 O O . LEU C 2 105 ? 35.400 42.412 15.683 1.00 42.08 446 LEU B O 1
ATOM 4883 N N . GLN C 2 106 ? 34.355 40.513 16.294 1.00 42.69 447 GLN B N 1
ATOM 4884 C CA . GLN C 2 106 ? 35.416 39.654 15.766 1.00 44.26 447 GLN B CA 1
ATOM 4885 C C . GLN C 2 106 ? 35.610 39.862 14.265 1.00 43.95 447 GLN B C 1
ATOM 4886 O O . GLN C 2 106 ? 36.748 39.931 13.784 1.00 41.88 447 GLN B O 1
ATOM 4892 N N . GLU C 2 107 ? 34.519 40.035 13.517 1.00 42.63 448 GLU B N 1
ATOM 4893 C CA . GLU C 2 107 ? 34.669 40.299 12.091 1.00 42.04 448 GLU B CA 1
ATOM 4894 C C . GLU C 2 107 ? 35.314 41.655 11.850 1.00 43.89 448 GLU B C 1
ATOM 4895 O O . GLU C 2 107 ? 36.125 41.800 10.928 1.00 44.39 448 GLU B O 1
ATOM 4897 N N . SER C 2 108 ? 34.989 42.653 12.682 1.00 44.67 449 SER B N 1
ATOM 4898 C CA . SER C 2 108 ? 35.553 43.991 12.500 1.00 40.56 449 SER B CA 1
ATOM 4899 C C . SER C 2 108 ? 37.073 43.967 12.551 1.00 38.45 449 SER B C 1
ATOM 4900 O O . SER C 2 108 ? 37.732 44.719 11.834 1.00 43.67 449 SER B O 1
ATOM 4902 N N . ILE C 2 109 ? 37.646 43.106 13.390 1.00 41.40 450 ILE B N 1
ATOM 4903 C CA . ILE C 2 109 ? 39.099 43.017 13.520 1.00 40.99 450 ILE B CA 1
ATOM 4904 C C . ILE C 2 109 ? 39.713 42.188 12.383 1.00 41.02 450 ILE B C 1
ATOM 4905 O O . ILE C 2 109 ? 40.866 42.417 12.000 1.00 41.85 450 ILE B O 1
ATOM 4910 N N . SER C 2 110 ? 38.949 41.256 11.798 1.00 44.53 451 SER B N 1
ATOM 4911 C CA . SER C 2 110 ? 39.491 40.308 10.824 1.00 41.19 451 SER B CA 1
ATOM 4912 C C . SER C 2 110 ? 39.525 40.872 9.407 1.00 49.43 451 SER B C 1
ATOM 4913 O O . SER C 2 110 ? 40.529 40.707 8.701 1.00 52.02 451 SER B O 1
ATOM 4916 N N . ARG C 2 111 ? 38.418 41.506 8.955 1.00 44.54 452 ARG B N 1
ATOM 4917 C CA . ARG C 2 111 ? 38.298 42.110 7.627 1.00 44.42 452 ARG B CA 1
ATOM 4918 C C . ARG C 2 111 ? 39.575 42.859 7.256 1.00 54.65 452 ARG B C 1
ATOM 4919 O O . ARG C 2 111 ? 40.180 43.528 8.107 1.00 56.84 452 ARG B O 1
ATOM 4921 N N . PRO C 2 112 ? 40.056 42.712 6.023 1.00 58.31 453 PRO B N 1
ATOM 4922 C CA . PRO C 2 112 ? 41.391 43.226 5.682 1.00 51.84 453 PRO B CA 1
ATOM 4923 C C . PRO C 2 112 ? 41.486 44.742 5.822 1.00 50.46 453 PRO B C 1
ATOM 4924 O O . PRO C 2 112 ? 40.487 45.464 5.772 1.00 53.75 453 PRO B O 1
ATOM 4928 N N . ARG C 2 113 ? 42.719 45.222 6.027 1.00 50.74 454 ARG B N 1
ATOM 4929 C CA . ARG C 2 113 ? 42.956 46.645 6.276 1.00 46.99 454 ARG B CA 1
ATOM 4930 C C . ARG C 2 113 ? 43.901 47.303 5.275 1.00 47.76 454 ARG B C 1
ATOM 4931 O O . ARG C 2 113 ? 44.132 46.782 4.179 1.00 47.68 454 ARG B O 1
ATOM 4939 N N . TRP C 2 114 ? 44.428 48.476 5.625 1.00 53.59 455 TRP B N 1
ATOM 4940 C CA . TRP C 2 114 ? 45.121 49.288 4.634 1.00 54.09 455 TRP B CA 1
ATOM 4941 C C . TRP C 2 114 ? 46.116 50.229 5.296 1.00 53.30 455 TRP B C 1
ATOM 4942 O O . TRP C 2 114 ? 45.840 50.794 6.356 1.00 51.91 455 TRP B O 1
ATOM 4953 N N . LEU C 2 115 ? 47.256 50.415 4.638 1.00 56.44 456 LEU B N 1
ATOM 4954 C CA . LEU C 2 115 ? 48.232 51.434 5.022 1.00 55.86 456 LEU B CA 1
ATOM 4955 C C . LEU C 2 115 ? 48.354 52.490 3.918 1.00 57.50 456 LEU B C 1
ATOM 4956 O O . LEU C 2 115 ? 47.732 53.558 3.973 1.00 56.58 456 LEU B O 1
ATOM 4961 N N . LYS C 2 128 ? 49.620 48.707 0.526 1.00 55.90 469 LYS B N 1
ATOM 4962 C CA . LYS C 2 128 ? 48.548 49.673 0.766 1.00 57.57 469 LYS B CA 1
ATOM 4963 C C . LYS C 2 128 ? 47.223 48.986 1.118 1.00 53.08 469 LYS B C 1
ATOM 4964 O O . LYS C 2 128 ? 46.433 49.554 1.848 1.00 55.69 469 LYS B O 1
ATOM 4970 N N . LEU C 2 129 ? 46.986 47.770 0.621 1.00 57.71 470 LEU B N 1
ATOM 4971 C CA . LEU C 2 129 ? 45.760 47.025 0.919 1.00 57.43 470 LEU B CA 1
ATOM 4972 C C . LEU C 2 129 ? 46.043 45.530 0.971 1.00 54.68 470 LEU B C 1
ATOM 4973 O O . LEU C 2 129 ? 46.935 45.030 0.279 1.00 54.67 470 LEU B O 1
ATOM 4978 N N . GLU C 2 130 ? 45.239 44.817 1.760 1.00 53.94 471 GLU B N 1
ATOM 4979 C CA . GLU C 2 130 ? 45.426 43.386 1.948 1.00 52.55 471 GLU B CA 1
ATOM 4980 C C . GLU C 2 130 ? 44.727 42.598 0.855 1.00 52.14 471 GLU B C 1
ATOM 4981 O O . GLU C 2 130 ? 43.571 42.856 0.523 1.00 52.42 471 GLU B O 1
ATOM 4987 N N . GLY C 2 131 ? 45.434 41.610 0.321 1.00 56.70 472 GLY B N 1
ATOM 4988 C CA . GLY C 2 131 ? 44.970 40.838 -0.812 1.00 59.41 472 GLY B CA 1
ATOM 4989 C C . GLY C 2 131 ? 43.568 40.288 -0.685 1.00 57.55 472 GLY B C 1
ATOM 4990 O O . GLY C 2 131 ? 42.985 39.861 -1.681 1.00 63.79 472 GLY B O 1
ATOM 4991 N N . ARG C 2 132 ? 43.008 40.304 0.520 1.00 56.06 473 ARG B N 1
ATOM 4992 C CA . ARG C 2 132 ? 41.685 39.740 0.751 1.00 56.55 473 ARG B CA 1
ATOM 4993 C C . ARG C 2 132 ? 40.561 40.638 0.258 1.00 60.52 473 ARG B C 1
ATOM 4994 O O . ARG C 2 132 ? 39.393 40.335 0.522 1.00 61.52 473 ARG B O 1
ATOM 4996 N N . PHE C 2 133 ? 40.873 41.728 -0.441 1.00 62.66 474 PHE B N 1
ATOM 4997 C CA . PHE C 2 133 ? 39.840 42.594 -1.010 1.00 56.65 474 PHE B CA 1
ATOM 4998 C C . PHE C 2 133 ? 39.401 42.067 -2.378 1.00 55.68 474 PHE B C 1
ATOM 4999 O O . PHE C 2 133 ? 38.208 41.983 -2.674 1.00 56.22 474 PHE B O 1
ATOM 5007 N N . GLU C 2 149 ? 50.812 47.287 -4.511 1.00 61.52 490 GLU B N 1
ATOM 5008 C CA . GLU C 2 149 ? 49.708 48.033 -3.922 1.00 58.36 490 GLU B CA 1
ATOM 5009 C C . GLU C 2 149 ? 48.929 47.116 -3.017 1.00 56.76 490 GLU B C 1
ATOM 5010 O O . GLU C 2 149 ? 48.404 47.527 -1.988 1.00 62.38 490 GLU B O 1
ATOM 5016 N N . VAL C 2 150 ? 48.876 45.854 -3.419 1.00 54.93 491 VAL B N 1
ATOM 5017 C CA . VAL C 2 150 ? 47.991 44.856 -2.838 1.00 53.88 491 VAL B CA 1
ATOM 5018 C C . VAL C 2 150 ? 48.859 43.776 -2.207 1.00 59.57 491 VAL B C 1
ATOM 5019 O O . VAL C 2 150 ? 49.633 43.111 -2.909 1.00 61.86 491 VAL B O 1
ATOM 5023 N N . LEU C 2 151 ? 48.769 43.628 -0.887 1.00 56.35 492 LEU B N 1
ATOM 5024 C CA . LEU C 2 151 ? 49.725 42.812 -0.156 1.00 52.86 492 LEU B CA 1
ATOM 5025 C C . LEU C 2 151 ? 49.160 41.404 0.019 1.00 56.10 492 LEU B C 1
ATOM 5026 O O . LEU C 2 151 ? 48.152 41.034 -0.590 1.00 60.78 492 LEU B O 1
ATOM 5031 N N . ALA C 2 152 ? 49.822 40.588 0.834 1.00 56.17 493 ALA B N 1
ATOM 5032 C CA . ALA C 2 152 ? 49.309 39.252 1.086 1.00 60.86 493 ALA B CA 1
ATOM 5033 C C . ALA C 2 152 ? 47.945 39.345 1.771 1.00 57.57 493 ALA B C 1
ATOM 5034 O O . ALA C 2 152 ? 47.557 40.389 2.302 1.00 55.10 493 ALA B O 1
ATOM 5036 N N . ASP C 2 153 ? 47.211 38.229 1.755 1.00 59.27 494 ASP B N 1
ATOM 5037 C CA . ASP C 2 153 ? 45.871 38.234 2.327 1.00 55.41 494 ASP B CA 1
ATOM 5038 C C . ASP C 2 153 ? 45.881 38.593 3.807 1.00 55.04 494 ASP B C 1
ATOM 5039 O O . ASP C 2 153 ? 44.865 39.073 4.320 1.00 59.25 494 ASP B O 1
ATOM 5044 N N . PHE C 2 154 ? 47.007 38.402 4.494 1.00 54.31 495 PHE B N 1
ATOM 5045 C CA . PHE C 2 154 ? 47.134 38.704 5.922 1.00 53.32 495 PHE B CA 1
ATOM 5046 C C . PHE C 2 154 ? 48.546 39.230 6.156 1.00 52.94 495 PHE B C 1
ATOM 5047 O O . PHE C 2 154 ? 49.492 38.447 6.271 1.00 58.54 495 PHE B O 1
ATOM 5055 N N . SER C 2 155 ? 48.686 40.548 6.222 1.00 53.39 496 SER B N 1
ATOM 5056 C CA . SER C 2 155 ? 49.991 41.185 6.360 1.00 56.12 496 SER B CA 1
ATOM 5057 C C . SER C 2 155 ? 50.205 41.648 7.794 1.00 53.76 496 SER B C 1
ATOM 5058 O O . SER C 2 155 ? 49.308 42.239 8.403 1.00 54.86 496 SER B O 1
ATOM 5061 N N . GLU C 2 156 ? 51.391 41.364 8.331 1.00 51.88 497 GLU B N 1
ATOM 5062 C CA . GLU C 2 156 ? 51.757 41.829 9.661 1.00 51.61 497 GLU B CA 1
ATOM 5063 C C . GLU C 2 156 ? 51.882 43.344 9.734 1.00 55.17 497 GLU B C 1
ATOM 5064 O O . GLU C 2 156 ? 52.035 43.883 10.838 1.00 54.11 497 GLU B O 1
ATOM 5066 N N . ALA C 2 157 ? 51.820 44.035 8.587 1.00 56.12 498 ALA B N 1
ATOM 5067 C CA . ALA C 2 157 ? 51.902 45.490 8.529 1.00 53.88 498 ALA B CA 1
ATOM 5068 C C . ALA C 2 157 ? 50.564 46.187 8.762 1.00 54.60 498 ALA B C 1
ATOM 5069 O O . ALA C 2 157 ? 50.559 47.393 9.040 1.00 54.91 498 ALA B O 1
ATOM 5071 N N . MET C 2 158 ? 49.439 45.464 8.688 1.00 52.42 499 MET B N 1
ATOM 5072 C CA . MET C 2 158 ? 48.156 46.014 9.112 1.00 49.12 499 MET B CA 1
ATOM 5073 C C . MET C 2 158 ? 47.934 45.906 10.616 1.00 48.22 499 MET B C 1
ATOM 5074 O O . MET C 2 158 ? 46.932 46.433 11.107 1.00 48.60 499 MET B O 1
ATOM 5079 N N . GLY C 2 159 ? 48.800 45.202 11.345 1.00 46.59 500 GLY B N 1
ATOM 5080 C CA . GLY C 2 159 ? 48.779 45.219 12.796 1.00 45.34 500 GLY B CA 1
ATOM 5081 C C . GLY C 2 159 ? 48.150 43.989 13.429 1.00 49.43 500 GLY B C 1
ATOM 5082 O O . GLY C 2 159 ? 47.718 43.037 12.770 1.00 47.09 500 GLY B O 1
ATOM 5083 N N . HIS C 2 160 ? 48.132 44.028 14.761 1.00 47.80 501 HIS B N 1
ATOM 5084 C CA . HIS C 2 160 ? 47.438 43.055 15.593 1.00 45.41 501 HIS B CA 1
ATOM 5085 C C . HIS C 2 160 ? 46.565 43.835 16.550 1.00 47.21 501 HIS B C 1
ATOM 5086 O O . HIS C 2 160 ? 47.081 44.625 17.347 1.00 46.49 501 HIS B O 1
ATOM 5093 N N . ALA C 2 161 ? 45.256 43.623 16.475 1.00 45.84 502 ALA B N 1
ATOM 5094 C CA . ALA C 2 161 ? 44.321 44.365 17.296 1.00 40.27 502 ALA B CA 1
ATOM 5095 C C . ALA C 2 161 ? 43.517 43.393 18.149 1.00 43.85 502 ALA B C 1
ATOM 5096 O O . ALA C 2 161 ? 43.221 42.274 17.731 1.00 42.20 502 ALA B O 1
ATOM 5098 N N . GLY C 2 162 ? 43.192 43.824 19.369 1.00 48.32 503 GLY B N 1
ATOM 5099 C CA . GLY C 2 162 ? 42.349 43.056 20.258 1.00 38.91 503 GLY B CA 1
ATOM 5100 C C . GLY C 2 162 ? 41.253 43.963 20.789 1.00 41.02 503 GLY B C 1
ATOM 5101 O O . GLY C 2 162 ? 41.312 45.185 20.634 1.00 39.88 503 GLY B O 1
ATOM 5102 N N . ALA C 2 163 ? 40.232 43.352 21.386 1.00 36.71 504 ALA B N 1
ATOM 5103 C CA . ALA C 2 163 ? 39.128 44.145 21.908 1.00 40.05 504 ALA B CA 1
ATOM 5104 C C . ALA C 2 163 ? 38.285 43.315 22.863 1.00 40.30 504 ALA B C 1
ATOM 5105 O O . ALA C 2 163 ? 38.157 42.091 22.716 1.00 37.38 504 ALA B O 1
ATOM 5107 N N . ILE C 2 164 ? 37.704 44.006 23.839 1.00 37.46 505 ILE B N 1
ATOM 5108 C CA . ILE C 2 164 ? 36.624 43.468 24.657 1.00 35.84 505 ILE B CA 1
ATOM 5109 C C . ILE C 2 164 ? 35.503 44.481 24.624 1.00 31.19 505 ILE B C 1
ATOM 5110 O O . ILE C 2 164 ? 35.749 45.685 24.741 1.00 38.27 505 ILE B O 1
ATOM 5115 N N . VAL C 2 165 ? 34.289 44.008 24.415 1.00 31.07 506 VAL B N 1
ATOM 5116 C CA . VAL C 2 165 ? 33.101 44.832 24.556 1.00 31.90 506 VAL B CA 1
ATOM 5117 C C . VAL C 2 165 ? 32.296 44.263 25.708 1.00 27.61 506 VAL B C 1
ATOM 5118 O O . VAL C 2 165 ? 32.081 43.047 25.779 1.00 26.41 506 VAL B O 1
ATOM 5122 N N . ARG C 2 166 ? 31.932 45.129 26.645 1.00 28.59 507 ARG B N 1
ATOM 5123 C CA . ARG C 2 166 ? 30.964 44.818 27.685 1.00 30.68 507 ARG B CA 1
ATOM 5124 C C . ARG C 2 166 ? 29.623 45.452 27.320 1.00 28.58 507 ARG B C 1
ATOM 5125 O O . ARG C 2 166 ? 29.547 46.657 27.067 1.00 33.67 507 ARG B O 1
ATOM 5133 N N . HIS C 2 167 ? 28.635 44.679 27.266 1.00 33.20 508 HIS B N 1
ATOM 5134 C CA . HIS C 2 167 ? 27.231 44.952 26.950 1.00 35.66 508 HIS B CA 1
ATOM 5135 C C . HIS C 2 167 ? 26.436 45.178 28.233 1.00 34.70 508 HIS B C 1
ATOM 5136 O O . HIS C 2 167 ? 26.687 44.501 29.243 1.00 34.05 508 HIS B O 1
ATOM 5143 N N . PRO C 2 168 ? 25.449 46.086 28.206 1.00 35.04 509 PRO B N 1
ATOM 5144 C CA . PRO C 2 168 ? 24.651 46.340 29.427 1.00 35.54 509 PRO B CA 1
ATOM 5145 C C . PRO C 2 168 ? 24.023 45.081 30.020 1.00 35.97 509 PRO B C 1
ATOM 5146 O O . PRO C 2 168 ? 23.885 45.008 31.249 1.00 36.21 509 PRO B O 1
ATOM 5150 N N . ASN C 2 169 ? 23.685 44.050 29.192 1.00 33.23 510 ASN B N 1
ATOM 5151 C CA . ASN C 2 169 ? 23.247 42.794 29.819 1.00 36.16 510 ASN B CA 1
ATOM 5152 C C . ASN C 2 169 ? 24.412 42.037 30.553 1.00 39.90 510 ASN B C 1
ATOM 5153 O O . ASN C 2 169 ? 24.201 40.887 30.948 1.00 38.00 510 ASN B O 1
ATOM 5158 N N . GLY C 2 170 ? 25.622 42.591 30.708 1.00 44.97 511 GLY B N 1
ATOM 5159 C CA . GLY C 2 170 ? 26.690 41.915 31.418 1.00 40.96 511 GLY B CA 1
ATOM 5160 C C . GLY C 2 170 ? 27.441 40.867 30.624 1.00 37.12 511 GLY B C 1
ATOM 5161 O O . GLY C 2 170 ? 28.477 40.382 31.099 1.00 42.33 511 GLY B O 1
ATOM 5162 N N . LEU C 2 171 ? 26.960 40.487 29.444 1.00 32.92 512 LEU B N 1
ATOM 5163 C CA . LEU C 2 171 ? 27.698 39.558 28.594 1.00 30.70 512 LEU B CA 1
ATOM 5164 C C . LEU C 2 171 ? 28.988 40.216 28.094 1.00 30.55 512 LEU B C 1
ATOM 5165 O O . LEU C 2 171 ? 29.011 41.407 27.756 1.00 30.00 512 LEU B O 1
ATOM 5170 N N . LEU C 2 172 ? 30.070 39.436 28.058 1.00 34.28 513 LEU B N 1
ATOM 5171 C CA . LEU C 2 172 ? 31.416 39.915 27.748 1.00 29.67 513 LEU B CA 1
ATOM 5172 C C . LEU C 2 172 ? 31.921 39.290 26.460 1.00 29.15 513 LEU B C 1
ATOM 5173 O O . LEU C 2 172 ? 31.876 38.070 26.294 1.00 34.00 513 LEU B O 1
ATOM 5178 N N . GLU C 2 173 ? 32.407 40.124 25.559 1.00 29.93 514 GLU B N 1
ATOM 5179 C CA . GLU C 2 173 ? 32.859 39.705 24.240 1.00 30.97 514 GLU B CA 1
ATOM 5180 C C . GLU C 2 173 ? 34.337 40.040 24.068 1.00 29.52 514 GLU B C 1
ATOM 5181 O O . GLU C 2 173 ? 34.712 41.209 24.124 1.00 37.36 514 GLU B O 1
ATOM 5187 N N . GLY C 2 174 ? 35.171 39.035 23.845 1.00 31.79 515 GLY B N 1
ATOM 5188 C CA . GLY C 2 174 ? 36.575 39.239 23.522 1.00 33.96 515 GLY B CA 1
ATOM 5189 C C . GLY C 2 174 ? 36.835 38.813 22.088 1.00 33.43 515 GLY B C 1
ATOM 5190 O O . GLY C 2 174 ? 36.245 37.851 21.616 1.00 35.44 515 GLY B O 1
ATOM 5191 N N . ALA C 2 175 ? 37.701 39.545 21.391 1.00 33.82 516 ALA B N 1
ATOM 5192 C CA . ALA C 2 175 ? 38.081 39.174 20.036 1.00 34.90 516 ALA B CA 1
ATOM 5193 C C . ALA C 2 175 ? 39.598 39.269 19.862 1.00 39.19 516 ALA B C 1
ATOM 5194 O O . ALA C 2 175 ? 40.270 40.105 20.470 1.00 35.38 516 ALA B O 1
ATOM 5196 N N . THR C 2 176 ? 40.126 38.384 19.019 1.00 42.31 517 THR B N 1
ATOM 5197 C CA . THR C 2 176 ? 41.550 38.245 18.763 1.00 37.39 517 THR B CA 1
ATOM 5198 C C . THR C 2 176 ? 41.804 38.456 17.280 1.00 41.16 517 THR B C 1
ATOM 5199 O O . THR C 2 176 ? 40.914 38.258 16.449 1.00 41.27 517 THR B O 1
ATOM 5203 N N . ASP C 2 177 ? 43.021 38.863 16.946 1.00 40.33 518 ASP B N 1
ATOM 5204 C CA . ASP C 2 177 ? 43.352 39.103 15.553 1.00 39.36 518 ASP B CA 1
ATOM 5205 C C . ASP C 2 177 ? 43.801 37.805 14.908 1.00 40.00 518 ASP B C 1
ATOM 5206 O O . ASP C 2 177 ? 44.759 37.188 15.390 1.00 49.02 518 ASP B O 1
ATOM 5211 N N . PRO C 2 178 ? 43.140 37.342 13.853 1.00 35.90 519 PRO B N 1
ATOM 5212 C CA . PRO C 2 178 ? 43.615 36.134 13.176 1.00 42.44 519 PRO B CA 1
ATOM 5213 C C . PRO C 2 178 ? 45.042 36.252 12.689 1.00 43.99 519 PRO B C 1
ATOM 5214 O O . PRO C 2 178 ? 45.704 35.225 12.497 1.00 49.37 519 PRO B O 1
ATOM 5218 N N . ARG C 2 179 ? 45.548 37.477 12.523 1.00 44.24 520 ARG B N 1
ATOM 5219 C CA . ARG C 2 179 ? 46.904 37.733 12.068 1.00 37.46 520 ARG B CA 1
ATOM 5220 C C . ARG C 2 179 ? 47.970 37.396 13.104 1.00 45.53 520 ARG B C 1
ATOM 5221 O O . ARG C 2 179 ? 49.161 37.472 12.779 1.00 46.11 520 ARG B O 1
ATOM 5229 N N . SER C 2 180 ? 47.589 37.037 14.325 1.00 45.74 521 SER B N 1
ATOM 5230 C CA . SER C 2 180 ? 48.552 36.646 15.354 1.00 45.12 521 SER B CA 1
ATOM 5231 C C . SER C 2 180 ? 47.978 35.445 16.109 1.00 45.77 521 SER B C 1
ATOM 5232 O O . SER C 2 180 ? 47.035 34.781 15.664 1.00 47.53 521 SER B O 1
ATOM 5235 N N . ASN C 2 181 ? 48.549 35.145 17.269 1.00 46.34 522 ASN B N 1
ATOM 5236 C CA . ASN C 2 181 ? 48.202 33.970 18.058 1.00 42.38 522 ASN B CA 1
ATOM 5237 C C . ASN C 2 181 ? 47.650 34.373 19.424 1.00 40.44 522 ASN B C 1
ATOM 5238 O O . ASN C 2 181 ? 47.946 33.752 20.455 1.00 41.18 522 ASN B O 1
ATOM 5240 N N . GLY C 2 182 ? 46.835 35.429 19.442 1.00 38.67 523 GLY B N 1
ATOM 5241 C CA . GLY C 2 182 ? 46.215 35.867 20.673 1.00 34.35 523 GLY B CA 1
ATOM 5242 C C . GLY C 2 182 ? 45.109 34.933 21.148 1.00 44.30 523 GLY B C 1
ATOM 5243 O O . GLY C 2 182 ? 44.599 34.055 20.437 1.00 35.73 523 GLY B O 1
ATOM 5244 N N . ALA C 2 183 ? 44.731 35.149 22.405 1.00 39.15 524 ALA B N 1
ATOM 5245 C CA . ALA C 2 183 ? 43.789 34.295 23.093 1.00 27.37 524 ALA B CA 1
ATOM 5246 C C . ALA C 2 183 ? 42.875 35.159 23.938 1.00 29.54 524 ALA B C 1
ATOM 5247 O O . ALA C 2 183 ? 43.324 36.100 24.591 1.00 33.39 524 ALA B O 1
ATOM 5249 N N . ALA C 2 184 ? 41.587 34.843 23.901 1.00 37.60 525 ALA B N 1
ATOM 5250 C CA . ALA C 2 184 ? 40.586 35.430 24.778 1.00 33.50 525 ALA B CA 1
ATOM 5251 C C . ALA C 2 184 ? 40.196 34.388 25.809 1.00 33.50 525 ALA B C 1
ATOM 5252 O O . ALA C 2 184 ? 39.765 33.295 25.443 1.00 32.20 525 ALA B O 1
ATOM 5254 N N . ALA C 2 185 ? 40.332 34.726 27.086 1.00 33.21 526 ALA B N 1
ATOM 5255 C CA . ALA C 2 185 ? 39.999 33.815 28.172 1.00 34.24 526 ALA B CA 1
ATOM 5256 C C . ALA C 2 185 ? 38.980 34.483 29.083 1.00 35.82 526 ALA B C 1
ATOM 5257 O O . ALA C 2 185 ? 39.241 35.565 29.626 1.00 37.03 526 ALA B O 1
ATOM 5259 N N . GLY C 2 186 ? 37.831 33.828 29.256 1.00 38.34 527 GLY B N 1
ATOM 5260 C CA . GLY C 2 186 ? 36.733 34.378 30.032 1.00 31.03 527 GLY B CA 1
ATOM 5261 C C . GLY C 2 186 ? 35.967 33.292 30.759 1.00 35.89 527 GLY B C 1
ATOM 5262 O O . GLY C 2 186 ? 35.977 32.121 30.369 1.00 37.67 527 GLY B O 1
ATOM 5263 N N . TYR C 2 187 ? 35.283 33.700 31.820 1.00 39.01 528 TYR B N 1
ATOM 5264 C CA . TYR C 2 187 ? 34.387 32.805 32.544 1.00 34.84 528 TYR B CA 1
ATOM 5265 C C . TYR C 2 187 ? 33.059 33.521 32.723 1.00 37.00 528 TYR B C 1
ATOM 5266 O O . TYR C 2 187 ? 32.968 34.727 32.470 1.00 32.36 528 TYR B O 1
ATOM 5276 N N . THR D 2 1 ? 26.990 15.442 20.551 1.00 40.38 342 THR D N 1
ATOM 5277 C CA . THR D 2 1 ? 28.178 14.789 21.051 1.00 28.25 342 THR D CA 1
ATOM 5278 C C . THR D 2 1 ? 29.350 15.732 21.224 1.00 35.26 342 THR D C 1
ATOM 5279 O O . THR D 2 1 ? 29.749 16.401 20.278 1.00 41.34 342 THR D O 1
ATOM 5283 N N . VAL D 2 2 ? 29.904 15.776 22.437 1.00 35.05 343 VAL D N 1
ATOM 5284 C CA . VAL D 2 2 ? 31.112 16.532 22.741 1.00 32.10 343 VAL D CA 1
ATOM 5285 C C . VAL D 2 2 ? 32.215 15.536 23.080 1.00 35.91 343 VAL D C 1
ATOM 5286 O O . VAL D 2 2 ? 31.948 14.467 23.639 1.00 28.82 343 VAL D O 1
ATOM 5290 N N . TRP D 2 3 ? 33.444 15.850 22.664 1.00 38.71 344 TRP D N 1
ATOM 5291 C CA . TRP D 2 3 ? 34.632 15.252 23.244 1.00 30.45 344 TRP D CA 1
ATOM 5292 C C . TRP D 2 3 ? 35.351 16.335 24.019 1.00 30.00 344 TRP D C 1
ATOM 5293 O O . TRP D 2 3 ? 35.299 17.508 23.653 1.00 32.78 344 TRP D O 1
ATOM 5300 N N . MET D 2 4 ? 35.963 15.948 25.131 1.00 33.29 345 MET D N 1
ATOM 5301 C CA . MET D 2 4 ? 36.757 16.865 25.936 1.00 30.38 345 MET D CA 1
ATOM 5302 C C . MET D 2 4 ? 37.928 16.103 26.532 1.00 34.51 345 MET D C 1
ATOM 5303 O O . MET D 2 4 ? 37.798 14.927 26.885 1.00 32.55 345 MET D O 1
ATOM 5308 N N . GLY D 2 5 ? 39.065 16.786 26.630 1.00 36.77 346 GLY D N 1
ATOM 5309 C CA . GLY D 2 5 ? 40.231 16.256 27.300 1.00 26.17 346 GLY D CA 1
ATOM 5310 C C . GLY D 2 5 ? 40.690 17.214 28.378 1.00 29.23 346 GLY D C 1
ATOM 5311 O O . GLY D 2 5 ? 40.561 18.430 28.249 1.00 35.00 346 GLY D O 1
ATOM 5312 N N . VAL D 2 6 ? 41.241 16.657 29.440 1.00 36.26 347 VAL D N 1
ATOM 5313 C CA . VAL D 2 6 ? 41.997 17.428 30.422 1.00 34.14 347 VAL D CA 1
ATOM 5314 C C . VAL D 2 6 ? 43.224 16.615 30.792 1.00 33.43 347 VAL D C 1
ATOM 5315 O O . VAL D 2 6 ? 43.156 15.386 30.884 1.00 37.40 347 VAL D O 1
ATOM 5319 N N . VAL D 2 7 ? 44.354 17.291 30.960 1.00 33.93 348 VAL D N 1
ATOM 5320 C CA . VAL D 2 7 ? 45.557 16.700 31.534 1.00 35.53 348 VAL D CA 1
ATOM 5321 C C . VAL D 2 7 ? 46.035 17.603 32.666 1.00 35.76 348 VAL D C 1
ATOM 5322 O O . VAL D 2 7 ? 46.178 18.816 32.474 1.00 34.87 348 VAL D O 1
ATOM 5326 N N . ASP D 2 8 ? 46.299 17.013 33.836 1.00 39.90 349 ASP D N 1
ATOM 5327 C CA . ASP D 2 8 ? 46.743 17.744 35.021 1.00 38.32 349 ASP D CA 1
ATOM 5328 C C . ASP D 2 8 ? 48.259 17.630 35.179 1.00 36.56 349 ASP D C 1
ATOM 5329 O O . ASP D 2 8 ? 48.965 17.084 34.323 1.00 36.06 349 ASP D O 1
ATOM 5334 N N . ASN D 2 9 ? 48.772 18.152 36.291 1.00 41.71 350 ASN D N 1
ATOM 5335 C CA . ASN D 2 9 ? 50.217 18.264 36.437 1.00 40.27 350 ASN D CA 1
ATOM 5336 C C . ASN D 2 9 ? 50.890 16.905 36.621 1.00 39.28 350 ASN D C 1
ATOM 5337 O O . ASN D 2 9 ? 52.023 16.715 36.177 1.00 45.58 350 ASN D O 1
ATOM 5342 N N . SER D 2 10 ? 50.215 15.941 37.229 1.00 46.49 351 SER D N 1
ATOM 5343 C CA . SER D 2 10 ? 50.803 14.618 37.439 1.00 42.29 351 SER D CA 1
ATOM 5344 C C . SER D 2 10 ? 50.799 13.741 36.187 1.00 44.81 351 SER D C 1
ATOM 5345 O O . SER D 2 10 ? 51.304 12.608 36.245 1.00 39.87 351 SER D O 1
ATOM 5348 N N . GLY D 2 11 ? 50.213 14.207 35.081 1.00 44.45 352 GLY D N 1
ATOM 5349 C CA . GLY D 2 11 ? 50.138 13.410 33.873 1.00 39.91 352 GLY D CA 1
ATOM 5350 C C . GLY D 2 11 ? 48.913 12.537 33.772 1.00 41.88 352 GLY D C 1
ATOM 5351 O O . GLY D 2 11 ? 48.827 11.718 32.847 1.00 40.13 352 GLY D O 1
ATOM 5352 N N . LEU D 2 12 ? 47.973 12.670 34.706 1.00 41.12 353 LEU D N 1
ATOM 5353 C CA . LEU D 2 12 ? 46.679 12.026 34.560 1.00 37.39 353 LEU D CA 1
ATOM 5354 C C . LEU D 2 12 ? 46.001 12.533 33.291 1.00 37.03 353 LEU D C 1
ATOM 5355 O O . LEU D 2 12 ? 45.854 13.747 33.085 1.00 32.79 353 LEU D O 1
ATOM 5360 N N . ALA D 2 13 ? 45.616 11.590 32.426 1.00 40.63 354 ALA D N 1
ATOM 5361 C CA . ALA D 2 13 ? 45.066 11.881 31.105 1.00 38.53 354 ALA D CA 1
ATOM 5362 C C . ALA D 2 13 ? 43.656 11.324 31.028 1.00 34.69 354 ALA D C 1
ATOM 5363 O O . ALA D 2 13 ? 43.437 10.154 31.352 1.00 32.11 354 ALA D O 1
ATOM 5365 N N . VAL D 2 14 ? 42.712 12.170 30.601 1.00 32.94 355 VAL D N 1
ATOM 5366 C CA . VAL D 2 14 ? 41.294 11.841 30.528 1.00 32.42 355 VAL D CA 1
ATOM 5367 C C . VAL D 2 14 ? 40.767 12.179 29.135 1.00 33.23 355 VAL D C 1
ATOM 5368 O O . VAL D 2 14 ? 41.010 13.271 28.615 1.00 30.91 355 VAL D O 1
ATOM 5372 N N . SER D 2 15 ? 40.042 11.241 28.539 1.00 35.81 356 SER D N 1
ATOM 5373 C CA . SER D 2 15 ? 39.399 11.411 27.246 1.00 35.75 356 SER D CA 1
ATOM 5374 C C . SER D 2 15 ? 37.918 11.127 27.443 1.00 35.09 356 SER D C 1
ATOM 5375 O O . SER D 2 15 ? 37.557 10.024 27.859 1.00 35.34 356 SER D O 1
ATOM 5378 N N . PHE D 2 16 ? 37.063 12.099 27.130 1.00 30.82 357 PHE D N 1
ATOM 5379 C CA . PHE D 2 16 ? 35.674 11.994 27.565 1.00 37.84 357 PHE D CA 1
ATOM 5380 C C . PHE D 2 16 ? 34.681 12.395 26.487 1.00 40.13 357 PHE D C 1
ATOM 5381 O O . PHE D 2 16 ? 34.749 13.514 25.962 1.00 34.16 357 PHE D O 1
ATOM 5389 N N . ILE D 2 17 ? 33.666 11.541 26.287 1.00 41.00 358 ILE D N 1
ATOM 5390 C CA . ILE D 2 17 ? 32.528 11.843 25.420 1.00 36.42 358 ILE D CA 1
ATOM 5391 C C . ILE D 2 17 ? 31.245 11.789 26.239 1.00 31.17 358 ILE D C 1
ATOM 5392 O O . ILE D 2 17 ? 31.074 10.918 27.097 1.00 32.75 358 ILE D O 1
ATOM 5397 N N . GLN D 2 18 ? 30.359 12.748 25.979 1.00 36.03 359 GLN D N 1
ATOM 5398 C CA . GLN D 2 18 ? 29.063 12.927 26.626 1.00 30.94 359 GLN D CA 1
ATOM 5399 C C . GLN D 2 18 ? 28.078 13.335 25.542 1.00 30.96 359 GLN D C 1
ATOM 5400 O O . GLN D 2 18 ? 28.439 14.107 24.652 1.00 31.89 359 GLN D O 1
ATOM 5406 N N . SER D 2 19 ? 26.852 12.798 25.584 1.00 36.51 360 SER D N 1
ATOM 5407 C CA . SER D 2 19 ? 25.924 13.000 24.470 1.00 31.17 360 SER D CA 1
ATOM 5408 C C . SER D 2 19 ? 24.508 12.620 24.841 1.00 32.51 360 SER D C 1
ATOM 5409 O O . SER D 2 19 ? 24.275 11.862 25.785 1.00 33.55 360 SER D O 1
ATOM 5412 N N . ILE D 2 20 ? 23.566 13.169 24.064 1.00 34.13 361 ILE D N 1
ATOM 5413 C CA . ILE D 2 20 ? 22.182 12.720 23.998 1.00 36.82 361 ILE D CA 1
ATOM 5414 C C . ILE D 2 20 ? 21.838 12.176 22.619 1.00 41.53 361 ILE D C 1
ATOM 5415 O O . ILE D 2 20 ? 20.660 11.993 22.307 1.00 42.34 361 ILE D O 1
ATOM 5420 N N . TYR D 2 21 ? 22.858 11.928 21.784 1.00 42.11 362 TYR D N 1
ATOM 5421 C CA . TYR D 2 21 ? 22.806 11.129 20.557 1.00 37.27 362 TYR D CA 1
ATOM 5422 C C . TYR D 2 21 ? 22.210 11.833 19.342 1.00 36.84 362 TYR D C 1
ATOM 5423 O O . TYR D 2 21 ? 22.624 11.562 18.210 1.00 38.44 362 TYR D O 1
ATOM 5432 N N . HIS D 2 22 ? 21.250 12.727 19.548 1.00 36.01 363 HIS D N 1
ATOM 5433 C CA . HIS D 2 22 ? 20.659 13.505 18.467 1.00 33.26 363 HIS D CA 1
ATOM 5434 C C . HIS D 2 22 ? 20.344 14.878 19.032 1.00 40.37 363 HIS D C 1
ATOM 5435 O O . HIS D 2 22 ? 20.215 15.045 20.250 1.00 43.79 363 HIS D O 1
ATOM 5442 N N . GLU D 2 23 ? 20.225 15.868 18.146 1.00 45.36 364 GLU D N 1
ATOM 5443 C CA . GLU D 2 23 ? 19.957 17.231 18.599 1.00 44.06 364 GLU D CA 1
ATOM 5444 C C . GLU D 2 23 ? 18.665 17.272 19.408 1.00 41.29 364 GLU D C 1
ATOM 5445 O O . GLU D 2 23 ? 17.608 16.850 18.933 1.00 39.73 364 GLU D O 1
ATOM 5451 N N . PHE D 2 24 ? 18.770 17.762 20.643 1.00 43.79 365 PHE D N 1
ATOM 5452 C CA . PHE D 2 24 ? 17.670 17.873 21.604 1.00 38.82 365 PHE D CA 1
ATOM 5453 C C . PHE D 2 24 ? 17.088 16.522 22.003 1.00 40.78 365 PHE D C 1
ATOM 5454 O O . PHE D 2 24 ? 16.001 16.460 22.591 1.00 39.40 365 PHE D O 1
ATOM 5462 N N . GLY D 2 25 ? 17.826 15.437 21.735 1.00 43.13 366 GLY D N 1
ATOM 5463 C CA . GLY D 2 25 ? 17.418 14.099 22.123 1.00 37.73 366 GLY D CA 1
ATOM 5464 C C . GLY D 2 25 ? 16.002 13.785 21.688 1.00 43.62 366 GLY D C 1
ATOM 5465 O O . GLY D 2 25 ? 15.694 13.769 20.491 1.00 42.70 366 GLY D O 1
ATOM 5466 N N . SER D 2 26 ? 15.121 13.561 22.654 1.00 41.38 367 SER D N 1
ATOM 5467 C CA . SER D 2 26 ? 13.743 13.210 22.347 1.00 44.03 367 SER D CA 1
ATOM 5468 C C . SER D 2 26 ? 12.818 14.414 22.306 1.00 41.02 367 SER D C 1
ATOM 5469 O O . SER D 2 26 ? 11.617 14.237 22.083 1.00 35.88 367 SER D O 1
ATOM 5472 N N . GLY D 2 27 ? 13.338 15.624 22.527 1.00 41.01 368 GLY D N 1
ATOM 5473 C CA . GLY D 2 27 ? 12.503 16.790 22.742 1.00 37.74 368 GLY D CA 1
ATOM 5474 C C . GLY D 2 27 ? 11.868 16.887 24.111 1.00 36.29 368 GLY D C 1
ATOM 5475 O O . GLY D 2 27 ? 11.514 17.990 24.537 1.00 31.30 368 GLY D O 1
ATOM 5476 N N . VAL D 2 28 ? 11.729 15.781 24.830 1.00 39.24 369 VAL D N 1
ATOM 5477 C CA . VAL D 2 28 ? 11.012 15.808 26.101 1.00 42.29 369 VAL D CA 1
ATOM 5478 C C . VAL D 2 28 ? 11.937 16.334 27.200 1.00 37.61 369 VAL D C 1
ATOM 5479 O O . VAL D 2 28 ? 13.078 15.875 27.362 1.00 39.03 369 VAL D O 1
ATOM 5483 N N . VAL D 2 29 ? 11.468 17.339 27.923 1.00 34.92 370 VAL D N 1
ATOM 5484 C CA . VAL D 2 29 ? 12.117 17.788 29.148 1.00 34.12 370 VAL D CA 1
ATOM 5485 C C . VAL D 2 29 ? 11.343 17.197 30.315 1.00 37.99 370 VAL D C 1
ATOM 5486 O O . VAL D 2 29 ? 10.117 17.049 30.246 1.00 37.73 370 VAL D O 1
ATOM 5490 N N . LEU D 2 30 ? 12.047 16.842 31.367 1.00 36.29 371 LEU D N 1
ATOM 5491 C CA . LEU D 2 30 ? 11.389 16.179 32.480 1.00 31.42 371 LEU D CA 1
ATOM 5492 C C . LEU D 2 30 ? 10.885 17.188 33.493 1.00 30.86 371 LEU D C 1
ATOM 5493 O O . LEU D 2 30 ? 11.681 17.975 34.011 1.00 38.39 371 LEU D O 1
ATOM 5498 N N . PRO D 2 31 ? 9.584 17.127 33.849 1.00 38.64 372 PRO D N 1
ATOM 5499 C CA . PRO D 2 31 ? 8.945 18.205 34.626 1.00 35.31 372 PRO D CA 1
ATOM 5500 C C . PRO D 2 31 ? 9.793 18.725 35.771 1.00 38.87 372 PRO D C 1
ATOM 5501 O O . PRO D 2 31 ? 10.357 17.938 36.536 1.00 38.28 372 PRO D O 1
ATOM 5505 N N . ASP D 2 32 ? 9.930 20.050 35.852 1.00 43.10 373 ASP D N 1
ATOM 5506 C CA . ASP D 2 32 ? 10.637 20.743 36.927 1.00 42.21 373 ASP D CA 1
ATOM 5507 C C . ASP D 2 32 ? 12.082 20.272 37.095 1.00 44.44 373 ASP D C 1
ATOM 5508 O O . ASP D 2 32 ? 12.659 20.417 38.178 1.00 48.86 373 ASP D O 1
ATOM 5513 N N . THR D 2 33 ? 12.707 19.697 36.069 1.00 38.09 374 THR D N 1
ATOM 5514 C CA . THR D 2 33 ? 14.122 19.384 36.166 1.00 37.82 374 THR D CA 1
ATOM 5515 C C . THR D 2 33 ? 14.977 20.052 35.107 1.00 38.01 374 THR D C 1
ATOM 5516 O O . THR D 2 33 ? 16.184 20.147 35.303 1.00 40.25 374 THR D O 1
ATOM 5520 N N . GLY D 2 34 ? 14.405 20.483 33.989 1.00 42.19 375 GLY D N 1
ATOM 5521 C CA . GLY D 2 34 ? 15.179 21.081 32.921 1.00 34.55 375 GLY D CA 1
ATOM 5522 C C . GLY D 2 34 ? 16.035 20.123 32.134 1.00 32.27 375 GLY D C 1
ATOM 5523 O O . GLY D 2 34 ? 16.856 20.561 31.327 1.00 38.91 375 GLY D O 1
ATOM 5524 N N . ILE D 2 35 ? 15.871 18.827 32.328 1.00 35.10 376 ILE D N 1
ATOM 5525 C CA . ILE D 2 35 ? 16.722 17.841 31.683 1.00 32.00 376 ILE D CA 1
ATOM 5526 C C . ILE D 2 35 ? 16.023 17.394 30.410 1.00 31.84 376 ILE D C 1
ATOM 5527 O O . ILE D 2 35 ? 14.933 16.823 30.463 1.00 40.33 376 ILE D O 1
ATOM 5532 N N . VAL D 2 36 ? 16.608 17.681 29.264 1.00 33.06 377 VAL D N 1
ATOM 5533 C CA . VAL D 2 36 ? 16.169 16.998 28.057 1.00 31.99 377 VAL D CA 1
ATOM 5534 C C . VAL D 2 36 ? 16.796 15.602 28.061 1.00 43.60 377 VAL D C 1
ATOM 5535 O O . VAL D 2 36 ? 17.991 15.438 28.357 1.00 48.97 377 VAL D O 1
ATOM 5539 N N . TRP D 2 37 ? 15.974 14.585 27.793 1.00 38.91 378 TRP D N 1
ATOM 5540 C CA . TRP D 2 37 ? 16.346 13.185 27.922 1.00 29.23 378 TRP D CA 1
ATOM 5541 C C . TRP D 2 37 ? 16.624 12.608 26.544 1.00 37.04 378 TRP D C 1
ATOM 5542 O O . TRP D 2 37 ? 15.953 12.957 25.568 1.00 35.51 378 TRP D O 1
ATOM 5553 N N . GLN D 2 38 ? 17.641 11.747 26.471 1.00 39.41 379 GLN D N 1
ATOM 5554 C CA . GLN D 2 38 ? 18.114 11.177 25.221 1.00 35.45 379 GLN D CA 1
ATOM 5555 C C . GLN D 2 38 ? 17.072 10.248 24.598 1.00 36.53 379 GLN D C 1
ATOM 5556 O O . GLN D 2 38 ? 16.095 9.836 25.227 1.00 41.16 379 GLN D O 1
ATOM 5562 N N . ASN D 2 39 ? 17.298 9.913 23.335 1.00 34.50 380 ASN D N 1
ATOM 5563 C CA . ASN D 2 39 ? 16.337 9.150 22.545 1.00 31.88 380 ASN D CA 1
ATOM 5564 C C . ASN D 2 39 ? 17.145 8.109 21.783 1.00 40.02 380 ASN D C 1
ATOM 5565 O O . ASN D 2 39 ? 17.577 8.335 20.651 1.00 38.65 380 ASN D O 1
ATOM 5570 N N . ARG D 2 40 ? 17.373 6.962 22.418 1.00 41.61 381 ARG D N 1
ATOM 5571 C CA . ARG D 2 40 ? 18.212 5.955 21.800 1.00 41.12 381 ARG D CA 1
ATOM 5572 C C . ARG D 2 40 ? 17.408 4.843 21.158 1.00 43.10 381 ARG D C 1
ATOM 5573 O O . ARG D 2 40 ? 17.931 3.746 20.962 1.00 48.65 381 ARG D O 1
ATOM 5581 N N . GLY D 2 41 ? 16.169 5.115 20.787 1.00 44.64 382 GLY D N 1
ATOM 5582 C CA . GLY D 2 41 ? 15.377 4.135 20.091 1.00 46.10 382 GLY D CA 1
ATOM 5583 C C . GLY D 2 41 ? 16.056 3.592 18.855 1.00 49.32 382 GLY D C 1
ATOM 5584 O O . GLY D 2 41 ? 15.785 2.468 18.433 1.00 58.57 382 GLY D O 1
ATOM 5585 N N . ALA D 2 42 ? 16.966 4.359 18.274 1.00 54.37 383 ALA D N 1
ATOM 5586 C CA . ALA D 2 42 ? 17.573 3.888 17.038 1.00 57.43 383 ALA D CA 1
ATOM 5587 C C . ALA D 2 42 ? 18.565 2.749 17.247 1.00 54.22 383 ALA D C 1
ATOM 5588 O O . ALA D 2 42 ? 18.922 2.086 16.268 1.00 53.14 383 ALA D O 1
ATOM 5590 N N . ALA D 2 43 ? 19.005 2.496 18.484 1.00 56.78 384 ALA D N 1
ATOM 5591 C CA . ALA D 2 43 ? 19.977 1.440 18.777 1.00 55.09 384 ALA D CA 1
ATOM 5592 C C . ALA D 2 43 ? 19.362 0.050 18.898 1.00 62.13 384 ALA D C 1
ATOM 5593 O O . ALA D 2 43 ? 20.104 -0.907 19.146 1.00 61.19 384 ALA D O 1
ATOM 5595 N N . PHE D 2 44 ? 18.048 -0.089 18.742 1.00 59.35 385 PHE D N 1
ATOM 5596 C CA . PHE D 2 44 ? 17.356 -1.364 18.846 1.00 56.49 385 PHE D CA 1
ATOM 5597 C C . PHE D 2 44 ? 16.563 -1.638 17.581 1.00 62.68 385 PHE D C 1
ATOM 5598 O O . PHE D 2 44 ? 16.349 -0.760 16.739 1.00 63.83 385 PHE D O 1
ATOM 5606 N N . SER D 2 45 ? 16.094 -2.876 17.482 1.00 64.42 386 SER D N 1
ATOM 5607 C CA . SER D 2 45 ? 15.209 -3.294 16.411 1.00 64.78 386 SER D CA 1
ATOM 5608 C C . SER D 2 45 ? 13.870 -3.720 16.992 1.00 60.36 386 SER D C 1
ATOM 5609 O O . SER D 2 45 ? 13.697 -3.856 18.207 1.00 59.49 386 SER D O 1
ATOM 5612 N N . LEU D 2 46 ? 12.918 -3.933 16.096 1.00 62.13 387 LEU D N 1
ATOM 5613 C CA . LEU D 2 46 ? 11.657 -4.564 16.448 1.00 64.57 387 LEU D CA 1
ATOM 5614 C C . LEU D 2 46 ? 11.474 -5.853 15.666 1.00 66.94 387 LEU D C 1
ATOM 5615 O O . LEU D 2 46 ? 10.368 -6.405 15.633 1.00 71.15 387 LEU D O 1
ATOM 5620 N N . ASP D 2 47 ? 12.538 -6.325 15.011 1.00 71.33 388 ASP D N 1
ATOM 5621 C CA . ASP D 2 47 ? 12.640 -7.661 14.441 1.00 71.49 388 ASP D CA 1
ATOM 5622 C C . ASP D 2 47 ? 13.001 -8.599 15.581 1.00 66.61 388 ASP D C 1
ATOM 5623 O O . ASP D 2 47 ? 14.161 -8.638 16.012 1.00 68.52 388 ASP D O 1
ATOM 5628 N N . PRO D 2 48 ? 12.045 -9.372 16.088 1.00 60.85 389 PRO D N 1
ATOM 5629 C CA . PRO D 2 48 ? 12.338 -10.226 17.242 1.00 66.86 389 PRO D CA 1
ATOM 5630 C C . PRO D 2 48 ? 13.343 -11.330 16.940 1.00 71.48 389 PRO D C 1
ATOM 5631 O O . PRO D 2 48 ? 13.916 -11.893 17.882 1.00 69.98 389 PRO D O 1
ATOM 5635 N N . GLN D 2 49 ? 13.582 -11.654 15.666 1.00 72.76 390 GLN D N 1
ATOM 5636 C CA . GLN D 2 49 ? 14.585 -12.639 15.278 1.00 69.17 390 GLN D CA 1
ATOM 5637 C C . GLN D 2 49 ? 15.963 -12.021 15.091 1.00 69.30 390 GLN D C 1
ATOM 5638 O O . GLN D 2 49 ? 16.791 -12.595 14.379 1.00 73.46 390 GLN D O 1
ATOM 5640 N N . HIS D 2 50 ? 16.219 -10.861 15.705 1.00 72.22 391 HIS D N 1
ATOM 5641 C CA . HIS D 2 50 ? 17.522 -10.204 15.682 1.00 68.58 391 HIS D CA 1
ATOM 5642 C C . HIS D 2 50 ? 18.061 -10.081 17.102 1.00 65.16 391 HIS D C 1
ATOM 5643 O O . HIS D 2 50 ? 17.300 -9.856 18.048 1.00 65.61 391 HIS D O 1
ATOM 5650 N N . LEU D 2 51 ? 19.379 -10.232 17.245 1.00 68.04 392 LEU D N 1
ATOM 5651 C CA . LEU D 2 51 ? 19.992 -10.207 18.571 1.00 73.68 392 LEU D CA 1
ATOM 5652 C C . LEU D 2 51 ? 19.909 -8.823 19.215 1.00 70.03 392 LEU D C 1
ATOM 5653 O O . LEU D 2 51 ? 19.852 -8.717 20.448 1.00 63.48 392 LEU D O 1
ATOM 5655 N N . LEU D 2 52 ? 19.895 -7.757 18.408 1.00 69.01 393 LEU D N 1
ATOM 5656 C CA . LEU D 2 52 ? 19.784 -6.391 18.912 1.00 69.87 393 LEU D CA 1
ATOM 5657 C C . LEU D 2 52 ? 18.332 -5.940 19.087 1.00 65.95 393 LEU D C 1
ATOM 5658 O O . LEU D 2 52 ? 18.045 -4.734 19.010 1.00 61.69 393 LEU D O 1
ATOM 5663 N N . ALA D 2 53 ? 17.415 -6.879 19.340 1.00 65.13 394 ALA D N 1
ATOM 5664 C CA . ALA D 2 53 ? 15.999 -6.571 19.479 1.00 54.10 394 ALA D CA 1
ATOM 5665 C C . ALA D 2 53 ? 15.688 -6.070 20.880 1.00 53.56 394 ALA D C 1
ATOM 5666 O O . ALA D 2 53 ? 16.282 -6.521 21.864 1.00 49.73 394 ALA D O 1
ATOM 5668 N N . LEU D 2 54 ? 14.738 -5.139 20.960 1.00 58.17 395 LEU D N 1
ATOM 5669 C CA . LEU D 2 54 ? 14.351 -4.558 22.236 1.00 50.81 395 LEU D CA 1
ATOM 5670 C C . LEU D 2 54 ? 13.870 -5.641 23.201 1.00 53.62 395 LEU D C 1
ATOM 5671 O O . LEU D 2 54 ? 13.292 -6.654 22.798 1.00 55.68 395 LEU D O 1
ATOM 5676 N N . ALA D 2 55 ? 14.143 -5.427 24.490 1.00 52.98 396 ALA D N 1
ATOM 5677 C CA . ALA D 2 55 ? 13.655 -6.228 25.613 1.00 51.11 396 ALA D CA 1
ATOM 5678 C C . ALA D 2 55 ? 13.938 -5.438 26.886 1.00 51.59 396 ALA D C 1
ATOM 5679 O O . ALA D 2 55 ? 14.966 -4.753 26.964 1.00 50.51 396 ALA D O 1
ATOM 5681 N N . PRO D 2 56 ? 13.061 -5.475 27.888 1.00 52.98 397 PRO D N 1
ATOM 5682 C CA . PRO D 2 56 ? 13.234 -4.577 29.039 1.00 49.10 397 PRO D CA 1
ATOM 5683 C C . PRO D 2 56 ? 14.511 -4.887 29.806 1.00 46.94 397 PRO D C 1
ATOM 5684 O O . PRO D 2 56 ? 14.842 -6.047 30.070 1.00 44.10 397 PRO D O 1
ATOM 5688 N N . GLY D 2 57 ? 15.233 -3.817 30.154 1.00 48.12 398 GLY D N 1
ATOM 5689 C CA . GLY D 2 57 ? 16.545 -3.907 30.754 1.00 45.01 398 GLY D CA 1
ATOM 5690 C C . GLY D 2 57 ? 17.676 -4.198 29.795 1.00 45.16 398 GLY D C 1
ATOM 5691 O O . GLY D 2 57 ? 18.838 -4.179 30.220 1.00 50.46 398 GLY D O 1
ATOM 5692 N N . LYS D 2 58 ? 17.390 -4.465 28.522 1.00 44.39 399 LYS D N 1
ATOM 5693 C CA . LYS D 2 58 ? 18.443 -4.852 27.589 1.00 49.22 399 LYS D CA 1
ATOM 5694 C C . LYS D 2 58 ? 19.397 -3.697 27.353 1.00 43.10 399 LYS D C 1
ATOM 5695 O O . LYS D 2 58 ? 18.978 -2.582 27.038 1.00 43.73 399 LYS D O 1
ATOM 5701 N N . GLN D 2 59 ? 20.670 -3.976 27.497 1.00 48.80 400 GLN D N 1
ATOM 5702 C CA . GLN D 2 59 ? 21.720 -2.966 27.404 1.00 48.14 400 GLN D CA 1
ATOM 5703 C C . GLN D 2 59 ? 21.976 -2.622 25.941 1.00 48.22 400 GLN D C 1
ATOM 5704 O O . GLN D 2 59 ? 22.164 -3.531 25.123 1.00 50.40 400 GLN D O 1
ATOM 5710 N N . PRO D 2 60 ? 21.969 -1.342 25.569 1.00 45.93 401 PRO D N 1
ATOM 5711 C CA . PRO D 2 60 ? 22.312 -0.984 24.188 1.00 49.59 401 PRO D CA 1
ATOM 5712 C C . PRO D 2 60 ? 23.791 -1.254 23.901 1.00 49.65 401 PRO D C 1
ATOM 5713 O O . PRO D 2 60 ? 24.654 -1.149 24.776 1.00 50.18 401 PRO D O 1
ATOM 5717 N N . PHE D 2 61 ? 24.072 -1.604 22.646 1.00 47.42 402 PHE D N 1
ATOM 5718 C CA . PHE D 2 61 ? 25.322 -2.238 22.246 1.00 55.62 402 PHE D CA 1
ATOM 5719 C C . PHE D 2 61 ? 26.317 -1.265 21.638 1.00 56.01 402 PHE D C 1
ATOM 5720 O O . PHE D 2 61 ? 27.490 -1.261 22.024 1.00 55.49 402 PHE D O 1
ATOM 5728 N N . HIS D 2 62 ? 25.886 -0.475 20.658 1.00 56.23 403 HIS D N 1
ATOM 5729 C CA . HIS D 2 62 ? 26.776 0.526 20.097 1.00 58.09 403 HIS D CA 1
ATOM 5730 C C . HIS D 2 62 ? 27.126 1.551 21.172 1.00 51.73 403 HIS D C 1
ATOM 5731 O O . HIS D 2 62 ? 26.380 1.774 22.132 1.00 45.33 403 HIS D O 1
ATOM 5733 N N . THR D 2 63 ? 28.298 2.148 21.027 1.00 52.94 404 THR D N 1
ATOM 5734 C CA . THR D 2 63 ? 28.780 3.070 22.032 1.00 44.30 404 THR D CA 1
ATOM 5735 C C . THR D 2 63 ? 29.737 4.034 21.347 1.00 48.23 404 THR D C 1
ATOM 5736 O O . THR D 2 63 ? 30.134 3.839 20.195 1.00 53.82 404 THR D O 1
ATOM 5740 N N . LEU D 2 64 ? 30.053 5.112 22.045 1.00 45.02 405 LEU D N 1
ATOM 5741 C CA . LEU D 2 64 ? 30.892 6.168 21.510 1.00 43.02 405 LEU D CA 1
ATOM 5742 C C . LEU D 2 64 ? 32.334 5.921 21.945 1.00 48.08 405 LEU D C 1
ATOM 5743 O O . LEU D 2 64 ? 32.590 5.145 22.870 1.00 47.34 405 LEU D O 1
ATOM 5748 N N . ASN D 2 65 ? 33.287 6.534 21.229 1.00 46.59 406 ASN D N 1
ATOM 5749 C CA . ASN D 2 65 ? 34.700 6.154 21.325 1.00 45.34 406 ASN D CA 1
ATOM 5750 C C . ASN D 2 65 ? 35.592 7.308 21.769 1.00 45.62 406 ASN D C 1
ATOM 5751 O O . ASN D 2 65 ? 36.182 8.009 20.929 1.00 47.81 406 ASN D O 1
ATOM 5753 N N . PRO D 2 66 ? 35.738 7.534 23.075 1.00 45.43 407 PRO D N 1
ATOM 5754 C CA . PRO D 2 66 ? 36.886 8.323 23.557 1.00 37.92 407 PRO D CA 1
ATOM 5755 C C . PRO D 2 66 ? 38.189 7.602 23.218 1.00 44.97 407 PRO D C 1
ATOM 5756 O O . PRO D 2 66 ? 38.243 6.365 23.170 1.00 41.87 407 PRO D O 1
ATOM 5760 N N . ALA D 2 67 ? 39.262 8.375 22.989 1.00 42.37 408 ALA D N 1
ATOM 5761 C CA . ALA D 2 67 ? 40.529 7.774 22.571 1.00 40.65 408 ALA D CA 1
ATOM 5762 C C . ALA D 2 67 ? 41.715 8.301 23.370 1.00 36.21 408 ALA D C 1
ATOM 5763 O O . ALA D 2 67 ? 41.702 9.421 23.894 1.00 30.94 408 ALA D O 1
ATOM 5765 N N . ALA D 2 68 ? 42.755 7.471 23.431 1.00 37.48 409 ALA D N 1
ATOM 5766 C CA . ALA D 2 68 ? 43.982 7.788 24.150 1.00 39.13 409 ALA D CA 1
ATOM 5767 C C . ALA D 2 68 ? 45.114 6.920 23.618 1.00 41.68 409 ALA D C 1
ATOM 5768 O O . ALA D 2 68 ? 44.884 5.799 23.156 1.00 38.77 409 ALA D O 1
ATOM 5770 N N . ALA D 2 69 ? 46.339 7.456 23.688 1.00 43.32 410 ALA D N 1
ATOM 5771 C CA . ALA D 2 69 ? 47.542 6.775 23.217 1.00 37.33 410 ALA D CA 1
ATOM 5772 C C . ALA D 2 69 ? 48.723 7.103 24.117 1.00 40.12 410 ALA D C 1
ATOM 5773 O O . ALA D 2 69 ? 48.854 8.228 24.612 1.00 39.03 410 ALA D O 1
ATOM 5775 N N . ARG D 2 70 ? 49.583 6.106 24.307 1.00 43.99 411 ARG D N 1
ATOM 5776 C CA . ARG D 2 70 ? 50.909 6.265 24.890 1.00 42.93 411 ARG D CA 1
ATOM 5777 C C . ARG D 2 70 ? 51.922 5.999 23.798 1.00 41.52 411 ARG D C 1
ATOM 5778 O O . ARG D 2 70 ? 51.805 5.008 23.074 1.00 38.71 411 ARG D O 1
ATOM 5786 N N . LEU D 2 71 ? 52.911 6.866 23.673 1.00 39.80 412 LEU D N 1
ATOM 5787 C CA . LEU D 2 71 ? 53.881 6.664 22.616 1.00 44.15 412 LEU D CA 1
ATOM 5788 C C . LEU D 2 71 ? 55.211 6.296 23.242 1.00 43.74 412 LEU D C 1
ATOM 5789 O O . LEU D 2 71 ? 55.532 6.721 24.357 1.00 46.35 412 LEU D O 1
ATOM 5794 N N . ASN D 2 72 ? 55.979 5.493 22.507 1.00 50.91 413 ASN D N 1
ATOM 5795 C CA . ASN D 2 72 ? 57.217 4.957 23.063 1.00 51.70 413 ASN D CA 1
ATOM 5796 C C . ASN D 2 72 ? 58.089 6.058 23.625 1.00 42.99 413 ASN D C 1
ATOM 5797 O O . ASN D 2 72 ? 58.596 5.931 24.743 1.00 46.63 413 ASN D O 1
ATOM 5802 N N . ASP D 2 73 ? 58.203 7.185 22.911 1.00 47.07 414 ASP D N 1
ATOM 5803 C CA . ASP D 2 73 ? 59.083 8.258 23.377 1.00 47.43 414 ASP D CA 1
ATOM 5804 C C . ASP D 2 73 ? 58.609 8.930 24.674 1.00 46.04 414 ASP D C 1
ATOM 5805 O O . ASP D 2 73 ? 59.336 9.774 25.202 1.00 43.76 414 ASP D O 1
ATOM 5810 N N . GLY D 2 74 ? 57.453 8.553 25.231 1.00 45.62 415 GLY D N 1
ATOM 5811 C CA . GLY D 2 74 ? 57.003 9.084 26.510 1.00 44.60 415 GLY D CA 1
ATOM 5812 C C . GLY D 2 74 ? 55.833 10.049 26.457 1.00 41.76 415 GLY D C 1
ATOM 5813 O O . GLY D 2 74 ? 55.387 10.514 27.512 1.00 40.32 415 GLY D O 1
ATOM 5814 N N . ARG D 2 75 ? 55.346 10.393 25.276 1.00 36.86 416 ARG D N 1
ATOM 5815 C CA . ARG D 2 75 ? 54.157 11.206 25.152 1.00 36.65 416 ARG D CA 1
ATOM 5816 C C . ARG D 2 75 ? 52.903 10.397 25.459 1.00 39.09 416 ARG D C 1
ATOM 5817 O O . ARG D 2 75 ? 52.799 9.231 25.073 1.00 46.42 416 ARG D O 1
ATOM 5825 N N . VAL D 2 76 ? 51.957 11.011 26.166 1.00 38.32 417 VAL D N 1
ATOM 5826 C CA . VAL D 2 76 ? 50.579 10.516 26.227 1.00 44.63 417 VAL D CA 1
ATOM 5827 C C . VAL D 2 76 ? 49.702 11.482 25.445 1.00 38.45 417 VAL D C 1
ATOM 5828 O O . VAL D 2 76 ? 50.029 12.660 25.252 1.00 36.04 417 VAL D O 1
ATOM 5832 N N . MET D 2 77 ? 48.567 10.971 24.986 1.00 36.35 418 MET D N 1
ATOM 5833 C CA . MET D 2 77 ? 47.757 11.738 24.054 1.00 35.15 418 MET D CA 1
ATOM 5834 C C . MET D 2 77 ? 46.307 11.276 24.170 1.00 37.89 418 MET D C 1
ATOM 5835 O O . MET D 2 77 ? 46.031 10.068 24.126 1.00 34.56 418 MET D O 1
ATOM 5840 N N . VAL D 2 78 ? 45.390 12.231 24.344 1.00 30.22 419 VAL D N 1
ATOM 5841 C CA . VAL D 2 78 ? 43.958 11.954 24.313 1.00 32.64 419 VAL D CA 1
ATOM 5842 C C . VAL D 2 78 ? 43.340 12.685 23.132 1.00 32.75 419 VAL D C 1
ATOM 5843 O O . VAL D 2 78 ? 43.647 13.856 22.886 1.00 33.89 419 VAL D O 1
ATOM 5847 N N . TYR D 2 79 ? 42.455 11.999 22.410 1.00 33.68 420 TYR D N 1
ATOM 5848 C CA . TYR D 2 79 ? 41.821 12.615 21.253 1.00 35.37 420 TYR D CA 1
ATOM 5849 C C . TYR D 2 79 ? 40.402 12.072 21.065 1.00 37.32 420 TYR D C 1
ATOM 5850 O O . TYR D 2 79 ? 39.949 11.150 21.754 1.00 36.99 420 TYR D O 1
ATOM 5858 N N . GLY D 2 80 ? 39.699 12.673 20.118 1.00 38.14 421 GLY D N 1
ATOM 5859 C CA . GLY D 2 80 ? 38.307 12.369 19.897 1.00 38.08 421 GLY D CA 1
ATOM 5860 C C . GLY D 2 80 ? 37.717 13.240 18.813 1.00 37.77 421 GLY D C 1
ATOM 5861 O O . GLY D 2 80 ? 38.086 14.405 18.650 1.00 35.39 421 GLY D O 1
ATOM 5862 N N . SER D 2 81 ? 36.778 12.663 18.079 1.00 44.54 422 SER D N 1
ATOM 5863 C CA . SER D 2 81 ? 36.096 13.280 16.956 1.00 40.89 422 SER D CA 1
ATOM 5864 C C . SER D 2 81 ? 34.620 13.406 17.300 1.00 46.34 422 SER D C 1
ATOM 5865 O O . SER D 2 81 ? 34.046 12.503 17.914 1.00 48.74 422 SER D O 1
ATOM 5868 N N . MET D 2 82 ? 34.019 14.551 16.982 1.00 47.80 423 MET D N 1
ATOM 5869 C CA . MET D 2 82 ? 32.582 14.743 17.148 1.00 49.53 423 MET D CA 1
ATOM 5870 C C . MET D 2 82 ? 31.980 15.141 15.803 1.00 54.98 423 MET D C 1
ATOM 5871 O O . MET D 2 82 ? 32.458 16.085 15.160 1.00 49.69 423 MET D O 1
ATOM 5876 N N . GLY D 2 83 ? 30.951 14.388 15.361 1.00 54.30 424 GLY D N 1
ATOM 5877 C CA . GLY D 2 83 ? 30.379 14.563 14.039 1.00 44.82 424 GLY D CA 1
ATOM 5878 C C . GLY D 2 83 ? 31.074 13.707 13.002 1.00 49.09 424 GLY D C 1
ATOM 5879 O O . GLY D 2 83 ? 32.020 12.961 13.280 1.00 54.83 424 GLY D O 1
ATOM 5880 N N . GLY D 2 84 ? 30.588 13.811 11.771 1.00 48.06 425 GLY D N 1
ATOM 5881 C CA . GLY D 2 84 ? 31.105 12.999 10.679 1.00 50.86 425 GLY D CA 1
ATOM 5882 C C . GLY D 2 84 ? 30.196 11.823 10.344 1.00 51.21 425 GLY D C 1
ATOM 5883 O O . GLY D 2 84 ? 29.892 11.546 9.179 1.00 58.29 425 GLY D O 1
ATOM 5884 N N . PRO D 2 88 ? 35.518 7.680 11.882 1.00 68.24 429 PRO D N 1
ATOM 5885 C CA . PRO D 2 88 ? 36.546 6.633 11.983 1.00 65.78 429 PRO D CA 1
ATOM 5886 C C . PRO D 2 88 ? 37.701 6.871 11.010 1.00 65.70 429 PRO D C 1
ATOM 5887 O O . PRO D 2 88 ? 38.838 6.429 11.240 1.00 64.00 429 PRO D O 1
ATOM 5891 N N . GLN D 2 89 ? 37.390 7.572 9.916 1.00 68.38 430 GLN D N 1
ATOM 5892 C CA . GLN D 2 89 ? 38.411 8.056 8.993 1.00 61.06 430 GLN D CA 1
ATOM 5893 C C . GLN D 2 89 ? 39.095 9.302 9.535 1.00 58.89 430 GLN D C 1
ATOM 5894 O O . GLN D 2 89 ? 40.228 9.603 9.146 1.00 58.75 430 GLN D O 1
ATOM 5900 N N . THR D 2 90 ? 38.404 10.066 10.385 1.00 58.76 431 THR D N 1
ATOM 5901 C CA . THR D 2 90 ? 39.085 11.140 11.091 1.00 56.12 431 THR D CA 1
ATOM 5902 C C . THR D 2 90 ? 40.207 10.576 11.951 1.00 54.53 431 THR D C 1
ATOM 5903 O O . THR D 2 90 ? 41.313 11.125 11.973 1.00 55.91 431 THR D O 1
ATOM 5905 N N . GLN D 2 91 ? 39.959 9.443 12.623 1.00 56.76 432 GLN D N 1
ATOM 5906 C CA . GLN D 2 91 ? 40.979 8.845 13.481 1.00 47.55 432 GLN D CA 1
ATOM 5907 C C . GLN D 2 91 ? 42.145 8.296 12.676 1.00 52.50 432 GLN D C 1
ATOM 5908 O O . GLN D 2 91 ? 43.300 8.354 13.121 1.00 47.98 432 GLN D O 1
ATOM 5914 N N . ALA D 2 92 ? 41.863 7.730 11.507 1.00 54.77 433 ALA D N 1
ATOM 5915 C CA . ALA D 2 92 ? 42.944 7.253 10.657 1.00 54.60 433 ALA D CA 1
ATOM 5916 C C . ALA D 2 92 ? 43.872 8.400 10.288 1.00 55.03 433 ALA D C 1
ATOM 5917 O O . ALA D 2 92 ? 45.097 8.311 10.450 1.00 54.01 433 ALA D O 1
ATOM 5919 N N . ALA D 2 93 ? 43.290 9.494 9.806 1.00 51.26 434 ALA D N 1
ATOM 5920 C CA . ALA D 2 93 ? 44.070 10.640 9.371 1.00 53.07 434 ALA D CA 1
ATOM 5921 C C . ALA D 2 93 ? 44.940 11.172 10.501 1.00 53.26 434 ALA D C 1
ATOM 5922 O O . ALA D 2 93 ? 46.168 11.221 10.387 1.00 55.59 434 ALA D O 1
ATOM 5924 N N . LEU D 2 94 ? 44.318 11.534 11.620 1.00 52.87 435 LEU D N 1
ATOM 5925 C CA . LEU D 2 94 ? 45.057 12.181 12.694 1.00 51.57 435 LEU D CA 1
ATOM 5926 C C . LEU D 2 94 ? 46.152 11.272 13.224 1.00 51.15 435 LEU D C 1
ATOM 5927 O O . LEU D 2 94 ? 47.228 11.745 13.607 1.00 54.78 435 LEU D O 1
ATOM 5932 N N . PHE D 2 95 ? 45.912 9.966 13.217 1.00 54.00 436 PHE D N 1
ATOM 5933 C CA . PHE D 2 95 ? 46.925 9.014 13.652 1.00 51.70 436 PHE D CA 1
ATOM 5934 C C . PHE D 2 95 ? 48.145 9.053 12.737 1.00 50.41 436 PHE D C 1
ATOM 5935 O O . PHE D 2 95 ? 49.267 9.310 13.182 1.00 48.80 436 PHE D O 1
ATOM 5943 N N . THR D 2 96 ? 47.934 8.843 11.437 1.00 52.97 437 THR D N 1
ATOM 5944 C CA . THR D 2 96 ? 49.071 8.738 10.531 1.00 52.83 437 THR D CA 1
ATOM 5945 C C . THR D 2 96 ? 49.764 10.076 10.371 1.00 50.45 437 THR D C 1
ATOM 5946 O O . THR D 2 96 ? 50.997 10.145 10.371 1.00 54.18 437 THR D O 1
ATOM 5950 N N . ARG D 2 97 ? 48.991 11.152 10.245 1.00 53.05 438 ARG D N 1
ATOM 5951 C CA . ARG D 2 97 ? 49.595 12.473 10.122 1.00 52.43 438 ARG D CA 1
ATOM 5952 C C . ARG D 2 97 ? 50.442 12.798 11.342 1.00 51.89 438 ARG D C 1
ATOM 5953 O O . ARG D 2 97 ? 51.618 13.155 11.215 1.00 49.17 438 ARG D O 1
ATOM 5961 N N . TYR D 2 98 ? 49.877 12.633 12.539 1.00 49.90 439 TYR D N 1
ATOM 5962 C CA . TYR D 2 98 ? 50.618 13.019 13.732 1.00 46.24 439 TYR D CA 1
ATOM 5963 C C . TYR D 2 98 ? 51.635 11.951 14.128 1.00 48.22 439 TYR D C 1
ATOM 5964 O O . TYR D 2 98 ? 52.839 12.212 14.175 1.00 49.90 439 TYR D O 1
ATOM 5973 N N . ILE D 2 99 ? 51.174 10.738 14.426 1.00 51.52 440 ILE D N 1
ATOM 5974 C CA . ILE D 2 99 ? 52.101 9.734 14.932 1.00 50.16 440 ILE D CA 1
ATOM 5975 C C . ILE D 2 99 ? 53.054 9.299 13.832 1.00 51.06 440 ILE D C 1
ATOM 5976 O O . ILE D 2 99 ? 54.279 9.393 13.974 1.00 53.64 440 ILE D O 1
ATOM 5981 N N . LEU D 2 100 ? 52.507 8.874 12.696 1.00 50.28 441 LEU D N 1
ATOM 5982 C CA . LEU D 2 100 ? 53.352 8.253 11.692 1.00 54.47 441 LEU D CA 1
ATOM 5983 C C . LEU D 2 100 ? 54.215 9.275 10.970 1.00 54.31 441 LEU D C 1
ATOM 5984 O O . LEU D 2 100 ? 55.359 8.962 10.615 1.00 52.11 441 LEU D O 1
ATOM 5989 N N . GLN D 2 101 ? 53.714 10.501 10.779 1.00 50.33 442 GLN D N 1
ATOM 5990 C CA . GLN D 2 101 ? 54.326 11.421 9.825 1.00 54.72 442 GLN D CA 1
ATOM 5991 C C . GLN D 2 101 ? 54.933 12.707 10.393 1.00 54.10 442 GLN D C 1
ATOM 5992 O O . GLN D 2 101 ? 55.427 13.525 9.610 1.00 55.06 442 GLN D O 1
ATOM 5998 N N . GLY D 2 102 ? 54.937 12.914 11.711 1.00 52.34 443 GLY D N 1
ATOM 5999 C CA . GLY D 2 102 ? 55.566 14.086 12.287 1.00 44.85 443 GLY D CA 1
ATOM 6000 C C . GLY D 2 102 ? 54.917 15.422 11.967 1.00 49.64 443 GLY D C 1
ATOM 6001 O O . GLY D 2 102 ? 55.470 16.458 12.345 1.00 52.99 443 GLY D O 1
ATOM 6002 N N . VAL D 2 103 ? 53.789 15.448 11.262 1.00 50.77 444 VAL D N 1
ATOM 6003 C CA . VAL D 2 103 ? 53.067 16.716 11.074 1.00 49.22 444 VAL D CA 1
ATOM 6004 C C . VAL D 2 103 ? 52.708 17.285 12.441 1.00 47.45 444 VAL D C 1
ATOM 6005 O O . VAL D 2 103 ? 52.262 16.524 13.324 1.00 47.53 444 VAL D O 1
ATOM 6009 N N . PRO D 2 104 ? 52.894 18.584 12.697 1.00 50.18 445 PRO D N 1
ATOM 6010 C CA . PRO D 2 104 ? 52.602 19.111 14.040 1.00 46.85 445 PRO D CA 1
ATOM 6011 C C . PRO D 2 104 ? 51.137 18.924 14.413 1.00 42.31 445 PRO D C 1
ATOM 6012 O O . PRO D 2 104 ? 50.257 18.898 13.551 1.00 41.69 445 PRO D O 1
ATOM 6016 N N . LEU D 2 105 ? 50.892 18.795 15.725 1.00 39.30 446 LEU D N 1
ATOM 6017 C CA . LEU D 2 105 ? 49.589 18.350 16.218 1.00 34.93 446 LEU D CA 1
ATOM 6018 C C . LEU D 2 105 ? 48.449 19.206 15.683 1.00 39.19 446 LEU D C 1
ATOM 6019 O O . LEU D 2 105 ? 47.465 18.676 15.160 1.00 47.19 446 LEU D O 1
ATOM 6024 N N . GLN D 2 106 ? 48.546 20.530 15.818 1.00 40.82 447 GLN D N 1
ATOM 6025 C CA . GLN D 2 106 ? 47.466 21.387 15.339 1.00 39.32 447 GLN D CA 1
ATOM 6026 C C . GLN D 2 106 ? 47.274 21.228 13.829 1.00 42.82 447 GLN D C 1
ATOM 6027 O O . GLN D 2 106 ? 46.136 21.159 13.347 1.00 43.28 447 GLN D O 1
ATOM 6033 N N . GLU D 2 107 ? 48.371 21.076 13.075 1.00 42.84 448 GLU D N 1
ATOM 6034 C CA . GLU D 2 107 ? 48.259 20.852 11.630 1.00 43.58 448 GLU D CA 1
ATOM 6035 C C . GLU D 2 107 ? 47.612 19.501 11.308 1.00 46.12 448 GLU D C 1
ATOM 6036 O O . GLU D 2 107 ? 46.908 19.374 10.297 1.00 44.68 448 GLU D O 1
ATOM 6038 N N . SER D 2 108 ? 47.872 18.468 12.125 1.00 45.39 449 SER D N 1
ATOM 6039 C CA . SER D 2 108 ? 47.226 17.172 11.910 1.00 43.24 449 SER D CA 1
ATOM 6040 C C . SER D 2 108 ? 45.706 17.295 11.951 1.00 44.20 449 SER D C 1
ATOM 6041 O O . SER D 2 108 ? 45.006 16.656 11.162 1.00 48.53 449 SER D O 1
ATOM 6044 N N . ILE D 2 109 ? 45.179 18.133 12.848 1.00 41.91 450 ILE D N 1
ATOM 6045 C CA . ILE D 2 109 ? 43.734 18.271 12.997 1.00 43.04 450 ILE D CA 1
ATOM 6046 C C . ILE D 2 109 ? 43.137 19.161 11.903 1.00 45.23 450 ILE D C 1
ATOM 6047 O O . ILE D 2 109 ? 41.964 19.010 11.540 1.00 47.52 450 ILE D O 1
ATOM 6052 N N . SER D 2 110 ? 43.930 20.068 11.337 1.00 46.74 451 SER D N 1
ATOM 6053 C CA . SER D 2 110 ? 43.451 21.026 10.349 1.00 46.24 451 SER D CA 1
ATOM 6054 C C . SER D 2 110 ? 43.496 20.476 8.925 1.00 51.37 451 SER D C 1
ATOM 6055 O O . SER D 2 110 ? 42.526 20.633 8.174 1.00 52.30 451 SER D O 1
ATOM 6058 N N . ARG D 2 111 ? 44.631 19.855 8.528 1.00 52.29 452 ARG D N 1
ATOM 6059 C CA . ARG D 2 111 ? 44.812 19.285 7.193 1.00 54.61 452 ARG D CA 1
ATOM 6060 C C . ARG D 2 111 ? 43.558 18.523 6.777 1.00 60.52 452 ARG D C 1
ATOM 6061 O O . ARG D 2 111 ? 43.053 17.682 7.537 1.00 64.46 452 ARG D O 1
ATOM 6063 N N . PRO D 2 112 ? 43.044 18.773 5.576 1.00 63.02 453 PRO D N 1
ATOM 6064 C CA . PRO D 2 112 ? 41.699 18.303 5.234 1.00 61.77 453 PRO D CA 1
ATOM 6065 C C . PRO D 2 112 ? 41.591 16.785 5.244 1.00 60.00 453 PRO D C 1
ATOM 6066 O O . PRO D 2 112 ? 42.567 16.055 5.051 1.00 61.63 453 PRO D O 1
ATOM 6070 N N . ARG D 2 113 ? 40.370 16.315 5.451 1.00 58.67 454 ARG D N 1
ATOM 6071 C CA . ARG D 2 113 ? 40.098 14.899 5.606 1.00 56.58 454 ARG D CA 1
ATOM 6072 C C . ARG D 2 113 ? 39.147 14.457 4.499 1.00 59.03 454 ARG D C 1
ATOM 6073 O O . ARG D 2 113 ? 38.908 15.181 3.528 1.00 58.96 454 ARG D O 1
ATOM 6081 N N . TRP D 2 114 ? 38.570 13.273 4.671 1.00 64.79 455 TRP D N 1
ATOM 6082 C CA . TRP D 2 114 ? 37.843 12.624 3.585 1.00 63.64 455 TRP D CA 1
ATOM 6083 C C . TRP D 2 114 ? 36.774 11.658 4.065 1.00 57.02 455 TRP D C 1
ATOM 6084 O O . TRP D 2 114 ? 36.719 11.339 5.247 1.00 60.56 455 TRP D O 1
ATOM 6095 N N . LYS D 2 128 ? 34.771 11.120 -1.220 1.00 54.34 469 LYS D N 1
ATOM 6096 C CA . LYS D 2 128 ? 34.477 12.468 -0.726 1.00 57.14 469 LYS D CA 1
ATOM 6097 C C . LYS D 2 128 ? 35.649 13.089 0.065 1.00 58.30 469 LYS D C 1
ATOM 6098 O O . LYS D 2 128 ? 35.985 12.631 1.162 1.00 54.45 469 LYS D O 1
ATOM 6100 N N . LEU D 2 129 ? 36.255 14.137 -0.503 1.00 61.06 470 LEU D N 1
ATOM 6101 C CA . LEU D 2 129 ? 37.396 14.846 0.071 1.00 57.73 470 LEU D CA 1
ATOM 6102 C C . LEU D 2 129 ? 37.082 16.330 0.215 1.00 65.28 470 LEU D C 1
ATOM 6103 O O . LEU D 2 129 ? 36.107 16.840 -0.346 1.00 64.40 470 LEU D O 1
ATOM 6108 N N . GLU D 2 130 ? 37.946 17.033 0.947 1.00 65.95 471 GLU D N 1
ATOM 6109 C CA . GLU D 2 130 ? 37.827 18.474 1.138 1.00 62.27 471 GLU D CA 1
ATOM 6110 C C . GLU D 2 130 ? 38.726 19.221 0.158 1.00 65.27 471 GLU D C 1
ATOM 6111 O O . GLU D 2 130 ? 39.547 18.632 -0.546 1.00 71.39 471 GLU D O 1
ATOM 6117 N N . GLY D 2 131 ? 38.588 20.547 0.152 1.00 65.05 472 GLY D N 1
ATOM 6118 C CA . GLY D 2 131 ? 39.293 21.396 -0.790 1.00 61.07 472 GLY D CA 1
ATOM 6119 C C . GLY D 2 131 ? 40.766 21.601 -0.503 1.00 68.09 472 GLY D C 1
ATOM 6120 O O . GLY D 2 131 ? 41.152 22.576 0.149 1.00 62.90 472 GLY D O 1
ATOM 6121 N N . ARG D 2 132 ? 41.595 20.677 -0.986 1.00 69.27 473 ARG D N 1
ATOM 6122 C CA . ARG D 2 132 ? 43.049 20.829 -0.959 1.00 68.54 473 ARG D CA 1
ATOM 6123 C C . ARG D 2 132 ? 43.714 19.714 -1.759 1.00 69.49 473 ARG D C 1
ATOM 6124 O O . ARG D 2 132 ? 43.873 19.824 -2.978 1.00 69.93 473 ARG D O 1
ATOM 6126 N N . VAL D 2 150 ? 33.946 15.443 -3.699 1.00 57.89 491 VAL D N 1
ATOM 6127 C CA . VAL D 2 150 ? 34.839 16.594 -3.549 1.00 59.91 491 VAL D CA 1
ATOM 6128 C C . VAL D 2 150 ? 34.071 17.817 -3.014 1.00 62.72 491 VAL D C 1
ATOM 6129 O O . VAL D 2 150 ? 33.393 18.510 -3.775 1.00 54.19 491 VAL D O 1
ATOM 6133 N N . LEU D 2 151 ? 34.241 18.108 -1.719 1.00 62.26 492 LEU D N 1
ATOM 6134 C CA . LEU D 2 151 ? 33.370 19.005 -0.970 1.00 59.18 492 LEU D CA 1
ATOM 6135 C C . LEU D 2 151 ? 33.985 20.390 -0.720 1.00 65.50 492 LEU D C 1
ATOM 6136 O O . LEU D 2 151 ? 34.999 20.780 -1.313 1.00 67.34 492 LEU D O 1
ATOM 6141 N N . ALA D 2 152 ? 33.328 21.152 0.158 1.00 61.03 493 ALA D N 1
ATOM 6142 C CA . ALA D 2 152 ? 33.774 22.473 0.574 1.00 60.80 493 ALA D CA 1
ATOM 6143 C C . ALA D 2 152 ? 35.116 22.397 1.297 1.00 63.84 493 ALA D C 1
ATOM 6144 O O . ALA D 2 152 ? 35.566 21.332 1.730 1.00 62.96 493 ALA D O 1
ATOM 6146 N N . ASP D 2 153 ? 35.759 23.562 1.434 1.00 65.34 494 ASP D N 1
ATOM 6147 C CA . ASP D 2 153 ? 37.070 23.613 2.074 1.00 66.53 494 ASP D CA 1
ATOM 6148 C C . ASP D 2 153 ? 37.025 23.132 3.525 1.00 68.00 494 ASP D C 1
ATOM 6149 O O . ASP D 2 153 ? 38.046 22.659 4.039 1.00 67.57 494 ASP D O 1
ATOM 6154 N N . PHE D 2 154 ? 35.862 23.221 4.186 1.00 67.64 495 PHE D N 1
ATOM 6155 C CA . PHE D 2 154 ? 35.714 22.798 5.581 1.00 63.27 495 PHE D CA 1
ATOM 6156 C C . PHE D 2 154 ? 34.301 22.239 5.734 1.00 61.84 495 PHE D C 1
ATOM 6157 O O . PHE D 2 154 ? 33.359 23.010 5.930 1.00 62.20 495 PHE D O 1
ATOM 6165 N N . SER D 2 155 ? 34.156 20.917 5.675 1.00 58.03 496 SER D N 1
ATOM 6166 C CA . SER D 2 155 ? 32.831 20.306 5.694 1.00 61.78 496 SER D CA 1
ATOM 6167 C C . SER D 2 155 ? 32.512 19.758 7.075 1.00 63.18 496 SER D C 1
ATOM 6168 O O . SER D 2 155 ? 33.312 19.010 7.651 1.00 62.54 496 SER D O 1
ATOM 6171 N N . GLU D 2 156 ? 31.311 20.077 7.572 1.00 54.94 497 GLU D N 1
ATOM 6172 C CA . GLU D 2 156 ? 30.891 19.569 8.871 1.00 60.61 497 GLU D CA 1
ATOM 6173 C C . GLU D 2 156 ? 30.774 18.053 8.882 1.00 65.41 497 GLU D C 1
ATOM 6174 O O . GLU D 2 156 ? 30.576 17.470 9.955 1.00 65.87 497 GLU D O 1
ATOM 6176 N N . ALA D 2 157 ? 30.886 17.408 7.716 1.00 64.61 498 ALA D N 1
ATOM 6177 C CA . ALA D 2 157 ? 30.870 15.959 7.590 1.00 64.23 498 ALA D CA 1
ATOM 6178 C C . ALA D 2 157 ? 32.237 15.337 7.843 1.00 63.14 498 ALA D C 1
ATOM 6179 O O . ALA D 2 157 ? 32.334 14.109 7.966 1.00 59.52 498 ALA D O 1
ATOM 6181 N N . MET D 2 158 ? 33.291 16.147 7.907 1.00 62.19 499 MET D N 1
ATOM 6182 C CA . MET D 2 158 ? 34.601 15.642 8.283 1.00 59.89 499 MET D CA 1
ATOM 6183 C C . MET D 2 158 ? 34.785 15.581 9.790 1.00 54.05 499 MET D C 1
ATOM 6184 O O . MET D 2 158 ? 35.740 14.955 10.254 1.00 57.21 499 MET D O 1
ATOM 6189 N N . GLY D 2 159 ? 33.906 16.215 10.554 1.00 53.96 500 GLY D N 1
ATOM 6190 C CA . GLY D 2 159 ? 33.926 16.152 12.003 1.00 51.72 500 GLY D CA 1
ATOM 6191 C C . GLY D 2 159 ? 34.558 17.385 12.634 1.00 49.31 500 GLY D C 1
ATOM 6192 O O . GLY D 2 159 ? 35.000 18.328 11.971 1.00 46.19 500 GLY D O 1
ATOM 6193 N N . HIS D 2 160 ? 34.581 17.365 13.961 1.00 47.80 501 HIS D N 1
ATOM 6194 C CA . HIS D 2 160 ? 35.311 18.333 14.765 1.00 46.96 501 HIS D CA 1
ATOM 6195 C C . HIS D 2 160 ? 36.118 17.534 15.781 1.00 45.54 501 HIS D C 1
ATOM 6196 O O . HIS D 2 160 ? 35.540 16.800 16.588 1.00 48.92 501 HIS D O 1
ATOM 6198 N N . ALA D 2 161 ? 37.447 17.650 15.734 1.00 50.19 502 ALA D N 1
ATOM 6199 C CA . ALA D 2 161 ? 38.326 16.810 16.544 1.00 46.79 502 ALA D CA 1
ATOM 6200 C C . ALA D 2 161 ? 39.198 17.645 17.474 1.00 43.14 502 ALA D C 1
ATOM 6201 O O . ALA D 2 161 ? 39.594 18.764 17.148 1.00 43.81 502 ALA D O 1
ATOM 6203 N N . GLY D 2 162 ? 39.486 17.087 18.647 1.00 38.46 503 GLY D N 1
ATOM 6204 C CA . GLY D 2 162 ? 40.374 17.722 19.589 1.00 35.31 503 GLY D CA 1
ATOM 6205 C C . GLY D 2 162 ? 41.435 16.729 20.026 1.00 37.79 503 GLY D C 1
ATOM 6206 O O . GLY D 2 162 ? 41.319 15.527 19.807 1.00 33.85 503 GLY D O 1
ATOM 6207 N N . ALA D 2 163 ? 42.490 17.261 20.636 1.00 35.00 504 ALA D N 1
ATOM 6208 C CA . ALA D 2 163 ? 43.590 16.439 21.112 1.00 37.16 504 ALA D CA 1
ATOM 6209 C C . ALA D 2 163 ? 44.427 17.254 22.079 1.00 36.64 504 ALA D C 1
ATOM 6210 O O . ALA D 2 163 ? 44.539 18.476 21.944 1.00 36.22 504 ALA D O 1
ATOM 6212 N N . ILE D 2 164 ? 45.008 16.564 23.055 1.00 35.27 505 ILE D N 1
ATOM 6213 C CA . ILE D 2 164 ? 46.063 17.111 23.896 1.00 34.66 505 ILE D CA 1
ATOM 6214 C C . ILE D 2 164 ? 47.183 16.087 23.932 1.00 33.22 505 ILE D C 1
ATOM 6215 O O . ILE D 2 164 ? 46.921 14.896 24.141 1.00 31.30 505 ILE D O 1
ATOM 6220 N N . VAL D 2 165 ? 48.420 16.553 23.766 1.00 35.02 506 VAL D N 1
ATOM 6221 C CA . VAL D 2 165 ? 49.626 15.748 23.949 1.00 30.91 506 VAL D CA 1
ATOM 6222 C C . VAL D 2 165 ? 50.391 16.304 25.140 1.00 32.38 506 VAL D C 1
ATOM 6223 O O . VAL D 2 165 ? 50.608 17.521 25.232 1.00 35.33 506 VAL D O 1
ATOM 6227 N N . ARG D 2 166 ? 50.759 15.427 26.071 1.00 30.25 507 ARG D N 1
ATOM 6228 C CA . ARG D 2 166 ? 51.711 15.758 27.123 1.00 30.82 507 ARG D CA 1
ATOM 6229 C C . ARG D 2 166 ? 53.056 15.143 26.748 1.00 33.62 507 ARG D C 1
ATOM 6230 O O . ARG D 2 166 ? 53.143 13.933 26.515 1.00 33.52 507 ARG D O 1
ATOM 6238 N N . HIS D 2 167 ? 54.111 15.985 26.692 1.00 33.13 508 HIS D N 1
ATOM 6239 C CA . HIS D 2 167 ? 55.462 15.619 26.284 1.00 34.31 508 HIS D CA 1
ATOM 6240 C C . HIS D 2 167 ? 56.309 15.237 27.497 1.00 33.82 508 HIS D C 1
ATOM 6241 O O . HIS D 2 167 ? 56.102 15.768 28.597 1.00 34.07 508 HIS D O 1
ATOM 6248 N N . PRO D 2 168 ? 57.278 14.331 27.307 1.00 33.19 509 PRO D N 1
ATOM 6249 C CA . PRO D 2 168 ? 58.044 13.820 28.457 1.00 33.06 509 PRO D CA 1
ATOM 6250 C C . PRO D 2 168 ? 58.657 14.907 29.309 1.00 35.51 509 PRO D C 1
ATOM 6251 O O . PRO D 2 168 ? 58.822 14.704 30.521 1.00 32.47 509 PRO D O 1
ATOM 6255 N N . ASN D 2 169 ? 59.018 16.069 28.701 1.00 37.13 510 ASN D N 1
ATOM 6256 C CA . ASN D 2 169 ? 59.452 17.302 29.374 1.00 33.55 510 ASN D CA 1
ATOM 6257 C C . ASN D 2 169 ? 58.356 18.008 30.057 1.00 33.99 510 ASN D C 1
ATOM 6258 O O . ASN D 2 169 ? 58.638 19.106 30.502 1.00 40.55 510 ASN D O 1
ATOM 6263 N N . GLY D 2 170 ? 57.145 17.460 30.128 1.00 35.61 511 GLY D N 1
ATOM 6264 C CA . GLY D 2 170 ? 56.039 18.080 30.826 1.00 35.62 511 GLY D CA 1
ATOM 6265 C C . GLY D 2 170 ? 55.274 19.157 30.076 1.00 40.94 511 GLY D C 1
ATOM 6266 O O . GLY D 2 170 ? 54.180 19.535 30.530 1.00 39.95 511 GLY D O 1
ATOM 6267 N N . LEU D 2 171 ? 55.785 19.655 28.946 1.00 37.95 512 LEU D N 1
ATOM 6268 C CA . LEU D 2 171 ? 55.022 20.616 28.155 1.00 35.58 512 LEU D CA 1
ATOM 6269 C C . LEU D 2 171 ? 53.795 19.976 27.513 1.00 30.46 512 LEU D C 1
ATOM 6270 O O . LEU D 2 171 ? 53.850 18.882 26.943 1.00 29.93 512 LEU D O 1
ATOM 6275 N N . LEU D 2 172 ? 52.700 20.726 27.558 1.00 37.87 513 LEU D N 1
ATOM 6276 C CA . LEU D 2 172 ? 51.361 20.275 27.213 1.00 35.46 513 LEU D CA 1
ATOM 6277 C C . LEU D 2 172 ? 50.886 21.029 25.986 1.00 37.02 513 LEU D C 1
ATOM 6278 O O . LEU D 2 172 ? 50.854 22.269 25.979 1.00 37.68 513 LEU D O 1
ATOM 6283 N N . GLU D 2 173 ? 50.471 20.290 24.974 1.00 35.48 514 GLU D N 1
ATOM 6284 C CA . GLU D 2 173 ? 50.080 20.895 23.714 1.00 39.19 514 GLU D CA 1
ATOM 6285 C C . GLU D 2 173 ? 48.618 20.562 23.470 1.00 40.81 514 GLU D C 1
ATOM 6286 O O . GLU D 2 173 ? 48.266 19.379 23.414 1.00 40.86 514 GLU D O 1
ATOM 6292 N N . GLY D 2 174 ? 47.768 21.586 23.359 1.00 39.64 515 GLY D N 1
ATOM 6293 C CA . GLY D 2 174 ? 46.355 21.403 23.025 1.00 36.80 515 GLY D CA 1
ATOM 6294 C C . GLY D 2 174 ? 46.011 21.974 21.659 1.00 38.92 515 GLY D C 1
ATOM 6295 O O . GLY D 2 174 ? 46.459 23.071 21.313 1.00 47.27 515 GLY D O 1
ATOM 6296 N N . ALA D 2 175 ? 45.159 21.256 20.915 1.00 34.52 516 ALA D N 1
ATOM 6297 C CA . ALA D 2 175 ? 44.716 21.671 19.586 1.00 35.42 516 ALA D CA 1
ATOM 6298 C C . ALA D 2 175 ? 43.199 21.532 19.410 1.00 39.53 516 ALA D C 1
ATOM 6299 O O . ALA D 2 175 ? 42.558 20.636 19.971 1.00 37.78 516 ALA D O 1
ATOM 6301 N N . THR D 2 176 ? 42.632 22.433 18.610 1.00 39.93 517 THR D N 1
ATOM 6302 C CA . THR D 2 176 ? 41.200 22.532 18.350 1.00 39.83 517 THR D CA 1
ATOM 6303 C C . THR D 2 176 ? 40.948 22.410 16.852 1.00 44.70 517 THR D C 1
ATOM 6304 O O . THR D 2 176 ? 41.833 22.677 16.031 1.00 46.61 517 THR D O 1
ATOM 6308 N N . ASP D 2 177 ? 39.736 22.014 16.485 1.00 40.00 518 ASP D N 1
ATOM 6309 C CA . ASP D 2 177 ? 39.435 21.862 15.069 1.00 41.84 518 ASP D CA 1
ATOM 6310 C C . ASP D 2 177 ? 38.967 23.195 14.510 1.00 45.65 518 ASP D C 1
ATOM 6311 O O . ASP D 2 177 ? 37.945 23.720 14.974 1.00 47.83 518 ASP D O 1
ATOM 6316 N N . PRO D 2 178 ? 39.672 23.776 13.531 1.00 48.29 519 PRO D N 1
ATOM 6317 C CA . PRO D 2 178 ? 39.212 25.043 12.941 1.00 40.59 519 PRO D CA 1
ATOM 6318 C C . PRO D 2 178 ? 37.822 24.954 12.357 1.00 45.31 519 PRO D C 1
ATOM 6319 O O . PRO D 2 178 ? 37.182 25.992 12.158 1.00 52.82 519 PRO D O 1
ATOM 6323 N N . ARG D 2 179 ? 37.340 23.746 12.063 1.00 44.05 520 ARG D N 1
ATOM 6324 C CA . ARG D 2 179 ? 35.985 23.535 11.586 1.00 46.28 520 ARG D CA 1
ATOM 6325 C C . ARG D 2 179 ? 34.937 23.874 12.643 1.00 43.59 520 ARG D C 1
ATOM 6326 O O . ARG D 2 179 ? 33.746 23.866 12.327 1.00 41.96 520 ARG D O 1
ATOM 6334 N N . SER D 2 180 ? 35.354 24.205 13.865 1.00 44.18 521 SER D N 1
ATOM 6335 C CA . SER D 2 180 ? 34.447 24.488 14.972 1.00 45.17 521 SER D CA 1
ATOM 6336 C C . SER D 2 180 ? 34.927 25.735 15.722 1.00 49.10 521 SER D C 1
ATOM 6337 O O . SER D 2 180 ? 35.794 26.485 15.255 1.00 44.89 521 SER D O 1
ATOM 6340 N N . ASN D 2 181 ? 34.335 25.955 16.896 1.00 47.81 522 ASN D N 1
ATOM 6341 C CA . ASN D 2 181 ? 34.618 27.091 17.763 1.00 41.30 522 ASN D CA 1
ATOM 6342 C C . ASN D 2 181 ? 35.082 26.609 19.140 1.00 38.43 522 ASN D C 1
ATOM 6343 O O . ASN D 2 181 ? 34.764 27.198 20.180 1.00 39.92 522 ASN D O 1
ATOM 6345 N N . GLY D 2 182 ? 35.832 25.517 19.156 1.00 36.43 523 GLY D N 1
ATOM 6346 C CA . GLY D 2 182 ? 36.395 25.002 20.382 1.00 32.57 523 GLY D CA 1
ATOM 6347 C C . GLY D 2 182 ? 37.582 25.825 20.879 1.00 42.47 523 GLY D C 1
ATOM 6348 O O . GLY D 2 182 ? 38.152 26.694 20.204 1.00 34.14 523 GLY D O 1
ATOM 6349 N N . ALA D 2 183 ? 37.946 25.543 22.119 1.00 35.20 524 ALA D N 1
ATOM 6350 C CA . ALA D 2 183 ? 38.961 26.308 22.795 1.00 24.71 524 ALA D CA 1
ATOM 6351 C C . ALA D 2 183 ? 39.809 25.384 23.649 1.00 33.91 524 ALA D C 1
ATOM 6352 O O . ALA D 2 183 ? 39.272 24.520 24.349 1.00 33.28 524 ALA D O 1
ATOM 6354 N N . ALA D 2 184 ? 41.132 25.588 23.598 1.00 30.41 525 ALA D N 1
ATOM 6355 C CA . ALA D 2 184 ? 42.078 24.926 24.482 1.00 26.80 525 ALA D CA 1
ATOM 6356 C C . ALA D 2 184 ? 42.540 25.920 25.539 1.00 33.27 525 ALA D C 1
ATOM 6357 O O . ALA D 2 184 ? 43.006 27.016 25.208 1.00 38.94 525 ALA D O 1
ATOM 6359 N N . ALA D 2 185 ? 42.390 25.549 26.805 1.00 30.82 526 ALA D N 1
ATOM 6360 C CA . ALA D 2 185 ? 42.702 26.426 27.926 1.00 34.34 526 ALA D CA 1
ATOM 6361 C C . ALA D 2 185 ? 43.715 25.727 28.819 1.00 36.30 526 ALA D C 1
ATOM 6362 O O . ALA D 2 185 ? 43.465 24.610 29.286 1.00 35.45 526 ALA D O 1
ATOM 6364 N N . GLY D 2 186 ? 44.852 26.391 29.059 1.00 39.13 527 GLY D N 1
ATOM 6365 C CA . GLY D 2 186 ? 45.949 25.785 29.788 1.00 34.41 527 GLY D CA 1
ATOM 6366 C C . GLY D 2 186 ? 46.673 26.802 30.646 1.00 38.12 527 GLY D C 1
ATOM 6367 O O . GLY D 2 186 ? 46.560 28.020 30.447 1.00 35.86 527 GLY D O 1
ATOM 6368 N N . TYR D 2 187 ? 47.391 26.280 31.643 1.00 37.62 528 TYR D N 1
ATOM 6369 C CA . TYR D 2 187 ? 48.281 27.124 32.445 1.00 33.68 528 TYR D CA 1
ATOM 6370 C C . TYR D 2 187 ? 49.672 26.528 32.603 1.00 36.37 528 TYR D C 1
ATOM 6371 O O . TYR D 2 187 ? 49.981 25.375 32.273 1.00 37.88 528 TYR D O 1
#

InterPro domains:
  IPR029055 Nucleophile aminohydrolases, N-terminal [SSF56235] (5-528)
  IPR043137 Gamma-glutamyltranspeptidase, small subunit, C-terminal domain [G3DSA:3.60.20.40] (342-528)
  IPR043138 Gamma-glutamyltranspeptidase, large subunit [G3DSA:1.10.246.130] (238-337)
  IPR052896 Gamma-glutamyltransferase-like enzyme [PTHR43881] (3-528)

Organism: Klebsiella pneumoniae subsp. pneumoniae (strain ATCC 700721 / MGH 78578) (NCBI:txid272620)

Secondary structure (DSSP, 8-state):
--EEESS-EEEESSHHHHHHHHHHHHTT--HHHHHHHHHHHHHHHSTTT--TTSEEEEEEE-SSS--EEEEE-PPBPTT--TTTTTT-SS--SSSTTT--BPP-HHHHHHHHHHHHHHHSS----HHHHTHHHHHHHHH-EEPPHHHHHHHHHTHHHHTTSTTHHHHH-BTTBPPPTTSEE--HHHHHHHHHHHHH-TTHHHHSHHHHHHHHHHHHHT-S--HHHHHT---B-PPPEEEEETTEEEEE---HHHHHHHHHHH-------HHHHH--HHHHHHHHHH---------SHHHH-----/-EEEEEE-TT--EEEEEEE-SSTTTTSPEETTTTEEPP--GGG------PPP-----EEEEETTS-EEEEEEE---HHHHHHHIIIIIIH---HHHHHHS--B--EETT--EE-SS-TTS-EEEEEEE-TTS-EEEE--TTTT-EEEE-/-EEESS-EEEESSHHHHHHHHHHHHTT--HHHHHHHHHHHHHHHSTTT--TTSEEEEEEE-SSS--EEEEE-PPBPTT--TGGG-S-SS--SSSTTT--BPP-HHHHHHHHHHHHHHHSS----HHHHHHHHHHHHHH-EEPPHHHHHHHHHTHHHHTTSTTHHHHH-BTTBPPPTTSEE--HHHHHHHHHHHHH-TTHHHHSHHHHHHHHHHHHHT-S--HHHHHT---B-PPPEEEEETTEEEEE---HHHHHHHH-----TT--SSHHHHHHHHHHHHT----------STT---/-EEEEEE-TT--EEEEEEE-SSTTTTSPBPTTT--BPP--GGG-BS-TTSTTB--TTPPP------EEEEETTS-EEEEEEE---HHHHHHIIIIIIT---HHHHHHS-----------SS-TTS-EEEEEEE-TTS-EEEE--TTS--EEEE-

Foldseek 3Di:
DDDDDDQDFADDPDVVLRVQLVVCVVVVHDSLLSNLLSLLQCCLQVVVVHHQLAWDKDWADPPDDAIWIWGFGFAFAPLLDPPVCPPPPDQDCDALRNSGTGHGVLLVSVVVQVVRVVRDVDHDQPCSSNVNSLCCQAVFDQRAPVLLVVCQVCCVPCVPYVPPCVAQHDVSHGDDGRDGHHGNPVNVVSVCCRVVNSLCCLVNPVLVVVQVVSVVRVHRHHSCSSVVDHIDIDHWLWAQAPVGIDTDRDQALPCQLVNQLVLCSPAPPPVNVVLCVSSVVRVVVSVPPSDHPPNDVVRNVVSVD/DDDDDQDFADDPDVVLRVQLVVCSVVVADNLLSVLLSLLQCCLQVVVPDHQFAWDKDWADDPDDAIWIWGFWFAFAPQLDPVVCPPPPDQDCDAQANSGTGHGVLLVSVVSQVVRCVVDVDHDQVCSSCVNSLCCQAFFDQRAPVLLCVCQVCVVPCVPHPPSCVAQHDVSHHDDGRDGHHGVVVSVVSVCCRVVNSLCCLVNPVLVVVQVVSVVRVHRHHSVRSVPGHIDIDDWDWDAADVGIDTDRDPCQPCQLVNWQSVPDDDDVVCVVVVVVVRSVVSCNCDDVVCPPPVRDDD/DDWDWDADQVGDIDIDDDDLPDVLAPVDDDPPPRDRHHHVPVQDDDCPPDDGDDADWDWDADPQGKTKTKAWAAQHVQLVVQQCCQVVVPVNDNQVSQEPWTPVPTDCCVCHHDNADCNSTWMKMWMQHPVSDIDIYTYPSDDDDDDDD/DDWDWDADQVGDTDIDDDDLDDVLAPVDDDPPPRDRHHHVVVQADCPPPDPRHDDPPDDRDDDADWDWDADPQGKIKTKHWAAQVQLVVQLCCVVVVNVNDNQCSQEPWTPVTSVCVDDNQDCNSTWMWMWMQHPVRDIDIYTHPSDDDDDDDD

Sequence (906 aa):
SSNVSTHGMAVAPHHLASQSALAILREGGSAIEAMVAAAAAIAVVYPHMNGLGGDGFWLIVPPEGDPIAIDASGAAGSLATLEAYAGQRHIPNRGPQAALTVAGTVSGWVEALRISRDLTGRALPVARLLADAIGYAEDGIPVTASQAHATASKLEELRHQPGFSETWLVAGEAPRPGSRFRQPALAGTLRMLASDGLDSFYRGPLAERLAQGMAALGMPITLGDLQAHRARRPGPLTLQHQQGTLWNLAPPTQGLVSLAILGTDKMADAQTVHRVEATKRAFALRDTDPRQQLLTPEALQPADSSNVSTHGMAVAPHHLASQSALAILREGGSAIEAMVAAAAAIAVVYPHMNGLGGDGFWLIVPPEGDPIAIDASGAAGSLATLEAYAGQRHIPNRGPQAALTVAGTVSGWVEALRISRDLTGRALPVARLLADAIGYAEDGIPVTASQAHATASKLEELRHQPGFSETWLVAGEAPRPGSRFRQPALAGTLRMLASDGLDSFYRGPLAERLAQGMAALGMPITLGDLQAHRARRPGPLTLQHQQGTLWNLAPPTQGLVSLATDKMADADDAQTVHRIVEATKRAFRDAHQQLTPEALQDSTVWMGVVDNSGLAVSFIQSIYHEFGSGVVLPDTGIVWQNRGAAFSLDPGKQPFHLNPAAARLNDGRVMVYGSMGGQPQTQAALFTRYILQGVPLQESISRPRWLKLEGRFEVLADFSEAMGHAGAIVRHPNGLLEGATDPRSNGAAAGYTVWMGVVDNSGLAVSFIQSIYHEFGSGVVLPDTGIVWQNRGAAFSLDPQHLLALAPGKQPFHTLNPAAARLNDGRVMVYGSMGGPQTQAALFTRYILQGVPLQESISRPRWKLEGRVLADFSEAMGHAGAIVRHPNGLLEGATDPRSNGAAAGY

Solvent-accessible surface area: 33658 Å² total; per-residue (Å²): 130,29,34,33,0,6,42,0,0,2,8,3,13,15,11,0,0,0,9,1,1,4,8,1,7,61,85,70,7,9,0,0,4,0,0,0,3,0,0,0,0,0,3,0,0,22,7,0,61,0,10,4,1,0,0,0,0,0,0,0,5,14,75,178,50,118,13,34,2,0,21,0,5,0,16,4,0,56,102,9,56,114,84,66,28,89,81,89,110,70,27,39,104,56,10,36,36,0,0,4,0,3,1,0,0,1,2,0,0,31,33,0,30,59,11,0,47,121,80,47,88,67,68,52,88,40,55,56,2,0,40,22,0,27,19,6,0,59,59,1,1,4,6,19,67,47,1,9,132,0,1,56,78,10,27,83,101,0,98,164,34,42,32,0,54,98,29,4,18,78,105,42,108,23,5,63,82,43,36,71,13,130,8,93,36,6,0,25,0,0,98,42,0,19,103,68,20,14,30,9,0,0,90,15,71,0,0,97,88,0,20,127,5,0,77,92,34,56,7,10,7,44,68,44,20,0,46,91,12,133,9,74,120,56,57,33,15,46,1,105,15,139,65,7,28,0,18,0,7,14,33,64,24,57,1,15,13,10,0,6,7,2,15,36,44,131,37,120,147,71,72,31,28,129,48,70,46,26,17,72,59,8,88,63,69,117,141,171,100,82,240,116,79,68,8,57,90,101,39,26,48,114,66,131,136,83,35,31,0,6,53,0,0,0,7,4,9,15,8,0,0,0,8,0,1,4,6,0,6,60,92,72,7,10,0,0,7,0,0,0,3,1,0,0,0,0,2,0,0,20,3,1,46,0,5,5,1,0,0,0,0,0,0,0,1,10,72,96,38,121,17,34,1,0,28,0,9,0,15,1,0,48,99,0,45,59,80,68,2,80,88,80,109,69,18,38,110,28,9,28,74,0,0,0,0,4,1,0,0,0,4,0,0,24,20,0,36,129,6,1,53,114,79,53,89,62,69,52,90,43,54,52,3,0,40,26,0,25,20,6,0,63,62,0,0,6,5,22,70,48,1,10,130,1,0,54,75,24,26,97,126,8,99,170,34,49,33,0,52,96,26,3,19,74,109,35,109,23,5,63,86,44,38,72,16,137,6,94,34,7,0,30,3,0,108,37,0,20,95,72,20,9,37,8,0,0,74,15,58,0,1,100,95,0,16,117,4,0,79,85,33,36,5,6,3,42,60,44,19,0,90,86,13,135,17,50,117,54,62,30,30,63,28,112,18,76,59,7,24,5,11,5,6,11,23,80,110,77,1,48,72,37,22,54,69,79,132,37,77,110,41,106,94,62,46,4,16,110,29,5,67,76,29,39,62,74,14,68,71,96,65,236,168,92,76,62,98,84,70,77,152,145,118,44,0,4,2,1,1,2,7,88,84,4,9,0,0,0,0,5,0,0,2,53,84,71,0,0,0,0,0,6,0,62,74,0,5,3,8,0,0,6,10,8,93,40,40,96,62,175,88,47,130,44,16,104,36,57,52,0,4,0,0,31,11,114,87,36,49,24,2,0,10,4,16,25,44,57,71,59,19,6,17,10,0,4,2,8,24,13,14,23,48,63,44,92,0,29,44,1,0,33,33,24,4,12,80,139,41,0,30,48,111,160,100,73,70,79,115,18,78,39,1,0,38,5,4,1,0,0,46,45,86,67,8,3,0,28,1,1,34,5,68,31,48,75,24,18,13,2,0,34,45,0,8,1,0,1,1,12,97,75,5,6,0,0,0,0,5,0,0,0,46,82,100,1,6,0,0,0,6,0,56,106,0,3,4,7,0,0,5,10,2,88,29,20,29,42,78,102,101,87,81,68,10,6,42,68,43,63,99,10,87,46,12,44,44,0,4,0,1,58,8,114,84,38,45,17,4,1,10,6,43,34,63,87,126,51,14,33,25,0,7,20,2,17,17,16,24,35,62,47,91,2,41,41,1,0,35,28,40,8,43,94,90,8,34,123,157,84,66,92,118,18,95,61,12,4,14,7,9,1,1,0,60,40,81,74,13,2,2,32,2,1,34,4,68,42,45,56,22,19,14,1,0,36

Radius of gyration: 29.71 Å; Cα contacts (8 Å, |Δi|>4): 2212; chains: 4; bounding box: 78×90×53 Å

CATH classification: 3.60.20.40

B-factor: mean 44.32, std 11.16, range [16.78, 87.14]